Protein AF-0000000084406873 (afdb_homodimer)

Nearest PDB structures (foldseek):
  1ni5-assembly1_A-2  TM=7.087E-01  e=1.964E-28  Escherichia coli
  5ztb-assembly1_B  TM=8.398E-01  e=3.850E-09  Thermus thermophilus HB27
  5b4f-assembly1_A-2  TM=7.889E-01  e=1.793E-09  Thermus thermophilus HB27
  5b4e-assembly1_A-2  TM=7.799E-01  e=1.691E-09  Thermus thermophilus HB27
  5gha-assem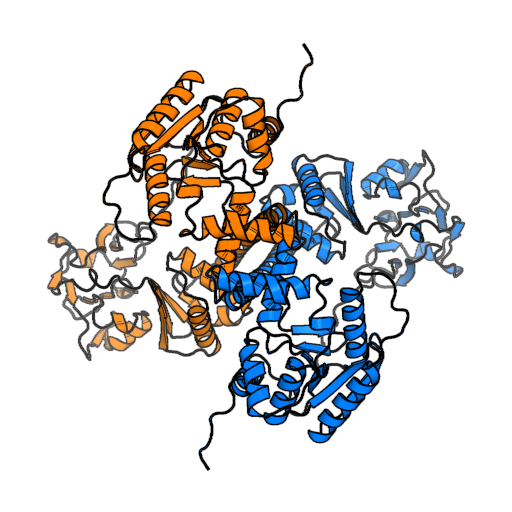bly1_B  TM=7.649E-01  e=1.504E-09  Thermus thermophilus HB27

Radius of gyration: 34.65 Å; Cα contacts (8 Å, |Δi|>4): 1531; chains: 2; bounding box: 72×100×84 Å

Solvent-accessible surface area (backbone atoms only — not comparable to full-atom values): 50519 Å² total; per-residue (Å²): 128,82,82,69,77,75,55,68,57,48,50,54,48,48,51,40,41,72,56,87,34,71,74,63,88,88,50,62,38,32,32,52,36,81,34,28,59,52,27,44,39,49,52,52,41,43,47,72,75,68,50,51,51,33,38,38,27,75,41,70,67,84,48,91,58,37,64,59,52,51,51,51,42,46,51,54,31,51,75,72,70,30,54,71,45,84,42,74,54,72,87,76,70,76,80,54,66,72,64,64,44,50,47,52,52,51,50,52,59,53,23,72,73,36,46,79,80,30,40,36,36,42,49,51,23,15,54,52,33,22,47,44,24,52,54,26,35,52,67,30,32,43,50,72,43,33,19,34,74,65,56,58,46,80,32,76,56,17,34,36,34,29,85,31,43,83,38,55,60,64,47,45,51,51,50,30,60,76,66,66,56,85,56,50,81,64,72,74,69,71,41,67,87,38,71,66,34,39,40,61,71,45,50,53,56,46,40,32,73,75,71,33,74,56,29,44,67,17,34,30,47,23,15,54,44,28,38,32,47,41,53,48,51,52,54,40,38,52,54,52,47,53,50,47,46,68,74,38,69,87,53,54,95,57,49,42,55,36,67,60,50,63,71,42,54,73,47,53,38,52,54,44,51,46,47,51,28,52,74,67,70,21,53,68,61,53,72,70,53,45,49,53,47,50,52,38,53,72,66,61,41,72,68,41,72,47,77,48,84,50,19,34,36,40,28,47,92,62,29,36,37,58,48,55,49,73,66,79,65,59,75,68,63,50,67,68,42,81,43,28,51,71,78,66,51,74,68,57,42,76,59,44,48,73,47,79,33,60,61,81,59,90,81,57,67,38,49,29,27,49,69,56,37,76,33,67,28,32,41,37,59,62,55,90,86,37,64,25,34,44,86,85,68,45,80,40,56,42,69,59,49,39,55,73,43,62,52,50,76,87,41,49,62,62,41,50,27,35,28,43,85,87,44,31,57,42,32,35,72,86,56,40,60,34,72,80,44,37,32,88,86,36,53,12,36,31,34,34,54,61,82,61,63,73,84,70,79,80,70,82,71,81,126,128,82,83,68,75,74,55,66,56,48,51,55,48,47,52,40,42,71,57,88,35,72,74,62,86,90,50,63,38,32,30,53,35,79,33,28,58,51,26,44,39,49,54,52,40,45,47,72,72,66,50,51,51,33,37,38,28,72,42,68,66,83,47,91,57,36,66,58,52,52,51,51,40,46,52,52,32,52,75,71,70,30,55,71,46,83,41,73,53,74,86,74,73,79,82,56,65,73,64,63,45,50,49,53,51,51,51,51,58,52,24,73,74,36,47,79,81,30,40,36,36,42,49,51,22,15,54,53,32,20,47,44,22,51,56,27,35,51,66,31,33,43,49,73,43,33,18,34,74,68,56,59,46,81,33,76,54,16,33,37,34,30,85,31,44,84,38,55,61,63,49,46,52,51,51,30,60,74,66,67,56,87,57,50,82,63,71,74,70,69,40,68,88,37,70,66,34,39,40,60,70,44,51,53,56,45,40,34,74,74,72,35,77,55,29,44,65,18,32,29,46,24,15,54,44,28,39,33,47,40,53,48,52,52,52,42,37,53,53,52,49,54,50,48,47,67,76,38,68,87,53,54,95,58,47,42,54,36,68,59,50,63,71,41,54,72,47,52,37,54,53,43,52,46,47,51,28,53,76,67,70,22,53,68,63,53,73,69,54,47,49,51,46,49,51,37,53,72,64,59,41,71,68,41,72,48,74,47,84,50,18,34,36,38,29,49,91,63,28,37,35,59,48,56,50,73,66,79,67,59,73,69,63,49,66,69,43,80,42,28,53,70,78,65,51,72,70,58,41,75,60,45,47,72,47,81,34,60,61,82,58,91,82,56,65,37,50,29,26,50,70,57,36,75,33,68,29,32,39,36,60,61,56,90,87,40,65,26,34,44,88,84,68,45,78,39,55,41,68,58,49,39,55,73,41,64,54,50,77,88,42,49,63,63,42,52,29,35,27,41,84,88,45,30,56,42,31,35,71,86,56,40,60,33,71,81,46,39,31,88,89,36,53,14,36,31,33,34,56,61,84,64,63,75,85,72,77,82,70,82,74,83,125

pLDDT: mean 86.23, std 15.03, range [18.78, 98.31]

Sequence (926 aa):
MESSAPPELERRLQTRLEGSLHPSEGRILYVAYSGGGDSTALLVALVSLGYTVHALHVDHGWHPDSAQWAQSCQRQAAALGVPFTLLHLPPDAPGEGPEDQARRARYALMAAQLGQGDWLFTAQHLEDQAETLLLQLLRGAGVAGLAGMPWQRPLGTGLLIRPLLDVPQQVLRDYLEQWHLPFLNDPANADMRYDRVRVRNILLPQLGDLGWPHAAPNIARAADNLADMREIAADWFGSRWQQYRADYPELSVERLSLEYLQSLSAAAQRVFLRGWFQQRQIPVPSRERLEALRDAVMQRRGGARIQWEGGQAWLQGGLLRAWPQPRTMAEKEWEEGPWCVAQGDPLPISGWQCALRDTAPDGFHHALAERFAETSLYWRRRRQGELTLTGQGQHRPLKKLLLEAGVPPDRRADVPLLWDEAGHLLLILGYYTAPWASAPGGTALCLWNTGAQSTAGRGVGSTMESSAPPELERRLQTRLEGSLHPSEGRILYVAYSGGGDSTALLVALVSLGYTVHALHVDHGWHPDSAQWAQSCQRQAAALGVPFTLLHLPPDAPGEGPEDQARRARYALMAAQLGQGDWLFTAQHLEDQAETLLLQLLRGAGVAGLAGMPWQRPLGTGLLIRPLLDVPQQVLRDYLEQWHLPFLNDPANADMRYDRVRVRNILLPQLGDLGWPHAAPNIARAADNLADMREIAADWFGSRWQQYRADYPELSVERLSLEYLQSLSAAAQRVFLRGWFQQRQIPVPSRERLEALRDAVMQRRGGARIQWEGGQAWLQGGLLRAWPQPRTMAEKEWEEGPWCVAQGDPLPISGWQCALRDTAPDGFHHALAERFAETSLYWRRRRQGELTLTGQGQHRPLKKLLLEAGVPPDRRADVPLLWDEAGHLLLILGYYTAPWASAPGGTALCLWNTGAQSTAGRGVGST

Structure (mmCIF, N/CA/C/O backbone):
data_AF-0000000084406873-model_v1
#
loop_
_entity.id
_entity.type
_entity.pdbx_description
1 polymer 'tRNA(Ile)-lysidine synthase'
#
loop_
_atom_site.group_PDB
_atom_site.id
_atom_site.type_symbol
_atom_site.label_atom_id
_atom_site.label_alt_id
_atom_site.label_comp_id
_atom_site.label_asym_id
_atom_site.label_entity_id
_atom_site.label_seq_id
_atom_site.pdbx_PDB_ins_code
_atom_site.Cartn_x
_atom_site.Cartn_y
_atom_site.Cartn_z
_atom_site.occupancy
_atom_site.B_iso_or_equiv
_atom_site.auth_seq_id
_atom_site.auth_comp_id
_atom_site.auth_asym_id
_atom_site.auth_atom_id
_atom_site.pdbx_PDB_model_num
ATOM 1 N N . MET A 1 1 ? -25.5 -26 36.938 1 33.81 1 MET A N 1
ATOM 2 C CA . MET A 1 1 ? -25.109 -24.641 36.625 1 33.81 1 MET A CA 1
ATOM 3 C C . MET A 1 1 ? -24.344 -24.578 35.312 1 33.81 1 MET A C 1
ATOM 5 O O . MET A 1 1 ? -23.203 -25.031 35.25 1 33.81 1 MET A O 1
ATOM 9 N N . GLU A 1 2 ? -24.922 -24.938 34.188 1 39.91 2 GLU A N 1
ATOM 10 C CA . GLU A 1 2 ? -24.359 -25.234 32.875 1 39.91 2 GLU A CA 1
ATOM 11 C C . GLU A 1 2 ? -23.312 -24.188 32.469 1 39.91 2 GLU A C 1
ATOM 13 O O . GLU A 1 2 ? -23.594 -22.984 32.5 1 39.91 2 GLU A O 1
ATOM 18 N N . SER A 1 3 ? -22.094 -24.219 32.781 1 47.44 3 SER A N 1
ATOM 19 C CA . SER A 1 3 ? -20.891 -23.438 32.594 1 47.44 3 SER A CA 1
ATOM 20 C C . SER A 1 3 ? -20.859 -22.766 31.234 1 47.44 3 SER A C 1
ATOM 22 O O . SER A 1 3 ? -20.672 -23.422 30.203 1 47.44 3 SER A O 1
ATOM 24 N N . SER A 1 4 ? -21.812 -21.891 30.75 1 59.47 4 SER A N 1
ATOM 25 C CA . SER A 1 4 ? -22.094 -21.297 29.453 1 59.47 4 SER A CA 1
ATOM 26 C C . SER A 1 4 ? -20.859 -20.594 28.891 1 59.47 4 SER A C 1
ATOM 28 O O . SER A 1 4 ? -20.109 -19.953 29.625 1 59.47 4 SER A O 1
ATOM 30 N N . ALA A 1 5 ? -20.344 -21.062 27.859 1 76.5 5 ALA A N 1
ATOM 31 C CA . ALA A 1 5 ? -19.203 -20.5 27.141 1 76.5 5 ALA A CA 1
ATOM 32 C C . ALA A 1 5 ? -19.266 -18.984 27.109 1 76.5 5 ALA A C 1
ATOM 34 O O . ALA A 1 5 ? -20.344 -18.406 26.969 1 76.5 5 ALA A O 1
ATOM 35 N N . PRO A 1 6 ? -18.203 -18.297 27.672 1 87.19 6 PRO A N 1
ATOM 36 C CA . PRO A 1 6 ? -18.172 -16.828 27.641 1 87.19 6 PRO A CA 1
ATOM 37 C C . PRO A 1 6 ? -18.594 -16.25 26.297 1 87.19 6 PRO A C 1
ATOM 39 O O . PRO A 1 6 ? -18.359 -16.891 25.25 1 87.19 6 PRO A O 1
ATOM 42 N N . PRO A 1 7 ? -19.391 -15.203 26.359 1 93.25 7 PRO A N 1
ATOM 43 C CA . PRO A 1 7 ? -19.812 -14.547 25.109 1 93.25 7 PRO A CA 1
ATOM 44 C C . PRO A 1 7 ? -18.641 -14.281 24.172 1 93.25 7 PRO A C 1
ATOM 46 O O . PRO A 1 7 ? -17.516 -14.062 24.625 1 93.25 7 PRO A O 1
ATOM 49 N N . GLU A 1 8 ? -18.906 -14.352 22.906 1 95.31 8 GLU A N 1
ATOM 50 C CA . GLU A 1 8 ? -17.891 -14.203 21.875 1 95.31 8 GLU A CA 1
ATOM 51 C C . GLU A 1 8 ? -17.109 -12.898 22.047 1 95.31 8 GLU A C 1
ATOM 53 O O . GLU A 1 8 ? -15.891 -12.867 21.906 1 95.31 8 GLU A O 1
ATOM 58 N N . LEU A 1 9 ? -17.828 -11.797 22.328 1 97.25 9 LEU A N 1
ATOM 59 C CA . LEU A 1 9 ? -17.172 -10.5 22.484 1 97.25 9 LEU A CA 1
ATOM 60 C C . LEU A 1 9 ? -16.125 -10.555 23.578 1 97.25 9 LEU A C 1
ATOM 62 O O . LEU A 1 9 ? -15.008 -10.07 23.406 1 97.25 9 LEU A O 1
ATOM 66 N N . GLU A 1 10 ? -16.453 -11.164 24.719 1 96.94 10 GLU A N 1
ATOM 67 C CA . GLU A 1 10 ? -15.531 -11.258 25.859 1 96.94 10 GLU A CA 1
ATOM 68 C C . GLU A 1 10 ? -14.32 -12.133 25.516 1 96.94 10 GLU A C 1
ATOM 70 O O . GLU A 1 10 ? -13.195 -11.82 25.891 1 96.94 10 GLU A O 1
ATOM 75 N N . ARG A 1 11 ? -14.602 -13.188 24.75 1 95.75 11 ARG A N 1
ATOM 76 C CA . ARG A 1 11 ? -13.508 -14.07 24.344 1 95.75 11 ARG A CA 1
ATOM 77 C C . ARG A 1 11 ? -12.516 -13.344 23.453 1 95.75 11 ARG A C 1
ATOM 79 O O . ARG A 1 11 ? -11.305 -13.445 23.641 1 95.75 11 ARG A O 1
ATOM 86 N N . ARG A 1 12 ? -13.023 -12.633 22.5 1 94.5 12 ARG A N 1
ATOM 87 C CA . ARG A 1 12 ? -12.172 -11.898 21.562 1 94.5 12 ARG A CA 1
ATOM 88 C C . ARG A 1 12 ? -11.391 -10.805 22.281 1 94.5 12 ARG A C 1
ATOM 90 O O . ARG A 1 12 ? -10.195 -10.625 22.031 1 94.5 12 ARG A O 1
ATOM 97 N N . LEU A 1 13 ? -12.07 -10.078 23.109 1 95.5 13 LEU A N 1
ATOM 98 C CA . LEU A 1 13 ? -11.43 -9 23.844 1 95.5 13 LEU A CA 1
ATOM 99 C C . LEU A 1 13 ? -10.359 -9.539 24.797 1 95.5 13 LEU A C 1
ATOM 101 O O . LEU A 1 13 ? -9.281 -8.953 24.906 1 95.5 13 LEU A O 1
ATOM 105 N N . GLN A 1 14 ? -10.656 -10.664 25.422 1 94.06 14 GLN A N 1
ATOM 106 C CA . GLN A 1 14 ? -9.703 -11.289 26.328 1 94.06 14 GLN A CA 1
ATOM 107 C C . GLN A 1 14 ? -8.438 -11.719 25.594 1 94.06 14 GLN A C 1
ATOM 109 O O . GLN A 1 14 ? -7.324 -11.484 26.078 1 94.06 14 GLN A O 1
ATOM 114 N N . THR A 1 15 ? -8.656 -12.344 24.484 1 89.19 15 THR A N 1
ATOM 115 C CA . THR A 1 15 ? -7.531 -12.797 23.672 1 89.19 15 THR A CA 1
ATOM 116 C C . THR A 1 15 ? -6.648 -11.617 23.281 1 89.19 15 THR A C 1
ATOM 118 O O . THR A 1 15 ? -5.418 -11.703 23.344 1 89.19 15 THR A O 1
ATOM 121 N N . ARG A 1 16 ? -7.266 -10.555 22.938 1 90.88 16 ARG A N 1
ATOM 122 C CA . ARG A 1 16 ? -6.531 -9.359 22.516 1 90.88 16 ARG A CA 1
ATOM 123 C C . ARG A 1 16 ? -5.805 -8.727 23.688 1 90.88 16 ARG A C 1
ATOM 125 O O . ARG A 1 16 ? -4.637 -8.344 23.578 1 90.88 16 ARG A O 1
ATOM 132 N N . LEU A 1 17 ? -6.426 -8.586 24.797 1 91.25 17 LEU A N 1
ATOM 133 C CA . LEU A 1 17 ? -5.883 -7.926 25.984 1 91.25 17 LEU A CA 1
ATOM 134 C C . LEU A 1 17 ? -4.754 -8.75 26.594 1 91.25 17 LEU A C 1
ATOM 136 O O . LEU A 1 17 ? -3.791 -8.195 27.125 1 91.25 17 LEU A O 1
ATOM 140 N N . GLU A 1 18 ? -4.848 -10.023 26.453 1 86.75 18 GLU A N 1
ATOM 141 C CA . GLU A 1 18 ? -3.838 -10.906 27.031 1 86.75 18 GLU A CA 1
ATOM 142 C C . GLU A 1 18 ? -2.709 -11.172 26.031 1 86.75 18 GLU A C 1
ATOM 144 O O . GLU A 1 18 ? -1.628 -11.625 26.422 1 86.75 18 GLU A O 1
ATOM 149 N N . GLY A 1 19 ? -3.043 -10.938 24.766 1 80.81 19 GLY A N 1
ATOM 150 C CA . GLY A 1 19 ? -2.066 -11.203 23.719 1 80.81 19 GLY A CA 1
ATOM 151 C C . GLY A 1 19 ? -1.287 -9.977 23.312 1 80.81 19 GLY A C 1
ATOM 152 O O . GLY A 1 19 ? -0.284 -9.625 23.938 1 80.81 19 GLY A O 1
ATOM 153 N N . SER A 1 20 ? -1.862 -9.258 22.391 1 77.19 20 SER A N 1
ATOM 154 C CA . SER A 1 20 ? -1.154 -8.141 21.781 1 77.19 20 SER A CA 1
ATOM 155 C C . SER A 1 20 ? -1.163 -6.914 22.672 1 77.19 20 SER A C 1
ATOM 157 O O . SER A 1 20 ? -0.231 -6.105 22.641 1 77.19 20 SER A O 1
ATOM 159 N N . LEU A 1 21 ? -2.359 -6.988 23.438 1 81.38 21 LEU A N 1
ATOM 160 C CA . LEU A 1 21 ? -2.486 -5.875 24.375 1 81.38 21 LEU A CA 1
ATOM 161 C C . LEU A 1 21 ? -2.207 -6.332 25.797 1 81.38 21 LEU A C 1
ATOM 163 O O . LEU A 1 21 ? -2.572 -7.445 26.172 1 81.38 21 LEU A O 1
ATOM 167 N N . HIS A 1 22 ? -1.267 -5.773 26.547 1 82.12 22 HIS A N 1
ATOM 168 C CA . HIS A 1 22 ? -0.929 -6.141 27.922 1 82.12 22 HIS A CA 1
ATOM 169 C C . HIS A 1 22 ? -0.941 -4.922 28.828 1 82.12 22 HIS A C 1
ATOM 171 O O . HIS A 1 22 ? 0.115 -4.461 29.266 1 82.12 22 HIS A O 1
ATOM 177 N N . PRO A 1 23 ? -2.277 -4.691 29.062 1 85.94 23 PRO A N 1
ATOM 178 C CA . PRO A 1 23 ? -2.293 -3.58 30.016 1 85.94 23 PRO A CA 1
ATOM 179 C C . PRO A 1 23 ? -1.717 -3.957 31.375 1 85.94 23 PRO A C 1
ATOM 181 O O . PRO A 1 23 ? -1.84 -5.109 31.797 1 85.94 23 PRO A O 1
ATOM 184 N N . SER A 1 24 ? -1.027 -3.006 31.969 1 80.88 24 SER A N 1
ATOM 185 C CA . SER A 1 24 ? -0.433 -3.254 33.281 1 80.88 24 SER A CA 1
ATOM 186 C C . SER A 1 24 ? -1.5 -3.576 34.312 1 80.88 24 SER A C 1
ATOM 188 O O . SER A 1 24 ? -2.588 -2.994 34.312 1 80.88 24 SER A O 1
ATOM 190 N N . GLU A 1 25 ? -1.165 -4.52 35.156 1 79.81 25 GLU A N 1
ATOM 191 C CA . GLU A 1 25 ? -2.086 -4.922 36.219 1 79.81 25 GLU A CA 1
ATOM 192 C C . GLU A 1 25 ? -2.453 -3.738 37.125 1 79.81 25 GLU A C 1
ATOM 194 O O . GLU A 1 25 ? -1.587 -2.947 37.5 1 79.81 25 GLU A O 1
ATOM 199 N N . GLY A 1 26 ? -3.68 -3.566 37.344 1 79.12 26 GLY A N 1
ATOM 200 C CA . GLY A 1 26 ? -4.137 -2.551 38.281 1 79.12 26 GLY A CA 1
ATOM 201 C C . GLY A 1 26 ? -4.34 -1.194 37.656 1 79.12 26 GLY A C 1
ATOM 202 O O . GLY A 1 26 ? -4.812 -0.256 38.281 1 79.12 26 GLY A O 1
ATOM 203 N N . ARG A 1 27 ? -4.031 -1.129 36.438 1 87.81 27 ARG A N 1
ATOM 204 C CA . ARG A 1 27 ? -4.184 0.161 35.781 1 87.81 27 ARG A CA 1
ATOM 205 C C . ARG A 1 27 ? -5.633 0.392 35.344 1 87.81 27 ARG A C 1
ATOM 207 O O . ARG A 1 27 ? -6.328 -0.548 34.969 1 87.81 27 ARG A O 1
ATOM 214 N N . ILE A 1 28 ? -6.035 1.615 35.469 1 93.81 28 ILE A N 1
ATOM 215 C CA . ILE A 1 28 ? -7.383 2.012 35.062 1 93.81 28 ILE A CA 1
ATOM 216 C C . ILE A 1 28 ? -7.453 2.121 33.531 1 93.81 28 ILE A C 1
ATOM 218 O O . ILE A 1 28 ? -6.586 2.734 32.906 1 93.81 28 ILE A O 1
ATOM 222 N N . LEU A 1 29 ? -8.398 1.454 33 1 96.75 29 LEU A N 1
ATOM 223 C CA . LEU A 1 29 ? -8.672 1.593 31.562 1 96.75 29 LEU A CA 1
ATOM 224 C C . LEU A 1 29 ? -9.766 2.619 31.312 1 96.75 29 LEU A C 1
ATOM 226 O O . LEU A 1 29 ? -10.898 2.453 31.781 1 96.75 29 LEU A O 1
ATOM 230 N N . TYR A 1 30 ? -9.414 3.645 30.594 1 97.94 30 TYR A N 1
ATOM 231 C CA . TYR A 1 30 ? -10.422 4.637 30.234 1 97.94 30 TYR A CA 1
ATOM 232 C C . TYR A 1 30 ? -11.219 4.191 29 1 97.94 30 TYR A C 1
ATOM 234 O O . TYR A 1 30 ? -10.656 3.615 28.078 1 97.94 30 TYR A O 1
ATOM 242 N N . VAL A 1 31 ? -12.531 4.398 29.062 1 98.31 31 VAL A N 1
ATOM 243 C CA . VAL A 1 31 ? -13.391 4.035 27.953 1 98.31 31 VAL A CA 1
ATOM 244 C C . VAL A 1 31 ? -14.18 5.258 27.484 1 98.31 31 VAL A C 1
ATOM 246 O O . VAL A 1 31 ? -14.828 5.934 28.281 1 98.31 31 VAL A O 1
ATOM 249 N N . ALA A 1 32 ? -14.031 5.586 26.188 1 98 32 ALA A N 1
ATOM 250 C CA . ALA A 1 32 ? -14.93 6.582 25.609 1 98 32 ALA A CA 1
ATOM 251 C C . ALA A 1 32 ? -16.359 6.055 25.531 1 98 32 ALA A C 1
ATOM 253 O O . ALA A 1 32 ? -16.672 5.23 24.672 1 98 32 ALA A O 1
ATOM 254 N N . TYR A 1 33 ? -17.219 6.594 26.359 1 97.25 33 TYR A N 1
ATOM 255 C CA . TYR A 1 33 ? -18.562 6.055 26.531 1 97.25 33 TYR A CA 1
ATOM 256 C C . TYR A 1 33 ? -19.609 7.031 26.016 1 97.25 33 TYR A C 1
ATOM 258 O O . TYR A 1 33 ? -20 7.965 26.719 1 97.25 33 TYR A O 1
ATOM 266 N N . SER A 1 34 ? -20.125 6.773 24.844 1 93.06 34 SER A N 1
ATOM 267 C CA . SER A 1 34 ? -21.109 7.656 24.234 1 93.06 34 SER A CA 1
ATOM 268 C C . SER A 1 34 ? -22.531 7.309 24.688 1 93.06 34 SER A C 1
ATOM 270 O O . SER A 1 34 ? -23.453 8.109 24.516 1 93.06 34 SER A O 1
ATOM 272 N N . GLY A 1 35 ? -22.656 6.102 25.203 1 93.5 35 GLY A N 1
ATOM 273 C CA . GLY A 1 35 ? -23.984 5.625 25.562 1 93.5 35 GLY A CA 1
ATOM 274 C C . GLY A 1 35 ? -24.625 4.809 24.453 1 93.5 35 GLY A C 1
ATOM 275 O O . GLY A 1 35 ? -25.656 4.16 24.688 1 93.5 35 GLY A O 1
ATOM 276 N N . GLY A 1 36 ? -24 4.84 23.328 1 94.31 36 GLY A N 1
ATOM 277 C CA . GLY A 1 36 ? -24.5 4.012 22.234 1 94.31 36 GLY A CA 1
ATOM 278 C C . GLY A 1 36 ? -24.25 2.531 22.453 1 94.31 36 GLY A C 1
ATOM 279 O O . GLY A 1 36 ? -23.609 2.139 23.422 1 94.31 36 GLY A O 1
ATOM 280 N N . GLY A 1 37 ? -24.797 1.719 21.547 1 95.38 37 GLY A N 1
ATOM 281 C CA . GLY A 1 37 ? -24.703 0.273 21.688 1 95.38 37 GLY A CA 1
ATOM 282 C C . GLY A 1 37 ? -23.266 -0.232 21.703 1 95.38 37 GLY A C 1
ATOM 283 O O . GLY A 1 37 ? -22.906 -1.049 22.547 1 95.38 37 GLY A O 1
ATOM 284 N N . ASP A 1 38 ? -22.422 0.27 20.859 1 96.88 38 ASP A N 1
ATOM 285 C CA . ASP A 1 38 ? -21.062 -0.221 20.734 1 96.88 38 ASP A CA 1
ATOM 286 C C . ASP A 1 38 ? -20.234 0.126 21.969 1 96.88 38 ASP A C 1
ATOM 288 O O . ASP A 1 38 ? -19.531 -0.731 22.516 1 96.88 38 ASP A O 1
ATOM 292 N N . SER A 1 39 ? -20.344 1.37 22.422 1 97.38 39 SER A N 1
ATOM 293 C CA . SER A 1 39 ? -19.578 1.788 23.578 1 97.38 39 SER A CA 1
ATOM 294 C C . SER A 1 39 ? -20.062 1.094 24.844 1 97.38 39 SER A C 1
ATOM 296 O O . SER A 1 39 ? -19.281 0.78 25.734 1 97.38 39 SER A O 1
ATOM 298 N N . THR A 1 40 ? -21.359 0.842 24.906 1 97.31 40 THR A N 1
ATOM 299 C CA . THR A 1 40 ? -21.922 0.126 26.047 1 97.31 40 THR A CA 1
ATOM 300 C C . THR A 1 40 ? -21.422 -1.311 26.094 1 97.31 40 THR A C 1
ATOM 302 O O . THR A 1 40 ? -21.031 -1.802 27.156 1 97.31 40 THR A O 1
ATOM 305 N N . ALA A 1 41 ? -21.406 -1.966 24.938 1 97.81 41 ALA A N 1
ATOM 306 C CA . ALA A 1 41 ? -20.922 -3.34 24.875 1 97.81 41 ALA A CA 1
ATOM 307 C C . ALA A 1 41 ? -19.469 -3.426 25.328 1 97.81 41 ALA A C 1
ATOM 309 O O . ALA A 1 41 ? -19.094 -4.316 26.094 1 97.81 41 ALA A O 1
ATOM 310 N N . LEU A 1 42 ? -18.641 -2.514 24.828 1 98.12 42 LEU A N 1
ATOM 311 C CA . LEU A 1 42 ? -17.219 -2.496 25.188 1 98.12 42 LEU A CA 1
ATOM 312 C C . LEU A 1 42 ? -17.047 -2.279 26.688 1 98.12 42 LEU A C 1
ATOM 314 O O . LEU A 1 42 ? -16.281 -2.992 27.344 1 98.12 42 LEU A O 1
ATOM 318 N N . LEU A 1 43 ? -17.766 -1.308 27.25 1 97.81 43 LEU A N 1
ATOM 319 C CA . LEU A 1 43 ? -17.688 -0.969 28.672 1 97.81 43 LEU A CA 1
ATOM 320 C C . LEU A 1 43 ? -18.031 -2.172 29.547 1 97.81 43 LEU A C 1
ATOM 322 O O . LEU A 1 43 ? -17.266 -2.545 30.438 1 97.81 43 LEU A O 1
ATOM 326 N N . VAL A 1 44 ? -19.141 -2.816 29.25 1 97.38 44 VAL A N 1
ATOM 327 C CA . VAL A 1 44 ? -19.641 -3.93 30.047 1 97.38 44 VAL A CA 1
ATOM 328 C C . VAL A 1 44 ? -18.688 -5.125 29.922 1 97.38 44 VAL A C 1
ATOM 330 O O . VAL A 1 44 ? -18.406 -5.809 30.906 1 97.38 44 VAL A O 1
ATOM 333 N N . ALA A 1 45 ? -18.219 -5.379 28.719 1 97.56 45 ALA A N 1
ATOM 334 C CA . ALA A 1 45 ? -17.328 -6.508 28.484 1 97.56 45 ALA A CA 1
ATOM 335 C C . ALA A 1 45 ? -16.031 -6.363 29.281 1 97.56 45 ALA A C 1
ATOM 337 O O . ALA A 1 45 ? -15.531 -7.332 29.859 1 97.56 45 ALA A O 1
ATOM 338 N N . LEU A 1 46 ? -15.5 -5.145 29.312 1 96.75 46 LEU A N 1
ATOM 339 C CA . LEU A 1 46 ? -14.258 -4.906 30.047 1 96.75 46 LEU A CA 1
ATOM 340 C C . LEU A 1 46 ? -14.469 -5.117 31.547 1 96.75 46 LEU A C 1
ATOM 342 O O . LEU A 1 46 ? -13.641 -5.73 32.219 1 96.75 46 LEU A O 1
ATOM 346 N N . VAL A 1 47 ? -15.562 -4.641 32.062 1 96.12 47 VAL A N 1
ATOM 347 C CA . VAL A 1 47 ? -15.898 -4.805 33.469 1 96.12 47 VAL A CA 1
ATOM 348 C C . VAL A 1 47 ? -16.078 -6.289 33.781 1 96.12 47 VAL A C 1
ATOM 350 O O . VAL A 1 47 ? -15.586 -6.777 34.781 1 96.12 47 VAL A O 1
ATOM 353 N N . SER A 1 48 ? -16.797 -6.977 32.906 1 95.5 48 SER A N 1
ATOM 354 C CA . SER A 1 48 ? -17.062 -8.398 33.094 1 95.5 48 SER A CA 1
ATOM 355 C C . SER A 1 48 ? -15.758 -9.203 33.156 1 95.5 48 SER A C 1
ATOM 357 O O . SER A 1 48 ? -15.672 -10.211 33.844 1 95.5 48 SER A O 1
ATOM 359 N N . LEU A 1 49 ? -14.773 -8.797 32.406 1 94.44 49 LEU A N 1
ATOM 360 C CA . LEU A 1 49 ? -13.492 -9.492 32.312 1 94.44 49 LEU A CA 1
ATOM 361 C C . LEU A 1 49 ? -12.625 -9.164 33.531 1 94.44 49 LEU A C 1
ATOM 363 O O . LEU A 1 49 ? -11.531 -9.711 33.688 1 94.44 49 LEU A O 1
ATOM 367 N N . GLY A 1 50 ? -13.07 -8.211 34.344 1 93.31 50 GLY A N 1
ATOM 368 C CA . GLY A 1 50 ? -12.414 -7.965 35.625 1 93.31 50 GLY A CA 1
ATOM 369 C C . GLY A 1 50 ? -11.484 -6.762 35.594 1 93.31 50 GLY A C 1
ATOM 370 O O . GLY A 1 50 ? -10.711 -6.543 36.531 1 93.31 50 GLY A O 1
ATOM 371 N N . TYR A 1 51 ? -11.586 -5.934 34.594 1 95.06 51 TYR A N 1
ATOM 372 C CA . TYR A 1 51 ? -10.711 -4.77 34.531 1 95.06 51 TYR A CA 1
ATOM 373 C C . TYR A 1 51 ? -11.32 -3.572 35.25 1 95.06 51 TYR A C 1
ATOM 375 O O . TYR A 1 51 ? -12.539 -3.449 35.312 1 95.06 51 TYR A O 1
ATOM 383 N N . THR A 1 52 ? -10.445 -2.742 35.812 1 95.44 52 THR A N 1
ATOM 384 C CA . THR A 1 52 ? -10.891 -1.471 36.375 1 95.44 52 THR A CA 1
ATOM 385 C C . THR A 1 52 ? -11.055 -0.424 35.281 1 95.44 52 THR A C 1
ATOM 387 O O . THR A 1 52 ? -10.094 -0.076 34.594 1 95.44 52 THR A O 1
ATOM 390 N N . VAL A 1 53 ? -12.281 0.078 35.188 1 97 53 VAL A N 1
ATOM 391 C CA . VAL A 1 53 ? -12.609 0.927 34.062 1 97 53 VAL A CA 1
ATOM 392 C C . VAL A 1 53 ? -13.086 2.291 34.562 1 97 53 VAL A C 1
ATOM 394 O O . VAL A 1 53 ? -13.641 2.402 35.656 1 97 53 VAL A O 1
ATOM 397 N N . HIS A 1 54 ? -12.734 3.311 33.812 1 98.12 54 HIS A N 1
ATOM 398 C CA . HIS A 1 54 ? -13.258 4.664 33.969 1 98.12 54 HIS A CA 1
ATOM 399 C C . HIS A 1 54 ? -13.914 5.168 32.688 1 98.12 54 HIS A C 1
ATOM 401 O O . HIS A 1 54 ? -13.289 5.195 31.641 1 98.12 54 HIS A O 1
ATOM 407 N N . ALA A 1 55 ? -15.195 5.539 32.812 1 98.25 55 ALA A N 1
ATOM 408 C CA . ALA A 1 55 ? -15.945 5.973 31.625 1 98.25 55 ALA A CA 1
ATOM 409 C C . ALA A 1 55 ? -15.812 7.477 31.406 1 98.25 55 ALA A C 1
ATOM 411 O O . ALA A 1 55 ? -16.016 8.258 32.344 1 98.25 55 ALA A O 1
ATOM 412 N N . LEU A 1 56 ? -15.438 7.852 30.219 1 97.94 56 LEU A N 1
ATOM 413 C CA . LEU A 1 56 ? -15.43 9.25 29.797 1 97.94 56 LEU A CA 1
ATOM 414 C C . LEU A 1 56 ? -16.547 9.523 28.812 1 97.94 56 LEU A C 1
ATOM 416 O O . LEU A 1 56 ? -16.672 8.844 27.781 1 97.94 56 LEU A O 1
ATOM 420 N N . HIS A 1 57 ? -17.406 10.484 29.141 1 96.75 57 HIS A N 1
ATOM 421 C CA . HIS A 1 57 ? -18.516 10.867 28.266 1 96.75 57 HIS A CA 1
ATOM 422 C C . HIS A 1 57 ? -18.406 12.336 27.859 1 96.75 57 HIS A C 1
ATOM 424 O O . HIS A 1 57 ? -18.266 13.211 28.719 1 96.75 57 HIS A O 1
ATOM 430 N N . VAL A 1 58 ? -18.438 12.57 26.531 1 93.19 58 VAL A N 1
ATOM 431 C CA . VAL A 1 58 ? -18.391 13.938 26.016 1 93.19 58 VAL A CA 1
ATOM 432 C C . VAL A 1 58 ? -19.781 14.367 25.562 1 93.19 58 VAL A C 1
ATOM 434 O O . VAL A 1 58 ? -20.359 13.766 24.641 1 93.19 58 VAL A O 1
ATOM 437 N N . ASP A 1 59 ? -20.312 15.312 26.141 1 90.19 59 ASP A N 1
ATOM 438 C CA . ASP A 1 59 ? -21.594 15.891 25.75 1 90.19 59 ASP A CA 1
ATOM 439 C C . ASP A 1 59 ? -21.391 17.016 24.75 1 90.19 59 ASP A C 1
ATOM 441 O O . ASP A 1 59 ? -20.875 18.078 25.094 1 90.19 59 ASP A O 1
ATOM 445 N N . HIS A 1 60 ? -21.844 16.781 23.594 1 82.38 60 HIS A N 1
ATOM 446 C CA . HIS A 1 60 ? -21.656 17.75 22.516 1 82.38 60 HIS A CA 1
ATOM 447 C C . HIS A 1 60 ? -22.641 18.906 22.641 1 82.38 60 HIS A C 1
ATOM 449 O O . HIS A 1 60 ? -22.406 19.984 22.094 1 82.38 60 HIS A O 1
ATOM 455 N N . GLY A 1 61 ? -23.75 18.656 23.266 1 78.5 61 GLY A N 1
ATOM 456 C CA . GLY A 1 61 ? -24.766 19.672 23.453 1 78.5 61 GLY A CA 1
ATOM 457 C C . GLY A 1 61 ? -25.531 19.984 22.188 1 78.5 61 GLY A C 1
ATOM 458 O O . GLY A 1 61 ? -26.266 20.969 22.125 1 78.5 61 GLY A O 1
ATOM 459 N N . TRP A 1 62 ? -25.344 19.234 21.109 1 74.69 62 TRP A N 1
ATOM 460 C CA . TRP A 1 62 ? -25.938 19.516 19.812 1 74.69 62 TRP A CA 1
ATOM 461 C C . TRP A 1 62 ? -27.438 19.188 19.812 1 74.69 62 TRP A C 1
ATOM 463 O O . TRP A 1 62 ? -28.219 19.828 19.109 1 74.69 62 TRP A O 1
ATOM 473 N N . HIS A 1 63 ? -27.844 18.172 20.609 1 77.44 63 HIS A N 1
ATOM 474 C CA . HIS A 1 63 ? -29.234 17.75 20.688 1 77.44 63 HIS A CA 1
ATOM 475 C C . HIS A 1 63 ? -29.875 18.203 22 1 77.44 63 HIS A C 1
ATOM 477 O O . HIS A 1 63 ? -29.219 18.219 23.047 1 77.44 63 HIS A O 1
ATOM 483 N N . PRO A 1 64 ? -31.094 18.5 21.891 1 81.25 64 PRO A N 1
ATOM 484 C CA . PRO A 1 64 ? -31.781 18.953 23.109 1 81.25 64 PRO A CA 1
ATOM 485 C C . PRO A 1 64 ? -31.797 17.891 24.203 1 81.25 64 PRO A C 1
ATOM 487 O O . PRO A 1 64 ? -31.828 18.234 25.391 1 81.25 64 PRO A O 1
ATOM 490 N N . ASP A 1 65 ? -31.734 16.703 23.844 1 84.44 65 ASP A N 1
ATOM 491 C CA . ASP A 1 65 ? -31.812 15.617 24.797 1 84.44 65 ASP A CA 1
ATOM 492 C C . ASP A 1 65 ? -30.422 15.211 25.281 1 84.44 65 ASP A C 1
ATOM 494 O O . ASP A 1 65 ? -30.281 14.219 26.016 1 84.44 65 ASP A O 1
ATOM 498 N N . SER A 1 66 ? -29.453 15.938 24.906 1 86.94 66 SER A N 1
ATOM 499 C CA . SER A 1 66 ? -28.078 15.539 25.203 1 86.94 66 SER A CA 1
ATOM 500 C C . SER A 1 66 ? -27.844 15.453 26.719 1 86.94 66 SER A C 1
ATOM 502 O O . SER A 1 66 ? -27.125 14.57 27.188 1 86.94 66 SER A O 1
ATOM 504 N N . ALA A 1 67 ? -28.422 16.297 27.453 1 88.38 67 ALA A N 1
ATOM 505 C CA . ALA A 1 67 ? -28.266 16.266 28.906 1 88.38 67 ALA A CA 1
ATOM 506 C C . ALA A 1 67 ? -28.891 15.008 29.5 1 88.38 67 ALA A C 1
ATOM 508 O O . ALA A 1 67 ? -28.328 14.414 30.422 1 88.38 67 ALA A O 1
ATOM 509 N N . GLN A 1 68 ? -30.016 14.688 29 1 90.44 68 GLN A N 1
ATOM 510 C CA . GLN A 1 68 ? -30.688 13.477 29.453 1 90.44 68 GLN A CA 1
ATOM 511 C C . GLN A 1 68 ? -29.875 12.234 29.109 1 90.44 68 GLN A C 1
ATOM 513 O O . GLN A 1 68 ? -29.828 11.281 29.875 1 90.44 68 GLN A O 1
ATOM 518 N N . TRP A 1 69 ? -29.344 12.266 27.969 1 90.62 69 TRP A N 1
ATOM 519 C CA . TRP A 1 69 ? -28.484 11.156 27.547 1 90.62 69 TRP A CA 1
ATOM 520 C C . TRP A 1 69 ? -27.297 11 28.469 1 90.62 69 TRP A C 1
ATOM 522 O O . TRP A 1 69 ? -26.953 9.883 28.875 1 90.62 69 TRP A O 1
ATOM 532 N N . ALA A 1 70 ? -26.672 12.094 28.844 1 93.38 70 ALA A N 1
ATOM 533 C CA . ALA A 1 70 ? -25.531 12.078 29.75 1 93.38 70 ALA A CA 1
ATOM 534 C C . ALA A 1 70 ? -25.922 11.484 31.109 1 93.38 70 ALA A C 1
ATOM 536 O O . ALA A 1 70 ? -25.156 10.703 31.688 1 93.38 70 ALA A O 1
ATOM 537 N N . GLN A 1 71 ? -27.062 11.867 31.531 1 94.12 71 GLN A N 1
ATOM 538 C CA . GLN A 1 71 ? -27.547 11.359 32.812 1 94.12 71 GLN A CA 1
ATOM 539 C C . GLN A 1 71 ? -27.781 9.852 32.75 1 94.12 71 GLN A C 1
ATOM 541 O O . GLN A 1 71 ? -27.484 9.125 33.688 1 94.12 71 GLN A O 1
ATOM 546 N N . SER A 1 72 ? -28.375 9.492 31.672 1 93.25 72 SER A N 1
ATOM 547 C CA . SER A 1 72 ? -28.609 8.062 31.484 1 93.25 72 SER A CA 1
ATOM 548 C C . SER A 1 72 ? -27.297 7.285 31.469 1 93.25 72 SER A C 1
ATOM 550 O O . SER A 1 72 ? -27.203 6.191 32.031 1 93.25 72 SER A O 1
ATOM 552 N N . CYS A 1 73 ? -26.312 7.805 30.812 1 95.56 73 CYS A N 1
ATOM 553 C CA . CYS A 1 73 ? -25 7.176 30.766 1 95.56 73 CYS A CA 1
ATOM 554 C C . CYS A 1 73 ? -24.375 7.098 32.156 1 95.56 73 CYS A C 1
ATOM 556 O O . CYS A 1 73 ? -23.797 6.074 32.5 1 95.56 73 CYS A O 1
ATOM 558 N N . GLN A 1 74 ? -24.484 8.117 32.906 1 96.25 74 GLN A N 1
ATOM 559 C CA . GLN A 1 74 ? -23.953 8.156 34.25 1 96.25 74 GLN A CA 1
ATOM 560 C C . GLN A 1 74 ? -24.609 7.098 35.125 1 96.25 74 GLN A C 1
ATOM 562 O O . GLN A 1 74 ? -23.922 6.414 35.906 1 96.25 74 GLN A O 1
ATOM 567 N N . ARG A 1 75 ? -25.906 7.008 35.031 1 95.88 75 ARG A N 1
ATOM 568 C CA . ARG A 1 75 ? -26.641 6.023 35.812 1 95.88 75 ARG A CA 1
ATOM 569 C C . ARG A 1 75 ? -26.203 4.602 35.438 1 95.88 75 ARG A C 1
ATOM 571 O O . ARG A 1 75 ? -26.047 3.758 36.312 1 95.88 75 ARG A O 1
ATOM 578 N N . GLN A 1 76 ? -26.062 4.383 34.219 1 94.69 76 GLN A N 1
ATOM 579 C CA . GLN A 1 76 ? -25.656 3.059 33.781 1 94.69 76 GLN A CA 1
ATOM 580 C C . GLN A 1 76 ? -24.25 2.727 34.281 1 94.69 76 GLN A C 1
ATOM 582 O O . GLN A 1 76 ? -23.984 1.602 34.688 1 94.69 76 GLN A O 1
ATOM 587 N N . ALA A 1 77 ? -23.359 3.66 34.156 1 96.44 77 ALA A N 1
ATOM 588 C CA . ALA A 1 77 ? -22 3.461 34.656 1 96.44 77 ALA A CA 1
ATOM 589 C C . ALA A 1 77 ? -22.016 3.178 36.156 1 96.44 77 ALA A C 1
ATOM 591 O O . ALA A 1 77 ? -21.312 2.283 36.625 1 96.44 77 ALA A O 1
ATOM 592 N N . ALA A 1 78 ? -22.812 3.934 36.875 1 96.12 78 ALA A N 1
ATOM 593 C CA . ALA A 1 78 ? -22.922 3.76 38.312 1 96.12 78 ALA A CA 1
ATOM 594 C C . ALA A 1 78 ? -23.438 2.365 38.656 1 96.12 78 ALA A C 1
ATOM 596 O O . ALA A 1 78 ? -22.984 1.744 39.625 1 96.12 78 ALA A O 1
ATOM 597 N N . ALA A 1 79 ? -24.344 1.936 37.938 1 94.44 79 ALA A N 1
ATOM 598 C CA . ALA A 1 79 ? -24.922 0.61 38.156 1 94.44 79 ALA A CA 1
ATOM 599 C C . ALA A 1 79 ? -23.875 -0.48 37.969 1 94.44 79 ALA A C 1
ATOM 601 O O . ALA A 1 79 ? -23.969 -1.545 38.562 1 94.44 79 ALA A O 1
ATOM 602 N N . LEU A 1 80 ? -22.875 -0.231 37.156 1 94.38 80 LEU A N 1
ATOM 603 C CA . LEU A 1 80 ? -21.812 -1.183 36.875 1 94.38 80 LEU A CA 1
ATOM 604 C C . LEU A 1 80 ? -20.641 -0.979 37.844 1 94.38 80 LEU A C 1
ATOM 606 O O . LEU A 1 80 ? -19.656 -1.731 37.812 1 94.38 80 LEU A O 1
ATOM 610 N N . GLY A 1 81 ? -20.75 0.064 38.625 1 95.12 81 GLY A N 1
ATOM 611 C CA . GLY A 1 81 ? -19.656 0.39 39.531 1 95.12 81 GLY A CA 1
ATOM 612 C C . GLY A 1 81 ? -18.484 1.067 38.844 1 95.12 81 GLY A C 1
ATOM 613 O O . GLY A 1 81 ? -17.344 0.972 39.312 1 95.12 81 GLY A O 1
ATOM 614 N N . VAL A 1 82 ? -18.719 1.72 37.781 1 97.44 82 VAL A N 1
ATOM 615 C CA . VAL A 1 82 ? -17.672 2.34 36.969 1 97.44 82 VAL A CA 1
ATOM 616 C C . VAL A 1 82 ? -17.656 3.848 37.219 1 97.44 82 VAL A C 1
ATOM 618 O O . VAL A 1 82 ? -18.688 4.516 37.031 1 97.44 82 VAL A O 1
ATOM 621 N N . PRO A 1 83 ? -16.516 4.406 37.719 1 97.75 83 PRO A N 1
ATOM 622 C CA . PRO A 1 83 ? -16.422 5.867 37.781 1 97.75 83 PRO A CA 1
ATOM 623 C C . PRO A 1 83 ? -16.703 6.535 36.438 1 97.75 83 PRO A C 1
ATOM 625 O O . PRO A 1 83 ? -16.359 5.984 35.406 1 97.75 83 PRO A O 1
ATOM 628 N N . PHE A 1 84 ? -17.328 7.727 36.531 1 97.56 84 PHE A N 1
ATOM 629 C CA . PHE A 1 84 ? -17.859 8.406 35.344 1 97.56 84 PHE A CA 1
ATOM 630 C C . PHE A 1 84 ? -17.438 9.867 35.344 1 97.56 84 PHE A C 1
ATOM 632 O O . PHE A 1 84 ? -17.625 10.578 36.344 1 97.56 84 PHE A O 1
ATOM 639 N N . THR A 1 85 ? -16.812 10.336 34.219 1 97.56 85 THR A N 1
ATOM 640 C CA . THR A 1 85 ? -16.484 11.75 34.062 1 97.56 85 THR A CA 1
ATOM 641 C C . THR A 1 85 ? -17.234 12.328 32.875 1 97.56 85 THR A C 1
ATOM 643 O O . THR A 1 85 ? -17.156 11.812 31.75 1 97.56 85 THR A O 1
ATOM 646 N N . LEU A 1 86 ? -18 13.328 33.125 1 96.81 86 LEU A N 1
ATOM 647 C CA . LEU A 1 86 ? -18.734 14.039 32.094 1 96.81 86 LEU A CA 1
ATOM 648 C C . LEU A 1 86 ? -17.938 15.242 31.578 1 96.81 86 LEU A C 1
ATOM 650 O O . LEU A 1 86 ? -17.531 16.094 32.375 1 96.81 86 LEU A O 1
ATOM 654 N N . LEU A 1 87 ? -17.672 15.258 30.281 1 94.81 87 LEU A N 1
ATOM 655 C CA . LEU A 1 87 ? -16.953 16.359 29.625 1 94.81 87 LEU A CA 1
ATOM 656 C C . LEU A 1 87 ? -17.891 17.125 28.688 1 94.81 87 LEU A C 1
ATOM 658 O O . LEU A 1 87 ? -18.797 16.547 28.094 1 94.81 87 LEU A O 1
ATOM 662 N N . HIS A 1 88 ? -17.734 18.438 28.578 1 91.19 88 HIS A N 1
ATOM 663 C CA . HIS A 1 88 ? -18.594 19.266 27.734 1 91.19 88 HIS A CA 1
ATOM 664 C C . HIS A 1 88 ? -17.797 19.922 26.609 1 91.19 88 HIS A C 1
ATOM 666 O O . HIS A 1 88 ? -16.703 20.438 26.844 1 91.19 88 HIS A O 1
ATOM 672 N N . LEU A 1 89 ? -18.328 19.781 25.375 1 84.12 89 LEU A N 1
ATOM 673 C CA . LEU A 1 89 ? -17.719 20.484 24.25 1 84.12 89 LEU A CA 1
ATOM 674 C C . LEU A 1 89 ? -18.047 21.969 24.328 1 84.12 89 LEU A C 1
ATOM 676 O O . LEU A 1 89 ? -19.172 22.359 24.625 1 84.12 89 LEU A O 1
ATOM 680 N N . PRO A 1 90 ? -17.031 22.906 24.156 1 71.44 90 PRO A N 1
ATOM 681 C CA . PRO A 1 90 ? -17.359 24.344 24.141 1 71.44 90 PRO A CA 1
ATOM 682 C C . PRO A 1 90 ? -18.25 24.719 22.953 1 71.44 90 PRO A C 1
ATOM 684 O O . PRO A 1 90 ? -18.203 24.078 21.906 1 71.44 90 PRO A O 1
ATOM 687 N N . PRO A 1 91 ? -19.297 25.562 23.109 1 62.03 91 PRO A N 1
ATOM 688 C CA . PRO A 1 91 ? -20.234 25.938 22.062 1 62.03 91 PRO A CA 1
ATOM 689 C C . PRO A 1 91 ? -19.547 26.359 20.766 1 62.03 91 PRO A C 1
ATOM 691 O O . PRO A 1 91 ? -20.094 26.156 19.688 1 62.03 91 PRO A O 1
ATOM 694 N N . ASP A 1 92 ? -18.547 27.234 20.703 1 56.62 92 ASP A N 1
ATOM 695 C CA . ASP A 1 92 ? -18.047 27.922 19.516 1 56.62 92 ASP A CA 1
ATOM 696 C C . ASP A 1 92 ? -17.109 27.016 18.719 1 56.62 92 ASP A C 1
ATOM 698 O O . ASP A 1 92 ? -16.266 27.5 17.969 1 56.62 92 ASP A O 1
ATOM 702 N N . ALA A 1 93 ? -17.266 25.844 18.844 1 52.94 93 ALA A N 1
ATOM 703 C CA . ALA A 1 93 ? -16.203 25.266 18.016 1 52.94 93 ALA A CA 1
ATOM 704 C C . ALA A 1 93 ? -16.484 25.484 16.531 1 52.94 93 ALA A C 1
ATOM 706 O O . ALA A 1 93 ? -17.484 24.984 16 1 52.94 93 ALA A O 1
ATOM 707 N N . PRO A 1 94 ? -16 26.578 15.82 1 44.25 94 PRO A N 1
ATOM 708 C CA . PRO A 1 94 ? -16.297 27.062 14.469 1 44.25 94 PRO A CA 1
ATOM 709 C C . PRO A 1 94 ? -16.406 25.922 13.445 1 44.25 94 PRO A C 1
ATOM 711 O O . PRO A 1 94 ? -16.203 24.766 13.797 1 44.25 94 PRO A O 1
ATOM 714 N N . GLY A 1 95 ? -15.547 26.016 12.18 1 38.34 95 GLY A N 1
ATOM 715 C CA . GLY A 1 95 ? -15.453 26 10.727 1 38.34 95 GLY A CA 1
ATOM 716 C C . GLY A 1 95 ? -15.414 24.594 10.148 1 38.34 95 GLY A C 1
ATOM 717 O O . GLY A 1 95 ? -15.445 24.422 8.93 1 38.34 95 GLY A O 1
ATOM 718 N N . GLU A 1 96 ? -14.523 23.766 10.461 1 46.72 96 GLU A N 1
ATOM 719 C CA . GLU A 1 96 ? -14.344 22.656 9.516 1 46.72 96 GLU A CA 1
ATOM 720 C C . GLU A 1 96 ? -15.586 21.766 9.477 1 46.72 96 GLU A C 1
ATOM 722 O O . GLU A 1 96 ? -16.469 21.891 10.32 1 46.72 96 GLU A O 1
ATOM 727 N N . GLY A 1 97 ? -15.781 21.094 8.398 1 54.31 97 GLY A N 1
ATOM 728 C CA . GLY A 1 97 ? -16.969 20.266 8.328 1 54.31 97 GLY A CA 1
ATOM 729 C C . GLY A 1 97 ? -17.375 19.672 9.672 1 54.31 97 GLY A C 1
ATOM 730 O O . GLY A 1 97 ? -16.5 19.312 10.477 1 54.31 97 GLY A O 1
ATOM 731 N N . PRO A 1 98 ? -18.641 19.969 10.164 1 60.72 98 PRO A N 1
ATOM 732 C CA . PRO A 1 98 ? -19.188 19.766 11.508 1 60.72 98 PRO A CA 1
ATOM 733 C C . PRO A 1 98 ? -18.75 18.438 12.125 1 60.72 98 PRO A C 1
ATOM 735 O O . PRO A 1 98 ? -18.406 18.391 13.312 1 60.72 98 PRO A O 1
ATOM 738 N N . GLU A 1 99 ? -18.469 17.469 11.281 1 68.69 99 GLU A N 1
ATOM 739 C CA . GLU A 1 99 ? -18.219 16.141 11.867 1 68.69 99 GLU A CA 1
ATOM 740 C C . GLU A 1 99 ? -16.766 15.992 12.281 1 68.69 99 GLU A C 1
ATOM 742 O O . GLU A 1 99 ? -16.469 15.531 13.383 1 68.69 99 GLU A O 1
ATOM 747 N N . ASP A 1 100 ? -15.828 16.453 11.469 1 74.44 100 ASP A N 1
ATOM 748 C CA . ASP A 1 100 ? -14.406 16.312 11.75 1 74.44 100 ASP A CA 1
ATOM 749 C C . ASP A 1 100 ? -13.984 17.219 12.906 1 74.44 100 ASP A C 1
ATOM 751 O O . ASP A 1 100 ? -13.164 16.844 13.734 1 74.44 100 ASP A O 1
ATOM 755 N N . GLN A 1 101 ? -14.539 18.312 12.969 1 73.81 101 GLN A N 1
ATOM 756 C CA . GLN A 1 101 ? -14.234 19.25 14.055 1 73.81 101 GLN A CA 1
ATOM 757 C C . GLN A 1 101 ? -14.719 18.703 15.398 1 73.81 101 GLN A C 1
ATOM 759 O O . GLN A 1 101 ? -14 18.781 16.391 1 73.81 101 GLN A O 1
ATOM 764 N N . ALA A 1 102 ? -15.938 18.141 15.312 1 77.25 102 ALA A N 1
ATOM 765 C CA . ALA A 1 102 ? -16.5 17.547 16.531 1 77.25 102 ALA A CA 1
ATOM 766 C C . ALA A 1 102 ? -15.641 16.375 17.016 1 77.25 102 ALA A C 1
ATOM 768 O O . ALA A 1 102 ? -15.414 16.234 18.219 1 77.25 102 ALA A O 1
ATOM 769 N N . ARG A 1 103 ? -15.148 15.703 16.109 1 84.12 103 ARG A N 1
ATOM 770 C CA . ARG A 1 103 ? -14.305 14.562 16.438 1 84.12 103 ARG A CA 1
ATOM 771 C C . ARG A 1 103 ? -13 15.008 17.094 1 84.12 103 ARG A C 1
ATOM 773 O O . ARG A 1 103 ? -12.602 14.484 18.125 1 84.12 103 ARG A O 1
ATOM 780 N N . ARG A 1 104 ? -12.414 15.961 16.484 1 86 104 ARG A N 1
ATOM 781 C CA . ARG A 1 104 ? -11.141 16.453 17 1 86 104 ARG A CA 1
ATOM 782 C C . ARG A 1 104 ? -11.312 17.031 18.406 1 86 104 ARG A C 1
ATOM 784 O O . ARG A 1 104 ? -10.477 16.797 19.281 1 86 104 ARG A O 1
ATOM 791 N N . ALA A 1 105 ? -12.375 17.75 18.531 1 85.94 105 ALA A N 1
ATOM 792 C CA . ALA A 1 105 ? -12.648 18.359 19.828 1 85.94 105 ALA A CA 1
ATOM 793 C C . ALA A 1 105 ? -12.898 17.312 20.891 1 85.94 105 ALA A C 1
ATOM 795 O O . ALA A 1 105 ? -12.422 17.438 22.031 1 85.94 105 ALA A O 1
ATOM 796 N N . ARG A 1 106 ? -13.625 16.281 20.578 1 90.69 106 ARG A N 1
ATOM 797 C CA . ARG A 1 106 ? -13.898 15.188 21.5 1 90.69 106 ARG A CA 1
ATOM 798 C C . ARG A 1 106 ? -12.609 14.523 21.953 1 90.69 106 ARG A C 1
ATOM 800 O O . ARG A 1 106 ? -12.406 14.289 23.156 1 90.69 106 ARG A O 1
ATOM 807 N N . TYR A 1 107 ? -11.75 14.281 21.031 1 93.12 107 TYR A N 1
ATOM 808 C CA . TYR A 1 107 ? -10.5 13.594 21.359 1 93.12 107 TYR A CA 1
ATOM 809 C C . TYR A 1 107 ? -9.586 14.492 22.188 1 93.12 107 TYR A C 1
ATOM 811 O O . TYR A 1 107 ? -8.852 14.016 23.062 1 93.12 107 TYR A O 1
ATOM 819 N N . ALA A 1 108 ? -9.664 15.766 21.875 1 91 108 ALA A N 1
ATOM 820 C CA . ALA A 1 108 ? -8.859 16.703 22.656 1 91 108 ALA A CA 1
ATOM 821 C C . ALA A 1 108 ? -9.297 16.719 24.109 1 91 108 ALA A C 1
ATOM 823 O O . ALA A 1 108 ? -8.461 16.719 25.016 1 91 108 ALA A O 1
ATOM 824 N N . LEU A 1 109 ? -10.586 16.703 24.344 1 92.94 109 LEU A N 1
ATOM 825 C CA . LEU A 1 109 ? -11.133 16.688 25.688 1 92.94 109 LEU A CA 1
ATOM 826 C C . LEU A 1 109 ? -10.742 15.406 26.422 1 92.94 109 LEU A C 1
ATOM 828 O O . LEU A 1 109 ? -10.367 15.445 27.594 1 92.94 109 LEU A O 1
ATOM 832 N N . MET A 1 110 ? -10.789 14.344 25.734 1 95.88 110 MET A N 1
ATOM 833 C CA . MET A 1 110 ? -10.461 13.062 26.359 1 95.88 110 MET A CA 1
ATOM 834 C C . MET A 1 110 ? -8.961 12.945 26.609 1 95.88 110 MET A C 1
ATOM 836 O O . MET A 1 110 ? -8.539 12.383 27.625 1 95.88 110 MET A O 1
ATOM 840 N N . ALA A 1 111 ? -8.211 13.469 25.672 1 95.81 111 ALA A N 1
ATOM 841 C CA . ALA A 1 111 ? -6.754 13.461 25.812 1 95.81 111 ALA A CA 1
ATOM 842 C C . ALA A 1 111 ? -6.328 14.18 27.094 1 95.81 111 ALA A C 1
ATOM 844 O O . ALA A 1 111 ? -5.387 13.758 27.766 1 95.81 111 ALA A O 1
ATOM 845 N N . ALA A 1 112 ? -7.02 15.227 27.406 1 95 112 ALA A N 1
ATOM 846 C CA . ALA A 1 112 ? -6.699 16.047 28.562 1 95 112 ALA A CA 1
ATOM 847 C C . ALA A 1 112 ? -6.914 15.266 29.859 1 95 112 ALA A C 1
ATOM 849 O O . ALA A 1 112 ? -6.371 15.625 30.906 1 95 112 ALA A O 1
ATOM 850 N N . GLN A 1 113 ? -7.727 14.156 29.828 1 95.56 113 GLN A N 1
ATOM 851 C CA . GLN A 1 113 ? -8.023 13.344 31.016 1 95.56 113 GLN A CA 1
ATOM 852 C C . GLN A 1 113 ? -6.969 12.258 31.219 1 95.56 113 GLN A C 1
ATOM 854 O O . GLN A 1 113 ? -6.918 11.625 32.281 1 95.56 113 GLN A O 1
ATOM 859 N N . LEU A 1 114 ? -6.09 12.094 30.234 1 96.06 114 LEU A N 1
ATOM 860 C CA . LEU A 1 114 ? -5.172 10.961 30.25 1 96.06 114 LEU A CA 1
ATOM 861 C C . LEU A 1 114 ? -3.801 11.375 30.766 1 96.06 114 LEU A C 1
ATOM 863 O O . LEU A 1 114 ? -3.279 12.422 30.375 1 96.06 114 LEU A O 1
ATOM 867 N N . GLY A 1 115 ? -3.246 10.594 31.656 1 93.06 115 GLY A N 1
ATOM 868 C CA . GLY A 1 115 ? -1.858 10.734 32.062 1 93.06 115 GLY A CA 1
ATOM 869 C C . GLY A 1 115 ? -0.917 9.812 31.328 1 93.06 115 GLY A C 1
ATOM 870 O O . GLY A 1 115 ? -1.343 9.078 30.422 1 93.06 115 GLY A O 1
ATOM 871 N N . GLN A 1 116 ? 0.337 9.898 31.734 1 91.31 116 GLN A N 1
ATOM 872 C CA . GLN A 1 116 ? 1.347 9.047 31.109 1 91.31 116 GLN A CA 1
ATOM 873 C C . GLN A 1 116 ? 1.045 7.57 31.359 1 91.31 116 GLN A C 1
ATOM 875 O O . GLN A 1 116 ? 0.817 7.156 32.5 1 91.31 116 GLN A O 1
ATOM 880 N N . GLY A 1 117 ? 0.965 6.875 30.281 1 89.44 117 GLY A N 1
ATOM 881 C CA . GLY A 1 117 ? 0.753 5.441 30.391 1 89.44 117 GLY A CA 1
ATOM 882 C C . GLY A 1 117 ? -0.712 5.051 30.375 1 89.44 117 GLY A C 1
ATOM 883 O O . GLY A 1 117 ? -1.044 3.863 30.312 1 89.44 117 GLY A O 1
ATOM 884 N N . ASP A 1 118 ? -1.604 6.004 30.375 1 95.06 118 ASP A N 1
ATOM 885 C CA . ASP A 1 118 ? -3.033 5.711 30.375 1 95.06 118 ASP A CA 1
ATOM 886 C C . ASP A 1 118 ? -3.496 5.289 28.969 1 95.06 118 ASP A C 1
ATOM 888 O O . ASP A 1 118 ? -2.932 5.723 27.969 1 95.06 118 ASP A O 1
ATOM 892 N N . TRP A 1 119 ? -4.508 4.41 29 1 96.94 119 TRP A N 1
ATOM 893 C CA . TRP A 1 119 ? -5.098 3.943 27.734 1 96.94 119 TRP A CA 1
ATOM 894 C C . TRP A 1 119 ? -6.559 4.359 27.641 1 96.94 119 TRP A C 1
ATOM 896 O O . TRP A 1 119 ? -7.32 4.223 28.609 1 96.94 119 TRP A O 1
ATOM 906 N N . LEU A 1 120 ? -6.898 4.91 26.547 1 98 120 LEU A N 1
ATOM 907 C CA . LEU A 1 120 ? -8.297 5.172 26.219 1 98 120 LEU A CA 1
ATOM 908 C C . LEU A 1 120 ? -8.812 4.168 25.188 1 98 120 LEU A C 1
ATOM 910 O O . LEU A 1 120 ? -8.25 4.047 24.094 1 98 120 LEU A O 1
ATOM 914 N N . PHE A 1 121 ? -9.867 3.467 25.516 1 98.12 121 PHE A N 1
ATOM 915 C CA . PHE A 1 121 ? -10.469 2.48 24.641 1 98.12 121 PHE A CA 1
ATOM 916 C C . PHE A 1 121 ? -11.672 3.068 23.906 1 98.12 121 PHE A C 1
ATOM 918 O O . PHE A 1 121 ? -1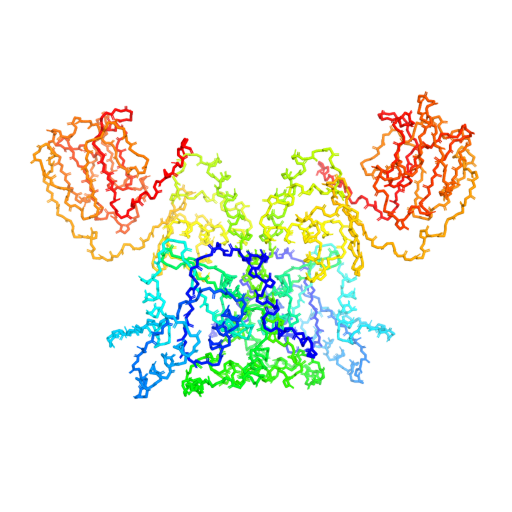2.484 3.773 24.516 1 98.12 121 PHE A O 1
ATOM 925 N N . THR A 1 122 ? -11.703 2.854 22.609 1 98.06 122 THR A N 1
ATOM 926 C CA . THR A 1 122 ? -12.891 3.191 21.828 1 98.06 122 THR A CA 1
ATOM 927 C C . THR A 1 122 ? -13.492 1.941 21.203 1 98.06 122 THR A C 1
ATOM 929 O O . THR A 1 122 ? -12.828 0.909 21.094 1 98.06 122 THR A O 1
ATOM 932 N N . ALA A 1 123 ? -14.766 2.033 20.812 1 98.06 123 ALA A N 1
ATOM 933 C CA . ALA A 1 123 ? -15.508 0.833 20.453 1 98.06 123 ALA A CA 1
ATOM 934 C C . ALA A 1 123 ? -15.633 0.704 18.938 1 98.06 123 ALA A C 1
ATOM 936 O O . ALA A 1 123 ? -16.531 0.027 18.438 1 98.06 123 ALA A O 1
ATOM 937 N N . GLN A 1 124 ? -14.758 1.431 18.25 1 97.56 124 GLN A N 1
ATOM 938 C CA . GLN A 1 124 ? -14.789 1.263 16.797 1 97.56 124 GLN A CA 1
ATOM 939 C C . GLN A 1 124 ? -14.555 -0.194 16.406 1 97.56 124 GLN A C 1
ATOM 941 O O . GLN A 1 124 ? -13.695 -0.865 16.984 1 97.56 124 GLN A O 1
ATOM 946 N N . HIS A 1 125 ? -15.352 -0.66 15.477 1 98 125 HIS A N 1
ATOM 947 C CA . HIS A 1 125 ? -15.367 -2.078 15.141 1 98 125 HIS A CA 1
ATOM 948 C C . HIS A 1 125 ? -15.078 -2.289 13.656 1 98 125 HIS A C 1
ATOM 950 O O . HIS A 1 125 ? -14.641 -1.367 12.969 1 98 125 HIS A O 1
ATOM 956 N N . LEU A 1 126 ? -15.273 -3.467 13.172 1 97.62 126 LEU A N 1
ATOM 957 C CA . LEU A 1 126 ? -14.891 -3.91 11.836 1 97.62 126 LEU A CA 1
ATOM 958 C C . LEU A 1 126 ? -15.578 -3.076 10.758 1 97.62 126 LEU A C 1
ATOM 960 O O . LEU A 1 126 ? -14.945 -2.631 9.805 1 97.62 126 LEU A O 1
ATOM 964 N N . GLU A 1 127 ? -16.875 -2.832 10.938 1 97.31 127 GLU A N 1
ATOM 965 C CA . GLU A 1 127 ? -17.625 -2.08 9.93 1 97.31 127 GLU A CA 1
ATOM 966 C C . GLU A 1 127 ? -17.188 -0.622 9.891 1 97.31 127 GLU A C 1
ATOM 968 O O . GLU A 1 127 ? -17.172 0.001 8.82 1 97.31 127 GLU A O 1
ATOM 973 N N . ASP A 1 128 ? -16.75 -0.106 11.078 1 96.88 128 ASP A N 1
ATOM 974 C CA . ASP A 1 128 ? -16.203 1.245 11.086 1 96.88 128 ASP A CA 1
ATOM 975 C C . ASP A 1 128 ? -14.93 1.323 10.242 1 96.88 128 ASP A C 1
ATOM 977 O O . ASP A 1 128 ? -14.688 2.324 9.562 1 96.88 128 ASP A O 1
ATOM 981 N N . GLN A 1 129 ? -14.172 0.301 10.344 1 97.56 129 GLN A N 1
ATOM 982 C CA . GLN A 1 129 ? -12.945 0.23 9.562 1 97.56 129 GLN A CA 1
ATOM 983 C C . GLN A 1 129 ? -13.25 0.213 8.062 1 97.56 129 GLN A C 1
ATOM 985 O O . GLN A 1 129 ? -12.602 0.922 7.285 1 97.56 129 GLN A O 1
ATOM 990 N N . ALA A 1 130 ? -14.195 -0.585 7.688 1 97.69 130 ALA A N 1
ATOM 991 C CA . ALA A 1 130 ? -14.609 -0.677 6.289 1 97.69 130 ALA A CA 1
ATOM 992 C C . ALA A 1 130 ? -15.133 0.663 5.781 1 97.69 130 ALA A C 1
ATOM 994 O O . ALA A 1 130 ? -14.805 1.087 4.672 1 97.69 130 ALA A O 1
ATOM 995 N N . GLU A 1 131 ? -15.938 1.32 6.648 1 97.31 131 GLU A N 1
ATOM 996 C CA . GLU A 1 131 ? -16.469 2.639 6.305 1 97.31 131 GLU A CA 1
ATOM 997 C C . GLU A 1 131 ? -15.336 3.633 6.051 1 97.31 131 GLU A C 1
ATOM 999 O O . GLU A 1 131 ? -15.359 4.367 5.062 1 97.31 131 GLU A O 1
ATOM 1004 N N . THR A 1 132 ? -14.391 3.576 6.973 1 96.88 132 THR A N 1
ATOM 1005 C CA . THR A 1 132 ? -13.273 4.516 6.895 1 96.88 132 THR A CA 1
ATOM 1006 C C . THR A 1 132 ? -12.477 4.301 5.609 1 96.88 132 THR A C 1
ATOM 1008 O O . THR A 1 132 ? -12.164 5.262 4.902 1 96.88 132 THR A O 1
ATOM 1011 N N . LEU A 1 133 ? -12.156 3.074 5.262 1 97.5 133 LEU A N 1
ATOM 1012 C CA . LEU A 1 133 ? -11.398 2.797 4.047 1 97.5 133 LEU A CA 1
ATOM 1013 C C . LEU A 1 133 ? -12.172 3.236 2.811 1 97.5 133 LEU A C 1
ATOM 1015 O O . LEU A 1 133 ? -11.602 3.85 1.903 1 97.5 133 LEU A O 1
ATOM 1019 N N . LEU A 1 134 ? -13.492 2.934 2.758 1 97.38 134 LEU A N 1
ATOM 1020 C CA . LEU A 1 134 ? -14.297 3.297 1.601 1 97.38 134 LEU A CA 1
ATOM 1021 C C . LEU A 1 134 ? -14.328 4.809 1.407 1 97.38 134 LEU A C 1
ATOM 1023 O O . LEU A 1 134 ? -14.188 5.297 0.284 1 97.38 134 LEU A O 1
ATOM 1027 N N . LEU A 1 135 ? -14.492 5.512 2.49 1 96.19 135 LEU A N 1
ATOM 1028 C CA . LEU A 1 135 ? -14.523 6.969 2.408 1 96.19 135 LEU A CA 1
ATOM 1029 C C . LEU A 1 135 ? -13.195 7.508 1.887 1 96.19 135 LEU A C 1
ATOM 1031 O O . LEU A 1 135 ? -13.18 8.398 1.031 1 96.19 135 LEU A O 1
ATOM 1035 N N . GLN A 1 136 ? -12.109 6.941 2.402 1 96 136 GLN A N 1
ATOM 1036 C CA . GLN A 1 136 ? -10.789 7.367 1.969 1 96 136 GLN A CA 1
ATOM 1037 C C . GLN A 1 136 ? -10.547 7.004 0.506 1 96 136 GLN A C 1
ATOM 1039 O O . GLN A 1 136 ? -9.93 7.773 -0.235 1 96 136 GLN A O 1
ATOM 1044 N N . LEU A 1 137 ? -11.008 5.875 0.097 1 96.88 137 LEU A N 1
ATOM 1045 C CA . LEU A 1 137 ? -10.875 5.422 -1.284 1 96.88 137 LEU A CA 1
ATOM 1046 C C . LEU A 1 137 ? -11.609 6.367 -2.234 1 96.88 137 LEU A C 1
ATOM 1048 O O . LEU A 1 137 ? -11.062 6.75 -3.273 1 96.88 137 LEU A O 1
ATOM 1052 N N . LEU A 1 138 ? -12.805 6.773 -1.852 1 95.56 138 LEU A N 1
ATOM 1053 C CA . LEU A 1 138 ? -13.641 7.629 -2.686 1 95.56 138 LEU A CA 1
ATOM 1054 C C . LEU A 1 138 ? -13.07 9.039 -2.762 1 95.56 138 LEU A C 1
ATOM 1056 O O . LEU A 1 138 ? -13.438 9.812 -3.652 1 95.56 138 LEU A O 1
ATOM 1060 N N . ARG A 1 139 ? -12.109 9.281 -1.837 1 90.12 139 ARG A N 1
ATOM 1061 C CA . ARG A 1 139 ? -11.414 10.562 -1.858 1 90.12 139 ARG A CA 1
ATOM 1062 C C . ARG A 1 139 ? -10.094 10.453 -2.609 1 90.12 139 ARG A C 1
ATOM 1064 O O . ARG A 1 139 ? -9.398 11.453 -2.809 1 90.12 139 ARG A O 1
ATOM 1071 N N . GLY A 1 140 ? -9.773 9.242 -2.992 1 89.44 140 GLY A N 1
ATOM 1072 C CA . GLY A 1 140 ? -8.531 9.016 -3.715 1 89.44 140 GLY A CA 1
ATOM 1073 C C . GLY A 1 140 ? -7.305 9.078 -2.824 1 89.44 140 GLY A C 1
ATOM 1074 O O . GLY A 1 140 ? -6.254 9.578 -3.24 1 89.44 140 GLY A O 1
ATOM 1075 N N . ALA A 1 141 ? -7.41 8.602 -1.625 1 89.25 141 ALA A N 1
ATOM 1076 C CA . ALA A 1 141 ? -6.336 8.68 -0.641 1 89.25 141 ALA A CA 1
ATOM 1077 C C . ALA A 1 141 ? -5.219 7.695 -0.97 1 89.25 141 ALA A C 1
ATOM 1079 O O . ALA A 1 141 ? -5.426 6.746 -1.726 1 89.25 141 ALA A O 1
ATOM 1080 N N . GLY A 1 142 ? -4.02 8 -0.453 1 91.62 142 GLY A N 1
ATOM 1081 C CA . GLY A 1 142 ? -2.902 7.074 -0.523 1 91.62 142 GLY A CA 1
ATOM 1082 C C . GLY A 1 142 ? -2.924 6.031 0.578 1 91.62 142 GLY A C 1
ATOM 1083 O O . GLY A 1 142 ? -3.945 5.84 1.239 1 91.62 142 GLY A O 1
ATOM 1084 N N . VAL A 1 143 ? -1.818 5.359 0.696 1 94.5 143 VAL A N 1
ATOM 1085 C CA . VAL A 1 143 ? -1.718 4.219 1.6 1 94.5 143 VAL A CA 1
ATOM 1086 C C . VAL A 1 143 ? -2.002 4.664 3.031 1 94.5 143 VAL A C 1
ATOM 1088 O O . VAL A 1 143 ? -2.59 3.918 3.818 1 94.5 143 VAL A O 1
ATOM 1091 N N . ALA A 1 144 ? -1.6 5.891 3.395 1 91.5 144 ALA A N 1
ATOM 1092 C CA . ALA A 1 144 ? -1.832 6.395 4.746 1 91.5 144 ALA A CA 1
ATOM 1093 C C . ALA A 1 144 ? -3.324 6.469 5.055 1 91.5 144 ALA A C 1
ATOM 1095 O O . ALA A 1 144 ? -3.758 6.105 6.148 1 91.5 144 ALA A O 1
ATOM 1096 N N . GLY A 1 145 ? -4.047 6.953 4.125 1 94 145 GLY A N 1
ATOM 1097 C CA . GLY A 1 145 ? -5.488 7.02 4.301 1 94 145 GLY A CA 1
ATOM 1098 C C . GLY A 1 145 ? -6.168 5.668 4.199 1 94 145 GLY A C 1
ATOM 1099 O O . GLY A 1 145 ? -7.043 5.344 5.004 1 94 145 GLY A O 1
ATOM 1100 N N . LEU A 1 146 ? -5.742 4.848 3.283 1 96.75 146 LEU A N 1
ATOM 1101 C CA . LEU A 1 146 ? -6.406 3.586 2.979 1 96.75 146 LEU A CA 1
ATOM 1102 C C . LEU A 1 146 ? -6.098 2.537 4.043 1 96.75 146 LEU A C 1
ATOM 1104 O O . LEU A 1 146 ? -6.777 1.512 4.125 1 96.75 146 LEU A O 1
ATOM 1108 N N . ALA A 1 147 ? -5.082 2.799 4.84 1 96.19 147 ALA A N 1
ATOM 1109 C CA . ALA A 1 147 ? -4.766 1.919 5.961 1 96.19 147 ALA A CA 1
ATOM 1110 C C . ALA A 1 147 ? -5.844 1.991 7.039 1 96.19 147 ALA A C 1
ATOM 1112 O O . ALA A 1 147 ? -5.887 1.151 7.941 1 96.19 147 ALA A O 1
ATOM 1113 N N . GLY A 1 148 ? -6.738 2.939 6.926 1 95.69 148 GLY A N 1
ATOM 1114 C CA . GLY A 1 148 ? -7.82 3.082 7.887 1 95.69 148 GLY A CA 1
ATOM 1115 C C . GLY A 1 148 ? -7.344 3.486 9.266 1 95.69 148 GLY A C 1
ATOM 1116 O O . GLY A 1 148 ? -6.359 4.219 9.398 1 95.69 148 GLY A O 1
ATOM 1117 N N . MET A 1 149 ? -8.062 3.117 10.273 1 96.44 149 MET A N 1
ATOM 1118 C CA . MET A 1 149 ? -7.758 3.477 11.656 1 96.44 149 MET A CA 1
ATOM 1119 C C . MET A 1 149 ? -6.723 2.527 12.242 1 96.44 149 MET A C 1
ATOM 1121 O O . MET A 1 149 ? -6.832 1.309 12.094 1 96.44 149 MET A O 1
ATOM 1125 N N . PRO A 1 150 ? -5.746 3.088 12.867 1 95.38 150 PRO A N 1
ATOM 1126 C CA . PRO A 1 150 ? -4.781 2.211 13.531 1 95.38 150 PRO A CA 1
ATOM 1127 C C . PRO A 1 150 ? -5.344 1.567 14.797 1 95.38 150 PRO A C 1
ATOM 1129 O O . PRO A 1 150 ? -6.234 2.133 15.438 1 95.38 150 PRO A O 1
ATOM 1132 N N . TRP A 1 151 ? -4.793 0.428 15.133 1 94.38 151 TRP A N 1
ATOM 1133 C CA . TRP A 1 151 ? -5.199 -0.28 16.344 1 94.38 151 TRP A CA 1
ATOM 1134 C C . TRP A 1 151 ? -4.852 0.53 17.594 1 94.38 151 TRP A C 1
ATOM 1136 O O . TRP A 1 151 ? -5.543 0.442 18.609 1 94.38 151 TRP A O 1
ATOM 1146 N N . GLN A 1 152 ? -3.752 1.201 17.5 1 94.31 152 GLN A N 1
ATOM 1147 C CA . GLN A 1 152 ? -3.277 2.059 18.594 1 94.31 152 GLN A CA 1
ATOM 1148 C C . GLN A 1 152 ? -2.605 3.312 18.047 1 94.31 152 GLN A C 1
ATOM 1150 O O . GLN A 1 152 ? -2.02 3.289 16.953 1 94.31 152 GLN A O 1
ATOM 1155 N N . ARG A 1 153 ? -2.777 4.406 18.734 1 94.06 153 ARG A N 1
ATOM 1156 C CA . ARG A 1 153 ? -2.062 5.629 18.391 1 94.06 153 ARG A CA 1
ATOM 1157 C C . ARG A 1 153 ? -1.906 6.535 19.594 1 94.06 153 ARG A C 1
ATOM 1159 O O . ARG A 1 153 ? -2.701 6.469 20.547 1 94.06 153 ARG A O 1
ATOM 1166 N N . PRO A 1 154 ? -0.9 7.383 19.609 1 93.88 154 PRO A N 1
ATOM 1167 C CA . PRO A 1 154 ? -0.757 8.344 20.703 1 93.88 154 PRO A CA 1
ATOM 1168 C C . PRO A 1 154 ? -1.938 9.312 20.797 1 93.88 154 PRO A C 1
ATOM 1170 O O . PRO A 1 154 ? -2.498 9.711 19.781 1 93.88 154 PRO A O 1
ATOM 1173 N N . LEU A 1 155 ? -2.307 9.633 21.953 1 95.88 155 LEU A N 1
ATOM 1174 C CA . LEU A 1 155 ? -3.33 10.617 22.281 1 95.88 155 LEU A CA 1
ATOM 1175 C C . LEU A 1 155 ? -2.938 11.414 23.516 1 95.88 155 LEU A C 1
ATOM 1177 O O . LEU A 1 155 ? -3.09 10.938 24.656 1 95.88 155 LEU A O 1
ATOM 1181 N N . GLY A 1 156 ? -2.469 12.586 23.281 1 93.5 156 GLY A N 1
ATOM 1182 C CA . GLY A 1 156 ? -1.868 13.297 24.391 1 93.5 156 GLY A CA 1
ATOM 1183 C C . GLY A 1 156 ? -0.702 12.555 25.016 1 93.5 156 GLY A C 1
ATOM 1184 O O . GLY A 1 156 ? 0.229 12.156 24.312 1 93.5 156 GLY A O 1
ATOM 1185 N N . THR A 1 157 ? -0.765 12.398 26.281 1 93.56 157 THR A N 1
ATOM 1186 C CA . THR A 1 157 ? 0.308 11.695 26.984 1 93.56 157 THR A CA 1
ATOM 1187 C C . THR A 1 157 ? -0.006 10.203 27.094 1 93.56 157 THR A C 1
ATOM 1189 O O . THR A 1 157 ? 0.822 9.422 27.562 1 93.56 157 THR A O 1
ATOM 1192 N N . GLY A 1 158 ? -1.211 9.883 26.625 1 95.19 158 GLY A N 1
ATOM 1193 C CA . GLY A 1 158 ? -1.616 8.484 26.703 1 95.19 158 GLY A CA 1
ATOM 1194 C C . GLY A 1 158 ? -1.699 7.812 25.344 1 95.19 158 GLY A C 1
ATOM 1195 O O . GLY A 1 158 ? -1.002 8.203 24.406 1 95.19 158 GLY A O 1
ATOM 1196 N N . LEU A 1 159 ? -2.492 6.664 25.344 1 95.75 159 LEU A N 1
ATOM 1197 C CA . LEU A 1 159 ? -2.646 5.883 24.109 1 95.75 159 LEU A CA 1
ATOM 1198 C C . LEU A 1 159 ? -4.117 5.613 23.828 1 95.75 159 LEU A C 1
ATOM 1200 O O . LEU A 1 159 ? -4.891 5.312 24.734 1 95.75 159 LEU A O 1
ATOM 1204 N N . LEU A 1 160 ? -4.461 5.812 22.594 1 97.56 160 LEU A N 1
ATOM 1205 C CA . LEU A 1 160 ? -5.781 5.414 22.109 1 97.56 160 LEU A CA 1
ATOM 1206 C C . LEU A 1 160 ? -5.762 3.982 21.594 1 97.56 160 LEU A C 1
ATOM 1208 O O . LEU A 1 160 ? -4.91 3.631 20.766 1 97.56 160 LEU A O 1
ATOM 1212 N N . ILE A 1 161 ? -6.68 3.15 22.078 1 97.25 161 ILE A N 1
ATOM 1213 C CA . ILE A 1 161 ? -6.719 1.74 21.703 1 97.25 161 ILE A CA 1
ATOM 1214 C C . ILE A 1 161 ? -8.07 1.412 21.062 1 97.25 161 ILE A C 1
ATOM 1216 O O . ILE A 1 161 ? -9.117 1.771 21.609 1 97.25 161 ILE A O 1
ATOM 1220 N N . ARG A 1 162 ? -8.016 0.731 19.938 1 97.44 162 ARG A N 1
ATOM 1221 C CA . ARG A 1 162 ? -9.219 0.247 19.266 1 97.44 162 ARG A CA 1
ATOM 1222 C C . ARG A 1 162 ? -9.227 -1.275 19.188 1 97.44 162 ARG A C 1
ATOM 1224 O O . ARG A 1 162 ? -8.969 -1.851 18.125 1 97.44 162 ARG A O 1
ATOM 1231 N N . PRO A 1 163 ? -9.672 -1.895 20.234 1 96.56 163 PRO A N 1
ATOM 1232 C CA . PRO A 1 163 ? -9.484 -3.344 20.344 1 96.56 163 PRO A CA 1
ATOM 1233 C C . PRO A 1 163 ? -10.477 -4.133 19.484 1 96.56 163 PRO A C 1
ATOM 1235 O O . PRO A 1 163 ? -10.32 -5.348 19.328 1 96.56 163 PRO A O 1
ATOM 1238 N N . LEU A 1 164 ? -11.492 -3.449 18.891 1 97 164 LEU A N 1
ATOM 1239 C CA . LEU A 1 164 ? -12.586 -4.176 18.25 1 97 164 LEU A CA 1
ATOM 1240 C C . LEU A 1 164 ? -12.555 -3.984 16.734 1 97 164 LEU A C 1
ATOM 1242 O O . LEU A 1 164 ? -13.523 -4.305 16.047 1 97 164 LEU A O 1
ATOM 1246 N N . LEU A 1 165 ? -11.461 -3.535 16.172 1 95.81 165 LEU A N 1
ATOM 1247 C CA . LEU A 1 165 ? -11.414 -3.137 14.766 1 95.81 165 LEU A CA 1
ATOM 1248 C C . LEU A 1 165 ? -11.617 -4.34 13.852 1 95.81 165 LEU A C 1
ATOM 1250 O O . LEU A 1 165 ? -11.883 -4.184 12.664 1 95.81 165 LEU A O 1
ATOM 1254 N N . ASP A 1 166 ? -11.469 -5.57 14.336 1 93.12 166 ASP A N 1
ATOM 1255 C CA . ASP A 1 166 ? -11.68 -6.762 13.516 1 93.12 166 ASP A CA 1
ATOM 1256 C C . ASP A 1 166 ? -12.914 -7.531 13.977 1 93.12 166 ASP A C 1
ATOM 1258 O O . ASP A 1 166 ? -13.133 -8.672 13.57 1 93.12 166 ASP A O 1
ATOM 1262 N N . VAL A 1 167 ? -13.711 -6.961 14.852 1 96.94 167 VAL A N 1
ATOM 1263 C CA . VAL A 1 167 ? -14.891 -7.617 15.406 1 96.94 167 VAL A CA 1
ATOM 1264 C C . VAL A 1 167 ? -16.141 -7.133 14.68 1 96.94 167 VAL A C 1
ATOM 1266 O O . VAL A 1 167 ? -16.438 -5.934 14.656 1 96.94 167 VAL A O 1
ATOM 1269 N N . PRO A 1 168 ? -16.906 -8.031 14.094 1 97.12 168 PRO A N 1
ATOM 1270 C CA . PRO A 1 168 ? -18.156 -7.621 13.43 1 97.12 168 PRO A CA 1
ATOM 1271 C C . PRO A 1 168 ? -19.141 -6.965 14.391 1 97.12 168 PRO A C 1
ATOM 1273 O O . PRO A 1 168 ? -19.266 -7.383 15.539 1 97.12 168 PRO A O 1
ATOM 1276 N N . GLN A 1 169 ? -19.859 -6.02 13.914 1 96.31 169 GLN A N 1
ATOM 1277 C CA . GLN A 1 169 ? -20.844 -5.312 14.703 1 96.31 169 GLN A CA 1
ATOM 1278 C C . GLN A 1 169 ? -21.875 -6.277 15.289 1 96.31 169 GLN A C 1
ATOM 1280 O O . GLN A 1 169 ? -22.359 -6.074 16.406 1 96.31 169 GLN A O 1
ATOM 1285 N N . GLN A 1 170 ? -22.172 -7.309 14.57 1 96.19 170 GLN A N 1
ATOM 1286 C CA . GLN A 1 170 ? -23.156 -8.289 15.008 1 96.19 170 GLN A CA 1
ATOM 1287 C C . GLN A 1 170 ? -22.75 -8.93 16.328 1 96.19 170 GLN A C 1
ATOM 1289 O O . GLN A 1 170 ? -23.594 -9.266 17.156 1 96.19 170 GLN A O 1
ATOM 1294 N N . VAL A 1 171 ? -21.469 -9.117 16.5 1 97.44 171 VAL A N 1
ATOM 1295 C CA . VAL A 1 171 ? -20.953 -9.688 17.734 1 97.44 171 VAL A CA 1
ATOM 1296 C C . VAL A 1 171 ? -21.297 -8.766 18.906 1 97.44 171 VAL A C 1
ATOM 1298 O O . VAL A 1 171 ? -21.641 -9.234 20 1 97.44 171 VAL A O 1
ATOM 1301 N N . LEU A 1 172 ? -21.188 -7.469 18.672 1 97.56 172 LEU A N 1
ATOM 1302 C CA . LEU A 1 172 ? -21.531 -6.488 19.703 1 97.56 172 LEU A CA 1
ATOM 1303 C C . LEU A 1 172 ? -23.031 -6.477 19.953 1 97.56 172 LEU A C 1
ATOM 1305 O O . LEU A 1 172 ? -23.469 -6.414 21.109 1 97.56 172 LEU A O 1
ATOM 1309 N N . ARG A 1 173 ? -23.844 -6.59 18.938 1 96.12 173 ARG A N 1
ATOM 1310 C CA . ARG A 1 173 ? -25.297 -6.605 19.078 1 96.12 173 ARG A CA 1
ATOM 1311 C C . ARG A 1 173 ? -25.766 -7.84 19.844 1 96.12 173 ARG A C 1
ATOM 1313 O O . ARG A 1 173 ? -26.641 -7.746 20.703 1 96.12 173 ARG A O 1
ATOM 1320 N N . ASP A 1 174 ? -25.203 -8.938 19.484 1 96.94 174 ASP A N 1
ATOM 1321 C CA . ASP A 1 174 ? -25.531 -10.172 20.188 1 96.94 174 ASP A CA 1
ATOM 1322 C C . ASP A 1 174 ? -25.219 -10.062 21.672 1 96.94 174 ASP A C 1
ATOM 1324 O O . ASP A 1 174 ? -25.984 -10.555 22.516 1 96.94 174 ASP A O 1
ATOM 1328 N N . TYR A 1 175 ? -24.156 -9.469 21.953 1 96.62 175 TYR A N 1
ATOM 1329 C CA . TYR A 1 175 ? -23.75 -9.281 23.344 1 96.62 175 TYR A CA 1
ATOM 1330 C C . TYR A 1 175 ? -24.75 -8.422 24.094 1 96.62 175 TYR A C 1
ATOM 1332 O O . TYR A 1 175 ? -25.141 -8.742 25.219 1 96.62 175 TYR A O 1
ATOM 1340 N N . LEU A 1 176 ? -25.172 -7.332 23.469 1 95.56 176 LEU A N 1
ATOM 1341 C CA . LEU A 1 176 ? -26.156 -6.434 24.062 1 95.56 176 LEU A CA 1
ATOM 1342 C C . LEU A 1 176 ? -27.484 -7.16 24.312 1 95.56 176 LEU A C 1
ATOM 1344 O O . LEU A 1 176 ? -28.109 -6.977 25.359 1 95.56 176 LEU A O 1
ATOM 1348 N N . GLU A 1 177 ? -27.891 -7.934 23.406 1 95 177 GLU A N 1
ATOM 1349 C CA . GLU A 1 177 ? -29.141 -8.68 23.516 1 95 177 GLU A CA 1
ATOM 1350 C C . GLU A 1 177 ? -29.047 -9.742 24.609 1 95 177 GLU A C 1
ATOM 1352 O O . GLU A 1 177 ? -29.984 -9.914 25.391 1 95 177 GLU A O 1
ATOM 1357 N N . GLN A 1 178 ? -27.969 -10.414 24.625 1 93.12 178 GLN A N 1
ATOM 1358 C CA . GLN A 1 178 ? -27.75 -11.469 25.594 1 93.12 178 GLN A CA 1
ATOM 1359 C C . GLN A 1 178 ? -27.844 -10.93 27.031 1 93.12 178 GLN A C 1
ATOM 1361 O O . GLN A 1 178 ? -28.391 -11.586 27.906 1 93.12 178 GLN A O 1
ATOM 1366 N N . TRP A 1 179 ? -27.359 -9.758 27.25 1 91.25 179 TRP A N 1
ATOM 1367 C CA . TRP A 1 179 ? -27.312 -9.18 28.578 1 91.25 179 TRP A CA 1
ATOM 1368 C C . TRP A 1 179 ? -28.438 -8.164 28.781 1 91.25 179 TRP A C 1
ATOM 1370 O O . TRP A 1 179 ? -28.531 -7.527 29.828 1 91.25 179 TRP A O 1
ATOM 1380 N N . HIS A 1 180 ? -29.266 -7.977 27.797 1 91 180 HIS A N 1
ATOM 1381 C CA . HIS A 1 180 ? -30.391 -7.047 27.828 1 91 180 HIS A CA 1
ATOM 1382 C C . HIS A 1 180 ? -29.953 -5.66 28.281 1 91 180 HIS A C 1
ATOM 1384 O O . HIS A 1 180 ? -30.547 -5.074 29.188 1 91 180 HIS A O 1
ATOM 1390 N N . LEU A 1 181 ? -28.922 -5.211 27.672 1 88.25 181 LEU A N 1
ATOM 1391 C CA . LEU A 1 181 ? -28.344 -3.924 28.047 1 88.25 181 LEU A CA 1
ATOM 1392 C C . LEU A 1 181 ? -29.016 -2.787 27.281 1 88.25 181 LEU A C 1
ATOM 1394 O O . LEU A 1 181 ? -29.078 -2.807 26.047 1 88.25 181 LEU A O 1
ATOM 1398 N N . PRO A 1 182 ? -29.531 -1.795 27.953 1 89.06 182 PRO A N 1
ATOM 1399 C CA . PRO A 1 182 ? -30.078 -0.63 27.25 1 89.06 182 PRO A CA 1
ATOM 1400 C C . PRO A 1 182 ? -29 0.284 26.688 1 89.06 182 PRO A C 1
ATOM 1402 O O . PRO A 1 182 ? -27.906 0.357 27.234 1 89.06 182 PRO A O 1
ATOM 1405 N N . PHE A 1 183 ? -29.281 0.868 25.547 1 89.94 183 PHE A N 1
ATOM 1406 C CA . PHE A 1 183 ? -28.359 1.837 24.969 1 89.94 183 PHE A CA 1
ATOM 1407 C C . PHE A 1 183 ? -29.109 2.939 24.25 1 89.94 183 PHE A C 1
ATOM 1409 O O . PHE A 1 183 ? -30.312 2.818 24 1 89.94 183 PHE A O 1
ATOM 1416 N N . LEU A 1 184 ? -28.422 3.994 24.031 1 87.69 184 LEU A N 1
ATOM 1417 C CA . LEU A 1 184 ? -29.016 5.184 23.422 1 87.69 184 LEU A CA 1
ATOM 1418 C C . LEU A 1 184 ? -28.969 5.094 21.906 1 87.69 184 LEU A C 1
ATOM 1420 O O . LEU A 1 184 ? -28 4.559 21.328 1 87.69 184 LEU A O 1
ATOM 1424 N N . ASN A 1 185 ? -30.016 5.52 21.297 1 82.94 185 ASN A N 1
ATOM 1425 C CA . ASN A 1 185 ? -30.031 5.676 19.844 1 82.94 185 ASN A CA 1
ATOM 1426 C C . ASN A 1 185 ? -29.953 7.145 19.453 1 82.94 185 ASN A C 1
ATOM 1428 O O . ASN A 1 185 ? -30.906 7.898 19.625 1 82.94 185 ASN A O 1
ATOM 1432 N N . ASP A 1 186 ? -28.828 7.496 19.031 1 78.38 186 ASP A N 1
ATOM 1433 C CA . ASP A 1 186 ? -28.609 8.859 18.562 1 78.38 186 ASP A CA 1
ATOM 1434 C C . ASP A 1 186 ? -29.188 9.062 17.156 1 78.38 186 ASP A C 1
ATOM 1436 O O . ASP A 1 186 ? -28.766 8.398 16.219 1 78.38 186 ASP A O 1
ATOM 1440 N N . PRO A 1 187 ? -30.109 9.992 16.984 1 78.75 187 PRO A N 1
ATOM 1441 C CA . PRO A 1 187 ? -30.719 10.234 15.672 1 78.75 187 PRO A CA 1
ATOM 1442 C C . PRO A 1 187 ? -29.688 10.617 14.609 1 78.75 187 PRO A C 1
ATOM 1444 O O . PRO A 1 187 ? -29.922 10.43 13.414 1 78.75 187 PRO A O 1
ATOM 1447 N N . ALA A 1 188 ? -28.531 11.188 15.008 1 77 188 ALA A N 1
ATOM 1448 C CA . ALA A 1 188 ? -27.484 11.586 14.07 1 77 188 ALA A CA 1
ATOM 1449 C C . ALA A 1 188 ? -26.953 10.383 13.297 1 77 188 ALA A C 1
ATOM 1451 O O . ALA A 1 188 ? -26.406 10.539 12.211 1 77 188 ALA A O 1
ATOM 1452 N N . ASN A 1 189 ? -27.25 9.242 13.758 1 79.25 189 ASN A N 1
ATOM 1453 C CA . ASN A 1 189 ? -26.781 8.008 13.133 1 79.25 189 ASN A CA 1
ATOM 1454 C C . ASN A 1 189 ? -27.578 7.695 11.859 1 79.25 189 ASN A C 1
ATOM 1456 O O . ASN A 1 189 ? -27.156 6.859 11.055 1 79.25 189 ASN A O 1
ATOM 1460 N N . ALA A 1 190 ? -28.656 8.492 11.672 1 84 190 ALA A N 1
ATOM 1461 C CA . ALA A 1 190 ? -29.5 8.242 10.508 1 84 190 ALA A CA 1
ATOM 1462 C C . ALA A 1 190 ? -29.516 9.453 9.57 1 84 190 ALA A C 1
ATOM 1464 O O . ALA A 1 190 ? -30.25 9.461 8.578 1 84 190 ALA A O 1
ATOM 1465 N N . ASP A 1 191 ? -28.703 10.43 9.891 1 84.69 191 ASP A N 1
ATOM 1466 C CA . ASP A 1 191 ? -28.672 11.656 9.094 1 84.69 191 ASP A CA 1
ATOM 1467 C C . ASP A 1 191 ? -27.859 11.453 7.816 1 84.69 191 ASP A C 1
ATOM 1469 O O . ASP A 1 191 ? -26.641 11.477 7.84 1 84.69 191 ASP A O 1
ATOM 1473 N N . MET A 1 192 ? -28.484 11.461 6.727 1 87.44 192 MET A N 1
ATOM 1474 C CA . MET A 1 192 ? -27.906 11.086 5.441 1 87.44 192 MET A CA 1
ATOM 1475 C C . MET A 1 192 ? -27.047 12.211 4.887 1 87.44 192 MET A C 1
ATOM 1477 O O . MET A 1 192 ? -26.375 12.047 3.865 1 87.44 192 MET A O 1
ATOM 1481 N N . ARG A 1 193 ? -27.016 13.32 5.578 1 85.88 193 ARG A N 1
ATOM 1482 C CA . ARG A 1 193 ? -26.172 14.422 5.145 1 85.88 193 ARG A CA 1
ATOM 1483 C C . ARG A 1 193 ? -24.703 14.094 5.348 1 85.88 193 ARG A C 1
ATOM 1485 O O . ARG A 1 193 ? -23.828 14.711 4.73 1 85.88 193 ARG A O 1
ATOM 1492 N N . TYR A 1 194 ? -24.484 13.18 6.184 1 86.75 194 TYR A N 1
ATOM 1493 C CA . TYR A 1 194 ? -23.109 12.797 6.477 1 86.75 194 TYR A CA 1
ATOM 1494 C C . TYR A 1 194 ? -22.656 11.648 5.582 1 86.75 194 TYR A C 1
ATOM 1496 O O . TYR A 1 194 ? -23.391 10.664 5.426 1 86.75 194 TYR A O 1
ATOM 1504 N N . ASP A 1 195 ? -21.438 11.742 4.965 1 91 195 ASP A N 1
ATOM 1505 C CA . ASP A 1 195 ? -20.875 10.742 4.066 1 91 195 ASP A CA 1
ATOM 1506 C C . ASP A 1 195 ? -20.844 9.367 4.73 1 91 195 ASP A C 1
ATOM 1508 O O . ASP A 1 195 ? -21.203 8.359 4.109 1 91 195 ASP A O 1
ATOM 1512 N N . ARG A 1 196 ? -20.5 9.367 5.965 1 91.06 196 ARG A N 1
ATOM 1513 C CA . ARG A 1 196 ? -20.328 8.109 6.676 1 91.06 196 ARG A CA 1
ATOM 1514 C C . ARG A 1 196 ? -21.672 7.383 6.824 1 91.06 196 ARG A C 1
ATOM 1516 O O . ARG A 1 196 ? -21.719 6.152 6.777 1 91.06 196 ARG A O 1
ATOM 1523 N N . VAL A 1 197 ? -22.688 8.102 7.051 1 92.12 197 VAL A N 1
ATOM 1524 C CA . VAL A 1 197 ? -24.031 7.52 7.219 1 92.12 197 VAL A CA 1
ATOM 1525 C C . VAL A 1 197 ? -24.484 6.898 5.902 1 92.12 197 VAL A C 1
ATOM 1527 O O . VAL A 1 197 ? -25.062 5.809 5.895 1 92.12 197 VAL A O 1
ATOM 1530 N N . ARG A 1 198 ? -24.156 7.551 4.816 1 94.81 198 ARG A N 1
ATOM 1531 C CA . ARG A 1 198 ? -24.516 7.016 3.508 1 94.81 198 ARG A CA 1
ATOM 1532 C C . ARG A 1 198 ? -23.766 5.73 3.207 1 94.81 198 ARG A C 1
ATOM 1534 O O . ARG A 1 198 ? -24.328 4.777 2.67 1 94.81 198 ARG A O 1
ATOM 1541 N N . VAL A 1 199 ? -22.5 5.719 3.566 1 95.81 199 VAL A N 1
ATOM 1542 C CA . VAL A 1 199 ? -21.719 4.512 3.371 1 95.81 199 VAL A CA 1
ATOM 1543 C C . VAL A 1 199 ? -22.25 3.387 4.246 1 95.81 199 VAL A C 1
ATOM 1545 O O . VAL A 1 199 ? -22.469 2.268 3.77 1 95.81 199 VAL A O 1
ATOM 1548 N N . ARG A 1 200 ? -22.609 3.734 5.414 1 94.31 200 ARG A N 1
ATOM 1549 C CA . ARG A 1 200 ? -23.047 2.752 6.406 1 94.31 200 ARG A CA 1
ATOM 1550 C C . ARG A 1 200 ? -24.422 2.201 6.066 1 94.31 200 ARG A C 1
ATOM 1552 O O . ARG A 1 200 ? -24.641 0.987 6.086 1 94.31 200 ARG A O 1
ATOM 1559 N N . ASN A 1 201 ? -25.312 3.033 5.703 1 94.62 201 ASN A N 1
ATOM 1560 C CA . ASN A 1 201 ? -26.719 2.648 5.637 1 94.62 201 ASN A CA 1
ATOM 1561 C C . ASN A 1 201 ? -27.125 2.271 4.215 1 94.62 201 ASN A C 1
ATOM 1563 O O . ASN A 1 201 ? -28.141 1.599 4.016 1 94.62 201 ASN A O 1
ATOM 1567 N N . ILE A 1 202 ? -26.359 2.709 3.252 1 95.44 202 ILE A N 1
ATOM 1568 C CA . ILE A 1 202 ? -26.797 2.467 1.877 1 95.44 202 ILE A CA 1
ATOM 1569 C C . ILE A 1 202 ? -25.734 1.648 1.146 1 95.44 202 ILE A C 1
ATOM 1571 O O . ILE A 1 202 ? -25.984 0.523 0.716 1 95.44 202 ILE A O 1
ATOM 1575 N N . LEU A 1 203 ? -24.516 2.111 1.062 1 95.88 203 LEU A N 1
ATOM 1576 C CA . LEU A 1 203 ? -23.484 1.52 0.21 1 95.88 203 LEU A CA 1
ATOM 1577 C C . LEU A 1 203 ? -23.125 0.119 0.693 1 95.88 203 LEU A C 1
ATOM 1579 O O . LEU A 1 203 ? -23.156 -0.837 -0.084 1 95.88 203 LEU A O 1
ATOM 1583 N N . LEU A 1 204 ? -22.812 -0.044 1.957 1 95.69 204 LEU A N 1
ATOM 1584 C CA . LEU A 1 204 ? -22.344 -1.321 2.479 1 95.69 204 LEU A CA 1
ATOM 1585 C C . LEU A 1 204 ? -23.406 -2.396 2.336 1 95.69 204 LEU A C 1
ATOM 1587 O O . LEU A 1 204 ? -23.141 -3.477 1.802 1 95.69 204 LEU A O 1
ATOM 1591 N N . PRO A 1 205 ? -24.672 -2.07 2.77 1 94.94 205 PRO A N 1
ATOM 1592 C CA . PRO A 1 205 ? -25.719 -3.076 2.566 1 94.94 205 PRO A CA 1
ATOM 1593 C C . PRO A 1 205 ? -25.938 -3.412 1.093 1 94.94 205 PRO A C 1
ATOM 1595 O O . PRO A 1 205 ? -26.188 -4.57 0.751 1 94.94 205 PRO A O 1
ATOM 1598 N N . GLN A 1 206 ? -25.812 -2.461 0.274 1 94.44 206 GLN A N 1
ATOM 1599 C CA . GLN A 1 206 ? -26 -2.67 -1.156 1 94.44 206 GLN A CA 1
ATOM 1600 C C . GLN A 1 206 ? -24.953 -3.623 -1.724 1 94.44 206 GLN A C 1
ATOM 1602 O O . GLN A 1 206 ? -25.234 -4.391 -2.646 1 94.44 206 GLN A O 1
ATOM 1607 N N . LEU A 1 207 ? -23.734 -3.584 -1.243 1 96 207 LEU A N 1
ATOM 1608 C CA . LEU A 1 207 ? -22.703 -4.504 -1.687 1 96 207 LEU A CA 1
ATOM 1609 C C . LEU A 1 207 ? -23.094 -5.949 -1.406 1 96 207 LEU A C 1
ATOM 1611 O O . LEU A 1 207 ? -22.844 -6.836 -2.227 1 96 207 LEU A O 1
ATOM 1615 N N . GLY A 1 208 ? -23.672 -6.133 -0.237 1 94.44 208 GLY A N 1
ATOM 1616 C CA . GLY A 1 208 ? -24.203 -7.457 0.062 1 94.44 208 GLY A CA 1
ATOM 1617 C C . GLY A 1 208 ? -25.25 -7.918 -0.932 1 94.44 208 GLY A C 1
ATOM 1618 O O . GLY A 1 208 ? -25.203 -9.055 -1.403 1 94.44 208 GLY A O 1
ATOM 1619 N N . ASP A 1 209 ? -26.094 -6.992 -1.325 1 93.5 209 ASP A N 1
ATOM 1620 C CA . ASP A 1 209 ? -27.188 -7.289 -2.254 1 93.5 209 ASP A CA 1
ATOM 1621 C C . ASP A 1 209 ? -26.656 -7.574 -3.654 1 93.5 209 ASP A C 1
ATOM 1623 O O . ASP A 1 209 ? -27.25 -8.344 -4.41 1 93.5 209 ASP A O 1
ATOM 1627 N N . LEU A 1 210 ? -25.562 -6.957 -3.959 1 94.19 210 LEU A N 1
ATOM 1628 C CA . LEU A 1 210 ? -25 -7.078 -5.297 1 94.19 210 LEU A CA 1
ATOM 1629 C C . LEU A 1 210 ? -24.156 -8.344 -5.414 1 94.19 210 LEU A C 1
ATOM 1631 O O . LEU A 1 210 ? -23.656 -8.664 -6.496 1 94.19 210 LEU A O 1
ATOM 1635 N N . GLY A 1 211 ? -23.906 -9.055 -4.273 1 93.19 211 GLY A N 1
ATOM 1636 C CA . GLY A 1 211 ? -23.234 -10.344 -4.363 1 93.19 211 GLY A CA 1
ATOM 1637 C C . GLY A 1 211 ? -21.969 -10.414 -3.539 1 93.19 211 GLY A C 1
ATOM 1638 O O . GLY A 1 211 ? -21.172 -11.344 -3.695 1 93.19 211 GLY A O 1
ATOM 1639 N N . TRP A 1 212 ? -21.75 -9.461 -2.684 1 95.06 212 TRP A N 1
ATOM 1640 C CA . TRP A 1 212 ? -20.562 -9.477 -1.827 1 95.06 212 TRP A CA 1
ATOM 1641 C C . TRP A 1 212 ? -20.953 -9.367 -0.357 1 95.06 212 TRP A C 1
ATOM 1643 O O . TRP A 1 212 ? -20.641 -8.375 0.305 1 95.06 212 TRP A O 1
ATOM 1653 N N . PRO A 1 213 ? -21.5 -10.438 0.174 1 94 213 PRO A N 1
ATOM 1654 C CA . PRO A 1 213 ? -21.984 -10.414 1.557 1 94 213 PRO A CA 1
ATOM 1655 C C . PRO A 1 213 ? -20.859 -10.211 2.572 1 94 213 PRO A C 1
ATOM 1657 O O . PRO A 1 213 ? -21.109 -9.766 3.693 1 94 213 PRO A O 1
ATOM 1660 N N . HIS A 1 214 ? -19.625 -10.516 2.225 1 94.88 214 HIS A N 1
ATOM 1661 C CA . HIS A 1 214 ? -18.5 -10.367 3.123 1 94.88 214 HIS A CA 1
ATOM 1662 C C . HIS A 1 214 ? -17.656 -9.148 2.752 1 94.88 214 HIS A C 1
ATOM 1664 O O . HIS A 1 214 ? -16.438 -9.141 2.965 1 94.88 214 HIS A O 1
ATOM 1670 N N . ALA A 1 215 ? -18.344 -8.133 2.178 1 96.19 215 ALA A N 1
ATOM 1671 C CA . ALA A 1 215 ? -17.625 -6.934 1.74 1 96.19 215 ALA A CA 1
ATOM 1672 C C . ALA A 1 215 ? -16.922 -6.254 2.914 1 96.19 215 ALA A C 1
ATOM 1674 O O . ALA A 1 215 ? -15.742 -5.93 2.834 1 96.19 215 ALA A O 1
ATOM 1675 N N . ALA A 1 216 ? -17.625 -6.113 4.016 1 96.62 216 ALA A N 1
ATOM 1676 C CA . ALA A 1 216 ? -17.078 -5.359 5.137 1 96.62 216 ALA A CA 1
ATOM 1677 C C . ALA A 1 216 ? -15.844 -6.055 5.715 1 96.62 216 ALA A C 1
ATOM 1679 O O . ALA A 1 216 ? -14.781 -5.441 5.84 1 96.62 216 ALA A O 1
ATOM 1680 N N . PRO A 1 217 ? -15.922 -7.383 6.031 1 95.75 217 PRO A N 1
ATOM 1681 C CA . PRO A 1 217 ? -14.719 -8.062 6.52 1 95.75 217 PRO A CA 1
ATOM 1682 C C . PRO A 1 217 ? -13.57 -8.031 5.516 1 95.75 217 PRO A C 1
ATOM 1684 O O . PRO A 1 217 ? -12.406 -7.898 5.906 1 95.75 217 PRO A O 1
ATOM 1687 N N . ASN A 1 218 ? -13.852 -8.117 4.23 1 95.69 218 ASN A N 1
ATOM 1688 C CA . ASN A 1 218 ? -12.82 -8.078 3.203 1 95.69 218 ASN A CA 1
ATOM 1689 C C . ASN A 1 218 ? -12.156 -6.707 3.121 1 95.69 218 ASN A C 1
ATOM 1691 O O . ASN A 1 218 ? -10.93 -6.609 3.014 1 95.69 218 ASN A O 1
ATOM 1695 N N . ILE A 1 219 ? -12.961 -5.695 3.205 1 97.12 219 ILE A N 1
ATOM 1696 C CA . ILE A 1 219 ? -12.453 -4.328 3.139 1 97.12 219 ILE A CA 1
ATOM 1697 C C . ILE A 1 219 ? -11.609 -4.027 4.371 1 97.12 219 ILE A C 1
ATOM 1699 O O . ILE A 1 219 ? -10.547 -3.408 4.27 1 97.12 219 ILE A O 1
ATOM 1703 N N . ALA A 1 220 ? -12.07 -4.52 5.512 1 96.06 220 ALA A N 1
ATOM 1704 C CA . ALA A 1 220 ? -11.305 -4.328 6.742 1 96.06 220 ALA A CA 1
ATOM 1705 C C . ALA A 1 220 ? -9.953 -5.047 6.668 1 96.06 220 ALA A C 1
ATOM 1707 O O . ALA A 1 220 ? -8.938 -4.523 7.129 1 96.06 220 ALA A O 1
ATOM 1708 N N . ARG A 1 221 ? -9.953 -6.184 6.094 1 93.5 221 ARG A N 1
ATOM 1709 C CA . ARG A 1 221 ? -8.703 -6.926 5.902 1 93.5 221 ARG A CA 1
ATOM 1710 C C . ARG A 1 221 ? -7.758 -6.176 4.973 1 93.5 221 ARG A C 1
ATOM 1712 O O . ARG A 1 221 ? -6.547 -6.156 5.195 1 93.5 221 ARG A O 1
ATOM 1719 N N . ALA A 1 222 ? -8.312 -5.617 3.92 1 95.38 222 ALA A N 1
ATOM 1720 C CA . ALA A 1 222 ? -7.508 -4.801 3.016 1 95.38 222 ALA A CA 1
ATOM 1721 C C . ALA A 1 222 ? -6.852 -3.639 3.76 1 95.38 222 ALA A C 1
ATOM 1723 O O . ALA A 1 222 ? -5.684 -3.324 3.527 1 95.38 222 ALA A O 1
ATOM 1724 N N . ALA A 1 223 ? -7.625 -3.029 4.641 1 96 223 ALA A N 1
ATOM 1725 C CA . ALA A 1 223 ? -7.086 -1.934 5.441 1 96 223 ALA A CA 1
ATOM 1726 C C . ALA A 1 223 ? -5.887 -2.396 6.27 1 96 223 ALA A C 1
ATOM 1728 O O . ALA A 1 223 ? -4.875 -1.697 6.352 1 96 223 ALA A O 1
ATOM 1729 N N . ASP A 1 224 ? -5.996 -3.566 6.832 1 93.75 224 ASP A N 1
ATOM 1730 C CA . ASP A 1 224 ? -4.914 -4.133 7.633 1 93.75 224 ASP A CA 1
ATOM 1731 C C . ASP A 1 224 ? -3.678 -4.398 6.777 1 93.75 224 ASP A C 1
ATOM 1733 O O . ASP A 1 224 ? -2.553 -4.125 7.203 1 93.75 224 ASP A O 1
ATOM 1737 N N . ASN A 1 225 ? -3.924 -4.902 5.637 1 94.19 225 ASN A N 1
ATOM 1738 C CA . ASN A 1 225 ? -2.828 -5.152 4.703 1 94.19 225 ASN A CA 1
ATOM 1739 C C . ASN A 1 225 ? -2.137 -3.854 4.293 1 94.19 225 ASN A C 1
ATOM 1741 O O . ASN A 1 225 ? -0.91 -3.805 4.184 1 94.19 225 ASN A O 1
ATOM 1745 N N . LEU A 1 226 ? -2.896 -2.867 4.051 1 96.56 226 LEU A N 1
ATOM 1746 C CA . LEU A 1 226 ? -2.35 -1.584 3.623 1 96.56 226 LEU A CA 1
ATOM 1747 C C . LEU A 1 226 ? -1.635 -0.888 4.773 1 96.56 226 LEU A C 1
ATOM 1749 O O . LEU A 1 226 ? -0.697 -0.118 4.555 1 96.56 226 LEU A O 1
ATOM 1753 N N . ALA A 1 227 ? -2.098 -1.176 6.039 1 95.94 227 ALA A N 1
ATOM 1754 C CA . ALA A 1 227 ? -1.374 -0.673 7.203 1 95.94 227 ALA A CA 1
ATOM 1755 C C . ALA A 1 227 ? 0.047 -1.228 7.246 1 95.94 227 ALA A C 1
ATOM 1757 O O . ALA A 1 227 ? 0.984 -0.522 7.625 1 95.94 227 ALA A O 1
ATOM 1758 N N . ASP A 1 228 ? 0.18 -2.473 6.844 1 96 228 ASP A N 1
ATOM 1759 C CA . ASP A 1 228 ? 1.515 -3.049 6.715 1 96 228 ASP A CA 1
ATOM 1760 C C . ASP A 1 228 ? 2.369 -2.238 5.742 1 96 228 ASP A C 1
ATOM 1762 O O . ASP A 1 228 ? 3.535 -1.948 6.027 1 96 228 ASP A O 1
ATOM 1766 N N . MET A 1 229 ? 1.765 -1.864 4.617 1 97.19 229 MET A N 1
ATOM 1767 C CA . MET A 1 229 ? 2.492 -1.142 3.578 1 97.19 229 MET A CA 1
ATOM 1768 C C . MET A 1 229 ? 2.91 0.241 4.066 1 97.19 229 MET A C 1
ATOM 1770 O O . MET A 1 229 ? 3.99 0.726 3.723 1 97.19 229 MET A O 1
ATOM 1774 N N . ARG A 1 230 ? 2.043 0.843 4.809 1 96.12 230 ARG A N 1
ATOM 1775 C CA . ARG A 1 230 ? 2.383 2.139 5.387 1 96.12 230 ARG A CA 1
ATOM 1776 C C . ARG A 1 230 ? 3.643 2.041 6.242 1 96.12 230 ARG A C 1
ATOM 1778 O O . ARG A 1 230 ? 4.543 2.877 6.129 1 96.12 230 ARG A O 1
ATOM 1785 N N . GLU A 1 231 ? 3.705 1.059 7.102 1 96.25 231 GLU A N 1
ATOM 1786 C CA . GLU A 1 231 ? 4.867 0.85 7.961 1 96.25 231 GLU A CA 1
ATOM 1787 C C . GLU A 1 231 ? 6.109 0.527 7.137 1 96.25 231 GLU A C 1
ATOM 1789 O O . GLU A 1 231 ? 7.195 1.04 7.414 1 96.25 231 GLU A O 1
ATOM 1794 N N . ILE A 1 232 ? 5.902 -0.288 6.117 1 97.5 232 ILE A N 1
ATOM 1795 C CA . ILE A 1 232 ? 7.012 -0.7 5.27 1 97.5 232 ILE A CA 1
ATOM 1796 C C . ILE A 1 232 ? 7.566 0.509 4.52 1 97.5 232 ILE A C 1
ATOM 1798 O O . ILE A 1 232 ? 8.781 0.667 4.391 1 97.5 232 ILE A O 1
ATOM 1802 N N . ALA A 1 233 ? 6.691 1.347 3.996 1 97.5 233 ALA A N 1
ATOM 1803 C CA . ALA A 1 233 ? 7.125 2.555 3.297 1 97.5 233 ALA A CA 1
ATOM 1804 C C . ALA A 1 233 ? 7.93 3.465 4.219 1 97.5 233 ALA A C 1
ATOM 1806 O O . ALA A 1 233 ? 8.938 4.043 3.807 1 97.5 233 ALA A O 1
ATOM 1807 N N . ALA A 1 234 ? 7.48 3.574 5.465 1 96.31 234 ALA A N 1
ATOM 1808 C CA . ALA A 1 234 ? 8.195 4.395 6.441 1 96.31 234 ALA A CA 1
ATOM 1809 C C . ALA A 1 234 ? 9.578 3.822 6.73 1 96.31 234 ALA A C 1
ATOM 1811 O O . ALA A 1 234 ? 10.562 4.562 6.781 1 96.31 234 ALA A O 1
ATOM 1812 N N . ASP A 1 235 ? 9.625 2.521 6.957 1 97.19 235 ASP A N 1
ATOM 1813 C CA . ASP A 1 235 ? 10.891 1.849 7.207 1 97.19 235 ASP A CA 1
ATOM 1814 C C . ASP A 1 235 ? 11.82 1.951 5.996 1 97.19 235 ASP A C 1
ATOM 1816 O O . ASP A 1 235 ? 13.023 2.145 6.148 1 97.19 235 ASP A O 1
ATOM 1820 N N . TRP A 1 236 ? 11.234 1.786 4.801 1 97.69 236 TRP A N 1
ATOM 1821 C CA . TRP A 1 236 ? 11.977 1.935 3.553 1 97.69 236 TRP A CA 1
ATOM 1822 C C . TRP A 1 236 ? 12.602 3.322 3.451 1 97.69 236 TRP A C 1
ATOM 1824 O O . TRP A 1 236 ? 13.789 3.455 3.168 1 97.69 236 TRP A O 1
ATOM 1834 N N . PHE A 1 237 ? 11.844 4.359 3.682 1 97.62 237 PHE A N 1
ATOM 1835 C CA . PHE A 1 237 ? 12.352 5.727 3.635 1 97.62 237 PHE A CA 1
ATOM 1836 C C . PHE A 1 237 ? 13.484 5.918 4.633 1 97.62 237 PHE A C 1
ATOM 1838 O O . PHE A 1 237 ? 14.516 6.512 4.305 1 97.62 237 PHE A O 1
ATOM 1845 N N . GLY A 1 238 ? 13.211 5.43 5.875 1 97 238 GLY A N 1
ATOM 1846 C CA . GLY A 1 238 ? 14.234 5.562 6.895 1 97 238 GLY A CA 1
ATOM 1847 C C . GLY A 1 238 ? 15.578 4.988 6.473 1 97 238 GLY A C 1
ATOM 1848 O O . GLY A 1 238 ? 16.609 5.637 6.629 1 97 238 GLY A O 1
ATOM 1849 N N . SER A 1 239 ? 15.539 3.848 5.922 1 95.31 239 SER A N 1
ATOM 1850 C CA . SER A 1 239 ? 16.766 3.178 5.473 1 95.31 239 SER A CA 1
ATOM 1851 C C . SER A 1 239 ? 17.406 3.928 4.316 1 95.31 239 SER A C 1
ATOM 1853 O O . SER A 1 239 ? 18.625 4.113 4.293 1 95.31 239 SER A O 1
ATOM 1855 N N . ARG A 1 240 ? 16.625 4.348 3.32 1 96.69 240 ARG A N 1
ATOM 1856 C CA . ARG A 1 240 ? 17.141 5.07 2.164 1 96.69 240 ARG A CA 1
ATOM 1857 C C . ARG A 1 240 ? 17.688 6.434 2.574 1 96.69 240 ARG A C 1
ATOM 1859 O O . ARG A 1 240 ? 18.688 6.898 2.014 1 96.69 240 ARG A O 1
ATOM 1866 N N . TRP A 1 241 ? 17 7.039 3.537 1 96.81 241 TRP A N 1
ATOM 1867 C CA . TRP A 1 241 ? 17.453 8.336 4.031 1 96.81 241 TRP A CA 1
ATOM 1868 C C . TRP A 1 241 ? 18.812 8.219 4.707 1 96.81 241 TRP A C 1
ATOM 1870 O O . TRP A 1 241 ? 19.703 9.055 4.484 1 96.81 241 TRP A O 1
ATOM 1880 N N . GLN A 1 242 ? 18.953 7.195 5.52 1 95.5 242 GLN A N 1
ATOM 1881 C CA . GLN A 1 242 ? 20.234 6.969 6.18 1 95.5 242 GLN A CA 1
ATOM 1882 C C . GLN A 1 242 ? 21.359 6.754 5.16 1 95.5 242 GLN A C 1
ATOM 1884 O O . GLN A 1 242 ? 22.453 7.273 5.32 1 95.5 242 GLN A O 1
ATOM 1889 N N . GLN A 1 243 ? 21.062 6.047 4.172 1 95 243 GLN A N 1
ATOM 1890 C CA . GLN A 1 243 ? 22.031 5.824 3.105 1 95 243 GLN A CA 1
ATOM 1891 C C . GLN A 1 243 ? 22.344 7.121 2.369 1 95 243 GLN A C 1
ATOM 1893 O O . GLN A 1 243 ? 23.5 7.391 2.047 1 95 243 GLN A O 1
ATOM 1898 N N . TYR A 1 244 ? 21.312 7.887 2.078 1 96.94 244 TYR A N 1
ATOM 1899 C CA . TYR A 1 244 ? 21.484 9.172 1.415 1 96.94 244 TYR A CA 1
ATOM 1900 C C . TYR A 1 244 ? 22.406 10.086 2.225 1 96.94 244 TYR A C 1
ATOM 1902 O O . TYR A 1 244 ? 23.312 10.719 1.671 1 96.94 244 TYR A O 1
ATOM 1910 N N . ARG A 1 245 ? 22.172 10.117 3.541 1 94.75 245 ARG A N 1
ATOM 1911 C CA . ARG A 1 245 ? 22.984 10.953 4.422 1 94.75 245 ARG A CA 1
ATOM 1912 C C . ARG A 1 245 ? 24.438 10.484 4.434 1 94.75 245 ARG A C 1
ATOM 1914 O O . ARG A 1 245 ? 25.344 11.305 4.535 1 94.75 245 ARG A O 1
ATOM 1921 N N . ALA A 1 246 ? 24.578 9.195 4.301 1 95.19 246 ALA A N 1
ATOM 1922 C CA . ALA A 1 246 ? 25.938 8.641 4.262 1 95.19 246 ALA A CA 1
ATOM 1923 C C . ALA A 1 246 ? 26.625 8.961 2.939 1 95.19 246 ALA A C 1
ATOM 1925 O O . ALA A 1 246 ? 27.828 9.234 2.91 1 95.19 246 ALA A O 1
ATOM 1926 N N . ASP A 1 247 ? 25.906 8.969 1.903 1 95.44 247 ASP A N 1
ATOM 1927 C CA . ASP A 1 247 ? 26.453 9.195 0.567 1 95.44 247 ASP A CA 1
ATOM 1928 C C . ASP A 1 247 ? 26.719 10.68 0.325 1 95.44 247 ASP A C 1
ATOM 1930 O O . ASP A 1 247 ? 27.578 11.031 -0.482 1 95.44 247 ASP A O 1
ATOM 1934 N N . TYR A 1 248 ? 25.922 11.477 0.986 1 94.12 248 TYR A N 1
ATOM 1935 C CA . TYR A 1 248 ? 26.047 12.922 0.825 1 94.12 248 TYR A CA 1
ATOM 1936 C C . TYR A 1 248 ? 26.234 13.609 2.174 1 94.12 248 TYR A C 1
ATOM 1938 O O . TYR A 1 248 ? 25.422 14.469 2.557 1 94.12 248 TYR A O 1
ATOM 1946 N N . PRO A 1 249 ? 27.312 13.414 2.793 1 91.56 249 PRO A N 1
ATOM 1947 C CA . PRO A 1 249 ? 27.531 13.93 4.148 1 91.56 249 PRO A CA 1
ATOM 1948 C C . PRO A 1 249 ? 27.641 15.453 4.188 1 91.56 249 PRO A C 1
ATOM 1950 O O . PRO A 1 249 ? 27.391 16.062 5.223 1 91.56 249 PRO A O 1
ATOM 1953 N N . GLU A 1 250 ? 27.953 16.047 3.105 1 84.69 250 GLU A N 1
ATOM 1954 C CA . GLU A 1 250 ? 28.172 17.484 3.059 1 84.69 250 GLU A CA 1
ATOM 1955 C C . GLU A 1 250 ? 26.844 18.234 2.936 1 84.69 250 GLU A C 1
ATOM 1957 O O . GLU A 1 250 ? 26.797 19.438 3.195 1 84.69 250 GLU A O 1
ATOM 1962 N N . LEU A 1 251 ? 25.828 17.484 2.57 1 85.81 251 LEU A N 1
ATOM 1963 C CA . LEU A 1 251 ? 24.547 18.156 2.348 1 85.81 251 LEU A CA 1
ATOM 1964 C C . LEU A 1 251 ? 23.719 18.172 3.623 1 85.81 251 LEU A C 1
ATOM 1966 O O . LEU A 1 251 ? 23.688 17.172 4.363 1 85.81 251 LEU A O 1
ATOM 1970 N N . SER A 1 252 ? 23.125 19.359 3.822 1 80.62 252 SER A N 1
ATOM 1971 C CA . SER A 1 252 ? 22.219 19.453 4.961 1 80.62 252 SER A CA 1
ATOM 1972 C C . SER A 1 252 ? 20.922 18.672 4.703 1 80.62 252 SER A C 1
ATOM 1974 O O . SER A 1 252 ? 20.656 18.25 3.574 1 80.62 252 SER A O 1
ATOM 1976 N N . VAL A 1 253 ? 20.078 18.5 5.766 1 85.19 253 VAL A N 1
ATOM 1977 C CA . VAL A 1 253 ? 18.859 17.703 5.707 1 85.19 253 VAL A CA 1
ATOM 1978 C C . VAL A 1 253 ? 17.828 18.406 4.832 1 85.19 253 VAL A C 1
ATOM 1980 O O . VAL A 1 253 ? 16.859 17.781 4.383 1 85.19 253 VAL A O 1
ATOM 1983 N N . GLU A 1 254 ? 18.078 19.688 4.52 1 83.88 254 GLU A N 1
ATOM 1984 C CA . GLU A 1 254 ? 17.109 20.469 3.752 1 83.88 254 GLU A CA 1
ATOM 1985 C C . GLU A 1 254 ? 17.375 20.344 2.254 1 83.88 254 GLU A C 1
ATOM 1987 O O . GLU A 1 254 ? 16.625 20.891 1.44 1 83.88 254 GLU A O 1
ATOM 1992 N N . ARG A 1 255 ? 18.438 19.656 1.947 1 88.06 255 ARG A N 1
ATOM 1993 C CA . ARG A 1 255 ? 18.875 19.609 0.555 1 88.06 255 ARG A CA 1
ATOM 1994 C C . ARG A 1 255 ? 18.922 18.188 0.039 1 88.06 255 ARG A C 1
ATOM 1996 O O . ARG A 1 255 ? 19.359 17.281 0.746 1 88.06 255 ARG A O 1
ATOM 2003 N N . LEU A 1 256 ? 18.406 17.984 -1.152 1 95.75 256 LEU A N 1
ATOM 2004 C CA . LEU A 1 256 ? 18.484 16.703 -1.837 1 95.75 256 LEU A CA 1
ATOM 2005 C C . LEU A 1 256 ? 19.266 16.828 -3.145 1 95.75 256 LEU A C 1
ATOM 2007 O O . LEU A 1 256 ? 19.109 17.812 -3.869 1 95.75 256 LEU A O 1
ATOM 2011 N N . SER A 1 257 ? 20.109 15.898 -3.406 1 96.44 257 SER A N 1
ATOM 2012 C CA . SER A 1 257 ? 20.828 15.82 -4.676 1 96.44 257 SER A CA 1
ATOM 2013 C C . SER A 1 257 ? 19.891 15.414 -5.812 1 96.44 257 SER A C 1
ATOM 2015 O O . SER A 1 257 ? 19.219 14.391 -5.73 1 96.44 257 SER A O 1
ATOM 2017 N N . LEU A 1 258 ? 19.906 16.172 -6.879 1 96.06 258 LEU A N 1
ATOM 2018 C CA . LEU A 1 258 ? 19.094 15.828 -8.039 1 96.06 258 LEU A CA 1
ATOM 2019 C C . LEU A 1 258 ? 19.578 14.516 -8.656 1 96.06 258 LEU A C 1
ATOM 2021 O O . LEU A 1 258 ? 18.766 13.727 -9.148 1 96.06 258 LEU A O 1
ATOM 2025 N N . GLU A 1 259 ? 20.812 14.375 -8.641 1 95.56 259 GLU A N 1
ATOM 2026 C CA . GLU A 1 259 ? 21.391 13.148 -9.188 1 95.56 259 GLU A CA 1
ATOM 2027 C C . GLU A 1 259 ? 20.859 11.914 -8.461 1 95.56 259 GLU A C 1
ATOM 2029 O O . GLU A 1 259 ? 20.547 10.906 -9.086 1 95.56 259 GLU A O 1
ATOM 2034 N N . TYR A 1 260 ? 20.828 12.078 -7.191 1 96.94 260 TYR A N 1
ATOM 2035 C CA . TYR A 1 260 ? 20.297 10.969 -6.402 1 96.94 260 TYR A CA 1
ATOM 2036 C C . TYR A 1 260 ? 18.844 10.688 -6.77 1 96.94 260 TYR A C 1
ATOM 2038 O O . TYR A 1 260 ? 18.469 9.539 -7.008 1 96.94 260 TYR A O 1
ATOM 2046 N N . LEU A 1 261 ? 18.016 11.688 -6.809 1 97.44 261 LEU A N 1
ATOM 2047 C CA . LEU A 1 261 ? 16.609 11.523 -7.125 1 97.44 261 LEU A CA 1
ATOM 2048 C C . LEU A 1 261 ? 16.422 10.922 -8.516 1 97.44 261 LEU A C 1
ATOM 2050 O O . LEU A 1 261 ? 15.539 10.086 -8.719 1 97.44 261 LEU A O 1
ATOM 2054 N N . GLN A 1 262 ? 17.281 11.32 -9.398 1 95.62 262 GLN A N 1
ATOM 2055 C CA . GLN A 1 262 ? 17.203 10.836 -10.773 1 95.62 262 GLN A CA 1
ATOM 2056 C C . GLN A 1 262 ? 17.562 9.359 -10.867 1 95.62 262 GLN A C 1
ATOM 2058 O O . GLN A 1 262 ? 17.188 8.68 -11.828 1 95.62 262 GLN A O 1
ATOM 2063 N N . SER A 1 263 ? 18.312 8.883 -9.898 1 95.69 263 SER A N 1
ATOM 2064 C CA . SER A 1 263 ? 18.734 7.488 -9.898 1 95.69 263 SER A CA 1
ATOM 2065 C C . SER A 1 263 ? 17.609 6.578 -9.414 1 95.69 263 SER A C 1
ATOM 2067 O O . SER A 1 263 ? 17.656 5.359 -9.594 1 95.69 263 SER A O 1
ATOM 2069 N N . LEU A 1 264 ? 16.625 7.137 -8.812 1 96.12 264 LEU A N 1
ATOM 2070 C CA . LEU A 1 264 ? 15.508 6.371 -8.273 1 96.12 264 LEU A CA 1
ATOM 2071 C C . LEU A 1 264 ? 14.438 6.137 -9.336 1 96.12 264 LEU A C 1
ATOM 2073 O O . LEU A 1 264 ? 14.328 6.91 -10.289 1 96.12 264 LEU A O 1
ATOM 2077 N N . SER A 1 265 ? 13.688 5.008 -9.195 1 94.44 265 SER A N 1
ATOM 2078 C CA . SER A 1 265 ? 12.5 4.824 -10.016 1 94.44 265 SER A CA 1
ATOM 2079 C C . SER A 1 265 ? 11.445 5.891 -9.719 1 94.44 265 SER A C 1
ATOM 2081 O O . SER A 1 265 ? 11.523 6.574 -8.695 1 94.44 265 SER A O 1
ATOM 2083 N N . ALA A 1 266 ? 10.438 6.066 -10.57 1 93.81 266 ALA A N 1
ATOM 2084 C CA . ALA A 1 266 ? 9.375 7.051 -10.375 1 93.81 266 ALA A CA 1
ATOM 2085 C C . ALA A 1 266 ? 8.656 6.824 -9.047 1 93.81 266 ALA A C 1
ATOM 2087 O O . ALA A 1 266 ? 8.391 7.777 -8.312 1 93.81 266 ALA A O 1
ATOM 2088 N N . ALA A 1 267 ? 8.367 5.598 -8.75 1 95.38 267 ALA A N 1
ATOM 2089 C CA . ALA A 1 267 ? 7.695 5.254 -7.5 1 95.38 267 ALA A CA 1
ATOM 2090 C C . ALA A 1 267 ? 8.562 5.625 -6.297 1 95.38 267 ALA A C 1
ATOM 2092 O O . ALA A 1 267 ? 8.07 6.223 -5.336 1 95.38 267 ALA A O 1
ATOM 2093 N N . ALA A 1 268 ? 9.828 5.266 -6.395 1 97.38 268 ALA A N 1
ATOM 2094 C CA . ALA A 1 268 ? 10.758 5.566 -5.309 1 97.38 268 ALA A CA 1
ATOM 2095 C C . ALA A 1 268 ? 10.922 7.074 -5.125 1 97.38 268 ALA A C 1
ATOM 2097 O O . ALA A 1 268 ? 11.062 7.555 -4 1 97.38 268 ALA A O 1
ATOM 2098 N N . GLN A 1 269 ? 10.945 7.832 -6.266 1 97.31 269 GLN A N 1
ATOM 2099 C CA . GLN A 1 269 ? 11 9.289 -6.18 1 97.31 269 GLN A CA 1
ATOM 2100 C C . GLN A 1 269 ? 9.82 9.836 -5.379 1 97.31 269 GLN A C 1
ATOM 2102 O O . GLN A 1 269 ? 10.008 10.633 -4.457 1 97.31 269 GLN A O 1
ATOM 2107 N N . ARG A 1 270 ? 8.672 9.367 -5.695 1 96.69 270 ARG A N 1
ATOM 2108 C CA . ARG A 1 270 ? 7.457 9.867 -5.059 1 96.69 270 ARG A CA 1
ATOM 2109 C C . ARG A 1 270 ? 7.465 9.57 -3.561 1 96.69 270 ARG A C 1
ATOM 2111 O O . ARG A 1 270 ? 7.191 10.453 -2.744 1 96.69 270 ARG A O 1
ATOM 2118 N N . VAL A 1 271 ? 7.766 8.32 -3.207 1 97 271 VAL A N 1
ATOM 2119 C CA . VAL A 1 271 ? 7.715 7.891 -1.812 1 97 271 VAL A CA 1
ATOM 2120 C C . VAL A 1 271 ? 8.836 8.562 -1.025 1 97 271 VAL A C 1
ATOM 2122 O O . VAL A 1 271 ? 8.641 8.977 0.119 1 97 271 VAL A O 1
ATOM 2125 N N . PHE A 1 272 ? 10.031 8.719 -1.656 1 98 272 PHE A N 1
ATOM 2126 C CA . PHE A 1 272 ? 11.156 9.359 -0.994 1 98 272 PHE A CA 1
ATOM 2127 C C . PHE A 1 272 ? 10.859 10.828 -0.717 1 98 272 PHE A C 1
ATOM 2129 O O . PHE A 1 272 ? 11.109 11.32 0.386 1 98 272 PHE A O 1
ATOM 2136 N N . LEU A 1 273 ? 10.32 11.523 -1.731 1 97.44 273 LEU A N 1
ATOM 2137 C CA . LEU A 1 273 ? 10 12.938 -1.578 1 97.44 273 LEU A CA 1
ATOM 2138 C C . LEU A 1 273 ? 8.938 13.133 -0.5 1 97.44 273 LEU A C 1
ATOM 2140 O O . LEU A 1 273 ? 9.047 14.047 0.326 1 97.44 273 LEU A O 1
ATOM 2144 N N . ARG A 1 274 ? 7.945 12.312 -0.471 1 95.94 274 ARG A N 1
ATOM 2145 C CA . ARG A 1 274 ? 6.91 12.414 0.554 1 95.94 274 ARG A CA 1
ATOM 2146 C C . ARG A 1 274 ? 7.5 12.211 1.946 1 95.94 274 ARG A C 1
ATOM 2148 O O . ARG A 1 274 ? 7.176 12.945 2.877 1 95.94 274 ARG A O 1
ATOM 2155 N N . GLY A 1 275 ? 8.32 11.148 2.064 1 96.31 275 GLY A N 1
ATOM 2156 C CA . GLY A 1 275 ? 8.992 10.922 3.334 1 96.31 275 GLY A CA 1
ATOM 2157 C C . GLY A 1 275 ? 9.844 12.094 3.781 1 96.31 275 GLY A C 1
ATOM 2158 O O . GLY A 1 275 ? 9.852 12.438 4.965 1 96.31 275 GLY A O 1
ATOM 2159 N N . TRP A 1 276 ? 10.523 12.695 2.795 1 96.94 276 TRP A N 1
ATOM 2160 C CA . TRP A 1 276 ? 11.383 13.844 3.066 1 96.94 276 TRP A CA 1
ATOM 2161 C C . TRP A 1 276 ? 10.57 15.031 3.553 1 96.94 276 TRP A C 1
ATOM 2163 O O . TRP A 1 276 ? 10.938 15.688 4.531 1 96.94 276 TRP A O 1
ATOM 2173 N N . PHE A 1 277 ? 9.461 15.258 2.947 1 95.5 277 PHE A N 1
ATOM 2174 C CA . PHE A 1 277 ? 8.586 16.359 3.363 1 95.5 277 PHE A CA 1
ATOM 2175 C C . PHE A 1 277 ? 8.047 16.109 4.766 1 95.5 277 PHE A C 1
ATOM 2177 O O . PHE A 1 277 ? 8.008 17.031 5.59 1 95.5 277 PHE A O 1
ATOM 2184 N N . GLN A 1 278 ? 7.672 14.914 5.031 1 92.81 278 GLN A N 1
ATOM 2185 C CA . GLN A 1 278 ? 7.113 14.57 6.336 1 92.81 278 GLN A CA 1
ATOM 2186 C C . GLN A 1 278 ? 8.156 14.734 7.438 1 92.81 278 GLN A C 1
ATOM 2188 O O . GLN A 1 278 ? 7.863 15.289 8.5 1 92.81 278 GLN A O 1
ATOM 2193 N N . GLN A 1 279 ? 9.305 14.227 7.094 1 91.31 279 GLN A N 1
ATOM 2194 C CA . GLN A 1 279 ? 10.391 14.336 8.062 1 91.31 279 GLN A CA 1
ATOM 2195 C C . GLN A 1 279 ? 10.688 15.797 8.383 1 91.31 279 GLN A C 1
ATOM 2197 O O . GLN A 1 279 ? 11.008 16.125 9.531 1 91.31 279 GLN A O 1
ATOM 2202 N N . ARG A 1 280 ? 10.539 16.625 7.391 1 88.69 280 ARG A N 1
ATOM 2203 C CA . ARG A 1 280 ? 10.82 18.062 7.539 1 88.69 280 ARG A CA 1
ATOM 2204 C C . ARG A 1 280 ? 9.586 18.812 8.008 1 88.69 280 ARG A C 1
ATOM 2206 O O . ARG A 1 280 ? 9.602 20.047 8.086 1 88.69 280 ARG A O 1
ATOM 2213 N N . GLN A 1 281 ? 8.523 18.109 8.219 1 87.56 281 GLN A N 1
ATOM 2214 C CA . GLN A 1 281 ? 7.258 18.672 8.664 1 87.56 281 GLN A CA 1
ATOM 2215 C C . GLN A 1 281 ? 6.738 19.703 7.668 1 87.56 281 GLN A C 1
ATOM 2217 O O . GLN A 1 281 ? 6.277 20.781 8.055 1 87.56 281 GLN A O 1
ATOM 2222 N N . ILE A 1 282 ? 7.016 19.516 6.461 1 89.25 282 ILE A N 1
ATOM 2223 C CA . ILE A 1 282 ? 6.43 20.266 5.355 1 89.25 282 ILE A CA 1
ATOM 2224 C C . ILE A 1 282 ? 5.199 19.531 4.828 1 89.25 282 ILE A C 1
ATOM 2226 O O . ILE A 1 282 ? 5.246 18.328 4.582 1 89.25 282 ILE A O 1
ATOM 2230 N N . PRO A 1 283 ? 4.078 20.234 4.73 1 90.19 283 PRO A N 1
ATOM 2231 C CA . PRO A 1 283 ? 2.906 19.562 4.16 1 90.19 283 PRO A CA 1
ATOM 2232 C C . PRO A 1 283 ? 3.189 18.938 2.799 1 90.19 283 PRO A C 1
ATOM 2234 O O . PRO A 1 283 ? 3.863 19.547 1.964 1 90.19 283 PRO A O 1
ATOM 2237 N N . VAL A 1 284 ? 2.701 17.797 2.615 1 91.31 284 VAL A N 1
ATOM 2238 C CA . VAL A 1 284 ? 2.963 17.047 1.39 1 91.31 284 VAL A CA 1
ATOM 2239 C C . VAL A 1 284 ? 2.109 17.609 0.252 1 91.31 284 VAL A C 1
ATOM 2241 O O . VAL A 1 284 ? 0.918 17.859 0.431 1 91.31 284 VAL A O 1
ATOM 2244 N N . PRO A 1 285 ? 2.701 17.828 -0.873 1 91.81 285 PRO A N 1
ATOM 2245 C CA . PRO A 1 285 ? 1.932 18.344 -2.01 1 91.81 285 PRO A CA 1
ATOM 2246 C C . PRO A 1 285 ? 0.946 17.312 -2.564 1 91.81 285 PRO A C 1
ATOM 2248 O O . PRO A 1 285 ? 1.071 16.125 -2.287 1 91.81 285 PRO A O 1
ATOM 2251 N N . SER A 1 286 ? -0.019 17.812 -3.336 1 88.12 286 SER A N 1
ATOM 2252 C CA . SER A 1 286 ? -0.929 16.938 -4.074 1 88.12 286 SER A CA 1
ATOM 2253 C C . SER A 1 286 ? -0.181 16.125 -5.117 1 88.12 286 SER A C 1
ATOM 2255 O O . SER A 1 286 ? 0.991 16.375 -5.398 1 88.12 286 SER A O 1
ATOM 2257 N N . ARG A 1 287 ? -0.878 15.148 -5.641 1 85.5 287 ARG A N 1
ATOM 2258 C CA . ARG A 1 287 ? -0.274 14.305 -6.672 1 85.5 287 ARG A CA 1
ATOM 2259 C C . ARG A 1 287 ? 0.18 15.141 -7.863 1 85.5 287 ARG A C 1
ATOM 2261 O O . ARG A 1 287 ? 1.271 14.93 -8.398 1 85.5 287 ARG A O 1
ATOM 2268 N N . GLU A 1 288 ? -0.662 16.016 -8.281 1 86.44 288 GLU A N 1
ATOM 2269 C CA . GLU A 1 288 ? -0.353 16.875 -9.43 1 86.44 288 GLU A CA 1
ATOM 2270 C C . GLU A 1 288 ? 0.904 17.703 -9.172 1 86.44 288 GLU A C 1
ATOM 2272 O O . GLU A 1 288 ? 1.779 17.797 -10.039 1 86.44 288 GLU A O 1
ATOM 2277 N N . ARG A 1 289 ? 1.016 18.266 -7.984 1 92.38 289 ARG A N 1
ATOM 2278 C CA . ARG A 1 289 ? 2.16 19.094 -7.641 1 92.38 289 ARG A CA 1
ATOM 2279 C C . ARG A 1 289 ? 3.42 18.25 -7.465 1 92.38 289 ARG A C 1
ATOM 2281 O O . ARG A 1 289 ? 4.523 18.703 -7.793 1 92.38 289 ARG A O 1
ATOM 2288 N N . LEU A 1 290 ? 3.227 17.125 -6.945 1 93.94 290 LEU A N 1
ATOM 2289 C CA . LEU A 1 290 ? 4.359 16.219 -6.801 1 93.94 290 LEU A CA 1
ATOM 2290 C C . LEU A 1 290 ? 4.914 15.82 -8.164 1 93.94 290 LEU A C 1
ATOM 2292 O O . LEU A 1 290 ? 6.129 15.719 -8.336 1 93.94 290 LEU A O 1
ATOM 2296 N N . GLU A 1 291 ? 4.012 15.602 -9.125 1 91.5 291 GLU A N 1
ATOM 2297 C CA . GLU A 1 291 ? 4.453 15.242 -10.469 1 91.5 291 GLU A CA 1
ATOM 2298 C C . GLU A 1 291 ? 5.168 16.406 -11.141 1 91.5 291 GLU A C 1
ATOM 2300 O O . GLU A 1 291 ? 6.145 16.219 -11.867 1 91.5 291 GLU A O 1
ATOM 2305 N N . ALA A 1 292 ? 4.672 17.578 -10.906 1 92.69 292 ALA A N 1
ATOM 2306 C CA . ALA A 1 292 ? 5.355 18.766 -11.43 1 92.69 292 ALA A CA 1
ATOM 2307 C C . ALA A 1 292 ? 6.773 18.859 -10.875 1 92.69 292 ALA A C 1
ATOM 2309 O O . ALA A 1 292 ? 7.707 19.203 -11.602 1 92.69 292 ALA A O 1
ATOM 2310 N N . LEU A 1 293 ? 6.852 18.609 -9.633 1 94.94 293 LEU A N 1
ATOM 2311 C CA . LEU A 1 293 ? 8.164 18.625 -8.984 1 94.94 293 LEU A CA 1
ATOM 2312 C C . LEU A 1 293 ? 9.07 17.547 -9.578 1 94.94 293 LEU A C 1
ATOM 2314 O O . LEU A 1 293 ? 10.234 17.812 -9.883 1 94.94 293 LEU A O 1
ATOM 2318 N N . ARG A 1 294 ? 8.578 16.375 -9.734 1 94.44 294 ARG A N 1
ATOM 2319 C CA . ARG A 1 294 ? 9.352 15.281 -10.297 1 94.44 294 ARG A CA 1
ATOM 2320 C C . ARG A 1 294 ? 9.805 15.602 -11.719 1 94.44 294 ARG A C 1
ATOM 2322 O O . ARG A 1 294 ? 10.945 15.312 -12.086 1 94.44 294 ARG A O 1
ATOM 2329 N N . ASP A 1 295 ? 8.883 16.141 -12.469 1 91.31 295 ASP A N 1
ATOM 2330 C CA . ASP A 1 295 ? 9.219 16.531 -13.836 1 91.31 295 ASP A CA 1
ATOM 2331 C C . ASP A 1 295 ? 10.359 17.547 -13.844 1 91.31 295 ASP A C 1
ATOM 2333 O O . ASP A 1 295 ? 11.273 17.453 -14.672 1 91.31 295 ASP A O 1
ATOM 2337 N N . ALA A 1 296 ? 10.289 18.469 -12.992 1 93.38 296 ALA A N 1
ATOM 2338 C CA . ALA A 1 296 ? 11.336 19.484 -12.883 1 93.38 296 ALA A CA 1
ATOM 2339 C C . ALA A 1 296 ? 12.68 18.859 -12.516 1 93.38 296 ALA A C 1
ATOM 2341 O O . ALA A 1 296 ? 13.719 19.25 -13.039 1 93.38 296 ALA A O 1
ATOM 2342 N N . VAL A 1 297 ? 12.656 17.906 -11.633 1 94 297 VAL A N 1
ATOM 2343 C CA . VAL A 1 297 ? 13.852 17.203 -11.203 1 94 297 VAL A CA 1
ATOM 2344 C C . VAL A 1 297 ? 14.453 16.422 -12.383 1 94 297 VAL A C 1
ATOM 2346 O O . VAL A 1 297 ? 15.656 16.5 -12.625 1 94 297 VAL A O 1
ATOM 2349 N N . MET A 1 298 ? 13.602 15.719 -13.109 1 91.06 298 MET A N 1
ATOM 2350 C CA . MET A 1 298 ? 14.062 14.859 -14.195 1 91.06 298 MET A CA 1
ATOM 2351 C C . MET A 1 298 ? 14.617 15.688 -15.352 1 91.06 298 MET A C 1
ATOM 2353 O O . MET A 1 298 ? 15.547 15.258 -16.031 1 91.06 298 MET A O 1
ATOM 2357 N N . GLN A 1 299 ? 14.078 16.844 -15.5 1 89.56 299 GLN A N 1
ATOM 2358 C CA . GLN A 1 299 ? 14.531 17.719 -16.578 1 89.56 299 GLN A CA 1
ATOM 2359 C C . GLN A 1 299 ? 15.656 18.641 -16.094 1 89.56 299 GLN A C 1
ATOM 2361 O O . GLN A 1 299 ? 16.203 19.422 -16.875 1 89.56 299 GLN A O 1
ATOM 2366 N N . ARG A 1 300 ? 16 18.547 -14.852 1 87.31 300 ARG A N 1
ATOM 2367 C CA . ARG A 1 300 ? 17.016 19.391 -14.242 1 87.31 300 ARG A CA 1
ATOM 2368 C C . ARG A 1 300 ? 16.766 20.859 -14.547 1 87.31 300 ARG A C 1
ATOM 2370 O O . ARG A 1 300 ? 17.656 21.578 -15.008 1 87.31 300 ARG A O 1
ATOM 2377 N N . ARG A 1 301 ? 15.531 21.219 -14.375 1 84.38 301 ARG A N 1
ATOM 2378 C CA . ARG A 1 301 ? 15.148 22.609 -14.664 1 84.38 301 ARG A CA 1
ATOM 2379 C C . ARG A 1 301 ? 15.672 23.562 -13.602 1 84.38 301 ARG A C 1
ATOM 2381 O O . ARG A 1 301 ? 14.953 23.891 -12.656 1 84.38 301 ARG A O 1
ATOM 2388 N N . GLY A 1 302 ? 16.875 24.047 -13.859 1 81.31 302 GLY A N 1
ATOM 2389 C CA . GLY A 1 302 ? 17.469 24.984 -12.914 1 81.31 302 GLY A CA 1
ATOM 2390 C C . GLY A 1 302 ? 16.641 26.234 -12.719 1 81.31 302 GLY A C 1
ATOM 2391 O O . GLY A 1 302 ? 16.156 26.828 -13.688 1 81.31 302 GLY A O 1
ATOM 2392 N N . GLY A 1 303 ? 16.359 26.516 -11.359 1 81 303 GLY A N 1
ATOM 2393 C CA . GLY A 1 303 ? 15.617 27.719 -11.047 1 81 303 GLY A CA 1
ATOM 2394 C C . GLY A 1 303 ? 14.125 27.484 -10.906 1 81 303 GLY A C 1
ATOM 2395 O O . GLY A 1 303 ? 13.391 28.391 -10.5 1 81 303 GLY A O 1
ATOM 2396 N N . ALA A 1 304 ? 13.75 26.281 -11.188 1 88 304 ALA A N 1
ATOM 2397 C CA . ALA A 1 304 ? 12.328 25.953 -11.102 1 88 304 ALA A CA 1
ATOM 2398 C C . ALA A 1 304 ? 11.844 26.016 -9.656 1 88 304 ALA A C 1
ATOM 2400 O O . ALA A 1 304 ? 12.547 25.578 -8.742 1 88 304 ALA A O 1
ATOM 2401 N N . ARG A 1 305 ? 10.656 26.656 -9.547 1 86.06 305 ARG A N 1
ATOM 2402 C CA . ARG A 1 305 ? 10.008 26.75 -8.242 1 86.06 305 ARG A CA 1
ATOM 2403 C C . ARG A 1 305 ? 8.617 26.109 -8.281 1 86.06 305 ARG A C 1
ATOM 2405 O O . ARG A 1 305 ? 7.82 26.406 -9.172 1 86.06 305 ARG A O 1
ATOM 2412 N N . ILE A 1 306 ? 8.43 25.188 -7.352 1 91 306 ILE A N 1
ATOM 2413 C CA . ILE A 1 306 ? 7.125 24.531 -7.234 1 91 306 ILE A CA 1
ATOM 2414 C C . ILE A 1 306 ? 6.504 24.875 -5.879 1 91 306 ILE A C 1
ATOM 2416 O O . ILE A 1 306 ? 7.109 24.625 -4.832 1 91 306 ILE A O 1
ATOM 2420 N N . GLN A 1 307 ? 5.273 25.453 -5.887 1 87.69 307 GLN A N 1
ATOM 2421 C CA . GLN A 1 307 ? 4.598 25.859 -4.66 1 87.69 307 GLN A CA 1
ATOM 2422 C C . GLN A 1 307 ? 3.295 25.094 -4.469 1 87.69 307 GLN A C 1
ATOM 2424 O O . GLN A 1 307 ? 2.625 24.734 -5.445 1 87.69 307 GLN A O 1
ATOM 2429 N N . TRP A 1 308 ? 3.018 24.703 -3.309 1 90.5 308 TRP A N 1
ATOM 2430 C CA . TRP A 1 308 ? 1.746 24.109 -2.91 1 90.5 308 TRP A CA 1
ATOM 2431 C C . TRP A 1 308 ? 1.315 24.625 -1.538 1 90.5 308 TRP A C 1
ATOM 2433 O O . TRP A 1 308 ? 2.027 25.406 -0.907 1 90.5 308 TRP A O 1
ATOM 2443 N N . GLU A 1 309 ? 0.159 24.297 -1.152 1 85.5 309 GLU A N 1
ATOM 2444 C CA . GLU A 1 309 ? -0.353 24.781 0.128 1 85.5 309 GLU A CA 1
ATOM 2445 C C . GLU A 1 309 ? 0.521 24.297 1.284 1 85.5 309 GLU A C 1
ATOM 2447 O O . GLU A 1 309 ? 0.612 23.094 1.547 1 85.5 309 GLU A O 1
ATOM 2452 N N . GLY A 1 310 ? 1.265 25.156 1.864 1 82.75 310 GLY A N 1
ATOM 2453 C CA . GLY A 1 310 ? 2.029 24.859 3.062 1 82.75 310 GLY A CA 1
ATOM 2454 C C . GLY A 1 310 ? 3.5 24.609 2.787 1 82.75 310 GLY A C 1
ATOM 2455 O O . GLY A 1 310 ? 4.289 24.406 3.715 1 82.75 310 GLY A O 1
ATOM 2456 N N . GLY A 1 311 ? 3.828 24.609 1.47 1 86.5 311 GLY A N 1
ATOM 2457 C CA . GLY A 1 311 ? 5.227 24.312 1.198 1 86.5 311 GLY A CA 1
ATOM 2458 C C . GLY A 1 311 ? 5.684 24.797 -0.165 1 86.5 311 GLY A C 1
ATOM 2459 O O . GLY A 1 311 ? 4.863 25.188 -1.001 1 86.5 311 GLY A O 1
ATOM 2460 N N . GLN A 1 312 ? 6.984 24.875 -0.356 1 86.38 312 GLN A N 1
ATOM 2461 C CA . GLN A 1 312 ? 7.605 25.219 -1.632 1 86.38 312 GLN A CA 1
ATOM 2462 C C . GLN A 1 312 ? 8.93 24.5 -1.812 1 86.38 312 GLN A C 1
ATOM 2464 O O . GLN A 1 312 ? 9.57 24.109 -0.833 1 86.38 312 GLN A O 1
ATOM 2469 N N . ALA A 1 313 ? 9.242 24.266 -3.049 1 90.69 313 ALA A N 1
ATOM 2470 C CA . ALA A 1 313 ? 10.508 23.625 -3.414 1 90.69 313 ALA A CA 1
ATOM 2471 C C . ALA A 1 313 ? 11.203 24.375 -4.539 1 90.69 313 ALA A C 1
ATOM 2473 O O . ALA A 1 313 ? 10.547 24.969 -5.402 1 90.69 313 ALA A O 1
ATOM 2474 N N . TRP A 1 314 ? 12.477 24.422 -4.426 1 86.31 314 TRP A N 1
ATOM 2475 C CA . TRP A 1 314 ? 13.305 25.172 -5.363 1 86.31 314 TRP A CA 1
ATOM 2476 C C . TRP A 1 314 ? 14.477 24.328 -5.859 1 86.31 314 TRP A C 1
ATOM 2478 O O . TRP A 1 314 ? 15.172 23.703 -5.066 1 86.31 314 TRP A O 1
ATOM 2488 N N . LEU A 1 315 ? 14.547 24.25 -7.176 1 90.56 315 LEU A N 1
ATOM 2489 C CA . LEU A 1 315 ? 15.664 23.547 -7.805 1 90.56 315 LEU A CA 1
ATOM 2490 C C . LEU A 1 315 ? 16.75 24.531 -8.227 1 90.56 315 LEU A C 1
ATOM 2492 O O . LEU A 1 315 ? 16.5 25.453 -9.008 1 90.56 315 LEU A O 1
ATOM 2496 N N . GLN A 1 316 ? 17.969 24.25 -7.672 1 82.44 316 GLN A N 1
ATOM 2497 C CA . GLN A 1 316 ? 19.109 25.109 -8.031 1 82.44 316 GLN A CA 1
ATOM 2498 C C . GLN A 1 316 ? 20.422 24.359 -7.871 1 82.44 316 GLN A C 1
ATOM 2500 O O . GLN A 1 316 ? 20.672 23.719 -6.844 1 82.44 316 GLN A O 1
ATOM 2505 N N . GLY A 1 317 ? 21.312 24.516 -8.828 1 82.75 317 GLY A N 1
ATOM 2506 C CA . GLY A 1 317 ? 22.656 23.984 -8.734 1 82.75 317 GLY A CA 1
ATOM 2507 C C . GLY A 1 317 ? 22.703 22.484 -8.531 1 82.75 317 GLY A C 1
ATOM 2508 O O . GLY A 1 317 ? 23.484 21.984 -7.73 1 82.75 317 GLY A O 1
ATOM 2509 N N . GLY A 1 318 ? 21.781 21.797 -9.023 1 90.31 318 GLY A N 1
ATOM 2510 C CA . GLY A 1 318 ? 21.766 20.344 -8.922 1 90.31 318 GLY A CA 1
ATOM 2511 C C . GLY A 1 318 ? 21.188 19.859 -7.617 1 90.31 318 GLY A C 1
ATOM 2512 O O . GLY A 1 318 ? 21.281 18.656 -7.301 1 90.31 318 GLY A O 1
ATOM 2513 N N . LEU A 1 319 ? 20.625 20.875 -6.934 1 91.62 319 LEU A N 1
ATOM 2514 C CA . LEU A 1 319 ? 20.047 20.531 -5.637 1 91.62 319 LEU A CA 1
ATOM 2515 C C . LEU A 1 319 ? 18.578 20.922 -5.57 1 91.62 319 LEU A C 1
ATOM 2517 O O . LEU A 1 319 ? 18.141 21.828 -6.266 1 91.62 319 LEU A O 1
ATOM 2521 N N . LEU A 1 320 ? 17.891 20.125 -4.789 1 94.75 320 LEU A N 1
ATOM 2522 C CA . LEU A 1 320 ? 16.5 20.438 -4.441 1 94.75 320 LEU A CA 1
ATOM 2523 C C . LEU A 1 320 ? 16.391 20.906 -2.994 1 94.75 320 LEU A C 1
ATOM 2525 O O . LEU A 1 320 ? 16.875 20.234 -2.082 1 94.75 320 LEU A O 1
ATOM 2529 N N . ARG A 1 321 ? 15.828 22.078 -2.846 1 88.25 321 ARG A N 1
ATOM 2530 C CA . ARG A 1 321 ? 15.578 22.609 -1.513 1 88.25 321 ARG A CA 1
ATOM 2531 C C . ARG A 1 321 ? 14.078 22.812 -1.275 1 88.25 321 ARG A C 1
ATOM 2533 O O . ARG A 1 321 ? 13.336 23.109 -2.207 1 88.25 321 ARG A O 1
ATOM 2540 N N . ALA A 1 322 ? 13.664 22.531 -0.04 1 88.5 322 ALA A N 1
ATOM 2541 C CA . ALA A 1 322 ? 12.25 22.719 0.281 1 88.5 322 ALA A CA 1
ATOM 2542 C C . ALA A 1 322 ? 12.086 23.391 1.643 1 88.5 322 ALA A C 1
ATOM 2544 O O . ALA A 1 322 ? 12.906 23.203 2.541 1 88.5 322 ALA A O 1
ATOM 2545 N N . TRP A 1 323 ? 11.109 24.266 1.811 1 77.56 323 TRP A N 1
ATOM 2546 C CA . TRP A 1 323 ? 10.82 24.938 3.07 1 77.56 323 TRP A CA 1
ATOM 2547 C C . TRP A 1 323 ? 9.328 25.203 3.221 1 77.56 323 TRP A C 1
ATOM 2549 O O . TRP A 1 323 ? 8.594 25.25 2.229 1 77.56 323 TRP A O 1
ATOM 2559 N N . PRO A 1 324 ? 8.867 25.141 4.484 1 78.75 324 PRO A N 1
ATOM 2560 C CA . PRO A 1 324 ? 7.465 25.5 4.703 1 78.75 324 PRO A CA 1
ATOM 2561 C C . PRO A 1 324 ? 7.133 26.922 4.262 1 78.75 324 PRO A C 1
ATOM 2563 O O . PRO A 1 324 ? 8.008 27.797 4.285 1 78.75 324 PRO A O 1
ATOM 2566 N N . GLN A 1 325 ? 6.066 27.078 3.455 1 65.12 325 GLN A N 1
ATOM 2567 C CA . GLN A 1 325 ? 5.645 28.438 3.092 1 65.12 325 GLN A CA 1
ATOM 2568 C C . GLN A 1 325 ? 5.539 29.328 4.324 1 65.12 325 GLN A C 1
ATOM 2570 O O . GLN A 1 325 ? 4.961 28.922 5.34 1 65.12 325 GLN A O 1
ATOM 2575 N N . PRO A 1 326 ? 6.539 30.406 4.234 1 51.88 326 PRO A N 1
ATOM 2576 C CA . PRO A 1 326 ? 6.418 31.344 5.363 1 51.88 326 PRO A CA 1
ATOM 2577 C C . PRO A 1 326 ? 4.98 31.797 5.594 1 51.88 326 PRO A C 1
ATOM 2579 O O . PRO A 1 326 ? 4.215 31.938 4.641 1 51.88 326 PRO A O 1
ATOM 2582 N N . ARG A 1 327 ? 4.434 31.484 6.746 1 44.78 327 ARG A N 1
ATOM 2583 C CA . ARG A 1 327 ? 3.229 32.25 7.031 1 44.78 327 ARG A CA 1
ATOM 2584 C C . ARG A 1 327 ? 3.428 33.719 6.699 1 44.78 327 ARG A C 1
ATOM 2586 O O . ARG A 1 327 ? 4.516 34.281 6.898 1 44.78 327 ARG A O 1
ATOM 2593 N N . THR A 1 328 ? 2.744 34.281 5.707 1 42.75 328 THR A N 1
ATOM 2594 C CA . THR A 1 328 ? 2.75 35.656 5.254 1 42.75 328 THR A CA 1
ATOM 2595 C C . THR A 1 328 ? 3.365 36.562 6.312 1 42.75 328 THR A C 1
ATOM 2597 O O . THR A 1 328 ? 4.07 37.531 5.984 1 42.75 328 THR A O 1
ATOM 2600 N N . MET A 1 329 ? 2.848 36.562 7.555 1 40.84 329 MET A N 1
ATOM 2601 C CA . MET A 1 329 ? 2.816 37.75 8.383 1 40.84 329 MET A CA 1
ATOM 2602 C C . MET A 1 329 ? 4.168 38 9.047 1 40.84 329 MET A C 1
ATOM 2604 O O . MET A 1 329 ? 4.617 39.156 9.156 1 40.84 329 MET A O 1
ATOM 2608 N N . ALA A 1 330 ? 4.723 36.969 9.789 1 44.25 330 ALA A N 1
ATOM 2609 C CA . ALA A 1 330 ? 5.621 37.344 10.875 1 44.25 330 ALA A CA 1
ATOM 2610 C C . ALA A 1 330 ? 7.023 37.656 10.344 1 44.25 330 ALA A C 1
ATOM 2612 O O . ALA A 1 330 ? 7.742 38.5 10.883 1 44.25 330 ALA A O 1
ATOM 2613 N N . GLU A 1 331 ? 7.512 36.906 9.312 1 50.88 331 GLU A N 1
ATOM 2614 C CA . GLU A 1 331 ? 8.906 37.094 8.914 1 50.88 331 GLU A CA 1
ATOM 2615 C C . GLU A 1 331 ? 9.094 38.438 8.203 1 50.88 331 GLU A C 1
ATOM 2617 O O . GLU A 1 331 ? 10.219 38.938 8.125 1 50.88 331 GLU A O 1
ATOM 2622 N N . LYS A 1 332 ? 8.023 38.875 7.727 1 55.53 332 LYS A N 1
ATOM 2623 C CA . LYS A 1 332 ? 8.156 40.125 7.004 1 55.53 332 LYS A CA 1
ATOM 2624 C C . LYS A 1 332 ? 8.281 41.312 7.969 1 55.53 332 LYS A C 1
ATOM 2626 O O . LYS A 1 332 ? 8.836 42.344 7.613 1 55.53 332 LYS A O 1
ATOM 2631 N N . GLU A 1 333 ? 7.863 41 9.242 1 64.38 333 GLU A N 1
ATOM 2632 C CA . GLU A 1 333 ? 7.797 42.219 10.062 1 64.38 333 GLU A CA 1
ATOM 2633 C C . GLU A 1 333 ? 9.016 42.344 10.969 1 64.38 333 GLU A C 1
ATOM 2635 O O . GLU A 1 333 ? 8.977 41.906 12.133 1 64.38 333 GLU A O 1
ATOM 2640 N N . TRP A 1 334 ? 10.297 42.5 10.422 1 77.81 334 TRP A N 1
ATOM 2641 C CA . TRP A 1 334 ? 11.453 42.844 11.25 1 77.81 334 TRP A CA 1
ATOM 2642 C C . TRP A 1 334 ? 12.023 44.188 10.844 1 77.81 334 TRP A C 1
ATOM 2644 O O . TRP A 1 334 ? 11.719 44.719 9.766 1 77.81 334 TRP A O 1
ATOM 2654 N N . GLU A 1 335 ? 12.633 44.875 11.797 1 82.62 335 GLU A N 1
ATOM 2655 C CA . GLU A 1 335 ? 13.141 46.25 11.57 1 82.62 335 GLU A CA 1
ATOM 2656 C C . GLU A 1 335 ? 14.656 46.219 11.375 1 82.62 335 GLU A C 1
ATOM 2658 O O . GLU A 1 335 ? 15.367 45.531 12.086 1 82.62 335 GLU A O 1
ATOM 2663 N N . GLU A 1 336 ? 14.992 46.969 10.352 1 89.5 336 GLU A N 1
ATOM 2664 C CA . GLU A 1 336 ? 16.422 47.188 10.141 1 89.5 336 GLU A CA 1
ATOM 2665 C C . GLU A 1 336 ? 17.016 48.094 11.227 1 89.5 336 GLU A C 1
ATOM 2667 O O . GLU A 1 336 ? 16.312 48.906 11.828 1 89.5 336 GLU A O 1
ATOM 2672 N N . GLY A 1 337 ? 18.359 47.875 11.578 1 89.5 337 GLY A N 1
ATOM 2673 C CA . GLY A 1 337 ? 19.016 48.781 12.531 1 89.5 337 GLY A CA 1
ATOM 2674 C C . GLY A 1 337 ? 20.234 48.156 13.188 1 89.5 337 GLY A C 1
ATOM 2675 O O . GLY A 1 337 ? 20.609 47.031 12.867 1 89.5 337 GLY A O 1
ATOM 2676 N N . PRO A 1 338 ? 20.891 49.031 13.977 1 91.38 338 PRO A N 1
ATOM 2677 C CA . PRO A 1 338 ? 22.062 48.531 14.703 1 91.38 338 PRO A CA 1
ATOM 2678 C C . PRO A 1 338 ? 21.703 47.469 15.75 1 91.38 338 PRO A C 1
ATOM 2680 O O . PRO A 1 338 ? 20.578 47.5 16.281 1 91.38 338 PRO A O 1
ATOM 2683 N N . TRP A 1 339 ? 22.594 46.562 15.891 1 93.44 339 TRP A N 1
ATOM 2684 C CA . TRP A 1 339 ? 22.406 45.469 16.828 1 93.44 339 TRP A CA 1
ATOM 2685 C C . TRP A 1 339 ? 23.719 45.125 17.531 1 93.44 339 TRP A C 1
ATOM 2687 O O . TRP A 1 339 ? 24.766 44.969 16.891 1 93.44 339 TRP A O 1
ATOM 2697 N N . CYS A 1 340 ? 23.672 45.125 18.828 1 92.12 340 CYS A N 1
ATOM 2698 C CA . CYS A 1 340 ? 24.828 44.812 19.641 1 92.12 340 CYS A CA 1
ATOM 2699 C C . CYS A 1 340 ? 24.438 43.906 20.797 1 92.12 340 CYS A C 1
ATOM 2701 O O . CYS A 1 340 ? 23.719 44.312 21.703 1 92.12 340 CYS A O 1
ATOM 2703 N N . VAL A 1 341 ? 25.016 42.781 20.797 1 90.5 341 VAL A N 1
ATOM 2704 C CA . VAL A 1 341 ? 24.672 41.781 21.797 1 90.5 341 VAL A CA 1
ATOM 2705 C C . VAL A 1 341 ? 25.125 42.25 23.172 1 90.5 341 VAL A C 1
ATOM 2707 O O . VAL A 1 341 ? 24.406 42.094 24.172 1 90.5 341 VAL A O 1
ATOM 2710 N N . ALA A 1 342 ? 26.297 42.781 23.266 1 87.44 342 ALA A N 1
ATOM 2711 C CA . ALA A 1 342 ? 26.875 43.219 24.531 1 87.44 342 ALA A CA 1
ATOM 2712 C C . ALA A 1 342 ? 26 44.281 25.172 1 87.44 342 ALA A C 1
ATOM 2714 O O . ALA A 1 342 ? 26 44.438 26.406 1 87.44 342 ALA A O 1
ATOM 2715 N N . GLN A 1 343 ? 25.297 45.031 24.344 1 87 343 GLN A N 1
ATOM 2716 C CA . GLN A 1 343 ? 24.422 46.062 24.859 1 87 343 GLN A CA 1
ATOM 2717 C C . GLN A 1 343 ? 23.062 45.5 25.25 1 87 343 GLN A C 1
ATOM 2719 O O . GLN A 1 343 ? 22.203 46.25 25.719 1 87 343 GLN A O 1
ATOM 2724 N N . GLY A 1 344 ? 22.859 44.219 25.094 1 85.19 344 GLY A N 1
ATOM 2725 C CA . GLY A 1 344 ? 21.625 43.594 25.5 1 85.19 344 GLY A CA 1
ATOM 2726 C C . GLY A 1 344 ? 20.531 43.688 24.453 1 85.19 344 GLY A C 1
ATOM 2727 O O . GLY A 1 344 ? 19.344 43.5 24.766 1 85.19 344 GLY A O 1
ATOM 2728 N N . ASP A 1 345 ? 20.875 44.125 23.266 1 86.25 345 ASP A N 1
ATOM 2729 C CA . ASP A 1 345 ? 19.875 44.25 22.219 1 86.25 345 ASP A CA 1
ATOM 2730 C C . ASP A 1 345 ? 19.25 42.906 21.859 1 86.25 345 ASP A C 1
ATOM 2732 O O . ASP A 1 345 ? 19.969 41.906 21.656 1 86.25 345 ASP A O 1
ATOM 2736 N N . PRO A 1 346 ? 17.891 42.844 21.828 1 85.88 346 PRO A N 1
ATOM 2737 C CA . PRO A 1 346 ? 17.281 41.594 21.328 1 85.88 346 PRO A CA 1
ATOM 2738 C C . PRO A 1 346 ? 17.375 41.469 19.812 1 85.88 346 PRO A C 1
ATOM 2740 O O . PRO A 1 346 ? 17.562 42.438 19.109 1 85.88 346 PRO A O 1
ATOM 2743 N N . LEU A 1 347 ? 17.312 40.281 19.359 1 87.75 347 LEU A N 1
ATOM 2744 C CA . LEU A 1 347 ? 17.25 40.062 17.922 1 87.75 347 LEU A CA 1
ATOM 2745 C C . LEU A 1 347 ? 15.969 40.656 17.344 1 87.75 347 LEU A C 1
ATOM 2747 O O . LEU A 1 347 ? 14.875 40.406 17.859 1 87.75 347 LEU A O 1
ATOM 2751 N N . PRO A 1 348 ? 16.125 41.469 16.328 1 85.62 348 PRO A N 1
ATOM 2752 C CA . PRO A 1 348 ? 14.922 42.094 15.773 1 85.62 348 PRO A CA 1
ATOM 2753 C C . PRO A 1 348 ? 14.086 41.156 14.914 1 85.62 348 PRO A C 1
ATOM 2755 O O . PRO A 1 348 ? 13.164 41.594 14.219 1 85.62 348 PRO A O 1
ATOM 2758 N N . ILE A 1 349 ? 14.32 40.031 14.828 1 82.88 349 ILE A N 1
ATOM 2759 C CA . ILE A 1 349 ? 13.617 39.062 13.992 1 82.88 349 ILE A CA 1
ATOM 2760 C C . ILE A 1 349 ? 12.852 38.062 14.867 1 82.88 349 ILE A C 1
ATOM 2762 O O . ILE A 1 349 ? 13.453 37.344 15.656 1 82.88 349 ILE A O 1
ATOM 2766 N N . SER A 1 350 ? 11.562 38.156 14.625 1 76.31 350 SER A N 1
ATOM 2767 C CA . SER A 1 350 ? 10.703 37.312 15.43 1 76.31 350 SER A CA 1
ATOM 2768 C C . SER A 1 350 ? 11.039 35.844 15.211 1 76.31 350 SER A C 1
ATOM 2770 O O . SER A 1 350 ? 11.336 35.406 14.094 1 76.31 350 SER A O 1
ATOM 2772 N N . GLY A 1 351 ? 11.039 35.031 16.312 1 73.12 351 GLY A N 1
ATOM 2773 C CA . GLY A 1 351 ? 11.25 33.594 16.25 1 73.12 351 GLY A CA 1
ATOM 2774 C C . GLY A 1 351 ? 12.711 33.188 16.359 1 73.12 351 GLY A C 1
ATOM 2775 O O . GLY A 1 351 ? 13.031 32 16.422 1 73.12 351 GLY A O 1
ATOM 2776 N N . TRP A 1 352 ? 13.617 34.156 16.312 1 80.56 352 TRP A N 1
ATOM 2777 C CA . TRP A 1 352 ? 15.039 33.875 16.422 1 80.56 352 TRP A CA 1
ATOM 2778 C C . TRP A 1 352 ? 15.594 34.312 17.766 1 80.56 352 TRP A C 1
ATOM 2780 O O . TRP A 1 352 ? 15.102 35.281 18.359 1 80.56 352 TRP A O 1
ATOM 2790 N N . GLN A 1 353 ? 16.531 33.531 18.266 1 82.38 353 GLN A N 1
ATOM 2791 C CA . GLN A 1 353 ? 17.234 33.875 19.516 1 82.38 353 GLN A CA 1
ATOM 2792 C C . GLN A 1 353 ? 18.75 33.844 19.312 1 82.38 353 GLN A C 1
ATOM 2794 O O . GLN A 1 353 ? 19.234 33.281 18.328 1 82.38 353 GLN A O 1
ATOM 2799 N N . CYS A 1 354 ? 19.406 34.594 20.109 1 87.44 354 CYS A N 1
ATOM 2800 C CA . CYS A 1 354 ? 20.859 34.625 20.062 1 87.44 354 CYS A CA 1
ATOM 2801 C C . CYS A 1 354 ? 21.453 34.531 21.453 1 87.44 354 CYS A C 1
ATOM 2803 O O . CYS A 1 354 ? 20.875 35.031 22.422 1 87.44 354 CYS A O 1
ATOM 2805 N N . ALA A 1 355 ? 22.516 33.719 21.625 1 86.12 355 ALA A N 1
ATOM 2806 C CA . ALA A 1 355 ? 23.234 33.625 22.891 1 86.12 355 ALA A CA 1
ATOM 2807 C C . ALA A 1 355 ? 24.703 33.25 22.656 1 86.12 355 ALA A C 1
ATOM 2809 O O . ALA A 1 355 ? 25.047 32.656 21.641 1 86.12 355 ALA A O 1
ATOM 2810 N N . LEU A 1 356 ? 25.5 33.75 23.594 1 86.38 356 LEU A N 1
ATOM 2811 C CA . LEU A 1 356 ? 26.891 33.281 23.609 1 86.38 356 LEU A CA 1
ATOM 2812 C C . LEU A 1 356 ? 26.984 31.875 24.234 1 86.38 356 LEU A C 1
ATOM 2814 O O . LEU A 1 356 ? 26.453 31.641 25.312 1 86.38 356 LEU A O 1
ATOM 2818 N N . ARG A 1 357 ? 27.469 30.969 23.453 1 83.06 357 ARG A N 1
ATOM 2819 C CA . ARG A 1 357 ? 27.594 29.609 23.953 1 83.06 357 ARG A CA 1
ATOM 2820 C C . ARG A 1 357 ? 29 29.062 23.734 1 83.06 357 ARG A C 1
ATOM 2822 O O . ARG A 1 357 ? 29.656 29.406 22.75 1 83.06 357 ARG A O 1
ATOM 2829 N N . ASP A 1 358 ? 29.453 28.203 24.672 1 77.44 358 ASP A N 1
ATOM 2830 C CA . ASP A 1 358 ? 30.781 27.609 24.594 1 77.44 358 ASP A CA 1
ATOM 2831 C C . ASP A 1 358 ? 30.828 26.531 23.5 1 77.44 358 ASP A C 1
ATOM 2833 O O . ASP A 1 358 ? 31.844 26.359 22.828 1 77.44 358 ASP A O 1
ATOM 2837 N N . THR A 1 359 ? 29.781 25.719 23.375 1 66.44 359 THR A N 1
ATOM 2838 C CA . THR A 1 359 ? 29.734 24.719 22.328 1 66.44 359 THR A CA 1
ATOM 2839 C C . THR A 1 359 ? 28.469 24.859 21.484 1 66.44 359 THR A C 1
ATOM 2841 O O . THR A 1 359 ? 27.391 25.094 22.016 1 66.44 359 THR A O 1
ATOM 2844 N N . ALA A 1 360 ? 28.703 25.078 20.234 1 57.72 360 ALA A N 1
ATOM 2845 C CA . ALA A 1 360 ? 27.562 25.234 19.344 1 57.72 360 ALA A CA 1
ATOM 2846 C C . ALA A 1 360 ? 26.641 24.031 19.406 1 57.72 360 ALA A C 1
ATOM 2848 O O . ALA A 1 360 ? 27.094 22.891 19.219 1 57.72 360 ALA A O 1
ATOM 2849 N N . PRO A 1 361 ? 25.516 24.141 20.078 1 53.03 361 PRO A N 1
ATOM 2850 C CA . PRO A 1 361 ? 24.625 22.969 20.141 1 53.03 361 PRO A CA 1
ATOM 2851 C C . PRO A 1 361 ? 24.266 22.438 18.75 1 53.03 361 PRO A C 1
ATOM 2853 O O . PRO A 1 361 ? 24.406 23.141 17.75 1 53.03 361 PRO A O 1
ATOM 2856 N N . ASP A 1 362 ? 23.922 21.203 18.75 1 53.03 362 ASP A N 1
ATOM 2857 C CA . ASP A 1 362 ? 23.344 20.547 17.578 1 53.03 362 ASP A CA 1
ATOM 2858 C C . ASP A 1 362 ? 22.078 21.266 17.109 1 53.03 362 ASP A C 1
ATOM 2860 O O . ASP A 1 362 ? 21.297 21.734 17.938 1 53.03 362 ASP A O 1
ATOM 2864 N N . GLY A 1 363 ? 22.156 21.797 15.945 1 54.03 363 GLY A N 1
ATOM 2865 C CA . GLY A 1 363 ? 20.938 22.359 15.391 1 54.03 363 GLY A CA 1
ATOM 2866 C C . GLY A 1 363 ? 21.031 23.859 15.164 1 54.03 363 GLY A C 1
ATOM 2867 O O . GLY A 1 363 ? 20.047 24.5 14.773 1 54.03 363 GLY A O 1
ATOM 2868 N N . PHE A 1 364 ? 22.156 24.422 15.602 1 57.53 364 PHE A N 1
ATOM 2869 C CA . PHE A 1 364 ? 22.266 25.859 15.438 1 57.53 364 PHE A CA 1
ATOM 2870 C C . PHE A 1 364 ? 22.453 26.234 13.969 1 57.53 364 PHE A C 1
ATOM 2872 O O . PHE A 1 364 ? 23.172 25.547 13.242 1 57.53 364 PHE A O 1
ATOM 2879 N N . HIS A 1 365 ? 21.625 27.328 13.656 1 67 365 HIS A N 1
ATOM 2880 C CA . HIS A 1 365 ? 21.672 27.766 12.266 1 67 365 HIS A CA 1
ATOM 2881 C C . HIS A 1 365 ? 22.953 28.562 11.977 1 67 365 HIS A C 1
ATOM 2883 O O . HIS A 1 365 ? 23.562 28.391 10.922 1 67 365 HIS A O 1
ATOM 2889 N N . HIS A 1 366 ? 23.438 29.453 13.047 1 82.62 366 HIS A N 1
ATOM 2890 C CA . HIS A 1 366 ? 24.594 30.312 12.828 1 82.62 366 HIS A CA 1
ATOM 2891 C C . HIS A 1 366 ? 25.484 30.375 14.062 1 82.62 366 HIS A C 1
ATOM 2893 O O . HIS A 1 366 ? 24.984 30.375 15.188 1 82.62 366 HIS A O 1
ATOM 2899 N N . ALA A 1 367 ? 26.781 30.359 13.93 1 87 367 ALA A N 1
ATOM 2900 C CA . ALA A 1 367 ? 27.781 30.531 14.984 1 87 367 ALA A CA 1
ATOM 2901 C C . ALA A 1 367 ? 28.844 31.531 14.562 1 87 367 ALA A C 1
ATOM 2903 O O . ALA A 1 367 ? 29.703 31.234 13.727 1 87 367 ALA A O 1
ATOM 2904 N N . LEU A 1 368 ? 28.812 32.656 15.188 1 90 368 LEU A N 1
ATOM 2905 C CA . LEU A 1 368 ? 29.797 33.719 14.914 1 90 368 LEU A CA 1
ATOM 2906 C C . LEU A 1 368 ? 30.859 33.75 15.992 1 90 368 LEU A C 1
ATOM 2908 O O . LEU A 1 368 ? 30.609 33.375 17.141 1 90 368 LEU A O 1
ATOM 2912 N N . ALA A 1 369 ? 32.031 34.156 15.594 1 89.25 369 ALA A N 1
ATOM 2913 C CA . ALA A 1 369 ? 33.094 34.312 16.562 1 89.25 369 ALA A CA 1
ATOM 2914 C C . ALA A 1 369 ? 32.688 35.219 17.703 1 89.25 369 ALA A C 1
ATOM 2916 O O . ALA A 1 369 ? 31.922 36.156 17.516 1 89.25 369 ALA A O 1
ATOM 2917 N N . GLU A 1 370 ? 33.25 34.969 18.844 1 89.31 370 GLU A N 1
ATOM 2918 C CA . GLU A 1 370 ? 32.906 35.656 20.078 1 89.31 370 GLU A CA 1
ATOM 2919 C C . GLU A 1 370 ? 33.125 37.156 19.938 1 89.31 370 GLU A C 1
ATOM 2921 O O . GLU A 1 370 ? 32.406 37.969 20.531 1 89.31 370 GLU A O 1
ATOM 2926 N N . ARG A 1 371 ? 34.031 37.562 19.172 1 89.31 371 ARG A N 1
ATOM 2927 C CA . ARG A 1 371 ? 34.375 38.969 19.031 1 89.31 371 ARG A CA 1
ATOM 2928 C C . ARG A 1 371 ? 33.219 39.781 18.5 1 89.31 371 ARG A C 1
ATOM 2930 O O . ARG A 1 371 ? 33.094 41 18.75 1 89.31 371 ARG A O 1
ATOM 2937 N N . PHE A 1 372 ? 32.344 39.125 17.859 1 92.06 372 PHE A N 1
ATOM 2938 C CA . PHE A 1 372 ? 31.219 39.844 17.234 1 92.06 372 PHE A CA 1
ATOM 2939 C C . PHE A 1 372 ? 30.125 40.125 18.25 1 92.06 372 PHE A C 1
ATOM 2941 O O . PHE A 1 372 ? 29.219 40.938 17.984 1 92.06 372 PHE A O 1
ATOM 2948 N N . ALA A 1 373 ? 30.203 39.562 19.359 1 90.56 373 ALA A N 1
ATOM 2949 C CA . ALA A 1 373 ? 29.266 39.875 20.438 1 90.56 373 ALA A CA 1
ATOM 2950 C C . ALA A 1 373 ? 29.484 41.281 21 1 90.56 373 ALA A C 1
ATOM 2952 O O . ALA A 1 373 ? 28.547 41.906 21.5 1 90.56 373 ALA A O 1
ATOM 2953 N N . GLU A 1 374 ? 30.688 41.719 20.922 1 89.31 374 GLU A N 1
ATOM 2954 C CA . GLU A 1 374 ? 31.031 43.031 21.5 1 89.31 374 GLU A CA 1
ATOM 2955 C C . GLU A 1 374 ? 31.078 44.094 20.422 1 89.31 374 GLU A C 1
ATOM 2957 O O . GLU A 1 374 ? 31.344 45.281 20.719 1 89.31 374 GLU A O 1
ATOM 2962 N N . THR A 1 375 ? 30.859 43.719 19.25 1 91.06 375 THR A N 1
ATOM 2963 C CA . THR A 1 375 ? 30.922 44.656 18.141 1 91.06 375 THR A CA 1
ATOM 2964 C C . THR A 1 375 ? 29.516 45.094 17.719 1 91.06 375 THR A C 1
ATOM 2966 O O . THR A 1 375 ? 28.547 44.344 17.875 1 91.06 375 THR A O 1
ATOM 2969 N N . SER A 1 376 ? 29.469 46.344 17.328 1 92.5 376 SER A N 1
ATOM 2970 C CA . SER A 1 376 ? 28.203 46.812 16.766 1 92.5 376 SER A CA 1
ATOM 2971 C C . SER A 1 376 ? 27.984 46.281 15.359 1 92.5 376 SER A C 1
ATOM 2973 O O . SER A 1 376 ? 28.828 46.469 14.477 1 92.5 376 SER A O 1
ATOM 2975 N N . LEU A 1 377 ? 26.922 45.562 15.242 1 94.81 377 LEU A N 1
ATOM 2976 C CA . LEU A 1 377 ? 26.547 44.969 13.961 1 94.81 377 LEU A CA 1
ATOM 2977 C C . LEU A 1 377 ? 25.281 45.625 13.414 1 94.81 377 LEU A C 1
ATOM 2979 O O . LEU A 1 377 ? 24.672 46.438 14.086 1 94.81 377 LEU A O 1
ATOM 2983 N N . TYR A 1 378 ? 24.969 45.281 12.141 1 94.62 378 TYR A N 1
ATOM 2984 C CA . TYR A 1 378 ? 23.812 45.906 11.508 1 94.62 378 TYR A CA 1
ATOM 2985 C C . TYR A 1 378 ? 22.969 44.875 10.766 1 94.62 378 TYR A C 1
ATOM 2987 O O . TYR A 1 378 ? 23.484 44.125 9.914 1 94.62 378 TYR A O 1
ATOM 2995 N N . TRP A 1 379 ? 21.672 44.812 11.18 1 93.5 379 TRP A N 1
ATOM 2996 C CA . TRP A 1 379 ? 20.719 44.062 10.391 1 93.5 379 TRP A CA 1
ATOM 2997 C C . TRP A 1 379 ? 20.141 44.906 9.258 1 93.5 379 TRP A C 1
ATOM 2999 O O . TRP A 1 379 ? 19.641 46 9.484 1 93.5 379 TRP A O 1
ATOM 3009 N N . ARG A 1 380 ? 20.281 44.438 7.996 1 91.12 380 ARG A N 1
ATOM 3010 C CA . ARG A 1 380 ? 19.797 45.188 6.844 1 91.12 380 ARG A CA 1
ATOM 3011 C C . ARG A 1 380 ? 19.172 44.25 5.812 1 91.12 380 ARG A C 1
ATOM 3013 O O . ARG A 1 380 ? 19.531 43.062 5.738 1 91.12 380 ARG A O 1
ATOM 3020 N N . ARG A 1 381 ? 18.219 44.844 5.102 1 90.12 381 ARG A N 1
ATOM 3021 C CA . ARG A 1 381 ? 17.656 44.156 3.943 1 90.12 381 ARG A CA 1
ATOM 3022 C C . ARG A 1 381 ? 18.562 44.312 2.727 1 90.12 381 ARG A C 1
ATOM 3024 O O . ARG A 1 381 ? 19.453 45.156 2.717 1 90.12 381 ARG A O 1
ATOM 3031 N N . ARG A 1 382 ? 18.25 43.438 1.837 1 88 382 ARG A N 1
ATOM 3032 C CA . ARG A 1 382 ? 19.031 43.469 0.608 1 88 382 ARG A CA 1
ATOM 3033 C C . ARG A 1 382 ? 18.781 44.75 -0.177 1 88 382 ARG A C 1
ATOM 3035 O O . ARG A 1 382 ? 17.641 45.188 -0.286 1 88 382 ARG A O 1
ATOM 3042 N N . ARG A 1 383 ? 19.891 45.406 -0.568 1 85.5 383 ARG A N 1
ATOM 3043 C CA . ARG A 1 383 ? 19.828 46.531 -1.489 1 85.5 383 ARG A CA 1
ATOM 3044 C C . ARG A 1 383 ? 20.391 46.156 -2.855 1 85.5 383 ARG A C 1
ATOM 3046 O O . ARG A 1 383 ? 21.312 45.344 -2.953 1 85.5 383 ARG A O 1
ATOM 3053 N N . GLN A 1 384 ? 19.734 46.594 -3.904 1 80.88 384 GLN A N 1
ATOM 3054 C CA . GLN A 1 384 ? 20.156 46.25 -5.266 1 80.88 384 GLN A CA 1
ATOM 3055 C C . GLN A 1 384 ? 21.625 46.594 -5.488 1 80.88 384 GLN A C 1
ATOM 3057 O O . GLN A 1 384 ? 22.062 47.688 -5.133 1 80.88 384 GLN A O 1
ATOM 3062 N N . GLY A 1 385 ? 22.312 45.75 -6.027 1 79.56 385 GLY A N 1
ATOM 3063 C CA . GLY A 1 385 ? 23.688 45.969 -6.438 1 79.56 385 GLY A CA 1
ATOM 3064 C C . GLY A 1 385 ? 24.656 45.969 -5.281 1 79.56 385 GLY A C 1
ATOM 3065 O O . GLY A 1 385 ? 25.812 46.406 -5.434 1 79.56 385 GLY A O 1
ATOM 3066 N N . GLU A 1 386 ? 24.234 45.469 -4.215 1 84.75 386 GLU A N 1
ATOM 3067 C CA . GLU A 1 386 ? 25.078 45.531 -3.021 1 84.75 386 GLU A CA 1
ATOM 3068 C C . GLU A 1 386 ? 26.234 44.531 -3.117 1 84.75 386 GLU A C 1
ATOM 3070 O O . GLU A 1 386 ? 26.094 43.438 -3.67 1 84.75 386 GLU A O 1
ATOM 3075 N N . LEU A 1 387 ? 27.422 45.031 -2.727 1 86.69 387 LEU A N 1
ATOM 3076 C CA . LEU A 1 387 ? 28.641 44.219 -2.672 1 86.69 387 LEU A CA 1
ATOM 3077 C C . LEU A 1 387 ? 29.016 43.906 -1.229 1 86.69 387 LEU A C 1
ATOM 3079 O O . LEU A 1 387 ? 28.719 44.688 -0.322 1 86.69 387 LEU A O 1
ATOM 3083 N N . THR A 1 388 ? 29.516 42.75 -1.006 1 84.56 388 THR A N 1
ATOM 3084 C CA . THR A 1 388 ? 30.047 42.375 0.308 1 84.56 388 THR A CA 1
ATOM 3085 C C . THR A 1 388 ? 31.562 42.188 0.248 1 84.56 388 THR A C 1
ATOM 3087 O O . THR A 1 388 ? 32.125 41.938 -0.822 1 84.56 388 THR A O 1
ATOM 3090 N N . LEU A 1 389 ? 32.125 42.469 1.391 1 84.25 389 LEU A N 1
ATOM 3091 C CA . LEU A 1 389 ? 33.562 42.25 1.519 1 84.25 389 LEU A CA 1
ATOM 3092 C C . LEU A 1 389 ? 33.875 40.875 2.105 1 84.25 389 LEU A C 1
ATOM 3094 O O . LEU A 1 389 ? 33.281 40.5 3.113 1 84.25 389 LEU A O 1
ATOM 3098 N N . THR A 1 390 ? 34.688 40.094 1.396 1 78.06 390 THR A N 1
ATOM 3099 C CA . THR A 1 390 ? 35.125 38.812 1.924 1 78.06 390 THR A CA 1
ATOM 3100 C C . THR A 1 390 ? 36.125 39 3.055 1 78.06 390 THR A C 1
ATOM 3102 O O . THR A 1 390 ? 36.562 40.125 3.33 1 78.06 390 THR A O 1
ATOM 3105 N N . GLY A 1 391 ? 36.344 37.844 3.783 1 74.25 391 GLY A N 1
ATOM 3106 C CA . GLY A 1 391 ? 37.344 37.875 4.816 1 74.25 391 GLY A CA 1
ATOM 3107 C C . GLY A 1 391 ? 38.719 38.344 4.301 1 74.25 391 GLY A C 1
ATOM 3108 O O . GLY A 1 391 ? 39.5 38.875 5.051 1 74.25 391 GLY A O 1
ATOM 3109 N N . GLN A 1 392 ? 38.875 38.094 3.012 1 75.5 392 GLN A N 1
ATOM 3110 C CA . GLN A 1 392 ? 40.156 38.469 2.393 1 75.5 392 GLN A CA 1
ATOM 3111 C C . GLN A 1 392 ? 40.094 39.875 1.816 1 75.5 392 GLN A C 1
ATOM 3113 O O . GLN A 1 392 ? 41.031 40.344 1.168 1 75.5 392 GLN A O 1
ATOM 3118 N N . GLY A 1 393 ? 39.094 40.562 1.975 1 77.75 393 GLY A N 1
ATOM 3119 C CA . GLY A 1 393 ? 38.969 41.938 1.54 1 77.75 393 GLY A CA 1
ATOM 3120 C C . GLY A 1 393 ? 38.531 42.062 0.098 1 77.75 393 GLY A C 1
ATOM 3121 O O . GLY A 1 393 ? 38.656 43.125 -0.499 1 77.75 393 GLY A O 1
ATOM 3122 N N . GLN A 1 394 ? 38.062 41 -0.505 1 82.56 394 GLN A N 1
ATOM 3123 C CA . GLN A 1 394 ? 37.594 41.062 -1.883 1 82.56 394 GLN A CA 1
ATOM 3124 C C . GLN A 1 394 ? 36.094 41.344 -1.935 1 82.56 394 GLN A C 1
ATOM 3126 O O . GLN A 1 394 ? 35.344 40.875 -1.062 1 82.56 394 GLN A O 1
ATOM 3131 N N . HIS A 1 395 ? 35.781 42.188 -2.971 1 87.44 395 HIS A N 1
ATOM 3132 C CA . HIS A 1 395 ? 34.344 42.5 -3.154 1 87.44 395 HIS A CA 1
ATOM 3133 C C . HIS A 1 395 ? 33.656 41.375 -3.92 1 87.44 395 HIS A C 1
ATOM 3135 O O . HIS A 1 395 ? 34.188 40.844 -4.871 1 87.44 395 HIS A O 1
ATOM 3141 N N . ARG A 1 396 ? 32.5 40.969 -3.402 1 88 396 ARG A N 1
ATOM 3142 C CA . ARG A 1 396 ? 31.656 39.969 -4.051 1 88 396 ARG A CA 1
ATOM 3143 C C . ARG A 1 396 ? 30.203 40.438 -4.098 1 88 396 ARG A C 1
ATOM 3145 O O . ARG A 1 396 ? 29.688 41 -3.127 1 88 396 ARG A O 1
ATOM 3152 N N . PRO A 1 397 ? 29.578 40.25 -5.285 1 89.69 397 PRO A N 1
ATOM 3153 C CA . PRO A 1 397 ? 28.172 40.656 -5.363 1 89.69 397 PRO A CA 1
ATOM 3154 C C . PRO A 1 397 ? 27.281 39.844 -4.398 1 89.69 397 PRO A C 1
ATOM 3156 O O . PRO A 1 397 ? 27.391 38.625 -4.324 1 89.69 397 PRO A O 1
ATOM 3159 N N . LEU A 1 398 ? 26.438 40.625 -3.664 1 89.31 398 LEU A N 1
ATOM 3160 C CA . LEU A 1 398 ? 25.531 40 -2.721 1 89.31 398 LEU A CA 1
ATOM 3161 C C . LEU A 1 398 ? 24.594 39.031 -3.438 1 89.31 398 LEU A C 1
ATOM 3163 O O . LEU A 1 398 ? 24.266 37.969 -2.906 1 89.31 398 LEU A O 1
ATOM 3167 N N . LYS A 1 399 ? 24.188 39.406 -4.633 1 86.88 399 LYS A N 1
ATOM 3168 C CA . LYS A 1 399 ? 23.297 38.594 -5.426 1 86.88 399 LYS A CA 1
ATOM 3169 C C . LYS A 1 399 ? 23.859 37.188 -5.605 1 86.88 399 LYS A C 1
ATOM 3171 O O . LYS A 1 399 ? 23.141 36.188 -5.477 1 86.88 399 LYS A O 1
ATOM 3176 N N . LYS A 1 400 ? 25.094 37.062 -5.859 1 85.56 400 LYS A N 1
ATOM 3177 C CA . LYS A 1 400 ? 25.766 35.781 -6.055 1 85.56 400 LYS A CA 1
ATOM 3178 C C . LYS A 1 400 ? 25.812 35 -4.758 1 85.56 400 LYS A C 1
ATOM 3180 O O . LYS A 1 400 ? 25.625 33.781 -4.766 1 85.56 400 LYS A O 1
ATOM 3185 N N . LEU A 1 401 ? 26.047 35.719 -3.691 1 86.06 401 LEU A N 1
ATOM 3186 C CA . LEU A 1 401 ? 26.109 35.062 -2.393 1 86.06 401 LEU A CA 1
ATOM 3187 C C . LEU A 1 401 ? 24.734 34.5 -2.006 1 86.06 401 LEU A C 1
ATOM 3189 O O . LEU A 1 401 ? 24.656 33.406 -1.446 1 86.06 401 LEU A O 1
ATOM 3193 N N . LEU A 1 402 ? 23.734 35.25 -2.277 1 86.69 402 LEU A N 1
ATOM 3194 C CA . LEU A 1 402 ? 22.375 34.781 -1.978 1 86.69 402 LEU A CA 1
ATOM 3195 C C . LEU A 1 402 ? 22.047 33.531 -2.766 1 86.69 402 LEU A C 1
ATOM 3197 O O . LEU A 1 402 ? 21.438 32.594 -2.227 1 86.69 402 LEU A O 1
ATOM 3201 N N . LEU A 1 403 ? 22.438 33.531 -3.994 1 77.38 403 LEU A N 1
ATOM 3202 C CA . LEU A 1 403 ? 22.219 32.375 -4.855 1 77.38 403 LEU A CA 1
ATOM 3203 C C . LEU A 1 403 ? 22.969 31.156 -4.344 1 77.38 403 LEU A C 1
ATOM 3205 O O . LEU A 1 403 ? 22.406 30.062 -4.238 1 77.38 403 LEU A O 1
ATOM 3209 N N . GLU A 1 404 ? 24.203 31.438 -3.984 1 77.38 404 GLU A N 1
ATOM 3210 C CA . GLU A 1 404 ? 25.062 30.344 -3.514 1 77.38 404 GLU A CA 1
ATOM 3211 C C . GLU A 1 404 ? 24.578 29.812 -2.172 1 77.38 404 GLU A C 1
ATOM 3213 O O . GLU A 1 404 ? 24.734 28.625 -1.881 1 77.38 404 GLU A O 1
ATOM 3218 N N . ALA A 1 405 ? 24.016 30.703 -1.372 1 77.06 405 ALA A N 1
ATOM 3219 C CA . ALA A 1 405 ? 23.531 30.328 -0.049 1 77.06 405 ALA A CA 1
ATOM 3220 C C . ALA A 1 405 ? 22.188 29.609 -0.149 1 77.06 405 ALA A C 1
ATOM 3222 O O . ALA A 1 405 ? 21.703 29.062 0.841 1 77.06 405 ALA A O 1
ATOM 3223 N N . GLY A 1 406 ? 21.578 29.641 -1.325 1 71.56 406 GLY A N 1
ATOM 3224 C CA . GLY A 1 406 ? 20.328 28.922 -1.547 1 71.56 406 GLY A CA 1
ATOM 3225 C C . GLY A 1 406 ? 19.109 29.688 -1.059 1 71.56 406 GLY A C 1
ATOM 3226 O O . GLY A 1 406 ? 18.094 29.078 -0.707 1 71.56 406 GLY A O 1
ATOM 3227 N N . VAL A 1 407 ? 19.297 31.031 -0.949 1 77.56 407 VAL A N 1
ATOM 3228 C CA . VAL A 1 407 ? 18.141 31.828 -0.537 1 77.56 407 VAL A CA 1
ATOM 3229 C C . VAL A 1 407 ? 17.094 31.859 -1.657 1 77.56 407 VAL A C 1
ATOM 3231 O O . VAL A 1 407 ? 17.406 32.219 -2.791 1 77.56 407 VAL A O 1
ATOM 3234 N N . PRO A 1 408 ? 15.938 31.422 -1.333 1 72.25 408 PRO A N 1
ATOM 3235 C CA . PRO A 1 408 ? 14.898 31.469 -2.361 1 72.25 408 PRO A CA 1
ATOM 3236 C C . PRO A 1 408 ? 14.641 32.875 -2.879 1 72.25 408 PRO A C 1
ATOM 3238 O O . PRO A 1 408 ? 14.742 33.844 -2.119 1 72.25 408 PRO A O 1
ATOM 3241 N N . PRO A 1 409 ? 14.352 32.969 -4.176 1 72.06 409 PRO A N 1
ATOM 3242 C CA . PRO A 1 409 ? 14.172 34.281 -4.785 1 72.06 409 PRO A CA 1
ATOM 3243 C C . PRO A 1 409 ? 13.141 35.125 -4.051 1 72.06 409 PRO A C 1
ATOM 3245 O O . PRO A 1 409 ? 13.328 36.344 -3.895 1 72.06 409 PRO A O 1
ATOM 3248 N N . ASP A 1 410 ? 12.156 34.469 -3.572 1 71.75 410 ASP A N 1
ATOM 3249 C CA . ASP A 1 410 ? 11.062 35.219 -2.955 1 71.75 410 ASP A CA 1
ATOM 3250 C C . ASP A 1 410 ? 11.453 35.75 -1.571 1 71.75 410 ASP A C 1
ATOM 3252 O O . ASP A 1 410 ? 10.812 36.625 -1.029 1 71.75 410 ASP A O 1
ATOM 3256 N N . ARG A 1 411 ? 12.555 35.219 -1.094 1 76.19 411 ARG A N 1
ATOM 3257 C CA . ARG A 1 411 ? 12.984 35.625 0.237 1 76.19 411 ARG A CA 1
ATOM 3258 C C . ARG A 1 411 ? 14.164 36.594 0.153 1 76.19 411 ARG A C 1
ATOM 3260 O O . ARG A 1 411 ? 14.531 37.219 1.149 1 76.19 411 ARG A O 1
ATOM 3267 N N . ARG A 1 412 ? 14.641 36.75 -1.014 1 80.62 412 ARG A N 1
ATOM 3268 C CA . ARG A 1 412 ? 15.906 37.469 -1.159 1 80.62 412 ARG A CA 1
ATOM 3269 C C . ARG A 1 412 ? 15.742 38.938 -0.822 1 80.62 412 ARG A C 1
ATOM 3271 O O . ARG A 1 412 ? 16.672 39.594 -0.318 1 80.62 412 ARG A O 1
ATOM 3278 N N . ALA A 1 413 ? 14.555 39.406 -1.082 1 79.12 413 ALA A N 1
ATOM 3279 C CA . ALA A 1 413 ? 14.352 40.844 -0.849 1 79.12 413 ALA A CA 1
ATOM 3280 C C . ALA A 1 413 ? 14.266 41.125 0.645 1 79.12 413 ALA A C 1
ATOM 3282 O O . ALA A 1 413 ? 14.633 42.219 1.084 1 79.12 413 ALA A O 1
ATOM 3283 N N . ASP A 1 414 ? 13.852 40.156 1.43 1 81.19 414 ASP A N 1
ATOM 3284 C CA . ASP A 1 414 ? 13.523 40.469 2.818 1 81.19 414 ASP A CA 1
ATOM 3285 C C . ASP A 1 414 ? 14.367 39.625 3.781 1 81.19 414 ASP A C 1
ATOM 3287 O O . ASP A 1 414 ? 14.242 39.781 5 1 81.19 414 ASP A O 1
ATOM 3291 N N . VAL A 1 415 ? 15.195 38.875 3.248 1 85.19 415 VAL A N 1
ATOM 3292 C CA . VAL A 1 415 ? 15.992 38.031 4.129 1 85.19 415 VAL A CA 1
ATOM 3293 C C . VAL A 1 415 ? 16.906 38.906 4.988 1 85.19 415 VAL A C 1
ATOM 3295 O O . VAL A 1 415 ? 17.578 39.812 4.484 1 85.19 415 VAL A O 1
ATOM 3298 N N . PRO A 1 416 ? 16.875 38.719 6.316 1 89.06 416 PRO A N 1
ATOM 3299 C CA . PRO A 1 416 ? 17.734 39.531 7.164 1 89.06 416 PRO A CA 1
ATOM 3300 C C . PRO A 1 416 ? 19.219 39.25 6.914 1 89.06 416 PRO A C 1
ATOM 3302 O O . PRO A 1 416 ? 19.656 38.094 6.895 1 89.06 416 PRO A O 1
ATOM 3305 N N . LEU A 1 417 ? 19.906 40.281 6.68 1 91.81 417 LEU A N 1
ATOM 3306 C CA . LEU A 1 417 ? 21.359 40.25 6.469 1 91.81 417 LEU A CA 1
ATOM 3307 C C . LEU A 1 417 ? 22.094 40.938 7.609 1 91.81 417 LEU A C 1
ATOM 3309 O O . LEU A 1 417 ? 21.734 42.031 8.008 1 91.81 417 LEU A O 1
ATOM 3313 N N . LEU A 1 418 ? 23.047 40.281 8.172 1 93.62 418 LEU A N 1
ATOM 3314 C CA . LEU A 1 418 ? 23.828 40.844 9.25 1 93.62 418 LEU A CA 1
ATOM 3315 C C . LEU A 1 418 ? 25.188 41.344 8.734 1 93.62 418 LEU A C 1
ATOM 3317 O O . LEU A 1 418 ? 25.953 40.562 8.156 1 93.62 418 LEU A O 1
ATOM 3321 N N . TRP A 1 419 ? 25.422 42.594 8.984 1 93.81 419 TRP A N 1
ATOM 3322 C CA . TRP A 1 419 ? 26.641 43.219 8.492 1 93.81 419 TRP A CA 1
ATOM 3323 C C . TRP A 1 419 ? 27.484 43.75 9.648 1 93.81 419 TRP A C 1
ATOM 3325 O O . TRP A 1 419 ? 26.953 44.094 10.711 1 93.81 419 TRP A O 1
ATOM 3335 N N . ASP A 1 420 ? 28.797 43.812 9.43 1 91.69 420 ASP A N 1
ATOM 3336 C CA . ASP A 1 420 ? 29.625 44.594 10.352 1 91.69 420 ASP A CA 1
ATOM 3337 C C . ASP A 1 420 ? 29.812 46.031 9.836 1 91.69 420 ASP A C 1
ATOM 3339 O O . ASP A 1 420 ? 29.328 46.375 8.758 1 91.69 420 ASP A O 1
ATOM 3343 N N . GLU A 1 421 ? 30.5 46.844 10.594 1 87.44 421 GLU A N 1
ATOM 3344 C CA . GLU A 1 421 ? 30.672 48.25 10.258 1 87.44 421 GLU A CA 1
ATOM 3345 C C . GLU A 1 421 ? 31.562 48.438 9.031 1 87.44 421 GLU A C 1
ATOM 3347 O O . GLU A 1 421 ? 31.453 49.438 8.312 1 87.44 421 GLU A O 1
ATOM 3352 N N . ALA A 1 422 ? 32.406 47.406 8.82 1 86 422 ALA A N 1
ATOM 3353 C CA . ALA A 1 422 ? 33.375 47.5 7.734 1 86 422 ALA A CA 1
ATOM 3354 C C . ALA A 1 422 ? 32.75 47.125 6.398 1 86 422 ALA A C 1
ATOM 3356 O O . ALA A 1 422 ? 33.344 47.281 5.344 1 86 422 ALA A O 1
ATOM 3357 N N . GLY A 1 423 ? 31.516 46.656 6.449 1 86.69 423 GLY A N 1
ATOM 3358 C CA . GLY A 1 423 ? 30.844 46.25 5.215 1 86.69 423 GLY A CA 1
ATOM 3359 C C . GLY A 1 423 ? 30.969 44.781 4.906 1 86.69 423 GLY A C 1
ATOM 3360 O O . GLY A 1 423 ? 30.734 44.344 3.77 1 86.69 423 GLY A O 1
ATOM 3361 N N . HIS A 1 424 ? 31.422 44 5.891 1 90.88 424 HIS A N 1
ATOM 3362 C CA . HIS A 1 424 ? 31.453 42.531 5.746 1 90.88 424 HIS A CA 1
ATOM 3363 C C . HIS A 1 424 ? 30.094 41.938 6.043 1 90.88 424 HIS A C 1
ATOM 3365 O O . HIS A 1 424 ? 29.5 42.188 7.094 1 90.88 424 HIS A O 1
ATOM 3371 N N . LEU A 1 425 ? 29.609 41.156 5.062 1 92.56 425 LEU A N 1
ATOM 3372 C CA . LEU A 1 425 ? 28.438 40.344 5.371 1 92.56 425 LEU A CA 1
ATOM 3373 C C . LEU A 1 425 ? 28.828 39.156 6.262 1 92.56 425 LEU A C 1
ATOM 3375 O O . LEU A 1 425 ? 29.656 38.344 5.887 1 92.56 425 LEU A O 1
ATOM 3379 N N . LEU A 1 426 ? 28.172 39.125 7.406 1 91.88 426 LEU A N 1
ATOM 3380 C CA . LEU A 1 426 ? 28.531 38.062 8.359 1 91.88 426 LEU A CA 1
ATOM 3381 C C . LEU A 1 426 ? 27.641 36.844 8.188 1 91.88 426 LEU A C 1
ATOM 3383 O O . LEU A 1 426 ? 28.125 35.719 8.227 1 91.88 426 LEU A O 1
ATOM 3387 N N . LEU A 1 427 ? 26.391 37.094 8.062 1 90.38 427 LEU A N 1
ATOM 3388 C CA . LEU A 1 427 ? 25.516 35.938 7.875 1 90.38 427 LEU A CA 1
ATOM 3389 C C . LEU A 1 427 ? 24.234 36.344 7.152 1 90.38 427 LEU A C 1
ATOM 3391 O O . LEU A 1 427 ? 23.891 37.5 7.102 1 90.38 427 LEU A O 1
ATOM 3395 N N . ILE A 1 428 ? 23.719 35.5 6.414 1 88.31 428 ILE A N 1
ATOM 3396 C CA . ILE A 1 428 ? 22.344 35.5 5.922 1 88.31 428 ILE A CA 1
ATOM 3397 C C . ILE A 1 428 ? 21.5 34.594 6.816 1 88.31 428 ILE A C 1
ATOM 3399 O O . ILE A 1 428 ? 21.672 33.375 6.832 1 88.31 428 ILE A O 1
ATOM 3403 N N . LEU A 1 429 ? 20.594 35.25 7.48 1 86.25 429 LEU A N 1
ATOM 3404 C CA . LEU A 1 429 ? 19.906 34.562 8.555 1 86.25 429 LEU A CA 1
ATOM 3405 C C . LEU A 1 429 ? 19.219 33.281 8.031 1 86.25 429 LEU A C 1
ATOM 3407 O O . LEU A 1 429 ? 18.375 33.375 7.145 1 86.25 429 LEU A O 1
ATOM 3411 N N . GLY A 1 430 ? 19.656 32.188 8.602 1 77.25 430 GLY A N 1
ATOM 3412 C CA . GLY A 1 430 ? 19.047 30.922 8.289 1 77.25 430 GLY A CA 1
ATOM 3413 C C . GLY A 1 430 ? 19.688 30.219 7.105 1 77.25 430 GLY A C 1
ATOM 3414 O O . GLY A 1 430 ? 19.359 29.078 6.801 1 77.25 430 GLY A O 1
ATOM 3415 N N . TYR A 1 431 ? 20.672 30.891 6.41 1 79 431 TYR A N 1
ATOM 3416 C CA . TYR A 1 431 ? 21.125 30.328 5.148 1 79 431 TYR A CA 1
ATOM 3417 C C . TYR A 1 431 ? 22.656 30.266 5.094 1 79 431 TYR A C 1
ATOM 3419 O O . TYR A 1 431 ? 23.219 29.344 4.523 1 79 431 TYR A O 1
ATOM 3427 N N . TYR A 1 432 ? 23.328 31.328 5.641 1 83.44 432 TYR A N 1
ATOM 3428 C CA . TYR A 1 432 ? 24.75 31.453 5.371 1 83.44 432 TYR A CA 1
ATOM 3429 C C . TYR A 1 432 ? 25.469 32.156 6.516 1 83.44 432 TYR A C 1
ATOM 3431 O O . TYR A 1 432 ? 24.922 33.125 7.082 1 83.44 432 TYR A O 1
ATOM 3439 N N . THR A 1 433 ? 26.547 31.594 6.887 1 87.94 433 THR A N 1
ATOM 3440 C CA . THR A 1 433 ? 27.5 32.281 7.766 1 87.94 433 THR A CA 1
ATOM 3441 C C . THR A 1 433 ? 28.859 32.375 7.102 1 87.94 433 THR A C 1
ATOM 3443 O O . THR A 1 433 ? 29.391 31.391 6.582 1 87.94 433 THR A O 1
ATOM 3446 N N . ALA A 1 434 ? 29.375 33.594 7.074 1 87.69 434 ALA A N 1
ATOM 3447 C CA . ALA A 1 434 ? 30.703 33.781 6.484 1 87.69 434 ALA A CA 1
ATOM 3448 C C . ALA A 1 434 ? 31.75 32.906 7.207 1 87.69 434 ALA A C 1
ATOM 3450 O O . ALA A 1 434 ? 31.875 33 8.43 1 87.69 434 ALA A O 1
ATOM 3451 N N . PRO A 1 435 ? 32.438 32.125 6.41 1 85.62 435 PRO A N 1
ATOM 3452 C CA . PRO A 1 435 ? 33.375 31.203 7.031 1 85.62 435 PRO A CA 1
ATOM 3453 C C . PRO A 1 435 ? 34.406 31.922 7.898 1 85.62 435 PRO A C 1
ATOM 3455 O O . PRO A 1 435 ? 34.781 31.422 8.969 1 85.62 435 PRO A O 1
ATOM 3458 N N . TRP A 1 436 ? 34.938 33 7.457 1 85.06 436 TRP A N 1
ATOM 3459 C CA . TRP A 1 436 ? 35.969 33.719 8.195 1 85.06 436 TRP A CA 1
ATOM 3460 C C . TRP A 1 436 ? 35.406 34.281 9.492 1 85.06 436 TRP A C 1
ATOM 3462 O O . TRP A 1 436 ? 36.188 34.594 10.414 1 85.06 436 TRP A O 1
ATOM 3472 N N . ALA A 1 437 ? 34.094 34.438 9.586 1 88.06 437 ALA A N 1
ATOM 3473 C CA . ALA A 1 437 ? 33.438 35 10.766 1 88.06 437 ALA A CA 1
ATOM 3474 C C . ALA A 1 437 ? 33 33.906 11.734 1 88.06 437 ALA A C 1
ATOM 3476 O O . ALA A 1 437 ? 32.531 34.219 12.828 1 88.06 437 ALA A O 1
ATOM 3477 N N . SER A 1 438 ? 33.094 32.75 11.281 1 83.31 438 SER A N 1
ATOM 3478 C CA . SER A 1 438 ? 32.594 31.625 12.086 1 83.31 438 SER A CA 1
ATOM 3479 C C . SER A 1 438 ? 33.656 31.156 13.086 1 83.31 438 SER A C 1
ATOM 3481 O O . SER A 1 438 ? 34.844 31.422 12.914 1 83.31 438 SER A O 1
ATOM 3483 N N . ALA A 1 439 ? 33.344 30.719 14.32 1 74.5 439 ALA A N 1
ATOM 3484 C CA . ALA A 1 439 ? 34.219 30.125 15.312 1 74.5 439 ALA A CA 1
ATOM 3485 C C . ALA A 1 439 ? 33.781 28.688 15.641 1 74.5 439 ALA A C 1
ATOM 3487 O O . ALA A 1 439 ? 33.125 28.453 16.656 1 74.5 439 ALA A O 1
ATOM 3488 N N . PRO A 1 440 ? 34.281 27.75 14.688 1 65.88 440 PRO A N 1
ATOM 3489 C CA . PRO A 1 440 ? 33.906 26.375 15.062 1 65.88 440 PRO A CA 1
ATOM 3490 C C . PRO A 1 440 ? 34.719 25.875 16.266 1 65.88 440 PRO A C 1
ATOM 3492 O O . PRO A 1 440 ? 35.938 26.109 16.344 1 65.88 440 PRO A O 1
ATOM 3495 N N . GLY A 1 441 ? 34.156 25.391 17.312 1 67.5 441 GLY A N 1
ATOM 3496 C CA . GLY A 1 441 ? 34.812 24.719 18.422 1 67.5 441 GLY A CA 1
ATOM 3497 C C . GLY A 1 441 ? 35.031 25.641 19.625 1 67.5 441 GLY A C 1
ATOM 3498 O O . GLY A 1 441 ? 35.562 25.203 20.641 1 67.5 441 GLY A O 1
ATOM 3499 N N . GLY A 1 442 ? 34.844 26.922 19.562 1 73.75 442 GLY A N 1
ATOM 3500 C CA . GLY A 1 442 ? 35.031 27.828 20.688 1 73.75 442 GLY A CA 1
ATOM 3501 C C . GLY A 1 442 ? 33.75 28.547 21.062 1 73.75 442 GLY A C 1
ATOM 3502 O O . GLY A 1 442 ? 32.656 28.156 20.641 1 73.75 442 GLY A O 1
ATOM 3503 N N . THR A 1 443 ? 33.969 29.469 22.078 1 83.5 443 THR A N 1
ATOM 3504 C CA . THR A 1 443 ? 32.844 30.312 22.438 1 83.5 443 THR A CA 1
ATOM 3505 C C . THR A 1 443 ? 32.312 31.062 21.203 1 83.5 443 THR A C 1
ATOM 3507 O O . THR A 1 443 ? 33.094 31.656 20.469 1 83.5 443 THR A O 1
ATOM 3510 N N . ALA A 1 444 ? 31.109 30.859 20.953 1 88.88 444 ALA A N 1
ATOM 3511 C CA . ALA A 1 444 ? 30.547 31.469 19.734 1 88.88 444 ALA A CA 1
ATOM 3512 C C . ALA A 1 444 ? 29.203 32.125 20.031 1 88.88 444 ALA A C 1
ATOM 3514 O O . ALA A 1 444 ? 28.516 31.766 20.984 1 88.88 444 ALA A O 1
ATOM 3515 N N . LEU A 1 445 ? 28.938 33.25 19.328 1 90.31 445 LEU A N 1
ATOM 3516 C CA . LEU A 1 445 ? 27.609 33.844 19.297 1 90.31 445 LEU A CA 1
ATOM 3517 C C . LEU A 1 445 ? 26.672 33.031 18.406 1 90.31 445 LEU A C 1
ATOM 3519 O O . LEU A 1 445 ? 26.781 33.094 17.172 1 90.31 445 LEU A O 1
ATOM 3523 N N . CYS A 1 446 ? 25.797 32.312 19.062 1 88 446 CYS A N 1
ATOM 3524 C CA . CYS A 1 446 ? 24.938 31.375 18.344 1 88 446 CYS A CA 1
ATOM 3525 C C . CYS A 1 446 ? 23.547 31.984 18.094 1 88 446 CYS A C 1
ATOM 3527 O O . CYS A 1 446 ? 22.984 32.625 18.984 1 88 446 CYS A O 1
ATOM 3529 N N . LEU A 1 447 ? 23.078 31.922 16.875 1 85.38 447 LEU A N 1
ATOM 3530 C CA . LEU A 1 447 ? 21.703 32.312 16.516 1 85.38 447 LEU A CA 1
ATOM 3531 C C . LEU A 1 447 ? 20.906 31.078 16.062 1 85.38 447 LEU A C 1
ATOM 3533 O O . LEU A 1 447 ? 21.422 30.219 15.344 1 85.38 447 LEU A O 1
ATOM 3537 N N . TRP A 1 448 ? 19.672 30.953 16.609 1 79.38 448 TRP A N 1
ATOM 3538 C CA . TRP A 1 448 ? 18.844 29.812 16.219 1 79.38 448 TRP A CA 1
ATOM 3539 C C . TRP A 1 448 ? 17.375 30.188 16.188 1 79.38 448 TRP A C 1
ATOM 3541 O O . TRP A 1 448 ? 16.969 31.203 16.781 1 79.38 448 TRP A O 1
ATOM 3551 N N . ASN A 1 449 ? 16.609 29.531 15.312 1 73.25 449 ASN A N 1
ATOM 3552 C CA . ASN A 1 449 ? 15.164 29.719 15.242 1 73.25 449 ASN A CA 1
ATOM 3553 C C . ASN A 1 449 ? 14.453 28.938 16.344 1 73.25 449 ASN A C 1
ATOM 3555 O O . ASN A 1 449 ? 14.734 27.75 16.547 1 73.25 449 ASN A O 1
ATOM 3559 N N . THR A 1 450 ? 13.727 29.609 17.281 1 60.53 450 THR A N 1
ATOM 3560 C CA . THR A 1 450 ? 13.039 28.969 18.391 1 60.53 450 THR A CA 1
ATOM 3561 C C . THR A 1 450 ? 11.938 28.047 17.891 1 60.53 450 THR A C 1
ATOM 3563 O O . THR A 1 450 ? 11.484 27.156 18.625 1 60.53 450 THR A O 1
ATOM 3566 N N . GLY A 1 451 ? 11.297 28.234 16.828 1 54.22 451 GLY A N 1
ATOM 3567 C CA . GLY A 1 451 ? 10.305 27.281 16.344 1 54.22 451 GLY A CA 1
ATOM 3568 C C . GLY A 1 451 ? 10.898 25.953 15.93 1 54.22 451 GLY A C 1
ATOM 3569 O O . GLY A 1 451 ? 10.172 24.984 15.703 1 54.22 451 GLY A O 1
ATOM 3570 N N . ALA A 1 452 ? 12.078 25.969 15.555 1 43.25 452 ALA A N 1
ATOM 3571 C CA . ALA A 1 452 ? 12.812 24.75 15.242 1 43.25 452 ALA A CA 1
ATOM 3572 C C . ALA A 1 452 ? 13.227 24.016 16.516 1 43.25 452 ALA A C 1
ATOM 3574 O O . ALA A 1 452 ? 14.328 24.219 17.031 1 43.25 452 ALA A O 1
ATOM 3575 N N . GLN A 1 453 ? 12.672 24.172 17.578 1 35 453 GLN A N 1
ATOM 3576 C CA . GLN A 1 453 ? 13.117 23.453 18.766 1 35 453 GLN A CA 1
ATOM 3577 C C . GLN A 1 453 ? 13.43 22 18.453 1 35 453 GLN A C 1
ATOM 3579 O O . GLN A 1 453 ? 12.633 21.297 17.812 1 35 453 GLN A O 1
ATOM 3584 N N . SER A 1 454 ? 14.742 21.672 18.516 1 33.34 454 SER A N 1
ATOM 3585 C CA . SER A 1 454 ? 15.469 20.406 18.547 1 33.34 454 SER A CA 1
ATOM 3586 C C . SER A 1 454 ? 14.789 19.406 19.484 1 33.34 454 SER A C 1
ATOM 3588 O O . SER A 1 454 ? 14.625 19.672 20.672 1 33.34 454 SER A O 1
ATOM 3590 N N . THR A 1 455 ? 13.758 18.766 19.234 1 30.36 455 THR A N 1
ATOM 3591 C CA . THR A 1 455 ? 13.562 17.578 20.062 1 30.36 455 THR A CA 1
ATOM 3592 C C . THR A 1 455 ? 14.867 16.797 20.234 1 30.36 455 THR A C 1
ATOM 3594 O O . THR A 1 455 ? 15.289 16.094 19.312 1 30.36 455 THR A O 1
ATOM 3597 N N . ALA A 1 456 ? 15.969 17.312 20.797 1 29.31 456 ALA A N 1
ATOM 3598 C CA . ALA A 1 456 ? 17.125 16.562 21.266 1 29.31 456 ALA A CA 1
ATOM 3599 C C . ALA A 1 456 ? 16.703 15.289 21.984 1 29.31 456 ALA A C 1
ATOM 3601 O O . ALA A 1 456 ? 15.617 15.234 22.562 1 29.31 456 ALA A O 1
ATOM 3602 N N . GLY A 1 457 ? 17.594 14.188 21.891 1 26.84 457 GLY A N 1
ATOM 3603 C CA . GLY A 1 457 ? 17.828 12.836 22.375 1 26.84 457 GLY A CA 1
ATOM 3604 C C . GLY A 1 457 ? 17.812 12.742 23.891 1 26.84 457 GLY A C 1
ATOM 3605 O O . GLY A 1 457 ? 18.688 13.297 24.562 1 26.84 457 GLY A O 1
ATOM 3606 N N . ARG A 1 458 ? 16.875 12.82 24.719 1 28.5 458 ARG A N 1
ATOM 3607 C CA . ARG A 1 458 ? 16.938 12.125 26 1 28.5 458 ARG A CA 1
ATOM 3608 C C . ARG A 1 458 ? 17.562 10.742 25.828 1 28.5 458 ARG A C 1
ATOM 3610 O O . ARG A 1 458 ? 16.938 9.836 25.281 1 28.5 458 ARG A O 1
ATOM 3617 N N . GLY A 1 459 ? 18.875 10.609 25.531 1 22.64 459 GLY A N 1
ATOM 3618 C CA . GLY A 1 459 ? 19.609 9.445 26 1 22.64 459 GLY A CA 1
ATOM 3619 C C . GLY A 1 459 ? 19.281 9.078 27.438 1 22.64 459 GLY A C 1
ATOM 3620 O O . GLY A 1 459 ? 19.266 9.938 28.312 1 22.64 459 GLY A O 1
ATOM 3621 N N . VAL A 1 460 ? 18.375 8.148 27.641 1 25.52 460 VAL A N 1
ATOM 3622 C CA . VAL A 1 460 ? 18.25 7.352 28.859 1 25.52 460 VAL A CA 1
ATOM 3623 C C . VAL A 1 460 ? 19.641 6.945 29.344 1 25.52 460 VAL A C 1
ATOM 3625 O O . VAL A 1 460 ? 20.375 6.234 28.641 1 25.52 460 VAL A O 1
ATOM 3628 N N . GLY A 1 461 ? 20.406 7.77 29.969 1 18.88 461 GLY A N 1
ATOM 3629 C CA . GLY A 1 461 ? 21.484 7.434 30.891 1 18.88 461 GLY A CA 1
ATOM 3630 C C . GLY A 1 461 ? 21.203 6.18 31.703 1 18.88 461 GLY A C 1
ATOM 3631 O O . GLY A 1 461 ? 20.078 5.691 31.734 1 18.88 461 GLY A O 1
ATOM 3632 N N . SER A 1 462 ? 22.219 5.824 32.688 1 19.95 462 SER A N 1
ATOM 3633 C CA . SER A 1 462 ? 22.812 4.836 33.594 1 19.95 462 SER A CA 1
ATOM 3634 C C . SER A 1 462 ? 21.859 4.484 34.719 1 19.95 462 SER A C 1
ATOM 3636 O O . SER A 1 462 ? 22.094 3.533 35.469 1 19.95 462 SER A O 1
ATOM 3638 N N . THR A 1 463 ? 20.656 4.945 35.094 1 19.95 463 THR A N 1
ATOM 3639 C CA . THR A 1 463 ? 20.438 4.039 36.219 1 19.95 463 THR A CA 1
ATOM 3640 C C . THR A 1 463 ? 20 2.662 35.719 1 19.95 463 THR A C 1
ATOM 3642 O O . THR A 1 463 ? 19.266 2.551 34.75 1 19.95 463 THR A O 1
ATOM 3645 N N . MET B 1 1 ? -9.219 27.172 -43.031 1 34.28 1 MET B N 1
ATOM 3646 C CA . MET B 1 1 ? -9.07 25.781 -42.625 1 34.28 1 MET B CA 1
ATOM 3647 C C . MET B 1 1 ? -8.812 25.688 -41.125 1 34.28 1 MET B C 1
ATOM 3649 O O . MET B 1 1 ? -7.746 26.062 -40.656 1 34.28 1 MET B O 1
ATOM 3653 N N . GLU B 1 2 ? -9.734 26.094 -40.281 1 40.16 2 GLU B N 1
ATOM 3654 C CA . GLU B 1 2 ? -9.641 26.359 -38.875 1 40.16 2 GLU B CA 1
ATOM 3655 C C . GLU B 1 2 ? -8.859 25.266 -38.156 1 40.16 2 GLU B C 1
ATOM 3657 O O . GLU B 1 2 ? -9.188 24.078 -38.281 1 40.16 2 GLU B O 1
ATOM 3662 N N . SER B 1 3 ? -7.613 25.219 -38 1 47.53 3 SER B N 1
ATOM 3663 C CA . SER B 1 3 ? -6.586 24.359 -37.406 1 47.53 3 SER B CA 1
ATOM 3664 C C . SER B 1 3 ? -7.074 23.703 -36.125 1 47.53 3 SER B C 1
ATOM 3666 O O . SER B 1 3 ? -7.211 24.359 -35.094 1 47.53 3 SER B O 1
ATOM 3668 N N . SER B 1 4 ? -8.211 22.922 -36.031 1 59.44 4 SER B N 1
ATOM 3669 C CA . SER B 1 4 ? -8.961 22.359 -34.906 1 59.44 4 SER B CA 1
ATOM 3670 C C . SER B 1 4 ? -8.062 21.562 -33.969 1 59.44 4 SER B C 1
ATOM 3672 O O . SER B 1 4 ? -7.16 20.859 -34.438 1 59.44 4 SER B O 1
ATOM 3674 N N . ALA B 1 5 ? -7.883 21.984 -32.812 1 76.56 5 ALA B N 1
ATOM 3675 C CA . ALA B 1 5 ? -7.098 21.344 -31.766 1 76.56 5 ALA B CA 1
ATOM 3676 C C . ALA B 1 5 ? -7.293 19.828 -31.797 1 76.56 5 ALA B C 1
ATOM 3678 O O . ALA B 1 5 ? -8.398 19.344 -32.031 1 76.56 5 ALA B O 1
ATOM 3679 N N . PRO B 1 6 ? -6.172 19.047 -31.984 1 86.94 6 PRO B N 1
ATOM 3680 C CA . PRO B 1 6 ? -6.277 17.594 -31.984 1 86.94 6 PRO B CA 1
ATOM 3681 C C . PRO B 1 6 ? -7.172 17.062 -30.859 1 86.94 6 PRO B C 1
ATOM 3683 O O . PRO B 1 6 ? -7.27 17.688 -29.797 1 86.94 6 PRO B O 1
ATOM 3686 N N . PRO B 1 7 ? -7.988 16.078 -31.219 1 93.12 7 PRO B N 1
ATOM 3687 C CA . PRO B 1 7 ? -8.852 15.477 -30.203 1 93.12 7 PRO B CA 1
ATOM 3688 C C . PRO B 1 7 ? -8.102 15.141 -28.922 1 93.12 7 PRO B C 1
ATOM 3690 O O . PRO B 1 7 ? -6.906 14.82 -28.953 1 93.12 7 PRO B O 1
ATOM 3693 N N . GLU B 1 8 ? -8.773 15.242 -27.828 1 95.19 8 GLU B N 1
ATOM 3694 C CA . GLU B 1 8 ? -8.188 15.031 -26.516 1 95.19 8 GLU B CA 1
ATOM 3695 C C . GLU B 1 8 ? -7.504 13.672 -26.422 1 95.19 8 GLU B C 1
ATOM 3697 O O . GLU B 1 8 ? -6.41 13.547 -25.875 1 95.19 8 GLU B O 1
ATOM 3702 N N . LEU B 1 9 ? -8.156 12.625 -26.953 1 97.19 9 LEU B N 1
ATOM 3703 C CA . LEU B 1 9 ? -7.59 11.289 -26.891 1 97.19 9 LEU B CA 1
ATOM 3704 C C . LEU B 1 9 ? -6.227 11.242 -27.562 1 97.19 9 LEU B C 1
ATOM 3706 O O . LEU B 1 9 ? -5.273 10.68 -27.016 1 97.19 9 LEU B O 1
ATOM 3710 N N . GLU B 1 10 ? -6.09 11.867 -28.734 1 96.94 10 GLU B N 1
ATOM 3711 C CA . GLU B 1 10 ? -4.832 11.875 -29.484 1 96.94 10 GLU B CA 1
ATOM 3712 C C . GLU B 1 10 ? -3.756 12.656 -28.734 1 96.94 10 GLU B C 1
ATOM 3714 O O . GLU B 1 10 ? -2.592 12.258 -28.703 1 96.94 10 GLU B O 1
ATOM 3719 N N . ARG B 1 11 ? -4.191 13.734 -28.094 1 95.75 11 ARG B N 1
ATOM 3720 C CA . ARG B 1 11 ? -3.236 14.539 -27.328 1 95.75 11 ARG B CA 1
ATOM 3721 C C . ARG B 1 11 ? -2.678 13.758 -26.156 1 95.75 11 ARG B C 1
ATOM 3723 O O . ARG B 1 11 ? -1.469 13.758 -25.906 1 95.75 11 ARG B O 1
ATOM 3730 N N . ARG B 1 12 ? -3.539 13.094 -25.453 1 94.44 12 ARG B N 1
ATOM 3731 C CA . ARG B 1 12 ? -3.123 12.312 -24.281 1 94.44 12 ARG B CA 1
ATOM 3732 C C . ARG B 1 12 ? -2.227 11.148 -24.703 1 94.44 12 ARG B C 1
ATOM 3734 O O . ARG B 1 12 ? -1.207 10.883 -24.062 1 94.44 12 ARG B O 1
ATOM 3741 N N . LEU B 1 13 ? -2.633 10.469 -25.719 1 95.5 13 LEU B N 1
ATOM 3742 C CA . LEU B 1 13 ? -1.859 9.336 -26.219 1 95.5 13 LEU B CA 1
ATOM 3743 C C . LEU B 1 13 ? -0.492 9.781 -26.719 1 95.5 13 LEU B C 1
ATOM 3745 O O . LEU B 1 13 ? 0.515 9.117 -26.469 1 95.5 13 LEU B O 1
ATOM 3749 N N . GLN B 1 14 ? -0.459 10.922 -27.391 1 94.06 14 GLN B N 1
ATOM 3750 C CA . GLN B 1 14 ? 0.792 11.461 -27.906 1 94.06 14 GLN B CA 1
ATOM 3751 C C . GLN B 1 14 ? 1.756 11.805 -26.781 1 94.06 14 GLN B C 1
ATOM 3753 O O . GLN B 1 14 ? 2.945 11.484 -26.859 1 94.06 14 GLN B O 1
ATOM 3758 N N . THR B 1 15 ? 1.21 12.461 -25.797 1 89.12 15 THR B N 1
ATOM 3759 C CA . THR B 1 15 ? 2.02 12.836 -24.656 1 89.12 15 THR B CA 1
ATOM 3760 C C . THR B 1 15 ? 2.621 11.594 -23.984 1 89.12 15 THR B C 1
ATOM 3762 O O . THR B 1 15 ? 3.799 11.594 -23.625 1 89.12 15 THR B O 1
ATOM 3765 N N . ARG B 1 16 ? 1.847 10.586 -23.891 1 90.75 16 ARG B N 1
ATOM 3766 C CA . ARG B 1 16 ? 2.299 9.352 -23.266 1 90.75 16 ARG B CA 1
ATOM 3767 C C . ARG B 1 16 ? 3.34 8.648 -24.125 1 90.75 16 ARG B C 1
ATOM 3769 O O . ARG B 1 16 ? 4.359 8.18 -23.609 1 90.75 16 ARG B O 1
ATOM 3776 N N . LEU B 1 17 ? 3.121 8.531 -25.391 1 91.12 17 LEU B N 1
ATOM 3777 C CA . LEU B 1 17 ? 3.988 7.812 -26.312 1 91.12 17 LEU B CA 1
ATOM 3778 C C . LEU B 1 17 ? 5.316 8.539 -26.5 1 91.12 17 LEU B C 1
ATOM 3780 O O . LEU B 1 17 ? 6.359 7.906 -26.672 1 91.12 17 LEU B O 1
ATOM 3784 N N . GLU B 1 18 ? 5.277 9.82 -26.375 1 86.5 18 GLU B N 1
ATOM 3785 C CA . GLU B 1 18 ? 6.484 10.617 -26.562 1 86.5 18 GLU B CA 1
ATOM 3786 C C . GLU B 1 18 ? 7.219 10.812 -25.234 1 86.5 18 GLU B C 1
ATOM 3788 O O . GLU B 1 18 ? 8.398 11.172 -25.219 1 86.5 18 GLU B O 1
ATOM 3793 N N . GLY B 1 19 ? 6.453 10.633 -24.172 1 80.62 19 GLY B N 1
ATOM 3794 C CA . GLY B 1 19 ? 7.027 10.844 -22.844 1 80.62 19 GLY B CA 1
ATOM 3795 C C . GLY B 1 19 ? 7.523 9.57 -22.203 1 80.62 19 GLY B C 1
ATOM 3796 O O . GLY B 1 19 ? 8.656 9.141 -22.438 1 80.62 19 GLY B O 1
ATOM 3797 N N . SER B 1 20 ? 6.613 8.914 -21.562 1 77 20 SER B N 1
ATOM 3798 C CA . SER B 1 20 ? 6.98 7.758 -20.75 1 77 20 SER B CA 1
ATOM 3799 C C . SER B 1 20 ? 7.191 6.52 -21.609 1 77 20 SER B C 1
ATOM 3801 O O . SER B 1 20 ? 7.996 5.652 -21.266 1 77 20 SER B O 1
ATOM 3803 N N . LEU B 1 21 ? 6.324 6.664 -22.734 1 81.12 21 LEU B N 1
ATOM 3804 C CA . LEU B 1 21 ? 6.441 5.547 -23.656 1 81.12 21 LEU B CA 1
ATOM 3805 C C . LEU B 1 21 ? 7.23 5.961 -24.906 1 81.12 21 LEU B C 1
ATOM 3807 O O . LEU B 1 21 ? 7.113 7.094 -25.375 1 81.12 21 LEU B O 1
ATOM 3811 N N . HIS B 1 22 ? 8.344 5.324 -25.281 1 82.19 22 HIS B N 1
ATOM 3812 C CA . HIS B 1 22 ? 9.164 5.645 -26.453 1 82.19 22 HIS B CA 1
ATOM 3813 C C . HIS B 1 22 ? 9.367 4.418 -27.328 1 82.19 22 HIS B C 1
ATOM 3815 O O . HIS B 1 22 ? 10.469 3.861 -27.375 1 82.19 22 HIS B O 1
ATOM 3821 N N . PRO B 1 23 ? 8.18 4.285 -28.016 1 85.94 23 PRO B N 1
ATOM 3822 C CA . PRO B 1 23 ? 8.406 3.162 -28.922 1 85.94 23 PRO B CA 1
ATOM 3823 C C . PRO B 1 23 ? 9.445 3.479 -30 1 85.94 23 PRO B C 1
ATOM 3825 O O . PRO B 1 23 ? 9.57 4.629 -30.422 1 85.94 23 PRO B O 1
ATOM 3828 N N . SER B 1 24 ? 10.227 2.477 -30.328 1 81 24 SER B N 1
ATOM 3829 C CA . SER B 1 24 ? 11.25 2.662 -31.359 1 81 24 SER B CA 1
ATOM 3830 C C . SER B 1 24 ? 10.641 3.051 -32.688 1 81 24 SER B C 1
ATOM 3832 O O . SER B 1 24 ? 9.57 2.559 -33.062 1 81 24 SER B O 1
ATOM 3834 N N . GLU B 1 25 ? 11.312 3.959 -33.344 1 80.06 25 GLU B N 1
ATOM 3835 C CA . GLU B 1 25 ? 10.852 4.414 -34.656 1 80.06 25 GLU B CA 1
ATOM 3836 C C . GLU B 1 25 ? 10.727 3.252 -35.656 1 80.06 25 GLU B C 1
ATOM 3838 O O . GLU B 1 25 ? 11.602 2.393 -35.719 1 80.06 25 GLU B O 1
ATOM 3843 N N . GLY B 1 26 ? 9.648 3.172 -36.312 1 79.31 26 GLY B N 1
ATOM 3844 C CA . GLY B 1 26 ? 9.469 2.182 -37.344 1 79.31 26 GLY B CA 1
ATOM 3845 C C . GLY B 1 26 ? 8.945 0.852 -36.844 1 79.31 26 GLY B C 1
ATOM 3846 O O . GLY B 1 26 ? 8.656 -0.054 -37.625 1 79.31 26 GLY B O 1
ATOM 3847 N N . ARG B 1 27 ? 8.82 0.771 -35.594 1 87.81 27 ARG B N 1
ATOM 3848 C CA . ARG B 1 27 ? 8.352 -0.496 -35.031 1 87.81 27 ARG B CA 1
ATOM 3849 C C . ARG B 1 27 ? 6.836 -0.614 -35.156 1 87.81 27 ARG B C 1
ATOM 3851 O O . ARG B 1 27 ? 6.121 0.38 -35 1 87.81 27 ARG B O 1
ATOM 3858 N N . ILE B 1 28 ? 6.41 -1.804 -35.406 1 93.88 28 ILE B N 1
ATOM 3859 C CA . ILE B 1 28 ? 4.984 -2.096 -35.5 1 93.88 28 ILE B CA 1
ATOM 3860 C C . ILE B 1 28 ? 4.383 -2.18 -34.094 1 93.88 28 ILE B C 1
ATOM 3862 O O . ILE B 1 28 ? 4.93 -2.854 -33.219 1 93.88 28 ILE B O 1
ATOM 3866 N N . LEU B 1 29 ? 3.354 -1.438 -33.906 1 96.75 29 LEU B N 1
ATOM 3867 C CA . LEU B 1 29 ? 2.604 -1.535 -32.656 1 96.75 29 LEU B CA 1
ATOM 3868 C C . LEU B 1 29 ? 1.41 -2.473 -32.812 1 96.75 29 LEU B C 1
ATOM 3870 O O . LEU B 1 29 ? 0.529 -2.23 -33.656 1 96.75 29 LEU B O 1
ATOM 3874 N N . TYR B 1 30 ? 1.414 -3.508 -32 1 97.94 30 TYR B N 1
ATOM 3875 C CA . TYR B 1 30 ? 0.275 -4.418 -32.031 1 97.94 30 TYR B CA 1
ATOM 3876 C C . TYR B 1 30 ? -0.856 -3.898 -31.156 1 97.94 30 TYR B C 1
ATOM 3878 O O . TYR B 1 30 ? -0.61 -3.348 -30.078 1 97.94 30 TYR B O 1
ATOM 3886 N N . VAL B 1 31 ? -2.08 -4.012 -31.672 1 98.31 31 VAL B N 1
ATOM 3887 C CA . VAL B 1 31 ? -3.246 -3.57 -30.906 1 98.31 31 VAL B CA 1
ATOM 3888 C C . VAL B 1 31 ? -4.23 -4.727 -30.75 1 98.31 31 VAL B C 1
ATOM 3890 O O . VAL B 1 31 ? -4.613 -5.359 -31.734 1 98.31 31 VAL B O 1
ATOM 3893 N N . ALA B 1 32 ? -4.566 -5.039 -29.5 1 98 32 ALA B N 1
ATOM 3894 C CA . ALA B 1 32 ? -5.676 -5.961 -29.281 1 98 32 ALA B CA 1
ATOM 3895 C C . ALA B 1 32 ? -7.004 -5.328 -29.688 1 98 32 ALA B C 1
ATOM 3897 O O . ALA B 1 32 ? -7.539 -4.48 -28.969 1 98 32 ALA B O 1
ATOM 3898 N N . TYR B 1 33 ? -7.555 -5.812 -30.766 1 97.19 33 TYR B N 1
ATOM 3899 C CA . TYR B 1 33 ? -8.711 -5.176 -31.391 1 97.19 33 TYR B CA 1
ATOM 3900 C C . TYR B 1 33 ? -9.945 -6.066 -31.281 1 97.19 33 TYR B C 1
ATOM 3902 O O . TYR B 1 33 ? -10.141 -6.973 -32.094 1 97.19 33 TYR B O 1
ATOM 3910 N N . SER B 1 34 ? -10.812 -5.762 -30.344 1 93 34 SER B N 1
ATOM 3911 C CA . SER B 1 34 ? -12.008 -6.562 -30.125 1 93 34 SER B CA 1
ATOM 3912 C C . SER B 1 34 ? -13.148 -6.113 -31.031 1 93 34 SER B C 1
ATOM 3914 O O . SER B 1 34 ? -14.133 -6.84 -31.203 1 93 34 SER B O 1
ATOM 3916 N N . GLY B 1 35 ? -13 -4.902 -31.547 1 93.44 35 GLY B N 1
ATOM 3917 C CA . GLY B 1 35 ? -14.086 -4.328 -32.344 1 93.44 35 GLY B CA 1
ATOM 3918 C C . GLY B 1 35 ? -15.016 -3.455 -31.516 1 93.44 35 GLY B C 1
ATOM 3919 O O . GLY B 1 35 ? -15.844 -2.729 -32.062 1 93.44 35 GLY B O 1
ATOM 3920 N N . GLY B 1 36 ? -14.82 -3.521 -30.234 1 94.25 36 GLY B N 1
ATOM 3921 C CA . GLY B 1 36 ? -15.602 -2.646 -29.375 1 94.25 36 GLY B CA 1
ATOM 3922 C C . GLY B 1 36 ? -15.18 -1.192 -29.453 1 94.25 36 GLY B C 1
ATOM 3923 O O . GLY B 1 36 ? -14.219 -0.86 -30.156 1 94.25 36 GLY B O 1
ATOM 3924 N N . GLY B 1 37 ? -15.938 -0.326 -28.797 1 95.31 37 GLY B N 1
ATOM 3925 C CA . GLY B 1 37 ? -15.703 1.106 -28.875 1 95.31 37 GLY B CA 1
ATOM 3926 C C . GLY B 1 37 ? -14.32 1.504 -28.391 1 95.31 37 GLY B C 1
ATOM 3927 O O . GLY B 1 37 ? -13.625 2.283 -29.047 1 95.31 37 GLY B O 1
ATOM 3928 N N . ASP B 1 38 ? -13.859 0.954 -27.312 1 96.81 38 ASP B N 1
ATOM 3929 C CA . ASP B 1 38 ? -12.586 1.344 -26.703 1 96.81 38 ASP B CA 1
ATOM 3930 C C . ASP B 1 38 ? -11.406 0.917 -27.594 1 96.81 38 ASP B C 1
ATOM 3932 O O . ASP B 1 38 ? -10.508 1.713 -27.859 1 96.81 38 ASP B O 1
ATOM 3936 N N . SER B 1 39 ? -11.453 -0.324 -28.062 1 97.31 39 SER B N 1
ATOM 3937 C CA . SER B 1 39 ? -10.359 -0.817 -28.906 1 97.31 39 SER B CA 1
ATOM 3938 C C . SER B 1 39 ? -10.328 -0.105 -30.25 1 97.31 39 SER B C 1
ATOM 3940 O O . SER B 1 39 ? -9.258 0.137 -30.812 1 97.31 39 SER B O 1
ATOM 3942 N N . THR B 1 40 ? -11.508 0.245 -30.75 1 97.25 40 THR B N 1
ATOM 3943 C CA . THR B 1 40 ? -11.594 0.985 -32 1 97.25 40 THR B CA 1
ATOM 3944 C C . THR B 1 40 ? -10.992 2.379 -31.859 1 97.25 40 THR B C 1
ATOM 3946 O O . THR B 1 40 ? -10.227 2.826 -32.719 1 97.25 40 THR B O 1
ATOM 3949 N N . ALA B 1 41 ? -11.336 3.049 -30.766 1 97.81 41 ALA B N 1
ATOM 3950 C CA . ALA B 1 41 ? -10.797 4.383 -30.516 1 97.81 41 ALA B CA 1
ATOM 3951 C C . ALA B 1 41 ? -9.273 4.355 -30.422 1 97.81 41 ALA B C 1
ATOM 3953 O O . ALA B 1 41 ? -8.594 5.211 -31 1 97.81 41 ALA B O 1
ATOM 3954 N N . LEU B 1 42 ? -8.734 3.387 -29.703 1 98.12 42 LEU B N 1
ATOM 3955 C CA . LEU B 1 42 ? -7.293 3.26 -29.547 1 98.12 42 LEU B CA 1
ATOM 3956 C C . LEU B 1 42 ? -6.629 3.012 -30.906 1 98.12 42 LEU B C 1
ATOM 3958 O O . LEU B 1 42 ? -5.629 3.652 -31.234 1 98.12 42 LEU B O 1
ATOM 3962 N N . LEU B 1 43 ? -7.18 2.096 -31.703 1 97.75 43 LEU B N 1
ATOM 3963 C CA . LEU B 1 43 ? -6.637 1.732 -33 1 97.75 43 LEU B CA 1
ATOM 3964 C C . LEU B 1 43 ? -6.578 2.945 -33.906 1 97.75 43 LEU B C 1
ATOM 3966 O O . LEU B 1 43 ? -5.527 3.248 -34.5 1 97.75 43 LEU B O 1
ATOM 3970 N N . VAL B 1 44 ? -7.66 3.674 -34.031 1 97.38 44 VAL B N 1
ATOM 3971 C CA . VAL B 1 44 ? -7.77 4.809 -34.938 1 97.38 44 VAL B CA 1
ATOM 3972 C C . VAL B 1 44 ? -6.84 5.93 -34.469 1 97.38 44 VAL B C 1
ATOM 3974 O O . VAL B 1 44 ? -6.184 6.582 -35.281 1 97.38 44 VAL B O 1
ATOM 3977 N N . ALA B 1 45 ? -6.789 6.164 -33.156 1 97.56 45 ALA B N 1
ATOM 3978 C CA . ALA B 1 45 ? -5.949 7.23 -32.625 1 97.56 45 ALA B CA 1
ATOM 3979 C C . ALA B 1 45 ? -4.477 6.977 -32.938 1 97.56 45 ALA B C 1
ATOM 3981 O O . ALA B 1 45 ? -3.742 7.898 -33.281 1 97.56 45 ALA B O 1
ATOM 3982 N N . LEU B 1 46 ? -4.059 5.723 -32.781 1 96.75 46 LEU B N 1
ATOM 3983 C CA . LEU B 1 46 ? -2.666 5.383 -33.062 1 96.75 46 LEU B CA 1
ATOM 3984 C C . LEU B 1 46 ? -2.334 5.586 -34.531 1 96.75 46 LEU B C 1
ATOM 3986 O O . LEU B 1 46 ? -1.274 6.125 -34.875 1 96.75 46 LEU B O 1
ATOM 3990 N N . VAL B 1 47 ? -3.219 5.195 -35.406 1 96.06 47 VAL B N 1
ATOM 3991 C CA . VAL B 1 47 ? -3.033 5.367 -36.844 1 96.06 47 VAL B CA 1
ATOM 3992 C C . VAL B 1 47 ? -2.984 6.855 -37.188 1 96.06 47 VAL B C 1
ATOM 3994 O O . VAL B 1 47 ? -2.133 7.293 -37.938 1 96.06 47 VAL B O 1
ATOM 3997 N N . SER B 1 48 ? -3.904 7.602 -36.594 1 95.5 48 SER B N 1
ATOM 3998 C CA . SER B 1 48 ? -3.977 9.039 -36.844 1 95.5 48 SER B CA 1
ATOM 3999 C C . SER B 1 48 ? -2.689 9.734 -36.438 1 95.5 48 SER B C 1
ATOM 4001 O O . SER B 1 48 ? -2.285 10.727 -37.031 1 95.5 48 SER B O 1
ATOM 4003 N N . LEU B 1 49 ? -2.061 9.266 -35.406 1 94.38 49 LEU B N 1
ATOM 4004 C CA . LEU B 1 49 ? -0.833 9.859 -34.875 1 94.38 49 LEU B CA 1
ATOM 4005 C C . LEU B 1 49 ? 0.37 9.445 -35.719 1 94.38 49 LEU B C 1
ATOM 4007 O O . LEU B 1 49 ? 1.489 9.906 -35.469 1 94.38 49 LEU B O 1
ATOM 4011 N N . GLY B 1 50 ? 0.178 8.539 -36.656 1 93.44 50 GLY B N 1
ATOM 4012 C CA . GLY B 1 50 ? 1.212 8.219 -37.625 1 93.44 50 GLY B CA 1
ATOM 4013 C C . GLY B 1 50 ? 1.976 6.953 -37.281 1 93.44 50 GLY B C 1
ATOM 4014 O O . GLY B 1 50 ? 3 6.66 -37.906 1 93.44 50 GLY B O 1
ATOM 4015 N N . TYR B 1 51 ? 1.486 6.137 -36.406 1 95 51 TYR B N 1
ATOM 4016 C CA . TYR B 1 51 ? 2.188 4.914 -36.031 1 95 51 TYR B CA 1
ATOM 4017 C C . TYR B 1 51 ? 1.777 3.756 -36.938 1 95 51 TYR B C 1
ATOM 4019 O O . TYR B 1 51 ? 0.653 3.723 -37.438 1 95 51 TYR B O 1
ATOM 4027 N N . THR B 1 52 ? 2.719 2.867 -37.188 1 95.44 52 THR B N 1
ATOM 4028 C CA . THR B 1 52 ? 2.406 1.624 -37.875 1 95.44 52 THR B CA 1
ATOM 4029 C C . THR B 1 52 ? 1.787 0.609 -36.938 1 95.44 52 THR B C 1
ATOM 4031 O O . THR B 1 52 ? 2.424 0.199 -35.969 1 95.44 52 THR B O 1
ATOM 4034 N N . VAL B 1 53 ? 0.581 0.199 -37.281 1 97.06 53 VAL B N 1
ATOM 4035 C CA . VAL B 1 53 ? -0.184 -0.608 -36.344 1 97.06 53 VAL B CA 1
ATOM 4036 C C . VAL B 1 53 ? -0.563 -1.938 -37 1 97.06 53 VAL B C 1
ATOM 4038 O O . VAL B 1 53 ? -0.709 -2.025 -38.219 1 97.06 53 VAL B O 1
ATOM 4041 N N . HIS B 1 54 ? -0.563 -2.973 -36.188 1 98.12 54 HIS B N 1
ATOM 4042 C CA . HIS B 1 54 ? -1.092 -4.285 -36.531 1 98.12 54 HIS B CA 1
ATOM 4043 C C . HIS B 1 54 ? -2.188 -4.719 -35.562 1 98.12 54 HIS B C 1
ATOM 4045 O O . HIS B 1 54 ? -1.967 -4.777 -34.344 1 98.12 54 HIS B O 1
ATOM 4051 N N . ALA B 1 55 ? -3.385 -5 -36.094 1 98.25 55 ALA B N 1
ATOM 4052 C CA . ALA B 1 55 ? -4.52 -5.363 -35.25 1 98.25 55 ALA B CA 1
ATOM 4053 C C . ALA B 1 55 ? -4.582 -6.871 -35.031 1 98.25 55 ALA B C 1
ATOM 4055 O O . ALA B 1 55 ? -4.512 -7.648 -36 1 98.25 55 ALA B O 1
ATOM 4056 N N . LEU B 1 56 ? -4.66 -7.254 -33.781 1 97.94 56 LEU B N 1
ATOM 4057 C CA . LEU B 1 56 ? -4.902 -8.641 -33.406 1 97.94 56 LEU B CA 1
ATOM 4058 C C . LEU B 1 56 ? -6.316 -8.82 -32.875 1 97.94 56 LEU B C 1
ATOM 4060 O O . LEU B 1 56 ? -6.723 -8.117 -31.953 1 97.94 56 LEU B O 1
ATOM 4064 N N . HIS B 1 57 ? -7.074 -9.711 -33.5 1 96.69 57 HIS B N 1
ATOM 4065 C CA . HIS B 1 57 ? -8.438 -10 -33.062 1 96.69 57 HIS B CA 1
ATOM 4066 C C . HIS B 1 57 ? -8.586 -11.469 -32.656 1 96.69 57 HIS B C 1
ATOM 4068 O O . HIS B 1 57 ? -8.227 -12.367 -33.406 1 96.69 57 HIS B O 1
ATOM 4074 N N . VAL B 1 58 ? -9.086 -11.68 -31.422 1 93.19 58 VAL B N 1
ATOM 4075 C CA . VAL B 1 58 ? -9.328 -13.039 -30.953 1 93.19 58 VAL B CA 1
ATOM 4076 C C . VAL B 1 58 ? -10.82 -13.352 -31 1 93.19 58 VAL B C 1
ATOM 4078 O O . VAL B 1 58 ? -11.617 -12.703 -30.328 1 93.19 58 VAL B O 1
ATOM 4081 N N . ASP B 1 59 ? -11.18 -14.266 -31.734 1 90.12 59 ASP B N 1
ATOM 4082 C CA . ASP B 1 59 ? -12.555 -14.75 -31.812 1 90.12 59 ASP B CA 1
ATOM 4083 C C . ASP B 1 59 ? -12.805 -15.875 -30.812 1 90.12 59 ASP B C 1
ATOM 4085 O O . ASP B 1 59 ? -12.273 -16.984 -30.969 1 90.12 59 ASP B O 1
ATOM 4089 N N . HIS B 1 60 ? -13.594 -15.594 -29.875 1 82.31 60 HIS B N 1
ATOM 4090 C CA . HIS B 1 60 ? -13.859 -16.562 -28.828 1 82.31 60 HIS B CA 1
ATOM 4091 C C . HIS B 1 60 ? -14.82 -17.641 -29.297 1 82.31 60 HIS B C 1
ATOM 4093 O O . HIS B 1 60 ? -14.867 -18.734 -28.719 1 82.31 60 HIS B O 1
ATOM 4099 N N . GLY B 1 61 ? -15.625 -17.312 -30.25 1 78.56 61 GLY B N 1
ATOM 4100 C CA . GLY B 1 61 ? -16.578 -18.266 -30.781 1 78.56 61 GLY B CA 1
ATOM 4101 C C . GLY B 1 61 ? -17.766 -18.5 -29.875 1 78.56 61 GLY B C 1
ATOM 4102 O O . GLY B 1 61 ? -18.547 -19.438 -30.094 1 78.56 61 GLY B O 1
ATOM 4103 N N . TRP B 1 62 ? -17.906 -17.75 -28.797 1 74.75 62 TRP B N 1
ATOM 4104 C CA . TRP B 1 62 ? -18.938 -17.984 -27.781 1 74.75 62 TRP B CA 1
ATOM 4105 C C . TRP B 1 62 ? -20.312 -17.547 -28.297 1 74.75 62 TRP B C 1
ATOM 4107 O O . TRP B 1 62 ? -21.328 -18.109 -27.906 1 74.75 62 TRP B O 1
ATOM 4117 N N . HIS B 1 63 ? -20.344 -16.516 -29.172 1 77.5 63 HIS B N 1
ATOM 4118 C CA . HIS B 1 63 ? -21.578 -15.984 -29.719 1 77.5 63 HIS B CA 1
ATOM 4119 C C . HIS B 1 63 ? -21.766 -16.406 -31.172 1 77.5 63 HIS B C 1
ATOM 4121 O O . HIS B 1 63 ? -20.781 -16.484 -31.922 1 77.5 63 HIS B O 1
ATOM 4127 N N . PRO B 1 64 ? -22.969 -16.609 -31.5 1 81.38 64 PRO B N 1
ATOM 4128 C CA . PRO B 1 64 ? -23.219 -17.016 -32.875 1 81.38 64 PRO B CA 1
ATOM 4129 C C . PRO B 1 64 ? -22.766 -15.977 -33.906 1 81.38 64 PRO B C 1
ATOM 4131 O O . PRO B 1 64 ? -22.406 -16.312 -35.031 1 81.38 64 PRO B O 1
ATOM 4134 N N . ASP B 1 65 ? -22.766 -14.789 -33.531 1 84.44 65 ASP B N 1
ATOM 4135 C CA . ASP B 1 65 ? -22.422 -13.703 -34.438 1 84.44 65 ASP B CA 1
ATOM 4136 C C . ASP B 1 65 ? -20.922 -13.406 -34.406 1 84.44 65 ASP B C 1
ATOM 4138 O O . ASP B 1 65 ? -20.469 -12.445 -35 1 84.44 65 ASP B O 1
ATOM 4142 N N . SER B 1 66 ? -20.188 -14.211 -33.719 1 86.94 66 SER B N 1
ATOM 4143 C CA . SER B 1 66 ? -18.781 -13.922 -33.531 1 86.94 66 SER B CA 1
ATOM 4144 C C . SER B 1 66 ? -18.031 -13.867 -34.875 1 86.94 66 SER B C 1
ATOM 4146 O O . SER B 1 66 ? -17.141 -13.047 -35.031 1 86.94 66 SER B O 1
ATOM 4148 N N . ALA B 1 67 ? -18.375 -14.672 -35.75 1 88.38 67 ALA B N 1
ATOM 4149 C CA . ALA B 1 67 ? -17.734 -14.672 -37.062 1 88.38 67 ALA B CA 1
ATOM 4150 C C . ALA B 1 67 ? -18.016 -13.383 -37.844 1 88.38 67 ALA B C 1
ATOM 4152 O O . ALA B 1 67 ? -17.141 -12.836 -38.5 1 88.38 67 ALA B O 1
ATOM 4153 N N . GLN B 1 68 ? -19.219 -12.969 -37.719 1 90.31 68 GLN B N 1
ATOM 4154 C CA . GLN B 1 68 ? -19.594 -11.719 -38.375 1 90.31 68 GLN B CA 1
ATOM 4155 C C . GLN B 1 68 ? -18.875 -10.531 -37.75 1 90.31 68 GLN B C 1
ATOM 4157 O O . GLN B 1 68 ? -18.484 -9.594 -38.438 1 90.31 68 GLN B O 1
ATOM 4162 N N . TRP B 1 69 ? -18.766 -10.594 -36.5 1 90.44 69 TRP B N 1
ATOM 4163 C CA . TRP B 1 69 ? -18.031 -9.547 -35.781 1 90.44 69 TRP B CA 1
ATOM 4164 C C . TRP B 1 69 ? -16.578 -9.492 -36.25 1 90.44 69 TRP B C 1
ATOM 4166 O O . TRP B 1 69 ? -16.047 -8.406 -36.5 1 90.44 69 TRP B O 1
ATOM 4176 N N . ALA B 1 70 ? -15.953 -10.625 -36.406 1 93.38 70 ALA B N 1
ATOM 4177 C CA . ALA B 1 70 ? -14.57 -10.711 -36.875 1 93.38 70 ALA B CA 1
ATOM 4178 C C . ALA B 1 70 ? -14.422 -10.109 -38.281 1 93.38 70 ALA B C 1
ATOM 4180 O O . ALA B 1 70 ? -13.453 -9.398 -38.562 1 93.38 70 ALA B O 1
ATOM 4181 N N . GLN B 1 71 ? -15.383 -10.414 -39.062 1 94.12 71 GLN B N 1
ATOM 4182 C CA . GLN B 1 71 ? -15.359 -9.883 -40.438 1 94.12 71 GLN B CA 1
ATOM 4183 C C . GLN B 1 71 ? -15.492 -8.359 -40.438 1 94.12 71 GLN B C 1
ATOM 4185 O O . GLN B 1 71 ? -14.828 -7.676 -41.219 1 94.12 71 GLN B O 1
ATOM 4190 N N . SER B 1 72 ? -16.375 -7.945 -39.625 1 93.19 72 SER B N 1
ATOM 4191 C CA . SER B 1 72 ? -16.562 -6.5 -39.5 1 93.19 72 SER B CA 1
ATOM 4192 C C . SER B 1 72 ? -15.273 -5.824 -39.031 1 93.19 72 SER B C 1
ATOM 4194 O O . SER B 1 72 ? -14.914 -4.75 -39.531 1 93.19 72 SER B O 1
ATOM 4196 N N . CYS B 1 73 ? -14.625 -6.41 -38.094 1 95.5 73 CYS B N 1
ATOM 4197 C CA . CYS B 1 73 ? -13.359 -5.879 -37.594 1 95.5 73 CYS B CA 1
ATOM 4198 C C . CYS B 1 73 ? -12.297 -5.867 -38.688 1 95.5 73 CYS B C 1
ATOM 4200 O O . CYS B 1 73 ? -11.547 -4.898 -38.812 1 95.5 73 CYS B O 1
ATOM 4202 N N . GLN B 1 74 ? -12.211 -6.887 -39.438 1 96.25 74 GLN B N 1
ATOM 4203 C CA . GLN B 1 74 ? -11.25 -6.984 -40.531 1 96.25 74 GLN B CA 1
ATOM 4204 C C . GLN B 1 74 ? -11.484 -5.895 -41.562 1 96.25 74 GLN B C 1
ATOM 4206 O O . GLN B 1 74 ? -10.531 -5.273 -42.062 1 96.25 74 GLN B O 1
ATOM 4211 N N . ARG B 1 75 ? -12.734 -5.699 -41.906 1 95.75 75 ARG B N 1
ATOM 4212 C CA . ARG B 1 75 ? -13.094 -4.672 -42.875 1 95.75 75 ARG B CA 1
ATOM 4213 C C . ARG B 1 75 ? -12.703 -3.285 -42.375 1 95.75 75 ARG B C 1
ATOM 4215 O O . ARG B 1 75 ? -12.195 -2.465 -43.156 1 95.75 75 ARG B O 1
ATOM 4222 N N . GLN B 1 76 ? -12.969 -3.074 -41.188 1 94.56 76 GLN B N 1
ATOM 4223 C CA . GLN B 1 76 ? -12.633 -1.777 -40.594 1 94.56 76 GLN B CA 1
ATOM 4224 C C . GLN B 1 76 ? -11.125 -1.555 -40.562 1 94.56 76 GLN B C 1
ATOM 4226 O O . GLN B 1 76 ? -10.648 -0.459 -40.875 1 94.56 76 GLN B O 1
ATOM 4231 N N . ALA B 1 77 ? -10.414 -2.551 -40.156 1 96.38 77 ALA B N 1
ATOM 4232 C CA . ALA B 1 77 ? -8.953 -2.457 -40.156 1 96.38 77 ALA B CA 1
ATOM 4233 C C . ALA B 1 77 ? -8.422 -2.195 -41.562 1 96.38 77 ALA B C 1
ATOM 4235 O O . ALA B 1 77 ? -7.531 -1.364 -41.75 1 96.38 77 ALA B O 1
ATOM 4236 N N . ALA B 1 78 ? -8.969 -2.893 -42.531 1 96.12 78 ALA B N 1
ATOM 4237 C CA . ALA B 1 78 ? -8.562 -2.729 -43.938 1 96.12 78 ALA B CA 1
ATOM 4238 C C . ALA B 1 78 ? -8.828 -1.306 -44.406 1 96.12 78 ALA B C 1
ATOM 4240 O O . ALA B 1 78 ? -8.016 -0.735 -45.156 1 96.12 78 ALA B O 1
ATOM 4241 N N . ALA B 1 79 ? -9.906 -0.797 -44.031 1 94.38 79 ALA B N 1
ATOM 4242 C CA . ALA B 1 79 ? -10.273 0.563 -44.406 1 94.38 79 ALA B CA 1
ATOM 4243 C C . ALA B 1 79 ? -9.273 1.576 -43.875 1 94.38 79 ALA B C 1
ATOM 4245 O O . ALA B 1 79 ? -9.062 2.635 -44.469 1 94.38 79 ALA B O 1
ATOM 4246 N N . LEU B 1 80 ? -8.633 1.261 -42.781 1 94.31 80 LEU B N 1
ATOM 4247 C CA . LEU B 1 80 ? -7.656 2.137 -42.125 1 94.31 80 LEU B CA 1
ATOM 4248 C C . LEU B 1 80 ? -6.246 1.836 -42.625 1 94.31 80 LEU B C 1
ATOM 4250 O O . LEU B 1 80 ? -5.289 2.518 -42.25 1 94.31 80 LEU B O 1
ATOM 4254 N N . GLY B 1 81 ? -6.148 0.803 -43.438 1 95.12 81 GLY B N 1
ATOM 4255 C CA . GLY B 1 81 ? -4.84 0.387 -43.906 1 95.12 81 GLY B CA 1
ATOM 4256 C C . GLY B 1 81 ? -4.035 -0.363 -42.844 1 95.12 81 GLY B C 1
ATOM 4257 O O . GLY B 1 81 ? -2.803 -0.359 -42.875 1 95.12 81 GLY B O 1
ATOM 4258 N N . VAL B 1 82 ? -4.684 -0.99 -41.938 1 97.38 82 VAL B N 1
ATOM 4259 C CA . VAL B 1 82 ? -4.016 -1.676 -40.812 1 97.38 82 VAL B CA 1
ATOM 4260 C C . VAL B 1 82 ? -4.035 -3.184 -41.062 1 97.38 82 VAL B C 1
ATOM 4262 O O . VAL B 1 82 ? -5.102 -3.775 -41.25 1 97.38 82 VAL B O 1
ATOM 4265 N N . PRO B 1 83 ? -2.82 -3.83 -41.156 1 97.69 83 PRO B N 1
ATOM 4266 C CA . PRO B 1 83 ? -2.826 -5.293 -41.188 1 97.69 83 PRO B CA 1
ATOM 4267 C C . PRO B 1 83 ? -3.602 -5.922 -40.062 1 97.69 83 PRO B C 1
ATOM 4269 O O . PRO B 1 83 ? -3.596 -5.391 -38.938 1 97.69 83 PRO B O 1
ATOM 4272 N N . PHE B 1 84 ? -4.25 -7.062 -40.375 1 97.56 84 PHE B N 1
ATOM 4273 C CA . PHE B 1 84 ? -5.195 -7.684 -39.438 1 97.56 84 PHE B CA 1
ATOM 4274 C C . PHE B 1 84 ? -4.922 -9.18 -39.312 1 97.56 84 PHE B C 1
ATOM 4276 O O . PHE B 1 84 ? -4.805 -9.883 -40.312 1 97.56 84 PHE B O 1
ATOM 4283 N N . THR B 1 85 ? -4.754 -9.672 -38.062 1 97.56 85 THR B N 1
ATOM 4284 C CA . THR B 1 85 ? -4.609 -11.094 -37.781 1 97.56 85 THR B CA 1
ATOM 4285 C C . THR B 1 85 ? -5.773 -11.609 -36.938 1 97.56 85 THR B C 1
ATOM 4287 O O . THR B 1 85 ? -6.039 -11.078 -35.875 1 97.56 85 THR B O 1
ATOM 4290 N N . LEU B 1 86 ? -6.469 -12.562 -37.469 1 96.75 86 LEU B N 1
ATOM 4291 C CA . LEU B 1 86 ? -7.566 -13.203 -36.75 1 96.75 86 LEU B CA 1
ATOM 4292 C C . LEU B 1 86 ? -7.082 -14.453 -36.031 1 96.75 86 LEU B C 1
ATOM 4294 O O . LEU B 1 86 ? -6.492 -15.344 -36.625 1 96.75 86 LEU B O 1
ATOM 4298 N N . LEU B 1 87 ? -7.289 -14.477 -34.688 1 94.81 87 LEU B N 1
ATOM 4299 C CA . LEU B 1 87 ? -6.93 -15.617 -33.844 1 94.81 87 LEU B CA 1
ATOM 4300 C C . LEU B 1 87 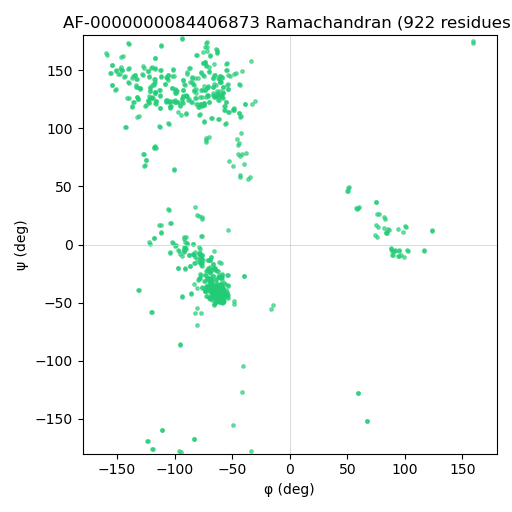? -8.172 -16.297 -33.312 1 94.81 87 LEU B C 1
ATOM 4302 O O . LEU B 1 87 ? -9.188 -15.648 -33.062 1 94.81 87 LEU B O 1
ATOM 4306 N N . HIS B 1 88 ? -8.188 -17.609 -33.156 1 91.12 88 HIS B N 1
ATOM 4307 C CA . HIS B 1 88 ? -9.336 -18.359 -32.688 1 91.12 88 HIS B CA 1
ATOM 4308 C C . HIS B 1 88 ? -9.023 -19.062 -31.359 1 91.12 88 HIS B C 1
ATOM 4310 O O . HIS B 1 88 ? -7.961 -19.656 -31.203 1 91.12 88 HIS B O 1
ATOM 4316 N N . LEU B 1 89 ? -9.93 -18.875 -30.391 1 84.06 89 LEU B N 1
ATOM 4317 C CA . LEU B 1 89 ? -9.805 -19.609 -29.141 1 84.06 89 LEU B CA 1
ATOM 4318 C C . LEU B 1 89 ? -10.188 -21.078 -29.328 1 84.06 89 LEU B C 1
ATOM 4320 O O . LEU B 1 89 ? -11.172 -21.375 -30.016 1 84.06 89 LEU B O 1
ATOM 4324 N N . PRO B 1 90 ? -9.383 -22.062 -28.828 1 71.31 90 PRO B N 1
ATOM 4325 C CA . PRO B 1 90 ? -9.797 -23.469 -28.953 1 71.31 90 PRO B CA 1
ATOM 4326 C C . PRO B 1 90 ? -11.062 -23.766 -28.141 1 71.31 90 PRO B C 1
ATOM 4328 O O . PRO B 1 90 ? -11.328 -23.125 -27.141 1 71.31 90 PRO B O 1
ATOM 4331 N N . PRO B 1 91 ? -12.047 -24.531 -28.641 1 61.91 91 PRO B N 1
ATOM 4332 C CA . PRO B 1 91 ? -13.32 -24.828 -27.984 1 61.91 91 PRO B CA 1
ATOM 4333 C C . PRO B 1 91 ? -13.148 -25.281 -26.547 1 61.91 91 PRO B C 1
ATOM 4335 O O . PRO B 1 91 ? -14.016 -25.016 -25.703 1 61.91 91 PRO B O 1
ATOM 4338 N N . ASP B 1 92 ? -12.352 -26.234 -26.141 1 56.19 92 ASP B N 1
ATOM 4339 C CA . ASP B 1 92 ? -12.352 -26.953 -24.875 1 56.19 92 ASP B CA 1
ATOM 4340 C C . ASP B 1 92 ? -11.703 -26.109 -23.781 1 56.19 92 ASP B C 1
ATOM 4342 O O . ASP B 1 92 ? -11.234 -26.656 -22.781 1 56.19 92 ASP B O 1
ATOM 4346 N N . ALA B 1 93 ? -11.695 -24.953 -23.906 1 52.31 93 ALA B N 1
ATOM 4347 C CA . ALA B 1 93 ? -10.922 -24.516 -22.75 1 52.31 93 ALA B CA 1
ATOM 4348 C C . ALA B 1 93 ? -11.734 -24.656 -21.453 1 52.31 93 ALA B C 1
ATOM 4350 O O . ALA B 1 93 ? -12.766 -24 -21.297 1 52.31 93 ALA B O 1
ATOM 4351 N N . PRO B 1 94 ? -11.742 -25.844 -20.703 1 43.5 94 PRO B N 1
ATOM 4352 C CA . PRO B 1 94 ? -12.594 -26.25 -19.578 1 43.5 94 PRO B CA 1
ATOM 4353 C C . PRO B 1 94 ? -12.844 -25.109 -18.594 1 43.5 94 PRO B C 1
ATOM 4355 O O . PRO B 1 94 ? -13.969 -24.625 -18.484 1 43.5 94 PRO B O 1
ATOM 4358 N N . GLY B 1 95 ? -12.086 -25.141 -17.266 1 38.5 95 GLY B N 1
ATOM 4359 C CA . GLY B 1 95 ? -12.273 -25.141 -15.812 1 38.5 95 GLY B CA 1
ATOM 4360 C C . GLY B 1 95 ? -12.523 -23.766 -15.242 1 38.5 95 GLY B C 1
ATOM 4361 O O . GLY B 1 95 ? -13.102 -23.625 -14.164 1 38.5 95 GLY B O 1
ATOM 4362 N N . GLU B 1 96 ? -11.609 -22.828 -15.195 1 46.72 96 GLU B N 1
ATOM 4363 C CA . GLU B 1 96 ? -11.727 -21.719 -14.258 1 46.72 96 GLU B CA 1
ATOM 4364 C C . GLU B 1 96 ? -12.867 -20.781 -14.648 1 46.72 96 GLU B C 1
ATOM 4366 O O . GLU B 1 96 ? -13.398 -20.875 -15.758 1 46.72 96 GLU B O 1
ATOM 4371 N N . GLY B 1 97 ? -13.43 -20.109 -13.68 1 54.28 97 GLY B N 1
ATOM 4372 C CA . GLY B 1 97 ? -14.523 -19.219 -14.023 1 54.28 97 GLY B CA 1
ATOM 4373 C C . GLY B 1 97 ? -14.391 -18.641 -15.422 1 54.28 97 GLY B C 1
ATOM 4374 O O . GLY B 1 97 ? -13.289 -18.344 -15.883 1 54.28 97 GLY B O 1
ATOM 4375 N N . PRO B 1 98 ? -15.453 -18.859 -16.297 1 60.56 98 PRO B N 1
ATOM 4376 C CA . PRO B 1 98 ? -15.484 -18.625 -17.734 1 60.56 98 PRO B CA 1
ATOM 4377 C C . PRO B 1 98 ? -14.773 -17.344 -18.156 1 60.56 98 PRO B C 1
ATOM 4379 O O . PRO B 1 98 ? -14.031 -17.344 -19.141 1 60.56 98 PRO B O 1
ATOM 4382 N N . GLU B 1 99 ? -14.734 -16.375 -17.234 1 68.75 99 GLU B N 1
ATOM 4383 C CA . GLU B 1 99 ? -14.203 -15.086 -17.672 1 68.75 99 GLU B CA 1
ATOM 4384 C C . GLU B 1 99 ? -12.68 -15.055 -17.547 1 68.75 99 GLU B C 1
ATOM 4386 O O . GLU B 1 99 ? -11.984 -14.625 -18.469 1 68.75 99 GLU B O 1
ATOM 4391 N N . ASP B 1 100 ? -12.125 -15.57 -16.469 1 74.5 100 ASP B N 1
ATOM 4392 C CA . ASP B 1 100 ? -10.688 -15.547 -16.219 1 74.5 100 ASP B CA 1
ATOM 4393 C C . ASP B 1 100 ? -9.961 -16.5 -17.188 1 74.5 100 ASP B C 1
ATOM 4395 O O . ASP B 1 100 ? -8.867 -16.188 -17.656 1 74.5 100 ASP B O 1
ATOM 4399 N N . GLN B 1 101 ? -10.539 -17.531 -17.453 1 73.56 101 GLN B N 1
ATOM 4400 C CA . GLN B 1 101 ? -9.945 -18.5 -18.375 1 73.56 101 GLN B CA 1
ATOM 4401 C C . GLN B 1 101 ? -9.891 -17.938 -19.797 1 73.56 101 GLN B C 1
ATOM 4403 O O . GLN B 1 101 ? -8.883 -18.062 -20.484 1 73.56 101 GLN B O 1
ATOM 4408 N N . ALA B 1 102 ? -11.016 -17.297 -20.125 1 77.19 102 ALA B N 1
ATOM 4409 C CA . ALA B 1 102 ? -11.078 -16.672 -21.453 1 77.19 102 ALA B CA 1
ATOM 4410 C C . ALA B 1 102 ? -10.023 -15.578 -21.594 1 77.19 102 ALA B C 1
ATOM 4412 O O . ALA B 1 102 ? -9.391 -15.453 -22.641 1 77.19 102 ALA B O 1
ATOM 4413 N N . ARG B 1 103 ? -9.828 -14.922 -20.562 1 84.06 103 ARG B N 1
ATOM 4414 C CA . ARG B 1 103 ? -8.836 -13.844 -20.578 1 84.06 103 ARG B CA 1
ATOM 4415 C C . ARG B 1 103 ? -7.426 -14.398 -20.734 1 84.06 103 ARG B C 1
ATOM 4417 O O . ARG B 1 103 ? -6.656 -13.914 -21.562 1 84.06 103 ARG B O 1
ATOM 4424 N N . ARG B 1 104 ? -7.152 -15.391 -19.984 1 85.88 104 ARG B N 1
ATOM 4425 C CA . ARG B 1 104 ? -5.82 -15.992 -20.047 1 85.88 104 ARG B CA 1
ATOM 4426 C C . ARG B 1 104 ? -5.539 -16.562 -21.422 1 85.88 104 ARG B C 1
ATOM 4428 O O . ARG B 1 104 ? -4.438 -16.406 -21.953 1 85.88 104 ARG B O 1
ATOM 4435 N N . ALA B 1 105 ? -6.551 -17.188 -21.906 1 85.69 105 ALA B N 1
ATOM 4436 C CA . ALA B 1 105 ? -6.406 -17.812 -23.234 1 85.69 105 ALA B CA 1
ATOM 4437 C C . ALA B 1 105 ? -6.191 -16.75 -24.312 1 85.69 105 ALA B C 1
ATOM 4439 O O . ALA B 1 105 ? -5.363 -16.922 -25.203 1 85.69 105 ALA B O 1
ATOM 4440 N N . ARG B 1 106 ? -6.906 -15.664 -24.25 1 90.62 106 ARG B N 1
ATOM 4441 C CA . ARG B 1 106 ? -6.758 -14.57 -25.188 1 90.62 106 ARG B CA 1
ATOM 4442 C C . ARG B 1 106 ? -5.34 -14.008 -25.172 1 90.62 106 ARG B C 1
ATOM 4444 O O . ARG B 1 106 ? -4.73 -13.797 -26.219 1 90.62 106 ARG B O 1
ATOM 4451 N N . TYR B 1 107 ? -4.836 -13.82 -24 1 93 107 TYR B N 1
ATOM 4452 C CA . TYR B 1 107 ? -3.51 -13.227 -23.875 1 93 107 TYR B CA 1
ATOM 4453 C C . TYR B 1 107 ? -2.434 -14.203 -24.344 1 93 107 TYR B C 1
ATOM 4455 O O . TYR B 1 107 ? -1.411 -13.789 -24.891 1 93 107 TYR B O 1
ATOM 4463 N N . ALA B 1 108 ? -2.713 -15.461 -24.094 1 90.94 108 ALA B N 1
ATOM 4464 C CA . ALA B 1 108 ? -1.762 -16.469 -24.562 1 90.94 108 ALA B CA 1
ATOM 4465 C C . ALA B 1 108 ? -1.667 -16.469 -26.078 1 90.94 108 ALA B C 1
ATOM 4467 O O . ALA B 1 108 ? -0.572 -16.547 -26.641 1 90.94 108 ALA B O 1
ATOM 4468 N N . LEU B 1 109 ? -2.795 -16.359 -26.734 1 92.88 109 LEU B N 1
ATOM 4469 C CA . LEU B 1 109 ? -2.842 -16.312 -28.188 1 92.88 109 LEU B CA 1
ATOM 4470 C C . LEU B 1 109 ? -2.131 -15.078 -28.719 1 92.88 109 LEU B C 1
ATOM 4472 O O . LEU B 1 109 ? -1.381 -15.156 -29.703 1 92.88 109 LEU B O 1
ATOM 4476 N N . MET B 1 110 ? -2.33 -14 -28.078 1 95.88 110 MET B N 1
ATOM 4477 C CA . MET B 1 110 ? -1.717 -12.758 -28.531 1 95.88 110 MET B CA 1
ATOM 4478 C C . MET B 1 110 ? -0.218 -12.758 -28.25 1 95.88 110 MET B C 1
ATOM 4480 O O . MET B 1 110 ? 0.566 -12.234 -29.047 1 95.88 110 MET B O 1
ATOM 4484 N N . ALA B 1 111 ? 0.124 -13.328 -27.109 1 95.69 111 ALA B N 1
ATOM 4485 C CA . ALA B 1 111 ? 1.536 -13.43 -26.75 1 95.69 111 ALA B CA 1
ATOM 4486 C C . ALA B 1 111 ? 2.32 -14.195 -27.812 1 95.69 111 ALA B C 1
ATOM 4488 O O . ALA B 1 111 ? 3.467 -13.852 -28.125 1 95.69 111 ALA B O 1
ATOM 4489 N N . ALA B 1 112 ? 1.705 -15.188 -28.359 1 94.88 112 ALA B N 1
ATOM 4490 C CA . ALA B 1 112 ? 2.346 -16.047 -29.359 1 94.88 112 ALA B CA 1
ATOM 4491 C C . ALA B 1 112 ? 2.646 -15.258 -30.641 1 94.88 112 ALA B C 1
ATOM 4493 O O . ALA B 1 112 ? 3.49 -15.672 -31.438 1 94.88 112 ALA B O 1
ATOM 4494 N N . GLN B 1 113 ? 1.957 -14.086 -30.875 1 95.56 113 GLN B N 1
ATOM 4495 C CA . GLN B 1 113 ? 2.146 -13.273 -32.062 1 95.56 113 GLN B CA 1
ATOM 4496 C C . GLN B 1 113 ? 3.283 -12.273 -31.875 1 95.56 113 GLN B C 1
ATOM 4498 O O . GLN B 1 113 ? 3.744 -11.664 -32.844 1 95.56 113 GLN B O 1
ATOM 4503 N N . LEU B 1 114 ? 3.781 -12.156 -30.656 1 96.06 114 LEU B N 1
ATOM 4504 C CA . LEU B 1 114 ? 4.727 -11.094 -30.328 1 96.06 114 LEU B CA 1
ATOM 4505 C C . LEU B 1 114 ? 6.16 -11.617 -30.344 1 96.06 114 LEU B C 1
ATOM 4507 O O . LEU B 1 114 ? 6.438 -12.695 -29.812 1 96.06 114 LEU B O 1
ATOM 4511 N N . GLY B 1 115 ? 7.047 -10.914 -31 1 93.06 115 GLY B N 1
ATOM 4512 C CA . GLY B 1 115 ? 8.477 -11.156 -30.906 1 93.06 115 GLY B CA 1
ATOM 4513 C C . GLY B 1 115 ? 9.172 -10.297 -29.875 1 93.06 115 GLY B C 1
ATOM 4514 O O . GLY B 1 115 ? 8.516 -9.523 -29.156 1 93.06 115 GLY B O 1
ATOM 4515 N N . GLN B 1 116 ? 10.477 -10.484 -29.812 1 91.25 116 GLN B N 1
ATOM 4516 C CA . GLN B 1 116 ? 11.266 -9.695 -28.875 1 91.25 116 GLN B CA 1
ATOM 4517 C C . GLN B 1 116 ? 11.172 -8.203 -29.188 1 91.25 116 GLN B C 1
ATOM 4519 O O . GLN B 1 116 ? 11.391 -7.793 -30.328 1 91.25 116 GLN B O 1
ATOM 4524 N N . GLY B 1 117 ? 10.781 -7.48 -28.203 1 89.38 117 GLY B N 1
ATOM 4525 C CA . GLY B 1 117 ? 10.727 -6.035 -28.359 1 89.38 117 GLY B CA 1
ATOM 4526 C C . GLY B 1 117 ? 9.375 -5.543 -28.844 1 89.38 117 GLY B C 1
ATOM 4527 O O . GLY B 1 117 ? 9.133 -4.336 -28.891 1 89.38 117 GLY B O 1
ATOM 4528 N N . ASP B 1 118 ? 8.477 -6.43 -29.156 1 95.06 118 ASP B N 1
ATOM 4529 C CA . ASP B 1 118 ? 7.156 -6.035 -29.641 1 95.06 118 ASP B CA 1
ATOM 4530 C C . ASP B 1 118 ? 6.27 -5.562 -28.484 1 95.06 118 ASP B C 1
ATOM 4532 O O . ASP B 1 118 ? 6.422 -6.023 -27.359 1 95.06 118 ASP B O 1
ATOM 4536 N N . TRP B 1 119 ? 5.402 -4.605 -28.844 1 96.88 119 TRP B N 1
ATOM 4537 C CA . TRP B 1 119 ? 4.457 -4.082 -27.859 1 96.88 119 TRP B CA 1
ATOM 4538 C C . TRP B 1 119 ? 3.02 -4.387 -28.281 1 96.88 119 TRP B C 1
ATOM 4540 O O . TRP B 1 119 ? 2.65 -4.203 -29.438 1 96.88 119 TRP B O 1
ATOM 4550 N N . LEU B 1 120 ? 2.273 -4.898 -27.375 1 98 120 LEU B N 1
ATOM 4551 C CA . LEU B 1 120 ? 0.834 -5.051 -27.547 1 98 120 LEU B CA 1
ATOM 4552 C C . LEU B 1 120 ? 0.072 -4 -26.75 1 98 120 LEU B C 1
ATOM 4554 O O . LEU B 1 120 ? 0.235 -3.906 -25.531 1 98 120 LEU B O 1
ATOM 4558 N N . PHE B 1 121 ? -0.73 -3.23 -27.422 1 98.12 121 PHE B N 1
ATOM 4559 C CA . PHE B 1 121 ? -1.525 -2.189 -26.766 1 98.12 121 PHE B CA 1
ATOM 4560 C C . PHE B 1 121 ? -2.947 -2.678 -26.516 1 98.12 121 PHE B C 1
ATOM 4562 O O . PHE B 1 121 ? -3.553 -3.324 -27.375 1 98.12 121 PHE B O 1
ATOM 4569 N N . THR B 1 122 ? -3.41 -2.441 -25.312 1 98.06 122 THR B N 1
ATOM 4570 C CA . THR B 1 122 ? -4.812 -2.68 -24.984 1 98.06 122 THR B CA 1
ATOM 4571 C C . THR B 1 122 ? -5.504 -1.379 -24.594 1 98.06 122 THR B C 1
ATOM 4573 O O . THR B 1 122 ? -4.844 -0.395 -24.25 1 98.06 122 THR B O 1
ATOM 4576 N N . ALA B 1 123 ? -6.836 -1.378 -24.656 1 98 123 ALA B N 1
ATOM 4577 C CA . ALA B 1 123 ? -7.574 -0.119 -24.562 1 98 123 ALA B CA 1
ATOM 4578 C C . ALA B 1 123 ? -8.203 0.045 -23.188 1 98 123 ALA B C 1
ATOM 4580 O O . ALA B 1 123 ? -9.156 0.803 -23.016 1 98 123 ALA B O 1
ATOM 4581 N N . GLN B 1 124 ? -7.672 -0.741 -22.25 1 97.56 124 GLN B N 1
ATOM 4582 C CA . GLN B 1 124 ? -8.18 -0.549 -20.891 1 97.56 124 GLN B CA 1
ATOM 4583 C C . GLN B 1 124 ? -7.984 0.891 -20.422 1 97.56 124 GLN B C 1
ATOM 4585 O O . GLN B 1 124 ? -6.934 1.488 -20.672 1 97.56 124 GLN B O 1
ATOM 4590 N N . HIS B 1 125 ? -9.016 1.436 -19.812 1 98 125 HIS B N 1
ATOM 4591 C CA . HIS B 1 125 ? -9.039 2.855 -19.484 1 98 125 HIS B CA 1
ATOM 4592 C C . HIS B 1 125 ? -9.273 3.068 -17.984 1 98 125 HIS B C 1
ATOM 4594 O O . HIS B 1 125 ? -9.156 2.127 -17.203 1 98 125 HIS B O 1
ATOM 4600 N N . LEU B 1 126 ? -9.531 4.258 -17.578 1 97.62 126 LEU B N 1
ATOM 4601 C CA . LEU B 1 126 ? -9.594 4.691 -16.188 1 97.62 126 LEU B CA 1
ATOM 4602 C C . LEU B 1 126 ? -10.68 3.926 -15.438 1 97.62 126 LEU B C 1
ATOM 4604 O O . LEU B 1 126 ? -10.445 3.445 -14.328 1 97.62 126 LEU B O 1
ATOM 4608 N N . GLU B 1 127 ? -11.852 3.777 -16.062 1 97.31 127 GLU B N 1
ATOM 4609 C CA . GLU B 1 127 ? -12.953 3.096 -15.391 1 97.31 127 GLU B CA 1
ATOM 4610 C C . GLU B 1 127 ? -12.656 1.609 -15.211 1 97.31 127 GLU B C 1
ATOM 4612 O O . GLU B 1 127 ? -13.062 1.004 -14.219 1 97.31 127 GLU B O 1
ATOM 4617 N N . ASP B 1 128 ? -11.875 1.057 -16.188 1 96.88 128 ASP B N 1
ATOM 4618 C CA . ASP B 1 128 ? -11.453 -0.331 -16.016 1 96.88 128 ASP B CA 1
ATOM 4619 C C . ASP B 1 128 ? -10.562 -0.49 -14.781 1 96.88 128 ASP B C 1
ATOM 4621 O O . ASP B 1 128 ? -10.641 -1.497 -14.078 1 96.88 128 ASP B O 1
ATOM 4625 N N . GLN B 1 129 ? -9.742 0.468 -14.617 1 97.56 129 GLN B N 1
ATOM 4626 C CA . GLN B 1 129 ? -8.859 0.458 -13.461 1 97.56 129 GLN B CA 1
ATOM 4627 C C . GLN B 1 129 ? -9.656 0.518 -12.156 1 97.56 129 GLN B C 1
ATOM 4629 O O . GLN B 1 129 ? -9.367 -0.224 -11.219 1 97.56 129 GLN B O 1
ATOM 4634 N N . ALA B 1 130 ? -10.617 1.388 -12.117 1 97.69 130 ALA B N 1
ATOM 4635 C CA . ALA B 1 130 ? -11.469 1.526 -10.945 1 97.69 130 ALA B CA 1
ATOM 4636 C C . ALA B 1 130 ? -12.234 0.237 -10.664 1 97.69 130 ALA B C 1
ATOM 4638 O O . ALA B 1 130 ? -12.344 -0.198 -9.516 1 97.69 130 ALA B O 1
ATOM 4639 N N . GLU B 1 131 ? -12.742 -0.369 -11.773 1 97.25 131 GLU B N 1
ATOM 4640 C CA . GLU B 1 131 ? -13.445 -1.641 -11.648 1 97.25 131 GLU B CA 1
ATOM 4641 C C . GLU B 1 131 ? -12.547 -2.711 -11.039 1 97.25 131 GLU B C 1
ATOM 4643 O O . GLU B 1 131 ? -12.969 -3.434 -10.125 1 97.25 131 GLU B O 1
ATOM 4648 N N . THR B 1 132 ? -11.352 -2.738 -11.57 1 96.81 132 THR B N 1
ATOM 4649 C CA . THR B 1 132 ? -10.398 -3.756 -11.133 1 96.81 132 THR B CA 1
ATOM 4650 C C . THR B 1 132 ? -10.078 -3.586 -9.648 1 96.81 132 THR B C 1
ATOM 4652 O O . THR B 1 132 ? -10.102 -4.555 -8.883 1 96.81 132 THR B O 1
ATOM 4655 N N . LEU B 1 133 ? -9.805 -2.387 -9.195 1 97.5 133 LEU B N 1
ATOM 4656 C CA . LEU B 1 133 ? -9.484 -2.152 -7.793 1 97.5 133 LEU B CA 1
ATOM 4657 C C . LEU B 1 133 ? -10.672 -2.518 -6.902 1 97.5 133 LEU B C 1
ATOM 4659 O O . LEU B 1 133 ? -10.492 -3.162 -5.863 1 97.5 133 LEU B O 1
ATOM 4663 N N . LEU B 1 134 ? -11.898 -2.107 -7.293 1 97.38 134 LEU B N 1
ATOM 4664 C CA . LEU B 1 134 ? -13.078 -2.391 -6.488 1 97.38 134 LEU B CA 1
ATOM 4665 C C . LEU B 1 134 ? -13.281 -3.895 -6.332 1 97.38 134 LEU B C 1
ATOM 4667 O O . LEU B 1 134 ? -13.578 -4.375 -5.238 1 97.38 134 LEU B O 1
ATOM 4671 N N . LEU B 1 135 ? -13.125 -4.598 -7.418 1 96.19 135 LEU B N 1
ATOM 4672 C CA . LEU B 1 135 ? -13.289 -6.047 -7.367 1 96.19 135 LEU B CA 1
ATOM 4673 C C . LEU B 1 135 ? -12.266 -6.676 -6.43 1 96.19 135 LEU B C 1
ATOM 4675 O O . LEU B 1 135 ? -12.609 -7.551 -5.633 1 96.19 135 LEU B O 1
ATOM 4679 N N . GLN B 1 136 ? -11.031 -6.211 -6.535 1 95.94 136 GLN B N 1
ATOM 4680 C CA . GLN B 1 136 ? -9.969 -6.727 -5.676 1 95.94 136 GLN B CA 1
ATOM 4681 C C . GLN B 1 136 ? -10.219 -6.363 -4.215 1 95.94 136 GLN B C 1
ATOM 4683 O O . GLN B 1 136 ? -9.961 -7.168 -3.316 1 95.94 136 GLN B O 1
ATOM 4688 N N . LEU B 1 137 ? -10.703 -5.195 -3.971 1 96.88 137 LEU B N 1
ATOM 4689 C CA . LEU B 1 137 ? -11.031 -4.734 -2.625 1 96.88 137 LEU B CA 1
ATOM 4690 C C . LEU B 1 137 ? -12.109 -5.609 -1.994 1 96.88 137 LEU B C 1
ATOM 4692 O O . LEU B 1 137 ? -11.984 -6.016 -0.837 1 96.88 137 LEU B O 1
ATOM 4696 N N . LEU B 1 138 ? -13.125 -5.93 -2.775 1 95.5 138 LEU B N 1
ATOM 4697 C CA . LEU B 1 138 ? -14.266 -6.707 -2.291 1 95.5 138 LEU B CA 1
ATOM 4698 C C . LEU B 1 138 ? -13.859 -8.156 -2.037 1 95.5 138 LEU B C 1
ATOM 4700 O O . LEU B 1 138 ? -14.562 -8.883 -1.334 1 95.5 138 LEU B O 1
ATOM 4704 N N . ARG B 1 139 ? -12.656 -8.484 -2.578 1 90 139 ARG B N 1
ATOM 4705 C CA . ARG B 1 139 ? -12.109 -9.812 -2.336 1 90 139 ARG B CA 1
ATOM 4706 C C . ARG B 1 139 ? -11.117 -9.789 -1.175 1 90 139 ARG B C 1
ATOM 4708 O O . ARG B 1 139 ? -10.617 -10.836 -0.761 1 90 139 ARG B O 1
ATOM 4715 N N . GLY B 1 140 ? -10.859 -8.602 -0.685 1 89.44 140 GLY B N 1
ATOM 4716 C CA . GLY B 1 140 ? -9.922 -8.461 0.423 1 89.44 140 GLY B CA 1
ATOM 4717 C C . GLY B 1 140 ? -8.477 -8.625 0.009 1 89.44 140 GLY B C 1
ATOM 4718 O O . GLY B 1 140 ? -7.672 -9.203 0.748 1 89.44 140 GLY B O 1
ATOM 4719 N N . ALA B 1 141 ? -8.133 -8.156 -1.152 1 89.19 141 ALA B N 1
ATOM 4720 C CA . ALA B 1 141 ? -6.793 -8.328 -1.708 1 89.19 141 ALA B CA 1
ATOM 4721 C C . ALA B 1 141 ? -5.785 -7.426 -1.001 1 89.19 141 ALA B C 1
ATOM 4723 O O . ALA B 1 141 ? -6.168 -6.449 -0.349 1 89.19 141 ALA B O 1
ATOM 4724 N N . GLY B 1 142 ? -4.512 -7.816 -1.078 1 91.62 142 GLY B N 1
ATOM 4725 C CA . GLY B 1 142 ? -3.418 -6.973 -0.619 1 91.62 142 GLY B CA 1
ATOM 4726 C C . GLY B 1 142 ? -2.984 -5.945 -1.647 1 91.62 142 GLY B C 1
ATOM 4727 O O . GLY B 1 142 ? -3.701 -5.691 -2.619 1 91.62 142 GLY B O 1
ATOM 4728 N N . VAL B 1 143 ? -1.855 -5.363 -1.378 1 94.38 143 VAL B N 1
ATOM 4729 C CA . VAL B 1 143 ? -1.37 -4.246 -2.18 1 94.38 143 VAL B CA 1
ATOM 4730 C C . VAL B 1 143 ? -1.177 -4.691 -3.627 1 94.38 143 VAL B C 1
ATOM 4732 O O . VAL B 1 143 ? -1.4 -3.916 -4.559 1 94.38 143 VAL B O 1
ATOM 4735 N N . ALA B 1 144 ? -0.771 -5.945 -3.838 1 91.31 144 ALA B N 1
ATOM 4736 C CA . ALA B 1 144 ? -0.561 -6.453 -5.191 1 91.31 144 ALA B CA 1
ATOM 4737 C C . ALA B 1 144 ? -1.858 -6.422 -5.996 1 91.31 144 ALA B C 1
ATOM 4739 O O . ALA B 1 144 ? -1.859 -6.047 -7.172 1 91.31 144 ALA B O 1
ATOM 4740 N N . GLY B 1 145 ? -2.887 -6.828 -5.375 1 93.94 145 GLY B N 1
ATOM 4741 C CA . GLY B 1 145 ? -4.184 -6.789 -6.035 1 93.94 145 GLY B CA 1
ATOM 4742 C C . GLY B 1 145 ? -4.754 -5.387 -6.152 1 93.94 145 GLY B C 1
ATOM 4743 O O . GLY B 1 145 ? -5.27 -5.008 -7.207 1 93.94 145 GLY B O 1
ATOM 4744 N N . LEU B 1 146 ? -4.605 -4.586 -5.148 1 96.81 146 LEU B N 1
ATOM 4745 C CA . LEU B 1 146 ? -5.238 -3.273 -5.07 1 96.81 146 LEU B CA 1
ATOM 4746 C C . LEU B 1 146 ? -4.508 -2.264 -5.949 1 96.81 146 LEU B C 1
ATOM 4748 O O . LEU B 1 146 ? -5.039 -1.189 -6.242 1 96.81 146 LEU B O 1
ATOM 4752 N N . ALA B 1 147 ? -3.303 -2.613 -6.352 1 96.25 147 ALA B N 1
ATOM 4753 C CA . ALA B 1 147 ? -2.559 -1.772 -7.285 1 96.25 147 ALA B CA 1
ATOM 4754 C C . ALA B 1 147 ? -3.207 -1.778 -8.664 1 96.25 147 ALA B C 1
ATOM 4756 O O . ALA B 1 147 ? -2.879 -0.948 -9.516 1 96.25 147 ALA B O 1
ATOM 4757 N N . GLY B 1 148 ? -4.156 -2.656 -8.875 1 95.69 148 GLY B N 1
ATOM 4758 C CA . GLY B 1 148 ? -4.852 -2.734 -10.148 1 95.69 148 GLY B CA 1
ATOM 4759 C C . GLY B 1 148 ? -3.963 -3.193 -11.289 1 95.69 148 GLY B C 1
ATOM 4760 O O . GLY B 1 148 ? -3.057 -4.004 -11.086 1 95.69 148 GLY B O 1
ATOM 4761 N N . MET B 1 149 ? -4.266 -2.781 -12.477 1 96.38 149 MET B N 1
ATOM 4762 C CA . MET B 1 149 ? -3.533 -3.184 -13.672 1 96.38 149 MET B CA 1
ATOM 4763 C C . MET B 1 149 ? -2.287 -2.324 -13.859 1 96.38 149 MET B C 1
ATOM 4765 O O . MET B 1 149 ? -2.348 -1.1 -13.742 1 96.38 149 MET B O 1
ATOM 4769 N N . PRO B 1 150 ? -1.196 -2.971 -14.109 1 95.31 150 PRO B N 1
ATOM 4770 C CA . PRO B 1 150 ? 0.004 -2.18 -14.398 1 95.31 150 PRO B CA 1
ATOM 4771 C C . PRO B 1 150 ? -0.042 -1.517 -15.773 1 95.31 150 PRO B C 1
ATOM 4773 O O . PRO B 1 150 ? -0.696 -2.025 -16.688 1 95.31 150 PRO B O 1
ATOM 4776 N N . TRP B 1 151 ? 0.667 -0.421 -15.891 1 94.31 151 TRP B N 1
ATOM 4777 C CA . TRP B 1 151 ? 0.754 0.294 -17.156 1 94.31 151 TRP B CA 1
ATOM 4778 C C . TRP B 1 151 ? 1.444 -0.559 -18.219 1 94.31 151 TRP B C 1
ATOM 4780 O O . TRP B 1 151 ? 1.15 -0.437 -19.406 1 94.31 151 TRP B O 1
ATOM 4790 N N . GLN B 1 152 ? 2.4 -1.301 -17.766 1 94.31 152 GLN B N 1
ATOM 4791 C CA . GLN B 1 152 ? 3.146 -2.209 -18.641 1 94.31 152 GLN B CA 1
ATOM 4792 C C . GLN B 1 152 ? 3.488 -3.506 -17.906 1 94.31 152 GLN B C 1
ATOM 4794 O O . GLN B 1 152 ? 3.664 -3.51 -16.688 1 94.31 152 GLN B O 1
ATOM 4799 N N . ARG B 1 153 ? 3.479 -4.598 -18.625 1 93.94 153 ARG B N 1
ATOM 4800 C CA . ARG B 1 153 ? 3.93 -5.867 -18.078 1 93.94 153 ARG B CA 1
ATOM 4801 C C . ARG B 1 153 ? 4.43 -6.801 -19.172 1 93.94 153 ARG B C 1
ATOM 4803 O O . ARG B 1 153 ? 4.02 -6.684 -20.328 1 93.94 153 ARG B O 1
ATOM 4810 N N . PRO B 1 154 ? 5.316 -7.715 -18.828 1 93.81 154 PRO B N 1
ATOM 4811 C CA . PRO B 1 154 ? 5.758 -8.703 -19.828 1 93.81 154 PRO B CA 1
ATOM 4812 C C . PRO B 1 154 ? 4.613 -9.578 -20.328 1 93.81 154 PRO B C 1
ATOM 4814 O O . PRO B 1 154 ? 3.709 -9.922 -19.562 1 93.81 154 PRO B O 1
ATOM 4817 N N . LEU B 1 155 ? 4.645 -9.891 -21.547 1 95.81 155 LEU B N 1
ATOM 4818 C CA . LEU B 1 155 ? 3.725 -10.797 -22.219 1 95.81 155 LEU B CA 1
ATOM 4819 C C . LEU B 1 155 ? 4.461 -11.641 -23.266 1 95.81 155 LEU B C 1
ATOM 4821 O O . LEU B 1 155 ? 4.734 -11.172 -24.359 1 95.81 155 LEU B O 1
ATOM 4825 N N . GLY B 1 156 ? 4.727 -12.836 -22.891 1 93.44 156 GLY B N 1
ATOM 4826 C CA . GLY B 1 156 ? 5.621 -13.609 -23.734 1 93.44 156 GLY B CA 1
ATOM 4827 C C . GLY B 1 156 ? 6.98 -12.961 -23.906 1 93.44 156 GLY B C 1
ATOM 4828 O O . GLY B 1 156 ? 7.641 -12.617 -22.922 1 93.44 156 GLY B O 1
ATOM 4829 N N . THR B 1 157 ? 7.375 -12.82 -25.125 1 93.56 157 THR B N 1
ATOM 4830 C CA . THR B 1 157 ? 8.672 -12.203 -25.391 1 93.56 157 THR B CA 1
ATOM 4831 C C . THR B 1 157 ? 8.523 -10.695 -25.594 1 93.56 157 THR B C 1
ATOM 4833 O O . THR B 1 157 ? 9.523 -9.984 -25.734 1 93.56 157 THR B O 1
ATOM 4836 N N . GLY B 1 158 ? 7.262 -10.281 -25.562 1 95.12 158 GLY B N 1
ATOM 4837 C CA . GLY B 1 158 ? 7.016 -8.859 -25.75 1 95.12 158 GLY B CA 1
ATOM 4838 C C . GLY B 1 158 ? 6.52 -8.164 -24.5 1 95.12 158 GLY B C 1
ATOM 4839 O O . GLY B 1 158 ? 6.82 -8.594 -23.391 1 95.12 158 GLY B O 1
ATOM 4840 N N . LEU B 1 159 ? 5.859 -6.965 -24.75 1 95.75 159 LEU B N 1
ATOM 4841 C CA . LEU B 1 159 ? 5.352 -6.156 -23.641 1 95.75 159 LEU B CA 1
ATOM 4842 C C . LEU B 1 159 ? 3.893 -5.773 -23.875 1 95.75 159 LEU B C 1
ATOM 4844 O O . LEU B 1 159 ? 3.508 -5.426 -24.984 1 95.75 159 LEU B O 1
ATOM 4848 N N . LEU B 1 160 ? 3.125 -5.934 -22.828 1 97.5 160 LEU B N 1
ATOM 4849 C CA . LEU B 1 160 ? 1.757 -5.43 -22.844 1 97.5 160 LEU B CA 1
ATOM 4850 C C . LEU B 1 160 ? 1.705 -3.996 -22.312 1 97.5 160 LEU B C 1
ATOM 4852 O O . LEU B 1 160 ? 2.248 -3.695 -21.25 1 97.5 160 LEU B O 1
ATOM 4856 N N . ILE B 1 161 ? 1.078 -3.105 -23.078 1 97.25 161 ILE B N 1
ATOM 4857 C CA . ILE B 1 161 ? 1.018 -1.69 -22.719 1 97.25 161 ILE B CA 1
ATOM 4858 C C . ILE B 1 161 ? -0.439 -1.253 -22.594 1 97.25 161 ILE B C 1
ATOM 4860 O O . ILE B 1 161 ? -1.263 -1.539 -23.453 1 97.25 161 ILE B O 1
ATOM 4864 N N . ARG B 1 162 ? -0.726 -0.571 -21.5 1 97.44 162 ARG B N 1
ATOM 4865 C CA . ARG B 1 162 ? -2.045 0.012 -21.281 1 97.44 162 ARG B CA 1
ATOM 4866 C C . ARG B 1 162 ? -1.963 1.532 -21.188 1 97.44 162 ARG B C 1
ATOM 4868 O O . ARG B 1 162 ? -2.043 2.1 -20.094 1 97.44 162 ARG B O 1
ATOM 4875 N N . PRO B 1 163 ? -1.977 2.168 -22.312 1 96.56 163 PRO B N 1
ATOM 4876 C CA . PRO B 1 163 ? -1.654 3.596 -22.344 1 96.56 163 PRO B CA 1
ATOM 4877 C C . PRO B 1 163 ? -2.812 4.473 -21.875 1 96.56 163 PRO B C 1
ATOM 4879 O O . PRO B 1 163 ? -2.633 5.672 -21.641 1 96.56 163 PRO B O 1
ATOM 4882 N N . LEU B 1 164 ? -4.023 3.875 -21.641 1 97 164 LEU B N 1
ATOM 4883 C CA . LEU B 1 164 ? -5.211 4.691 -21.422 1 97 164 LEU B CA 1
ATOM 4884 C C . LEU B 1 164 ? -5.723 4.523 -19.984 1 97 164 LEU B C 1
ATOM 4886 O O . LEU B 1 164 ? -6.844 4.926 -19.672 1 97 164 LEU B O 1
ATOM 4890 N N . LEU B 1 165 ? -4.926 4.004 -19.078 1 95.81 165 LEU B N 1
ATOM 4891 C CA . LEU B 1 165 ? -5.395 3.625 -17.75 1 95.81 165 LEU B CA 1
ATOM 4892 C C . LEU B 1 165 ? -5.809 4.855 -16.953 1 95.81 165 LEU B C 1
ATOM 4894 O O . LEU B 1 165 ? -6.488 4.738 -15.93 1 95.81 165 LEU B O 1
ATOM 4898 N N . ASP B 1 166 ? -5.41 6.07 -17.344 1 93.12 166 ASP B N 1
ATOM 4899 C CA . ASP B 1 166 ? -5.805 7.285 -16.625 1 93.12 166 ASP B CA 1
ATOM 4900 C C . ASP B 1 166 ? -6.746 8.133 -17.484 1 93.12 166 ASP B C 1
ATOM 4902 O O . ASP B 1 166 ? -6.996 9.297 -17.156 1 93.12 166 ASP B O 1
ATOM 4906 N N . VAL B 1 167 ? -7.234 7.605 -18.578 1 96.94 167 VAL B N 1
ATOM 4907 C CA . VAL B 1 167 ? -8.102 8.336 -19.5 1 96.94 167 VAL B CA 1
ATOM 4908 C C . VAL B 1 167 ? -9.555 7.957 -19.25 1 96.94 167 VAL B C 1
ATOM 4910 O O . VAL B 1 167 ? -9.922 6.781 -19.344 1 96.94 167 VAL B O 1
ATOM 4913 N N . PRO B 1 168 ? -10.406 8.922 -18.953 1 97.06 168 PRO B N 1
ATOM 4914 C CA . PRO B 1 168 ? -11.828 8.609 -18.766 1 97.06 168 PRO B CA 1
ATOM 4915 C C . PRO B 1 168 ? -12.477 8.016 -20.016 1 97.06 168 PRO B C 1
ATOM 4917 O O . PRO B 1 168 ? -12.156 8.43 -21.141 1 97.06 168 PRO B O 1
ATOM 4920 N N . GLN B 1 169 ? -13.375 7.133 -19.828 1 96.31 169 GLN B N 1
ATOM 4921 C CA . GLN B 1 169 ? -14.086 6.488 -20.922 1 96.31 169 GLN B CA 1
ATOM 4922 C C . GLN B 1 169 ? -14.773 7.52 -21.812 1 96.31 169 GLN B C 1
ATOM 4924 O O . GLN B 1 169 ? -14.859 7.336 -23.031 1 96.31 169 GLN B O 1
ATOM 4929 N N . GLN B 1 170 ? -15.227 8.578 -21.234 1 96.12 170 GLN B N 1
ATOM 4930 C CA . GLN B 1 170 ? -15.922 9.625 -21.969 1 96.12 170 GLN B CA 1
ATOM 4931 C C . GLN B 1 170 ? -15.031 10.211 -23.062 1 96.12 170 GLN B C 1
ATOM 4933 O O . GLN B 1 170 ? -15.523 10.602 -24.125 1 96.12 170 GLN B O 1
ATOM 4938 N N . VAL B 1 171 ? -13.766 10.297 -22.766 1 97.38 171 VAL B N 1
ATOM 4939 C CA . VAL B 1 171 ? -12.82 10.812 -23.75 1 97.38 171 VAL B CA 1
ATOM 4940 C C . VAL B 1 171 ? -12.805 9.906 -24.984 1 97.38 171 VAL B C 1
ATOM 4942 O O . VAL B 1 171 ? -12.711 10.383 -26.109 1 97.38 171 VAL B O 1
ATOM 4945 N N . LEU B 1 172 ? -12.875 8.602 -24.75 1 97.56 172 LEU B N 1
ATOM 4946 C CA . LEU B 1 172 ? -12.914 7.641 -25.844 1 97.56 172 LEU B CA 1
ATOM 4947 C C . LEU B 1 172 ? -14.234 7.734 -26.594 1 97.56 172 LEU B C 1
ATOM 4949 O O . LEU B 1 172 ? -14.25 7.688 -27.828 1 97.56 172 LEU B O 1
ATOM 4953 N N . ARG B 1 173 ? -15.336 7.922 -25.922 1 96.06 173 ARG B N 1
ATOM 4954 C CA . ARG B 1 173 ? -16.656 8.039 -26.547 1 96.06 173 ARG B CA 1
ATOM 4955 C C . ARG B 1 173 ? -16.734 9.297 -27.406 1 96.06 173 ARG B C 1
ATOM 4957 O O . ARG B 1 173 ? -17.266 9.258 -28.516 1 96.06 173 ARG B O 1
ATOM 4964 N N . ASP B 1 174 ? -16.25 10.352 -26.875 1 96.88 174 ASP B N 1
ATOM 4965 C CA . ASP B 1 174 ? -16.219 11.602 -27.625 1 96.88 174 ASP B CA 1
ATOM 4966 C C . ASP B 1 174 ? -15.43 11.453 -28.922 1 96.88 174 ASP B C 1
ATOM 4968 O O . ASP B 1 174 ? -15.82 11.984 -29.953 1 96.88 174 ASP B O 1
ATOM 4972 N N . TYR B 1 175 ? -14.367 10.781 -28.828 1 96.56 175 TYR B N 1
ATOM 4973 C CA . TYR B 1 175 ? -13.523 10.547 -29.984 1 96.56 175 TYR B CA 1
ATOM 4974 C C . TYR B 1 175 ? -14.273 9.75 -31.047 1 96.56 175 TYR B C 1
ATOM 4976 O O . TYR B 1 175 ? -14.219 10.086 -32.25 1 96.56 175 TYR B O 1
ATOM 4984 N N . LEU B 1 176 ? -14.969 8.703 -30.625 1 95.44 176 LEU B N 1
ATOM 4985 C CA . LEU B 1 176 ? -15.75 7.875 -31.531 1 95.44 176 LEU B CA 1
ATOM 4986 C C . LEU B 1 176 ? -16.844 8.695 -32.219 1 95.44 176 LEU B C 1
ATOM 4988 O O . LEU B 1 176 ? -17.094 8.539 -33.406 1 95.44 176 LEU B O 1
ATOM 4992 N N . GLU B 1 177 ? -17.484 9.5 -31.484 1 94.94 177 GLU B N 1
ATOM 4993 C CA . GLU B 1 177 ? -18.562 10.336 -32 1 94.94 177 GLU B CA 1
ATOM 4994 C C . GLU B 1 177 ? -18.031 11.375 -33 1 94.94 177 GLU B C 1
ATOM 4996 O O . GLU B 1 177 ? -18.625 11.602 -34.031 1 94.94 177 GLU B O 1
ATOM 5001 N N . GLN B 1 178 ? -16.953 11.969 -32.625 1 93 178 GLN B N 1
ATOM 5002 C CA . GLN B 1 178 ? -16.344 12.992 -33.438 1 93 178 GLN B CA 1
ATOM 5003 C C . GLN B 1 178 ? -15.969 12.445 -34.812 1 93 178 GLN B C 1
ATOM 5005 O O . GLN B 1 178 ? -16.125 13.133 -35.844 1 93 178 GLN B O 1
ATOM 5010 N N . TRP B 1 179 ? -15.531 11.234 -34.875 1 91.19 179 TRP B N 1
ATOM 5011 C CA . TRP B 1 179 ? -15.062 10.641 -36.125 1 91.19 179 TRP B CA 1
ATOM 5012 C C . TRP B 1 179 ? -16.109 9.703 -36.719 1 91.19 179 TRP B C 1
ATOM 5014 O O . TRP B 1 179 ? -15.875 9.062 -37.75 1 91.19 179 TRP B O 1
ATOM 5024 N N . HIS B 1 180 ? -17.25 9.586 -36.094 1 90.75 180 HIS B N 1
ATOM 5025 C CA . HIS B 1 180 ? -18.359 8.75 -36.531 1 90.75 180 HIS B CA 1
ATOM 5026 C C . HIS B 1 180 ? -17.891 7.324 -36.812 1 90.75 180 HIS B C 1
ATOM 5028 O O . HIS B 1 180 ? -18.188 6.77 -37.875 1 90.75 180 HIS B O 1
ATOM 5034 N N . LEU B 1 181 ? -17.188 6.809 -35.875 1 88 181 LEU B N 1
ATOM 5035 C CA . LEU B 1 181 ? -16.609 5.477 -36.031 1 88 181 LEU B CA 1
ATOM 5036 C C . LEU B 1 181 ? -17.578 4.406 -35.562 1 88 181 LEU B C 1
ATOM 5038 O O . LEU B 1 181 ? -18.047 4.445 -34.438 1 88 181 LEU B O 1
ATOM 5042 N N . PRO B 1 182 ? -17.906 3.447 -36.406 1 88.81 182 PRO B N 1
ATOM 5043 C CA . PRO B 1 182 ? -18.75 2.34 -35.938 1 88.81 182 PRO B CA 1
ATOM 5044 C C . PRO B 1 182 ? -18 1.352 -35.062 1 88.81 182 PRO B C 1
ATOM 5046 O O . PRO B 1 182 ? -16.781 1.187 -35.188 1 88.81 182 PRO B O 1
ATOM 5049 N N . PHE B 1 183 ? -18.703 0.801 -34.094 1 89.75 183 PHE B N 1
ATOM 5050 C CA . PHE B 1 183 ? -18.109 -0.229 -33.25 1 89.75 183 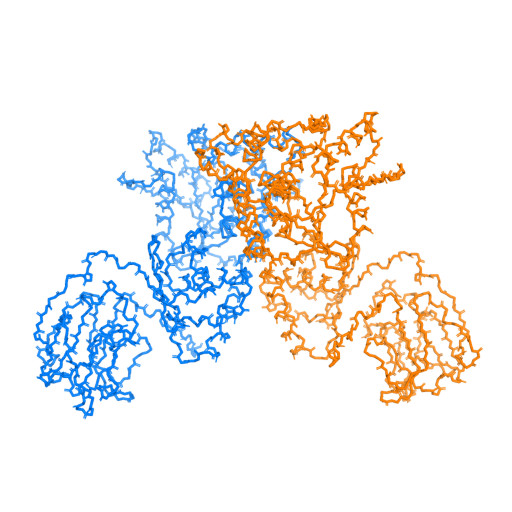PHE B CA 1
ATOM 5051 C C . PHE B 1 183 ? -19.141 -1.262 -32.812 1 89.75 183 PHE B C 1
ATOM 5053 O O . PHE B 1 183 ? -20.344 -1.047 -33 1 89.75 183 PHE B O 1
ATOM 5060 N N . LEU B 1 184 ? -18.641 -2.359 -32.406 1 87.44 184 LEU B N 1
ATOM 5061 C CA . LEU B 1 184 ? -19.5 -3.492 -32.031 1 87.44 184 LEU B CA 1
ATOM 5062 C C . LEU B 1 184 ? -19.969 -3.385 -30.594 1 87.44 184 LEU B C 1
ATOM 5064 O O . LEU B 1 184 ? -19.219 -2.918 -29.734 1 87.44 184 LEU B O 1
ATOM 5068 N N . ASN B 1 185 ? -21.188 -3.717 -30.406 1 82.88 185 ASN B N 1
ATOM 5069 C CA . ASN B 1 185 ? -21.719 -3.852 -29.047 1 82.88 185 ASN B CA 1
ATOM 5070 C C . ASN B 1 185 ? -21.891 -5.316 -28.656 1 82.88 185 ASN B C 1
ATOM 5072 O O . ASN B 1 185 ? -22.781 -5.996 -29.172 1 82.88 185 ASN B O 1
ATOM 5076 N N . ASP B 1 186 ? -21 -5.746 -27.875 1 78.38 186 ASP B N 1
ATOM 5077 C CA . ASP B 1 186 ? -21.062 -7.117 -27.375 1 78.38 186 ASP B CA 1
ATOM 5078 C C . ASP B 1 186 ? -22.109 -7.25 -26.266 1 78.38 186 ASP B C 1
ATOM 5080 O O . ASP B 1 186 ? -21.984 -6.609 -25.219 1 78.38 186 ASP B O 1
ATOM 5084 N N . PRO B 1 187 ? -23.109 -8.109 -26.438 1 78.81 187 PRO B N 1
ATOM 5085 C CA . PRO B 1 187 ? -24.141 -8.289 -25.406 1 78.81 187 PRO B CA 1
ATOM 5086 C C . PRO B 1 187 ? -23.562 -8.727 -24.062 1 78.81 187 PRO B C 1
ATOM 5088 O O . PRO B 1 187 ? -24.172 -8.5 -23.016 1 78.81 187 PRO B O 1
ATOM 5091 N N . ALA B 1 188 ? -22.391 -9.398 -24.047 1 76.69 188 ALA B N 1
ATOM 5092 C CA . ALA B 1 188 ? -21.75 -9.859 -22.812 1 76.69 188 ALA B CA 1
ATOM 5093 C C . ALA B 1 188 ? -21.438 -8.688 -21.891 1 76.69 188 ALA B C 1
ATOM 5095 O O . ALA B 1 188 ? -21.297 -8.859 -20.688 1 76.69 188 ALA B O 1
ATOM 5096 N N . ASN B 1 189 ? -21.469 -7.531 -22.406 1 79.06 189 ASN B N 1
ATOM 5097 C CA . ASN B 1 189 ? -21.156 -6.328 -21.641 1 79.06 189 ASN B CA 1
ATOM 5098 C C . ASN B 1 189 ? -22.312 -5.938 -20.719 1 79.06 189 ASN B C 1
ATOM 5100 O O . ASN B 1 189 ? -22.125 -5.125 -19.812 1 79.06 189 ASN B O 1
ATOM 5104 N N . ALA B 1 190 ? -23.438 -6.648 -20.922 1 83.75 190 ALA B N 1
ATOM 5105 C CA . ALA B 1 190 ? -24.609 -6.32 -20.109 1 83.75 190 ALA B CA 1
ATOM 5106 C C . ALA B 1 190 ? -25.031 -7.512 -19.25 1 83.75 190 ALA B C 1
ATOM 5108 O O . ALA B 1 190 ? -26.062 -7.461 -18.578 1 83.75 190 ALA B O 1
ATOM 5109 N N . ASP B 1 191 ? -24.234 -8.555 -19.297 1 84.62 191 ASP B N 1
ATOM 5110 C CA . ASP B 1 191 ? -24.578 -9.766 -18.562 1 84.62 191 ASP B CA 1
ATOM 5111 C C . ASP B 1 191 ? -24.25 -9.602 -17.078 1 84.62 191 ASP B C 1
ATOM 5113 O O . ASP B 1 191 ? -23.078 -9.734 -16.672 1 84.62 191 ASP B O 1
ATOM 5117 N N . MET B 1 192 ? -25.203 -9.555 -16.266 1 87.44 192 MET B N 1
ATOM 5118 C CA . MET B 1 192 ? -25.062 -9.211 -14.859 1 87.44 192 MET B CA 1
ATOM 5119 C C . MET B 1 192 ? -24.547 -10.398 -14.055 1 87.44 192 MET B C 1
ATOM 5121 O O . MET B 1 192 ? -24.25 -10.266 -12.867 1 87.44 192 MET B O 1
ATOM 5125 N N . ARG B 1 193 ? -24.359 -11.516 -14.711 1 85.88 193 ARG B N 1
ATOM 5126 C CA . ARG B 1 193 ? -23.797 -12.672 -14.031 1 85.88 193 ARG B CA 1
ATOM 5127 C C . ARG B 1 193 ? -22.328 -12.453 -13.711 1 85.88 193 ARG B C 1
ATOM 5129 O O . ARG B 1 193 ? -21.766 -13.125 -12.836 1 85.88 193 ARG B O 1
ATOM 5136 N N . TYR B 1 194 ? -21.766 -11.57 -14.406 1 86.69 194 TYR B N 1
ATOM 5137 C CA . TYR B 1 194 ? -20.359 -11.297 -14.203 1 86.69 194 TYR B CA 1
ATOM 5138 C C . TYR B 1 194 ? -20.156 -10.172 -13.195 1 86.69 194 TYR B C 1
ATOM 5140 O O . TYR B 1 194 ? -20.812 -9.125 -13.281 1 86.69 194 TYR B O 1
ATOM 5148 N N . ASP B 1 195 ? -19.234 -10.352 -12.195 1 91.06 195 ASP B N 1
ATOM 5149 C CA . ASP B 1 195 ? -18.953 -9.375 -11.141 1 91.06 195 ASP B CA 1
ATOM 5150 C C . ASP B 1 195 ? -18.578 -8.016 -11.734 1 91.06 195 ASP B C 1
ATOM 5152 O O . ASP B 1 195 ? -19.047 -6.98 -11.266 1 91.06 195 ASP B O 1
ATOM 5156 N N . ARG B 1 196 ? -17.828 -8.062 -12.789 1 90.94 196 ARG B N 1
ATOM 5157 C CA . ARG B 1 196 ? -17.328 -6.828 -13.383 1 90.94 196 ARG B CA 1
ATOM 5158 C C . ARG B 1 196 ? -18.469 -6.008 -13.969 1 90.94 196 ARG B C 1
ATOM 5160 O O . ARG B 1 196 ? -18.438 -4.773 -13.938 1 90.94 196 ARG B O 1
ATOM 5167 N N . VAL B 1 197 ? -19.422 -6.648 -14.539 1 91.88 197 VAL B N 1
ATOM 5168 C CA . VAL B 1 197 ? -20.562 -5.977 -15.141 1 91.88 197 VAL B CA 1
ATOM 5169 C C . VAL B 1 197 ? -21.406 -5.305 -14.062 1 91.88 197 VAL B C 1
ATOM 5171 O O . VAL B 1 197 ? -21.875 -4.176 -14.234 1 91.88 197 VAL B O 1
ATOM 5174 N N . ARG B 1 198 ? -21.516 -5.961 -12.938 1 94.75 198 ARG B N 1
ATOM 5175 C CA . ARG B 1 198 ? -22.266 -5.383 -11.828 1 94.75 198 ARG B CA 1
ATOM 5176 C C . ARG B 1 198 ? -21.562 -4.152 -11.266 1 94.75 198 ARG B C 1
ATOM 5178 O O . ARG B 1 198 ? -22.203 -3.154 -10.945 1 94.75 198 ARG B O 1
ATOM 5185 N N . VAL B 1 199 ? -20.266 -4.238 -11.172 1 95.75 199 VAL B N 1
ATOM 5186 C CA . VAL B 1 199 ? -19.5 -3.092 -10.695 1 95.75 199 VAL B CA 1
ATOM 5187 C C . VAL B 1 199 ? -19.625 -1.939 -11.688 1 95.75 199 VAL B C 1
ATOM 5189 O O . VAL B 1 199 ? -19.906 -0.802 -11.297 1 95.75 199 VAL B O 1
ATOM 5192 N N . ARG B 1 200 ? -19.578 -2.27 -12.914 1 94.31 200 ARG B N 1
ATOM 5193 C CA . ARG B 1 200 ? -19.578 -1.271 -13.977 1 94.31 200 ARG B CA 1
ATOM 5194 C C . ARG B 1 200 ? -20.938 -0.615 -14.125 1 94.31 200 ARG B C 1
ATOM 5196 O O . ARG B 1 200 ? -21.047 0.611 -14.195 1 94.31 200 ARG B O 1
ATOM 5203 N N . ASN B 1 201 ? -21.953 -1.379 -14.102 1 94.56 201 ASN B N 1
ATOM 5204 C CA . ASN B 1 201 ? -23.266 -0.891 -14.516 1 94.56 201 ASN B CA 1
ATOM 5205 C C . ASN B 1 201 ? -24.109 -0.468 -13.312 1 94.56 201 ASN B C 1
ATOM 5207 O O . ASN B 1 201 ? -25.078 0.282 -13.461 1 94.56 201 ASN B O 1
ATOM 5211 N N . ILE B 1 202 ? -23.766 -0.948 -12.156 1 95.44 202 ILE B N 1
ATOM 5212 C CA . ILE B 1 202 ? -24.609 -0.656 -11.008 1 95.44 202 ILE B CA 1
ATOM 5213 C C . ILE B 1 202 ? -23.812 0.093 -9.953 1 95.44 202 ILE B C 1
ATOM 5215 O O . ILE B 1 202 ? -24.125 1.242 -9.625 1 95.44 202 ILE B O 1
ATOM 5219 N N . LEU B 1 203 ? -22.734 -0.456 -9.461 1 95.88 203 LEU B N 1
ATOM 5220 C CA . LEU B 1 203 ? -22.031 0.071 -8.305 1 95.88 203 LEU B CA 1
ATOM 5221 C C . LEU B 1 203 ? -21.422 1.434 -8.617 1 95.88 203 LEU B C 1
ATOM 5223 O O . LEU B 1 203 ? -21.641 2.4 -7.883 1 95.88 203 LEU B O 1
ATOM 5227 N N . LEU B 1 204 ? -20.688 1.552 -9.695 1 95.69 204 LEU B N 1
ATOM 5228 C CA . LEU B 1 204 ? -19.969 2.785 -10.008 1 95.69 204 LEU B CA 1
ATOM 5229 C C . LEU B 1 204 ? -20.938 3.938 -10.227 1 95.69 204 LEU B C 1
ATOM 5231 O O . LEU B 1 204 ? -20.797 5 -9.617 1 95.69 204 LEU B O 1
ATOM 5235 N N . PRO B 1 205 ? -22 3.703 -11.062 1 95 205 PRO B N 1
ATOM 5236 C CA . PRO B 1 205 ? -22.969 4.785 -11.211 1 95 205 PRO B CA 1
ATOM 5237 C C . PRO B 1 205 ? -23.656 5.152 -9.898 1 95 205 PRO B C 1
ATOM 5239 O O . PRO B 1 205 ? -23.922 6.332 -9.648 1 95 205 PRO B O 1
ATOM 5242 N N . GLN B 1 206 ? -23.891 4.203 -9.102 1 94.44 206 GLN B N 1
ATOM 5243 C CA . GLN B 1 206 ? -24.547 4.441 -7.828 1 94.44 206 GLN B CA 1
ATOM 5244 C C . GLN B 1 206 ? -23.688 5.324 -6.922 1 94.44 206 GLN B C 1
ATOM 5246 O O . GLN B 1 206 ? -24.219 6.121 -6.141 1 94.44 206 GLN B O 1
ATOM 5251 N N . LEU B 1 207 ? -22.391 5.188 -6.953 1 96.06 207 LEU B N 1
ATOM 5252 C CA . LEU B 1 207 ? -21.5 6.035 -6.168 1 96.06 207 LEU B CA 1
ATOM 5253 C C . LEU B 1 207 ? -21.672 7.504 -6.551 1 96.06 207 LEU B C 1
ATOM 5255 O O . LEU B 1 207 ? -21.656 8.383 -5.684 1 96.06 207 LEU B O 1
ATOM 5259 N N . GLY B 1 208 ? -21.797 7.715 -7.844 1 94.44 208 GLY B N 1
ATOM 5260 C CA . GLY B 1 208 ? -22.094 9.062 -8.289 1 94.44 208 GLY B CA 1
ATOM 5261 C C . GLY B 1 208 ? -23.391 9.617 -7.711 1 94.44 208 GLY B C 1
ATOM 5262 O O . GLY B 1 208 ? -23.422 10.75 -7.234 1 94.44 208 GLY B O 1
ATOM 5263 N N . ASP B 1 209 ? -24.391 8.758 -7.648 1 93.69 209 ASP B N 1
ATOM 5264 C CA . ASP B 1 209 ? -25.703 9.148 -7.145 1 93.69 209 ASP B CA 1
ATOM 5265 C C . ASP B 1 209 ? -25.656 9.406 -5.641 1 93.69 209 ASP B C 1
ATOM 5267 O O . ASP B 1 209 ? -26.422 10.234 -5.129 1 93.69 209 ASP B O 1
ATOM 5271 N N . LEU B 1 210 ? -24.797 8.719 -4.988 1 94.25 210 LEU B N 1
ATOM 5272 C CA . LEU B 1 210 ? -24.719 8.812 -3.533 1 94.25 210 LEU B CA 1
ATOM 5273 C C . LEU B 1 210 ? -23.875 10.016 -3.117 1 94.25 210 LEU B C 1
ATOM 5275 O O . LEU B 1 210 ? -23.766 10.312 -1.927 1 94.25 210 LEU B O 1
ATOM 5279 N N . GLY B 1 211 ? -23.188 10.695 -4.098 1 93.25 211 GLY B N 1
ATOM 5280 C CA . GLY B 1 211 ? -22.5 11.93 -3.768 1 93.25 211 GLY B CA 1
ATOM 5281 C C . GLY B 1 211 ? -21.031 11.898 -4.102 1 93.25 211 GLY B C 1
ATOM 5282 O O . GLY B 1 211 ? -20.266 12.766 -3.664 1 93.25 211 GLY B O 1
ATOM 5283 N N . TRP B 1 212 ? -20.594 10.914 -4.848 1 95.12 212 TRP B N 1
ATOM 5284 C CA . TRP B 1 212 ? -19.188 10.828 -5.246 1 95.12 212 TRP B CA 1
ATOM 5285 C C . TRP B 1 212 ? -19.062 10.734 -6.766 1 95.12 212 TRP B C 1
ATOM 5287 O O . TRP B 1 212 ? -18.609 9.711 -7.289 1 95.12 212 TRP B O 1
ATOM 5297 N N . PRO B 1 213 ? -19.312 11.844 -7.438 1 94 213 PRO B N 1
ATOM 5298 C CA . PRO B 1 213 ? -19.297 11.836 -8.898 1 94 213 PRO B CA 1
ATOM 5299 C C . PRO B 1 213 ? -17.906 11.547 -9.477 1 94 213 PRO B C 1
ATOM 5301 O O . PRO B 1 213 ? -17.797 11.102 -10.617 1 94 213 PRO B O 1
ATOM 5304 N N . HIS B 1 214 ? -16.859 11.75 -8.719 1 94.88 214 HIS B N 1
ATOM 5305 C CA . HIS B 1 214 ? -15.5 11.508 -9.18 1 94.88 214 HIS B CA 1
ATOM 5306 C C . HIS B 1 214 ? -14.922 10.242 -8.555 1 94.88 214 HIS B C 1
ATOM 5308 O O . HIS B 1 214 ? -13.711 10.141 -8.344 1 94.88 214 HIS B O 1
ATOM 5314 N N . ALA B 1 215 ? -15.828 9.281 -8.266 1 96.25 215 ALA B N 1
ATOM 5315 C CA . ALA B 1 215 ? -15.398 8.047 -7.629 1 96.25 215 ALA B CA 1
ATOM 5316 C C . ALA B 1 215 ? -14.391 7.297 -8.5 1 96.25 215 ALA B C 1
ATOM 5318 O O . ALA B 1 215 ? -13.328 6.887 -8.023 1 96.25 215 ALA B O 1
ATOM 5319 N N . ALA B 1 216 ? -14.688 7.191 -9.773 1 96.62 216 ALA B N 1
ATOM 5320 C CA . ALA B 1 216 ? -13.836 6.383 -10.648 1 96.62 216 ALA B CA 1
ATOM 5321 C C . ALA B 1 216 ? -12.438 6.98 -10.758 1 96.62 216 ALA B C 1
ATOM 5323 O O . ALA B 1 216 ? -11.445 6.289 -10.516 1 96.62 216 ALA B O 1
ATOM 5324 N N . PRO B 1 217 ? -12.297 8.305 -11.062 1 95.81 217 PRO B N 1
ATOM 5325 C CA . PRO B 1 217 ? -10.961 8.898 -11.102 1 95.81 217 PRO B CA 1
ATOM 5326 C C . PRO B 1 217 ? -10.227 8.789 -9.766 1 95.81 217 PRO B C 1
ATOM 5328 O O . PRO B 1 217 ? -9.016 8.57 -9.734 1 95.81 217 PRO B O 1
ATOM 5331 N N . ASN B 1 218 ? -10.922 8.906 -8.648 1 95.81 218 ASN B N 1
ATOM 5332 C CA . ASN B 1 218 ? -10.312 8.812 -7.332 1 95.81 218 ASN B CA 1
ATOM 5333 C C . ASN B 1 218 ? -9.82 7.395 -7.043 1 95.81 218 ASN B C 1
ATOM 5335 O O . ASN B 1 218 ? -8.711 7.211 -6.527 1 95.81 218 ASN B O 1
ATOM 5339 N N . ILE B 1 219 ? -10.617 6.449 -7.41 1 97.12 219 ILE B N 1
ATOM 5340 C CA . ILE B 1 219 ? -10.266 5.047 -7.195 1 97.12 219 ILE B CA 1
ATOM 5341 C C . ILE B 1 219 ? -9.07 4.672 -8.062 1 97.12 219 ILE B C 1
ATOM 5343 O O . ILE B 1 219 ? -8.156 3.98 -7.609 1 97.12 219 ILE B O 1
ATOM 5347 N N . ALA B 1 220 ? -9.078 5.184 -9.289 1 96.06 220 ALA B N 1
ATOM 5348 C CA . ALA B 1 220 ? -7.953 4.922 -10.18 1 96.06 220 ALA B CA 1
ATOM 5349 C C . ALA B 1 220 ? -6.668 5.539 -9.641 1 96.06 220 ALA B C 1
ATOM 5351 O O . ALA B 1 220 ? -5.598 4.938 -9.734 1 96.06 220 ALA B O 1
ATOM 5352 N N . ARG B 1 221 ? -6.777 6.68 -9.086 1 93.5 221 ARG B N 1
ATOM 5353 C CA . ARG B 1 221 ? -5.625 7.328 -8.477 1 93.5 221 ARG B CA 1
ATOM 5354 C C . ARG B 1 221 ? -5.109 6.523 -7.285 1 93.5 221 ARG B C 1
ATOM 5356 O O . ARG B 1 221 ? -3.9 6.41 -7.082 1 93.5 221 ARG B O 1
ATOM 5363 N N . ALA B 1 222 ? -6.031 6.02 -6.488 1 95.38 222 ALA B N 1
ATOM 5364 C CA . ALA B 1 222 ? -5.648 5.16 -5.375 1 95.38 222 ALA B CA 1
ATOM 5365 C C . ALA B 1 222 ? -4.863 3.943 -5.863 1 95.38 222 ALA B C 1
ATOM 5367 O O . ALA B 1 222 ? -3.871 3.547 -5.25 1 95.38 222 ALA B O 1
ATOM 5368 N N . ALA B 1 223 ? -5.328 3.385 -6.965 1 96.06 223 ALA B N 1
ATOM 5369 C CA . ALA B 1 223 ? -4.629 2.242 -7.547 1 96.06 223 ALA B CA 1
ATOM 5370 C C . ALA B 1 223 ? -3.189 2.605 -7.902 1 96.06 223 ALA B C 1
ATOM 5372 O O . ALA B 1 223 ? -2.264 1.833 -7.645 1 96.06 223 ALA B O 1
ATOM 5373 N N . ASP B 1 224 ? -3.008 3.775 -8.461 1 93.75 224 ASP B N 1
ATOM 5374 C CA . ASP B 1 224 ? -1.679 4.25 -8.836 1 93.75 224 ASP B CA 1
ATOM 5375 C C . ASP B 1 224 ? -0.795 4.43 -7.602 1 93.75 224 ASP B C 1
ATOM 5377 O O . ASP B 1 224 ? 0.384 4.07 -7.617 1 93.75 224 ASP B O 1
ATOM 5381 N N . ASN B 1 225 ? -1.377 4.965 -6.602 1 94.25 225 ASN B N 1
ATOM 5382 C CA . ASN B 1 225 ? -0.653 5.141 -5.348 1 94.25 225 ASN B CA 1
ATOM 5383 C C . ASN B 1 225 ? -0.244 3.801 -4.742 1 94.25 225 ASN B C 1
ATOM 5385 O O . ASN B 1 225 ? 0.864 3.664 -4.219 1 94.25 225 ASN B O 1
ATOM 5389 N N . LEU B 1 226 ? -1.114 2.877 -4.789 1 96.56 226 LEU B N 1
ATOM 5390 C CA . LEU B 1 226 ? -0.844 1.562 -4.215 1 96.56 226 LEU B CA 1
ATOM 5391 C C . LEU B 1 226 ? 0.169 0.799 -5.062 1 96.56 226 LEU B C 1
ATOM 5393 O O . LEU B 1 226 ? 0.914 -0.036 -4.543 1 96.56 226 LEU B O 1
ATOM 5397 N N . ALA B 1 227 ? 0.191 1.108 -6.402 1 95.94 227 ALA B N 1
ATOM 5398 C CA . ALA B 1 227 ? 1.231 0.538 -7.254 1 95.94 227 ALA B CA 1
ATOM 5399 C C . ALA B 1 227 ? 2.619 0.982 -6.801 1 95.94 227 ALA B C 1
ATOM 5401 O O . ALA B 1 227 ? 3.572 0.203 -6.844 1 95.94 227 ALA B O 1
ATOM 5402 N N . ASP B 1 228 ? 2.701 2.227 -6.363 1 95.94 228 ASP B N 1
ATOM 5403 C CA . ASP B 1 228 ? 3.949 2.701 -5.773 1 95.94 228 ASP B CA 1
ATOM 5404 C C . ASP B 1 228 ? 4.355 1.842 -4.578 1 95.94 228 ASP B C 1
ATOM 5406 O O . ASP B 1 228 ? 5.52 1.464 -4.445 1 95.94 228 ASP B O 1
ATOM 5410 N N . MET B 1 229 ? 3.375 1.523 -3.729 1 97.19 229 MET B N 1
ATOM 5411 C CA . MET B 1 229 ? 3.645 0.759 -2.514 1 97.19 229 MET B CA 1
ATOM 5412 C C . MET B 1 229 ? 4.098 -0.657 -2.852 1 97.19 229 MET B C 1
ATOM 5414 O O . MET B 1 229 ? 4.953 -1.22 -2.166 1 97.19 229 MET B O 1
ATOM 5418 N N . ARG B 1 230 ? 3.492 -1.194 -3.857 1 96.12 230 ARG B N 1
ATOM 5419 C CA . ARG B 1 230 ? 3.914 -2.518 -4.305 1 96.12 230 ARG B CA 1
ATOM 5420 C C . ARG B 1 230 ? 5.395 -2.525 -4.672 1 96.12 230 ARG B C 1
ATOM 5422 O O . ARG B 1 230 ? 6.137 -3.424 -4.27 1 96.12 230 ARG B O 1
ATOM 5429 N N . GLU B 1 231 ? 5.824 -1.559 -5.457 1 96.25 231 GLU B N 1
ATOM 5430 C CA . GLU B 1 231 ? 7.223 -1.45 -5.859 1 96.25 231 GLU B CA 1
ATOM 5431 C C . GLU B 1 231 ? 8.125 -1.213 -4.656 1 96.25 231 GLU B C 1
ATOM 5433 O O . GLU B 1 231 ? 9.203 -1.81 -4.551 1 96.25 231 GLU B O 1
ATOM 5438 N N . ILE B 1 232 ? 7.648 -0.364 -3.75 1 97.5 232 ILE B N 1
ATOM 5439 C CA . ILE B 1 232 ? 8.422 -0.027 -2.564 1 97.5 232 ILE B CA 1
ATOM 5440 C C . ILE B 1 232 ? 8.594 -1.267 -1.688 1 97.5 232 ILE B C 1
ATOM 5442 O O . ILE B 1 232 ? 9.68 -1.514 -1.153 1 97.5 232 ILE B O 1
ATOM 5446 N N . ALA B 1 233 ? 7.531 -2.033 -1.507 1 97.44 233 ALA B N 1
ATOM 5447 C CA . ALA B 1 233 ? 7.605 -3.262 -0.72 1 97.44 233 ALA B CA 1
ATOM 5448 C C . ALA B 1 233 ? 8.609 -4.238 -1.325 1 97.44 233 ALA B C 1
ATOM 5450 O O . ALA B 1 233 ? 9.367 -4.887 -0.601 1 97.44 233 ALA B O 1
ATOM 5451 N N . ALA B 1 234 ? 8.609 -4.336 -2.66 1 96.38 234 ALA B N 1
ATOM 5452 C CA . ALA B 1 234 ? 9.547 -5.219 -3.344 1 96.38 234 ALA B CA 1
ATOM 5453 C C . ALA B 1 234 ? 10.984 -4.758 -3.129 1 96.38 234 ALA B C 1
ATOM 5455 O O . ALA B 1 234 ? 11.867 -5.57 -2.852 1 96.38 234 ALA B O 1
ATOM 5456 N N . ASP B 1 235 ? 11.203 -3.461 -3.303 1 97.19 235 ASP B N 1
ATOM 5457 C CA . ASP B 1 235 ? 12.531 -2.893 -3.092 1 97.19 235 ASP B CA 1
ATOM 5458 C C . ASP B 1 235 ? 12.969 -3.051 -1.64 1 97.19 235 ASP B C 1
ATOM 5460 O O . ASP B 1 235 ? 14.141 -3.342 -1.368 1 97.19 235 ASP B O 1
ATOM 5464 N N . TRP B 1 236 ? 12.039 -2.836 -0.711 1 97.69 236 TRP B N 1
ATOM 5465 C CA . TRP B 1 236 ? 12.289 -3.023 0.713 1 97.69 236 TRP B CA 1
ATOM 5466 C C . TRP B 1 236 ? 12.734 -4.453 1.004 1 97.69 236 TRP B C 1
ATOM 5468 O O . TRP B 1 236 ? 13.742 -4.672 1.68 1 97.69 236 TRP B O 1
ATOM 5478 N N . PHE B 1 237 ? 12 -5.426 0.486 1 97.62 237 PHE B N 1
ATOM 5479 C CA . PHE B 1 237 ? 12.352 -6.824 0.683 1 97.62 237 PHE B CA 1
ATOM 5480 C C . PHE B 1 237 ? 13.742 -7.113 0.132 1 97.62 237 PHE B C 1
ATOM 5482 O O . PHE B 1 237 ? 14.555 -7.777 0.786 1 97.62 237 PHE B O 1
ATOM 5489 N N . GLY B 1 238 ? 13.961 -6.613 -1.104 1 97.06 238 GLY B N 1
ATOM 5490 C CA . GLY B 1 238 ? 15.266 -6.836 -1.715 1 97.06 238 GLY B CA 1
ATOM 5491 C C . GLY B 1 238 ? 16.422 -6.359 -0.852 1 97.06 238 GLY B C 1
ATOM 5492 O O . GLY B 1 238 ? 17.391 -7.086 -0.65 1 97.06 238 GLY B O 1
ATOM 5493 N N . SER B 1 239 ? 16.281 -5.223 -0.329 1 95.25 239 SER B N 1
ATOM 5494 C CA . SER B 1 239 ? 17.328 -4.641 0.516 1 95.25 239 SER B CA 1
ATOM 5495 C C . SER B 1 239 ? 17.469 -5.422 1.817 1 95.25 239 SER B C 1
ATOM 5497 O O . SER B 1 239 ? 18.594 -5.695 2.254 1 95.25 239 SER B O 1
ATOM 5499 N N . ARG B 1 240 ? 16.375 -5.766 2.486 1 96.69 240 ARG B N 1
ATOM 5500 C CA . ARG B 1 240 ? 16.406 -6.516 3.738 1 96.69 240 ARG B CA 1
ATOM 5501 C C . ARG B 1 240 ? 16.953 -7.918 3.525 1 96.69 240 ARG B C 1
ATOM 5503 O O . ARG B 1 240 ? 17.656 -8.453 4.387 1 96.69 240 ARG B O 1
ATOM 5510 N N . TRP B 1 241 ? 16.594 -8.5 2.377 1 96.81 241 TRP B N 1
ATOM 5511 C CA . TRP B 1 241 ? 17.094 -9.828 2.053 1 96.81 241 TRP B CA 1
ATOM 5512 C C . TRP B 1 241 ? 18.609 -9.828 1.885 1 96.81 241 TRP B C 1
ATOM 5514 O O . TRP B 1 241 ? 19.297 -10.727 2.385 1 96.81 241 TRP B O 1
ATOM 5524 N N . GLN B 1 242 ? 19.094 -8.812 1.17 1 95.5 242 GLN B N 1
ATOM 5525 C CA . GLN B 1 242 ? 20.547 -8.695 0.992 1 95.5 242 GLN B CA 1
ATOM 5526 C C . GLN B 1 242 ? 21.25 -8.555 2.336 1 95.5 242 GLN B C 1
ATOM 5528 O O . GLN B 1 242 ? 22.297 -9.164 2.559 1 95.5 242 GLN B O 1
ATOM 5533 N N . GLN B 1 243 ? 20.688 -7.809 3.182 1 95.06 243 GLN B N 1
ATOM 5534 C CA . GLN B 1 243 ? 21.25 -7.648 4.52 1 95.06 243 GLN B CA 1
ATOM 5535 C C . GLN B 1 243 ? 21.188 -8.961 5.301 1 95.06 243 GLN B C 1
ATOM 5537 O O . GLN B 1 243 ? 22.141 -9.312 5.996 1 95.06 243 GLN B O 1
ATOM 5542 N N . TYR B 1 244 ? 20.062 -9.641 5.207 1 96.88 244 TYR B N 1
ATOM 5543 C CA . TYR B 1 244 ? 19.906 -10.93 5.875 1 96.88 244 TYR B CA 1
ATOM 5544 C C . TYR B 1 244 ? 20.969 -11.914 5.418 1 96.88 244 TYR B C 1
ATOM 5546 O O . TYR B 1 244 ? 21.578 -12.609 6.238 1 96.88 244 TYR B O 1
ATOM 5554 N N . ARG B 1 245 ? 21.203 -11.961 4.098 1 94.81 245 ARG B N 1
ATOM 5555 C CA . ARG B 1 245 ? 22.203 -12.867 3.539 1 94.81 245 ARG B CA 1
ATOM 5556 C C . ARG B 1 245 ? 23.594 -12.516 4.035 1 94.81 245 ARG B C 1
ATOM 5558 O O . ARG B 1 245 ? 24.422 -13.398 4.25 1 94.81 245 ARG B O 1
ATOM 5565 N N . ALA B 1 246 ? 23.781 -11.227 4.223 1 95.19 246 ALA B N 1
ATOM 5566 C CA . ALA B 1 246 ? 25.078 -10.773 4.73 1 95.19 246 ALA B CA 1
ATOM 5567 C C . ALA B 1 246 ? 25.25 -11.133 6.203 1 95.19 246 ALA B C 1
ATOM 5569 O O . ALA B 1 246 ? 26.344 -11.5 6.637 1 95.19 246 ALA B O 1
ATOM 5570 N N . ASP B 1 247 ? 24.234 -11.07 6.945 1 95.44 247 ASP B N 1
ATOM 5571 C CA . ASP B 1 247 ? 24.266 -11.32 8.383 1 95.44 247 ASP B CA 1
ATOM 5572 C C . ASP B 1 247 ? 24.328 -12.812 8.688 1 95.44 247 ASP B C 1
ATOM 5574 O O . ASP B 1 247 ? 24.828 -13.227 9.734 1 95.44 247 ASP B O 1
ATOM 5578 N N . TYR B 1 248 ? 23.75 -13.562 7.766 1 94.12 248 TYR B N 1
ATOM 5579 C CA . TYR B 1 248 ? 23.688 -15.008 7.945 1 94.12 248 TYR B CA 1
ATOM 5580 C C . TYR B 1 248 ? 24.266 -15.727 6.734 1 94.12 248 TYR B C 1
ATOM 5582 O O . TYR B 1 248 ? 23.578 -16.531 6.094 1 94.12 248 TYR B O 1
ATOM 5590 N N . PRO B 1 249 ? 25.5 -15.625 6.52 1 91.56 249 PRO B N 1
ATOM 5591 C CA . PRO B 1 249 ? 26.125 -16.172 5.312 1 91.56 249 PRO B CA 1
ATOM 5592 C C . PRO B 1 249 ? 26.141 -17.703 5.301 1 91.56 249 PRO B C 1
ATOM 5594 O O . PRO B 1 249 ? 26.188 -18.312 4.234 1 91.56 249 PRO B O 1
ATOM 5597 N N . GLU B 1 250 ? 26 -18.281 6.418 1 84.88 250 GLU B N 1
ATOM 5598 C CA . GLU B 1 250 ? 26.078 -19.734 6.523 1 84.88 250 GLU B CA 1
ATOM 5599 C C . GLU B 1 250 ? 24.734 -20.391 6.176 1 84.88 250 GLU B C 1
ATOM 5601 O O . GLU B 1 250 ? 24.688 -21.594 5.898 1 84.88 250 GLU B O 1
ATOM 5606 N N . LEU B 1 251 ? 23.734 -19.578 6.176 1 85.88 251 LEU B N 1
ATOM 5607 C CA . LEU B 1 251 ? 22.406 -20.141 5.938 1 85.88 251 LEU B CA 1
ATOM 5608 C C . LEU B 1 251 ? 22.062 -20.109 4.453 1 85.88 251 LEU B C 1
ATOM 5610 O O . LEU B 1 251 ? 22.359 -19.125 3.762 1 85.88 251 LEU B O 1
ATOM 5614 N N . SER B 1 252 ? 21.469 -21.234 4.043 1 80.5 252 SER B N 1
ATOM 5615 C CA . SER B 1 252 ? 21.016 -21.266 2.662 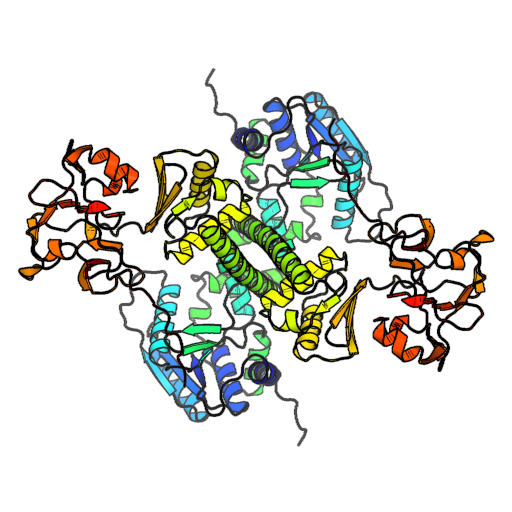1 80.5 252 SER B CA 1
ATOM 5616 C C . SER B 1 252 ? 19.766 -20.406 2.471 1 80.5 252 SER B C 1
ATOM 5618 O O . SER B 1 252 ? 19.172 -19.953 3.445 1 80.5 252 SER B O 1
ATOM 5620 N N . VAL B 1 253 ? 19.359 -20.172 1.188 1 85 253 VAL B N 1
ATOM 5621 C CA . VAL B 1 253 ? 18.266 -19.281 0.836 1 85 253 VAL B CA 1
ATOM 5622 C C . VAL B 1 253 ? 16.938 -19.891 1.29 1 85 253 VAL B C 1
ATOM 5624 O O . VAL B 1 253 ? 15.93 -19.203 1.388 1 85 253 VAL B O 1
ATOM 5627 N N . GLU B 1 254 ? 16.969 -21.188 1.656 1 83.69 254 GLU B N 1
ATOM 5628 C CA . GLU B 1 254 ? 15.742 -21.875 2.037 1 83.69 254 GLU B CA 1
ATOM 5629 C C . GLU B 1 254 ? 15.492 -21.766 3.537 1 83.69 254 GLU B C 1
ATOM 5631 O O . GLU B 1 254 ? 14.469 -22.234 4.035 1 83.69 254 GLU B O 1
ATOM 5636 N N . ARG B 1 255 ? 16.422 -21.156 4.191 1 88.12 255 ARG B N 1
ATOM 5637 C CA . ARG B 1 255 ? 16.359 -21.125 5.648 1 88.12 255 ARG B CA 1
ATOM 5638 C C . ARG B 1 255 ? 16.328 -19.703 6.168 1 88.12 255 ARG B C 1
ATOM 5640 O O . ARG B 1 255 ? 17.062 -18.844 5.672 1 88.12 255 ARG B O 1
ATOM 5647 N N . LEU B 1 256 ? 15.469 -19.453 7.113 1 95.75 256 LEU B N 1
ATOM 5648 C 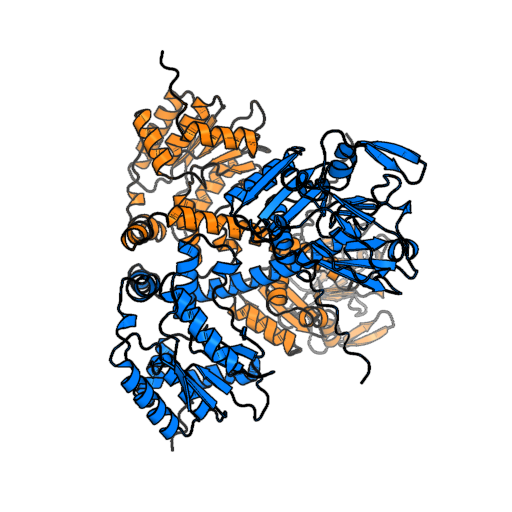CA . LEU B 1 256 ? 15.406 -18.156 7.797 1 95.75 256 LEU B CA 1
ATOM 5649 C C . LEU B 1 256 ? 15.672 -18.328 9.289 1 95.75 256 LEU B C 1
ATOM 5651 O O . LEU B 1 256 ? 15.211 -19.281 9.906 1 95.75 256 LEU B O 1
ATOM 5655 N N . SER B 1 257 ? 16.453 -17.453 9.852 1 96.44 257 SER B N 1
ATOM 5656 C CA . SER B 1 257 ? 16.688 -17.406 11.289 1 96.44 257 SER B CA 1
ATOM 5657 C C . SER B 1 257 ? 15.461 -16.922 12.047 1 96.44 257 SER B C 1
ATOM 5659 O O . SER B 1 257 ? 14.93 -15.852 11.75 1 96.44 257 SER B O 1
ATOM 5661 N N . LEU B 1 258 ? 15.055 -17.688 13.031 1 96.06 258 LEU B N 1
ATOM 5662 C CA . LEU B 1 258 ? 13.93 -17.25 13.844 1 96.06 258 LEU B CA 1
ATOM 5663 C C . LEU B 1 258 ? 14.258 -15.977 14.609 1 96.06 258 LEU B C 1
ATOM 5665 O O . LEU B 1 258 ? 13.398 -15.117 14.805 1 96.06 258 LEU B O 1
ATOM 5669 N N . GLU B 1 259 ? 15.43 -15.93 15.016 1 95.56 259 GLU B N 1
ATOM 5670 C CA . GLU B 1 259 ? 15.883 -14.75 15.742 1 95.56 259 GLU B CA 1
ATOM 5671 C C . GLU B 1 259 ? 15.734 -13.484 14.898 1 95.56 259 GLU B C 1
ATOM 5673 O O . GLU B 1 259 ? 15.289 -12.453 15.398 1 95.56 259 GLU B O 1
ATOM 5678 N N . TYR B 1 260 ? 16.125 -13.648 13.695 1 97 260 TYR B N 1
ATOM 5679 C CA . TYR B 1 260 ? 15.977 -12.516 12.781 1 97 260 TYR B CA 1
ATOM 5680 C C . TYR B 1 260 ? 14.516 -12.117 12.633 1 97 260 TYR B C 1
ATOM 5682 O O . TYR B 1 260 ? 14.172 -10.938 12.75 1 97 260 TYR B O 1
ATOM 5690 N N . LEU B 1 261 ? 13.664 -13.062 12.375 1 97.44 261 LEU B N 1
ATOM 5691 C CA . LEU B 1 261 ? 12.242 -12.789 12.195 1 97.44 261 LEU B CA 1
ATOM 5692 C C . LEU B 1 261 ? 11.641 -12.156 13.438 1 97.44 261 LEU B C 1
ATOM 5694 O O . LEU B 1 261 ? 10.805 -11.25 13.344 1 97.44 261 LEU B O 1
ATOM 5698 N N . GLN B 1 262 ? 12.102 -12.594 14.562 1 95.69 262 GLN B N 1
ATOM 5699 C CA . GLN B 1 262 ? 11.578 -12.094 15.828 1 95.69 262 GLN B CA 1
ATOM 5700 C C . GLN B 1 262 ? 12 -10.648 16.062 1 95.69 262 GLN B C 1
ATOM 5702 O O . GLN B 1 262 ? 11.375 -9.93 16.859 1 95.69 262 GLN B O 1
ATOM 5707 N N . SER B 1 263 ? 13.078 -10.25 15.422 1 95.69 263 SER B N 1
ATOM 5708 C CA . SER B 1 263 ? 13.57 -8.883 15.578 1 95.69 263 SER B CA 1
ATOM 5709 C C . SER B 1 263 ? 12.75 -7.898 14.75 1 95.69 263 SER B C 1
ATOM 5711 O O . SER B 1 263 ? 12.836 -6.688 14.961 1 95.69 263 SER B O 1
ATOM 5713 N N . LEU B 1 264 ? 11.992 -8.383 13.852 1 96.12 264 LEU B N 1
ATOM 5714 C CA . LEU B 1 264 ? 11.195 -7.539 12.969 1 96.12 264 LEU B CA 1
ATOM 5715 C C . LEU B 1 264 ? 9.852 -7.211 13.602 1 96.12 264 LEU B C 1
ATOM 5717 O O . LEU B 1 264 ? 9.359 -7.961 14.453 1 96.12 264 LEU B O 1
ATOM 5721 N N . SER B 1 265 ? 9.281 -6.027 13.227 1 94.5 265 SER B N 1
ATOM 5722 C CA . SER B 1 265 ? 7.895 -5.746 13.594 1 94.5 265 SER B CA 1
ATOM 5723 C C . SER B 1 265 ? 6.938 -6.738 12.945 1 94.5 265 SER B C 1
ATOM 5725 O O . SER B 1 265 ? 7.305 -7.438 12 1 94.5 265 SER B O 1
ATOM 5727 N N . ALA B 1 266 ? 5.691 -6.824 13.383 1 93.88 266 ALA B N 1
ATOM 5728 C CA . ALA B 1 266 ? 4.691 -7.73 12.828 1 93.88 266 ALA B CA 1
ATOM 5729 C C . ALA B 1 266 ? 4.488 -7.473 11.336 1 93.88 266 ALA B C 1
ATOM 5731 O O . ALA B 1 266 ? 4.43 -8.406 10.539 1 93.88 266 ALA B O 1
ATOM 5732 N N . ALA B 1 267 ? 4.41 -6.23 10.977 1 95.44 267 ALA B N 1
ATOM 5733 C CA . ALA B 1 267 ? 4.238 -5.855 9.578 1 95.44 267 ALA B CA 1
ATOM 5734 C C . ALA B 1 267 ? 5.434 -6.305 8.742 1 95.44 267 ALA B C 1
ATOM 5736 O O . ALA B 1 267 ? 5.262 -6.879 7.66 1 95.44 267 ALA B O 1
ATOM 5737 N N . ALA B 1 268 ? 6.617 -6.039 9.273 1 97.38 268 ALA B N 1
ATOM 5738 C CA . ALA B 1 268 ? 7.836 -6.422 8.57 1 97.38 268 ALA B CA 1
ATOM 5739 C C . ALA B 1 268 ? 7.934 -7.938 8.43 1 97.38 268 ALA B C 1
ATOM 5741 O O . ALA B 1 268 ? 8.414 -8.445 7.41 1 97.38 268 ALA B O 1
ATOM 5742 N N . GLN B 1 269 ? 7.512 -8.68 9.492 1 97.38 269 GLN B N 1
ATOM 5743 C CA . GLN B 1 269 ? 7.484 -10.141 9.414 1 97.38 269 GLN B CA 1
ATOM 5744 C C . GLN B 1 269 ? 6.613 -10.609 8.25 1 97.38 269 GLN B C 1
ATOM 5746 O O . GLN B 1 269 ? 7.043 -11.43 7.438 1 97.38 269 GLN B O 1
ATOM 5751 N N . ARG B 1 270 ? 5.457 -10.062 8.164 1 96.69 270 ARG B N 1
ATOM 5752 C CA . ARG B 1 270 ? 4.504 -10.477 7.141 1 96.69 270 ARG B CA 1
ATOM 5753 C C . ARG B 1 270 ? 5.047 -10.195 5.742 1 96.69 270 ARG B C 1
ATOM 5755 O O . ARG B 1 270 ? 5.004 -11.062 4.871 1 96.69 270 ARG B O 1
ATOM 5762 N N . VAL B 1 271 ? 5.543 -8.977 5.523 1 96.94 271 VAL B N 1
ATOM 5763 C CA . VAL B 1 271 ? 6.008 -8.562 4.203 1 96.94 271 VAL B CA 1
ATOM 5764 C C . VAL B 1 271 ? 7.277 -9.328 3.84 1 96.94 271 VAL B C 1
ATOM 5766 O O . VAL B 1 271 ? 7.453 -9.734 2.689 1 96.94 271 VAL B O 1
ATOM 5769 N N . PHE B 1 272 ? 8.172 -9.57 4.844 1 98 272 PHE B N 1
ATOM 5770 C CA . PHE B 1 272 ? 9.406 -10.305 4.598 1 98 272 PHE B CA 1
ATOM 5771 C C . PHE B 1 272 ? 9.109 -11.75 4.215 1 98 272 PHE B C 1
ATOM 5773 O O . PHE B 1 272 ? 9.688 -12.273 3.258 1 98 272 PHE B O 1
ATOM 5780 N N . LEU B 1 273 ? 8.195 -12.375 4.969 1 97.44 273 LEU B N 1
ATOM 5781 C CA . LEU B 1 273 ? 7.84 -13.766 4.695 1 97.44 273 LEU B CA 1
ATOM 5782 C C . LEU B 1 273 ? 7.199 -13.898 3.316 1 97.44 273 LEU B C 1
ATOM 5784 O O . LEU B 1 273 ? 7.52 -14.82 2.566 1 97.44 273 LEU B O 1
ATOM 5788 N N . ARG B 1 274 ? 6.348 -13.008 2.965 1 95.88 274 ARG B N 1
ATOM 5789 C CA . ARG B 1 274 ? 5.723 -13.039 1.646 1 95.88 274 ARG B CA 1
ATOM 5790 C C . ARG B 1 274 ? 6.766 -12.906 0.542 1 95.88 274 ARG B C 1
ATOM 5792 O O . ARG B 1 274 ? 6.723 -13.625 -0.455 1 95.88 274 ARG B O 1
ATOM 5799 N N . GLY B 1 275 ? 7.652 -11.906 0.723 1 96.31 275 GLY B N 1
ATOM 5800 C CA . GLY B 1 275 ? 8.734 -11.742 -0.237 1 96.31 275 GLY B CA 1
ATOM 5801 C C . GLY B 1 275 ? 9.594 -12.984 -0.38 1 96.31 275 GLY B C 1
ATOM 5802 O O . GLY B 1 275 ? 9.984 -13.352 -1.491 1 96.31 275 GLY B O 1
ATOM 5803 N N . TRP B 1 276 ? 9.844 -13.625 0.77 1 96.94 276 TRP B N 1
ATOM 5804 C CA . TRP B 1 276 ? 10.656 -14.836 0.795 1 96.94 276 TRP B CA 1
ATOM 5805 C C . TRP B 1 276 ? 9.969 -15.969 0.042 1 96.94 276 TRP B C 1
ATOM 5807 O O . TRP B 1 276 ? 10.602 -16.672 -0.76 1 96.94 276 TRP B O 1
ATOM 5817 N N . PHE B 1 277 ? 8.711 -16.109 0.232 1 95.31 277 PHE B N 1
ATOM 5818 C CA . PHE B 1 277 ? 7.953 -17.141 -0.471 1 95.31 277 PHE B CA 1
ATOM 5819 C C . PHE B 1 277 ? 7.949 -16.875 -1.973 1 95.31 277 PHE B C 1
ATOM 5821 O O . PHE B 1 277 ? 8.133 -17.797 -2.771 1 95.31 277 PHE B O 1
ATOM 5828 N N . GLN B 1 278 ? 7.781 -15.664 -2.334 1 92.75 278 GLN B N 1
ATOM 5829 C CA . GLN B 1 278 ? 7.73 -15.297 -3.746 1 92.75 278 GLN B CA 1
ATOM 5830 C C . GLN B 1 278 ? 9.07 -15.555 -4.426 1 92.75 278 GLN B C 1
ATOM 5832 O O . GLN B 1 278 ? 9.117 -16.094 -5.531 1 92.75 278 GLN B O 1
ATOM 5837 N N . GLN B 1 279 ? 10.062 -15.125 -3.705 1 91.12 279 GLN B N 1
ATOM 5838 C CA . GLN B 1 279 ? 11.406 -15.328 -4.246 1 91.12 279 GLN B CA 1
ATOM 5839 C C . GLN B 1 279 ? 11.688 -16.812 -4.465 1 91.12 279 GLN B C 1
ATOM 5841 O O . GLN B 1 279 ? 12.352 -17.188 -5.43 1 91.12 279 GLN B O 1
ATOM 5846 N N . ARG B 1 280 ? 11.133 -17.625 -3.59 1 88.38 280 ARG B N 1
ATOM 5847 C CA . ARG B 1 280 ? 11.344 -19.062 -3.65 1 88.38 280 ARG B CA 1
ATOM 5848 C C . ARG B 1 280 ? 10.297 -19.734 -4.531 1 88.38 280 ARG B C 1
ATOM 5850 O O . ARG B 1 280 ? 10.242 -20.969 -4.617 1 88.38 280 ARG B O 1
ATOM 5857 N N . GLN B 1 281 ? 9.422 -18.953 -5.074 1 87.12 281 GLN B N 1
ATOM 5858 C CA . GLN B 1 281 ? 8.352 -19.422 -5.938 1 87.12 281 GLN B CA 1
ATOM 5859 C C . GLN B 1 281 ? 7.441 -20.406 -5.195 1 87.12 281 GLN B C 1
ATOM 5861 O O . GLN B 1 281 ? 7.059 -21.438 -5.734 1 87.12 281 GLN B O 1
ATOM 5866 N N . ILE B 1 282 ? 7.301 -20.219 -3.961 1 88.94 282 ILE B N 1
ATOM 5867 C CA . ILE B 1 282 ? 6.316 -20.906 -3.135 1 88.94 282 ILE B CA 1
ATOM 5868 C C . ILE B 1 282 ? 5.039 -20.062 -3.053 1 88.94 282 ILE B C 1
ATOM 5870 O O . ILE B 1 282 ? 5.09 -18.859 -2.787 1 88.94 282 ILE B O 1
ATOM 5874 N N . PRO B 1 283 ? 3.904 -20.688 -3.355 1 89.94 283 PRO B N 1
ATOM 5875 C CA . PRO B 1 283 ? 2.664 -19.922 -3.215 1 89.94 283 PRO B CA 1
ATOM 5876 C C . PRO B 1 283 ? 2.508 -19.312 -1.828 1 89.94 283 PRO B C 1
ATOM 5878 O O . PRO B 1 283 ? 2.797 -19.953 -0.82 1 89.94 283 PRO B O 1
ATOM 5881 N N . VAL B 1 284 ? 2.086 -18.125 -1.799 1 91.25 284 VAL B N 1
ATOM 5882 C CA . VAL B 1 284 ? 1.964 -17.375 -0.546 1 91.25 284 VAL B CA 1
ATOM 5883 C C . VAL B 1 284 ? 0.733 -17.859 0.219 1 91.25 284 VAL B C 1
ATOM 5885 O O . VAL B 1 284 ? -0.34 -18.031 -0.364 1 91.25 284 VAL B O 1
ATOM 5888 N N . PRO B 1 285 ? 0.878 -18.109 1.467 1 91.75 285 PRO B N 1
ATOM 5889 C CA . PRO B 1 285 ? -0.271 -18.547 2.262 1 91.75 285 PRO B CA 1
ATOM 5890 C C . PRO B 1 285 ? -1.306 -17.438 2.463 1 91.75 285 PRO B C 1
ATOM 5892 O O . PRO B 1 285 ? -1.004 -16.266 2.26 1 91.75 285 PRO B O 1
ATOM 5895 N N . SER B 1 286 ? -2.508 -17.859 2.857 1 88.12 286 SER B N 1
ATOM 5896 C CA . SER B 1 286 ? -3.547 -16.922 3.252 1 88.12 286 SER B CA 1
ATOM 5897 C C . SER B 1 286 ? -3.141 -16.125 4.496 1 88.12 286 SER B C 1
ATOM 5899 O O . SER B 1 286 ? -2.16 -16.484 5.16 1 88.12 286 SER B O 1
ATOM 5901 N N . ARG B 1 287 ? -3.891 -15.109 4.75 1 85.5 287 ARG B N 1
ATOM 5902 C CA . ARG B 1 287 ? -3.611 -14.297 5.934 1 85.5 287 ARG B CA 1
ATOM 5903 C C . ARG B 1 287 ? -3.66 -15.148 7.199 1 85.5 287 ARG B C 1
ATOM 5905 O O . ARG B 1 287 ? -2.805 -15.008 8.078 1 85.5 287 ARG B O 1
ATOM 5912 N N . GLU B 1 288 ? -4.664 -15.953 7.305 1 86.38 288 GLU B N 1
ATOM 5913 C CA . GLU B 1 288 ? -4.832 -16.812 8.477 1 86.38 288 GLU B CA 1
ATOM 5914 C C . GLU B 1 288 ? -3.631 -17.734 8.656 1 86.38 288 GLU B C 1
ATOM 5916 O O . GLU B 1 288 ? -3.115 -17.875 9.766 1 86.38 288 GLU B O 1
ATOM 5921 N N . ARG B 1 289 ? -3.158 -18.328 7.574 1 92.25 289 ARG B N 1
ATOM 5922 C CA . ARG B 1 289 ? -2.031 -19.25 7.633 1 92.25 289 ARG B CA 1
ATOM 5923 C C . ARG B 1 289 ? -0.728 -18.5 7.914 1 92.25 289 ARG B C 1
ATOM 5925 O O . ARG B 1 289 ? 0.157 -19.031 8.594 1 92.25 289 ARG B O 1
ATOM 5932 N N . LEU B 1 290 ? -0.649 -17.375 7.359 1 93.81 290 LEU B N 1
ATOM 5933 C CA . LEU B 1 290 ? 0.531 -16.562 7.621 1 93.81 290 LEU B CA 1
ATOM 5934 C C . LEU B 1 290 ? 0.613 -16.172 9.094 1 93.81 290 LEU B C 1
ATOM 5936 O O . LEU B 1 290 ? 1.699 -16.172 9.68 1 93.81 290 LEU B O 1
ATOM 5940 N N . GLU B 1 291 ? -0.544 -15.875 9.695 1 91.56 291 GLU B N 1
ATOM 5941 C CA . GLU B 1 291 ? -0.565 -15.531 11.117 1 91.56 291 GLU B CA 1
ATOM 5942 C C . GLU B 1 291 ? -0.211 -16.734 11.977 1 91.56 291 GLU B C 1
ATOM 5944 O O . GLU B 1 291 ? 0.47 -16.609 12.992 1 91.56 291 GLU B O 1
ATOM 5949 N N . ALA B 1 292 ? -0.684 -17.875 11.57 1 92.56 292 ALA B N 1
ATOM 5950 C CA . ALA B 1 292 ? -0.312 -19.094 12.281 1 92.56 292 ALA B CA 1
ATOM 5951 C C . ALA B 1 292 ? 1.198 -19.312 12.242 1 92.56 292 ALA B C 1
ATOM 5953 O O . ALA B 1 292 ? 1.8 -19.703 13.25 1 92.56 292 ALA B O 1
ATOM 5954 N N . LEU B 1 293 ? 1.715 -19.094 11.109 1 94.88 293 LEU B N 1
ATOM 5955 C CA . LEU B 1 293 ? 3.16 -19.219 10.953 1 94.88 293 LEU B CA 1
ATOM 5956 C C . LEU B 1 293 ? 3.889 -18.203 11.828 1 94.88 293 LEU B C 1
ATOM 5958 O O . LEU B 1 293 ? 4.852 -18.547 12.516 1 94.88 293 LEU B O 1
ATOM 5962 N N . ARG B 1 294 ? 3.467 -16.984 11.828 1 94.38 294 ARG B N 1
ATOM 5963 C CA . ARG B 1 294 ? 4.078 -15.938 12.641 1 94.38 294 ARG B CA 1
ATOM 5964 C C . ARG B 1 294 ? 3.998 -16.281 14.125 1 94.38 294 ARG B C 1
ATOM 5966 O O . ARG B 1 294 ? 4.961 -16.062 14.867 1 94.38 294 ARG B O 1
ATOM 5973 N N . ASP B 1 295 ? 2.83 -16.734 14.5 1 91.31 295 ASP B N 1
ATOM 5974 C CA . ASP B 1 295 ? 2.65 -17.141 15.891 1 91.31 295 ASP B CA 1
ATOM 5975 C C . ASP B 1 295 ? 3.643 -18.234 16.281 1 91.31 295 ASP B C 1
ATOM 5977 O O . ASP B 1 295 ? 4.227 -18.188 17.359 1 91.31 295 ASP B O 1
ATOM 5981 N N . ALA B 1 296 ? 3.803 -19.156 15.445 1 93.31 296 ALA B N 1
ATOM 5982 C CA . ALA B 1 296 ? 4.746 -20.25 15.695 1 93.31 296 ALA B CA 1
ATOM 5983 C C . ALA B 1 296 ? 6.172 -19.719 15.812 1 93.31 296 ALA B C 1
ATOM 5985 O O . ALA B 1 296 ? 6.941 -20.188 16.656 1 93.31 296 ALA B O 1
ATOM 5986 N N . VAL B 1 297 ? 6.523 -18.781 14.984 1 94 297 VAL B N 1
ATOM 5987 C CA . VAL B 1 297 ? 7.848 -18.172 14.992 1 94 297 VAL B CA 1
ATOM 5988 C C . VAL B 1 297 ? 8.062 -17.438 16.312 1 94 297 VAL B C 1
ATOM 5990 O O . VAL B 1 297 ? 9.102 -17.594 16.953 1 94 297 VAL B O 1
ATOM 5993 N N . MET B 1 298 ? 7.066 -16.656 16.734 1 91.12 298 MET B N 1
ATOM 5994 C CA . MET B 1 298 ? 7.191 -15.812 17.922 1 91.12 298 MET B CA 1
ATOM 5995 C C . MET B 1 298 ? 7.262 -16.672 19.172 1 91.12 298 MET B C 1
ATOM 5997 O O . MET B 1 298 ? 7.934 -16.297 20.141 1 91.12 298 MET B O 1
ATOM 6001 N N . GLN B 1 299 ? 6.617 -17.781 19.109 1 89.75 299 GLN B N 1
ATOM 6002 C CA . GLN B 1 299 ? 6.609 -18.688 20.266 1 89.75 299 GLN B CA 1
ATOM 6003 C C . GLN B 1 299 ? 7.758 -19.688 20.188 1 89.75 299 GLN B C 1
ATOM 6005 O O . GLN B 1 299 ? 7.945 -20.5 21.094 1 89.75 299 GLN B O 1
ATOM 6010 N N . ARG B 1 300 ? 8.508 -19.641 19.141 1 87.25 300 ARG B N 1
ATOM 6011 C CA . ARG B 1 300 ? 9.602 -20.562 18.906 1 87.25 300 ARG B CA 1
ATOM 6012 C C . ARG B 1 300 ? 9.141 -22.016 19.078 1 87.25 300 ARG B C 1
ATOM 6014 O O . ARG B 1 300 ? 9.773 -22.781 19.797 1 87.25 300 ARG B O 1
ATOM 6021 N N . ARG B 1 301 ? 8.031 -22.281 18.5 1 84.44 301 ARG B N 1
ATOM 6022 C CA . ARG B 1 301 ? 7.465 -23.625 18.625 1 84.44 301 ARG B CA 1
ATOM 6023 C C . ARG B 1 301 ? 8.25 -24.625 17.797 1 84.44 301 ARG B C 1
ATOM 6025 O O . ARG B 1 301 ? 7.879 -24.922 16.656 1 84.44 301 ARG B O 1
ATOM 6032 N N . GLY B 1 302 ? 9.234 -25.219 18.453 1 81.31 302 GLY B N 1
ATOM 6033 C CA . GLY B 1 302 ? 10.039 -26.203 17.75 1 81.31 302 GLY B CA 1
ATOM 6034 C C . GLY B 1 302 ? 9.234 -27.391 17.266 1 81.31 302 GLY B C 1
ATOM 6035 O O . GLY B 1 302 ? 8.406 -27.922 18 1 81.31 302 GLY B O 1
ATOM 6036 N N . GLY B 1 303 ? 9.406 -27.672 15.891 1 80.94 303 GLY B N 1
ATOM 6037 C CA . GLY B 1 303 ? 8.727 -28.828 15.328 1 80.94 303 GLY B CA 1
ATOM 6038 C C . GLY B 1 303 ? 7.395 -28.484 14.688 1 80.94 303 GLY B C 1
ATOM 6039 O O . GLY B 1 303 ? 6.77 -29.328 14.039 1 80.94 303 GLY B O 1
ATOM 6040 N N . ALA B 1 304 ? 7.039 -27.25 14.844 1 87.88 304 ALA B N 1
ATOM 6041 C CA . ALA B 1 304 ? 5.762 -26.812 14.273 1 87.88 304 ALA B CA 1
ATOM 6042 C C . ALA B 1 304 ? 5.801 -26.859 12.75 1 87.88 304 ALA B C 1
ATOM 6044 O O . ALA B 1 304 ? 6.809 -26.5 12.141 1 87.88 304 ALA B O 1
ATOM 6045 N N . ARG B 1 305 ? 4.688 -27.406 12.227 1 85.81 305 ARG B N 1
ATOM 6046 C CA . ARG B 1 305 ? 4.52 -27.469 10.781 1 85.81 305 ARG B CA 1
ATOM 6047 C C . ARG B 1 305 ? 3.254 -26.734 10.344 1 85.81 305 ARG B C 1
ATOM 6049 O O . ARG B 1 305 ? 2.176 -26.953 10.898 1 85.81 305 ARG B O 1
ATOM 6056 N N . ILE B 1 306 ? 3.449 -25.812 9.422 1 90.75 306 ILE B N 1
ATOM 6057 C CA . ILE B 1 306 ? 2.316 -25.062 8.875 1 90.75 306 ILE B CA 1
ATOM 6058 C C . ILE B 1 306 ? 2.176 -25.375 7.383 1 90.75 306 ILE B C 1
ATOM 6060 O O . ILE B 1 306 ? 3.121 -25.188 6.613 1 90.75 306 ILE B O 1
ATOM 6064 N N . GLN B 1 307 ? 0.979 -25.859 6.961 1 87.56 307 GLN B N 1
ATOM 6065 C CA . GLN B 1 307 ? 0.735 -26.219 5.57 1 87.56 307 GLN B CA 1
ATOM 6066 C C . GLN B 1 307 ? -0.358 -25.359 4.953 1 87.56 307 GLN B C 1
ATOM 6068 O O . GLN B 1 307 ? -1.293 -24.938 5.645 1 87.56 307 GLN B O 1
ATOM 6073 N N . TRP B 1 308 ? -0.194 -24.969 3.773 1 90.25 308 TRP B N 1
ATOM 6074 C CA . TRP B 1 308 ? -1.203 -24.297 2.971 1 90.25 308 TRP B CA 1
ATOM 6075 C C . TRP B 1 308 ? -1.177 -24.781 1.527 1 90.25 308 TRP B C 1
ATOM 6077 O O . TRP B 1 308 ? -0.361 -25.641 1.171 1 90.25 308 TRP B O 1
ATOM 6087 N N . GLU B 1 309 ? -2.094 -24.359 0.768 1 85.06 309 GLU B N 1
ATOM 6088 C CA . GLU B 1 309 ? -2.17 -24.828 -0.617 1 85.06 309 GLU B CA 1
ATOM 6089 C C . GLU B 1 309 ? -0.92 -24.422 -1.397 1 85.06 309 GLU B C 1
ATOM 6091 O O . GLU B 1 309 ? -0.652 -23.234 -1.588 1 85.06 309 GLU B O 1
ATOM 6096 N N . GLY B 1 310 ? -0.082 -25.344 -1.696 1 82.06 310 GLY B N 1
ATOM 6097 C CA . GLY B 1 310 ? 1.069 -25.109 -2.555 1 82.06 310 GLY B CA 1
ATOM 6098 C C . GLY B 1 310 ? 2.369 -24.984 -1.786 1 82.06 310 GLY B C 1
ATOM 6099 O O . GLY B 1 310 ? 3.441 -24.859 -2.385 1 82.06 310 GLY B O 1
ATOM 6100 N N . GLY B 1 311 ? 2.229 -24.984 -0.436 1 86.25 311 GLY B N 1
ATOM 6101 C CA . GLY B 1 311 ? 3.469 -24.812 0.301 1 86.25 311 GLY B CA 1
ATOM 6102 C C . GLY B 1 311 ? 3.391 -25.297 1.733 1 86.25 311 GLY B C 1
ATOM 6103 O O . GLY B 1 311 ? 2.307 -25.609 2.234 1 86.25 311 GLY B O 1
ATOM 6104 N N . GLN B 1 312 ? 4.531 -25.469 2.361 1 86.19 312 GLN B N 1
ATOM 6105 C CA . GLN B 1 312 ? 4.645 -25.844 3.768 1 86.19 312 GLN B CA 1
ATOM 6106 C C . GLN B 1 312 ? 5.879 -25.203 4.406 1 86.19 312 GLN B C 1
ATOM 6108 O O . GLN B 1 312 ? 6.84 -24.875 3.709 1 86.19 312 GLN B O 1
ATOM 6113 N N . ALA B 1 313 ? 5.781 -25 5.672 1 90.62 313 ALA B N 1
ATOM 6114 C CA . ALA B 1 313 ? 6.883 -24.453 6.453 1 90.62 313 ALA B CA 1
ATOM 6115 C C . ALA B 1 313 ? 7.094 -25.25 7.742 1 90.62 313 ALA B C 1
ATOM 6117 O O . ALA B 1 313 ? 6.137 -25.766 8.32 1 90.62 313 ALA B O 1
ATOM 6118 N N . TRP B 1 314 ? 8.32 -25.391 8.078 1 86.25 314 TRP B N 1
ATOM 6119 C CA . TRP B 1 314 ? 8.719 -26.188 9.234 1 86.25 314 TRP B CA 1
ATOM 6120 C C . TRP B 1 314 ? 9.703 -25.422 10.109 1 86.25 314 TRP B C 1
ATOM 6122 O O . TRP B 1 314 ? 10.68 -24.844 9.609 1 86.25 314 TRP B O 1
ATOM 6132 N N . LEU B 1 315 ? 9.328 -25.328 11.367 1 90.56 315 LEU B N 1
ATOM 6133 C CA . LEU B 1 315 ? 10.211 -24.703 12.344 1 90.56 315 LEU B CA 1
ATOM 6134 C C . LEU B 1 315 ? 11.008 -25.75 13.117 1 90.56 315 LEU B C 1
ATOM 6136 O O . LEU B 1 315 ? 10.43 -26.625 13.75 1 90.56 315 LEU B O 1
ATOM 6140 N N . GLN B 1 316 ? 12.367 -25.578 13.016 1 82.44 316 GLN B N 1
ATOM 6141 C CA . GLN B 1 316 ? 13.234 -26.5 13.734 1 82.44 316 GLN B CA 1
ATOM 6142 C C . GLN B 1 316 ? 14.586 -25.859 14.047 1 82.44 316 GLN B C 1
ATOM 6144 O O . GLN B 1 316 ? 15.211 -25.266 13.164 1 82.44 316 GLN B O 1
ATOM 6149 N N . GLY B 1 317 ? 15.07 -26.078 15.242 1 82.75 317 GLY B N 1
ATOM 6150 C CA . GLY B 1 317 ? 16.406 -25.641 15.617 1 82.75 317 GLY B CA 1
ATOM 6151 C C . GLY B 1 317 ? 16.625 -24.156 15.461 1 82.75 317 GLY B C 1
ATOM 6152 O O . GLY B 1 317 ? 17.672 -23.719 14.984 1 82.75 317 GLY B O 1
ATOM 6153 N N . GLY B 1 318 ? 15.656 -23.391 15.625 1 90.31 318 GLY B N 1
ATOM 6154 C CA . GLY B 1 318 ? 15.781 -21.938 15.539 1 90.31 318 GLY B CA 1
ATOM 6155 C C . GLY B 1 318 ? 15.719 -21.422 14.117 1 90.31 318 GLY B C 1
ATOM 6156 O O . GLY B 1 318 ? 16.016 -20.25 13.867 1 90.31 318 GLY B O 1
ATOM 6157 N N . LEU B 1 319 ? 15.336 -22.406 13.273 1 91.75 319 LEU B N 1
ATOM 6158 C CA . LEU B 1 319 ? 15.273 -22.047 11.859 1 91.75 319 LEU B CA 1
ATOM 6159 C C . LEU B 1 319 ? 13.891 -22.312 11.289 1 91.75 319 LEU B C 1
ATOM 6161 O O . LEU B 1 319 ? 13.172 -23.188 11.781 1 91.75 319 LEU B O 1
ATOM 6165 N N . LEU B 1 320 ? 13.578 -21.484 10.32 1 94.69 320 LEU B N 1
ATOM 6166 C CA . LEU B 1 320 ? 12.375 -21.703 9.516 1 94.69 320 LEU B CA 1
ATOM 6167 C C . LEU B 1 320 ? 12.734 -22.172 8.117 1 94.69 320 LEU B C 1
ATOM 6169 O O . LEU B 1 320 ? 13.555 -21.562 7.434 1 94.69 320 LEU B O 1
ATOM 6173 N N . ARG B 1 321 ? 12.164 -23.312 7.773 1 88.25 321 ARG B N 1
ATOM 6174 C CA . ARG B 1 321 ? 12.344 -23.844 6.43 1 88.25 321 ARG B CA 1
ATOM 6175 C C . ARG B 1 321 ? 11.008 -23.922 5.688 1 88.25 321 ARG B C 1
ATOM 6177 O O . ARG B 1 321 ? 9.969 -24.156 6.301 1 88.25 321 ARG B O 1
ATOM 6184 N N . ALA B 1 322 ? 11.07 -23.625 4.387 1 88.38 322 ALA B N 1
ATOM 6185 C CA . ALA B 1 322 ? 9.844 -23.719 3.596 1 88.38 322 ALA B CA 1
ATOM 6186 C C . ALA B 1 322 ? 10.109 -24.406 2.254 1 88.38 322 ALA B C 1
ATOM 6188 O O . ALA B 1 322 ? 11.203 -24.281 1.695 1 88.38 322 ALA B O 1
ATOM 6189 N N . TRP B 1 323 ? 9.18 -25.188 1.738 1 77.44 323 TRP B N 1
ATOM 6190 C CA . TRP B 1 323 ? 9.297 -25.859 0.448 1 77.44 323 TRP B CA 1
ATOM 6191 C C . TRP B 1 323 ? 7.926 -26.016 -0.206 1 77.44 323 TRP B C 1
ATOM 6193 O O . TRP B 1 323 ? 6.898 -26 0.477 1 77.44 323 TRP B O 1
ATOM 6203 N N . PRO B 1 324 ? 7.926 -25.953 -1.546 1 78.19 324 PRO B N 1
ATOM 6204 C CA . PRO B 1 324 ? 6.66 -26.203 -2.238 1 78.19 324 PRO B CA 1
ATOM 6205 C C . PRO B 1 324 ? 6.094 -27.594 -1.957 1 78.19 324 PRO B C 1
ATOM 6207 O O . PRO B 1 324 ? 6.852 -28.531 -1.705 1 78.19 324 PRO B O 1
ATOM 6210 N N . GLN B 1 325 ? 4.805 -27.656 -1.557 1 64.88 325 GLN B N 1
ATOM 6211 C CA . GLN B 1 325 ? 4.188 -28.953 -1.376 1 64.88 325 GLN B CA 1
ATOM 6212 C C . GLN B 1 325 ? 4.434 -29.859 -2.586 1 64.88 325 GLN B C 1
ATOM 6214 O O . GLN B 1 325 ? 4.27 -29.422 -3.729 1 64.88 325 GLN B O 1
ATOM 6219 N N . PRO B 1 326 ? 5.23 -31.016 -2.178 1 51.75 326 PRO B N 1
ATOM 6220 C CA . PRO B 1 326 ? 5.434 -31.953 -3.293 1 51.75 326 PRO B CA 1
ATOM 6221 C C . PRO B 1 326 ? 4.133 -32.281 -4.023 1 51.75 326 PRO B C 1
ATOM 6223 O O . PRO B 1 326 ? 3.07 -32.344 -3.4 1 51.75 326 PRO B O 1
ATOM 6226 N N . ARG B 1 327 ? 4.027 -31.906 -5.27 1 44.41 327 ARG B N 1
ATOM 6227 C CA . ARG B 1 327 ? 2.941 -32.562 -5.988 1 44.41 327 ARG B CA 1
ATOM 6228 C C . ARG B 1 327 ? 2.893 -34.062 -5.664 1 44.41 327 ARG B C 1
ATOM 6230 O O . ARG B 1 327 ? 3.934 -34.688 -5.5 1 44.41 327 ARG B O 1
ATOM 6237 N N . THR B 1 328 ? 1.901 -34.531 -4.945 1 42.56 328 THR B N 1
ATOM 6238 C CA . THR B 1 328 ? 1.644 -35.938 -4.582 1 42.56 328 THR B CA 1
ATOM 6239 C C . THR B 1 328 ? 2.488 -36.875 -5.43 1 42.56 328 THR B C 1
ATOM 6241 O O . THR B 1 328 ? 2.932 -37.906 -4.953 1 42.56 328 THR B O 1
ATOM 6244 N N . MET B 1 329 ? 2.457 -36.75 -6.762 1 40.62 329 MET B N 1
ATOM 6245 C CA . MET B 1 329 ? 2.609 -37.938 -7.613 1 40.62 329 MET B CA 1
ATOM 6246 C C . MET B 1 329 ? 4.07 -38.375 -7.691 1 40.62 329 MET B C 1
ATOM 6248 O O . MET B 1 329 ? 4.375 -39.562 -7.66 1 40.62 329 MET B O 1
ATOM 6252 N N . ALA B 1 330 ? 5.008 -37.438 -8.188 1 44.22 330 ALA B N 1
ATOM 6253 C CA . ALA B 1 330 ? 6.18 -37.969 -8.867 1 44.22 330 ALA B CA 1
ATOM 6254 C C . ALA B 1 330 ? 7.25 -38.375 -7.867 1 44.22 330 ALA B C 1
ATOM 6256 O O . ALA B 1 330 ? 8.016 -39.312 -8.125 1 44.22 330 ALA B O 1
ATOM 6257 N N . GLU B 1 331 ? 7.418 -37.688 -6.707 1 50.84 331 GLU B N 1
ATOM 6258 C CA . GLU B 1 331 ? 8.562 -38 -5.855 1 50.84 331 GLU B CA 1
ATOM 6259 C C . GLU B 1 331 ? 8.375 -39.344 -5.137 1 50.84 331 GLU B C 1
ATOM 6261 O O . GLU B 1 331 ? 9.344 -39.938 -4.688 1 50.84 331 GLU B O 1
ATOM 6266 N N . LYS B 1 332 ? 7.164 -39.625 -5.062 1 55.44 332 LYS B N 1
ATOM 6267 C CA . LYS B 1 332 ? 6.938 -40.875 -4.336 1 55.44 332 LYS B CA 1
ATOM 6268 C C . LYS B 1 332 ? 7.285 -42.094 -5.203 1 55.44 332 LYS B C 1
ATOM 6270 O O . LYS B 1 332 ? 7.602 -43.156 -4.684 1 55.44 332 LYS B O 1
ATOM 6275 N N . GLU B 1 333 ? 7.344 -41.812 -6.535 1 64.38 333 GLU B N 1
ATOM 6276 C CA . GLU B 1 333 ? 7.465 -43.031 -7.324 1 64.38 333 GLU B CA 1
ATOM 6277 C C . GLU B 1 333 ? 8.906 -43.25 -7.758 1 64.38 333 GLU B C 1
ATOM 6279 O O . GLU B 1 333 ? 9.297 -42.875 -8.859 1 64.38 333 GLU B O 1
ATOM 6284 N N . TRP B 1 334 ? 9.914 -43.5 -6.805 1 77.88 334 TRP B N 1
ATOM 6285 C CA . TRP B 1 334 ? 11.25 -43.969 -7.18 1 77.88 334 TRP B CA 1
ATOM 6286 C C . TRP B 1 334 ? 11.531 -45.344 -6.605 1 77.88 334 TRP B C 1
ATOM 6288 O O . TRP B 1 334 ? 10.844 -45.812 -5.691 1 77.88 334 TRP B O 1
ATOM 6298 N N . GLU B 1 335 ? 12.367 -46.125 -7.285 1 82.62 335 GLU B N 1
ATOM 6299 C CA . GLU B 1 335 ? 12.656 -47.5 -6.895 1 82.62 335 GLU B CA 1
ATOM 6300 C C . GLU B 1 335 ? 14.016 -47.594 -6.199 1 82.62 335 GLU B C 1
ATOM 6302 O O . GLU B 1 335 ? 14.984 -46.969 -6.617 1 82.62 335 GLU B O 1
ATOM 6307 N N . GLU B 1 336 ? 13.922 -48.344 -5.121 1 89.5 336 GLU B N 1
ATOM 6308 C CA . GLU B 1 336 ? 15.172 -48.656 -4.434 1 89.5 336 GLU B CA 1
ATOM 6309 C C . GLU B 1 336 ? 16.031 -49.625 -5.262 1 89.5 336 GLU B C 1
ATOM 6311 O O . GLU B 1 336 ? 15.508 -50.406 -6.062 1 89.5 336 GLU B O 1
ATOM 6316 N N . GLY B 1 337 ? 17.422 -49.531 -5.133 1 89.44 337 GLY B N 1
ATOM 6317 C CA . GLY B 1 337 ? 18.281 -50.469 -5.812 1 89.44 337 GLY B CA 1
ATOM 6318 C C . GLY B 1 337 ? 19.703 -49.969 -6.004 1 89.44 337 GLY B C 1
ATOM 6319 O O . GLY B 1 337 ? 20.031 -48.875 -5.578 1 89.44 337 GLY B O 1
ATOM 6320 N N . PRO B 1 338 ? 20.531 -50.938 -6.516 1 91.25 338 PRO B N 1
ATOM 6321 C CA . PRO B 1 338 ? 21.906 -50.531 -6.797 1 91.25 338 PRO B CA 1
ATOM 6322 C C . PRO B 1 338 ? 22.016 -49.469 -7.902 1 91.25 338 PRO B C 1
ATOM 6324 O O . PRO B 1 338 ? 21.141 -49.406 -8.781 1 91.25 338 PRO B O 1
ATOM 6327 N N . TRP B 1 339 ? 22.969 -48.625 -7.723 1 93.38 339 TRP B N 1
ATOM 6328 C CA . TRP B 1 339 ? 23.203 -47.531 -8.664 1 93.38 339 TRP B CA 1
ATOM 6329 C C . TRP B 1 339 ? 24.703 -47.344 -8.883 1 93.38 339 TRP B C 1
ATOM 6331 O O . TRP B 1 339 ? 25.469 -47.219 -7.922 1 93.38 339 TRP B O 1
ATOM 6341 N N . CYS B 1 340 ? 25.094 -47.375 -10.109 1 91.88 340 CYS B N 1
ATOM 6342 C CA . CYS B 1 340 ? 26.484 -47.156 -10.484 1 91.88 340 CYS B CA 1
ATOM 6343 C C . CYS B 1 340 ? 26.594 -46.25 -11.703 1 91.88 340 CYS B C 1
ATOM 6345 O O . CYS B 1 340 ? 26.188 -46.656 -12.805 1 91.88 340 CYS B O 1
ATOM 6347 N N . VAL B 1 341 ? 27.203 -45.188 -11.5 1 90.31 341 VAL B N 1
ATOM 6348 C CA . VAL B 1 341 ? 27.297 -44.188 -12.555 1 90.31 341 VAL B CA 1
ATOM 6349 C C . VAL B 1 341 ? 28.172 -44.75 -13.695 1 90.31 341 VAL B C 1
ATOM 6351 O O . VAL B 1 341 ? 27.844 -44.531 -14.867 1 90.31 341 VAL B O 1
ATOM 6354 N N . ALA B 1 342 ? 29.266 -45.344 -13.367 1 87.31 342 ALA B N 1
ATOM 6355 C CA . ALA B 1 342 ? 30.188 -45.844 -14.367 1 87.31 342 ALA B CA 1
ATOM 6356 C C . ALA B 1 342 ? 29.5 -46.875 -15.273 1 87.31 342 ALA B C 1
ATOM 6358 O O . ALA B 1 342 ? 29.906 -47.062 -16.422 1 87.31 342 ALA B O 1
ATOM 6359 N N . GLN B 1 343 ? 28.516 -47.531 -14.734 1 86.88 343 GLN B N 1
ATOM 6360 C CA . GLN B 1 343 ? 27.781 -48.531 -15.508 1 86.88 343 GLN B CA 1
ATOM 6361 C C . GLN B 1 343 ? 26.688 -47.875 -16.344 1 86.88 343 GLN B C 1
ATOM 6363 O O . GLN B 1 343 ? 25.969 -48.562 -17.078 1 86.88 343 GLN B O 1
ATOM 6368 N N . GLY B 1 344 ? 26.547 -46.594 -16.281 1 85.06 344 GLY B N 1
ATOM 6369 C CA . GLY B 1 344 ? 25.578 -45.844 -17.078 1 85.06 344 GLY B CA 1
ATOM 6370 C C . GLY B 1 344 ? 24.188 -45.875 -16.469 1 85.06 344 GLY B C 1
ATOM 6371 O O . GLY B 1 344 ? 23.203 -45.594 -17.156 1 85.06 344 GLY B O 1
ATOM 6372 N N . ASP B 1 345 ? 24.062 -46.281 -15.234 1 86.12 345 ASP B N 1
ATOM 6373 C CA . ASP B 1 345 ? 22.75 -46.312 -14.586 1 86.12 345 ASP B CA 1
ATOM 6374 C C . ASP B 1 345 ? 22.156 -44.906 -14.469 1 86.12 345 ASP B C 1
ATOM 6376 O O . ASP B 1 345 ? 22.844 -43.969 -14.031 1 86.12 345 ASP B O 1
ATOM 6380 N N . PRO B 1 346 ? 20.875 -44.75 -14.906 1 85.69 346 PRO B N 1
ATOM 6381 C CA . PRO B 1 346 ? 20.234 -43.438 -14.648 1 85.69 346 PRO B CA 1
ATOM 6382 C C . PRO B 1 346 ? 19.812 -43.281 -13.195 1 85.69 346 PRO B C 1
ATOM 6384 O O . PRO B 1 346 ? 19.672 -44.25 -12.461 1 85.69 346 PRO B O 1
ATOM 6387 N N . LEU B 1 347 ? 19.703 -42.062 -12.781 1 87.62 347 LEU B N 1
ATOM 6388 C CA . LEU B 1 347 ? 19.172 -41.812 -11.453 1 87.62 347 LEU B CA 1
ATOM 6389 C C . LEU B 1 347 ? 17.734 -42.312 -11.344 1 87.62 347 LEU B C 1
ATOM 6391 O O . LEU B 1 347 ? 16.891 -41.969 -12.195 1 87.62 347 LEU B O 1
ATOM 6395 N N . PRO B 1 348 ? 17.453 -43.094 -10.336 1 85.56 348 PRO B N 1
ATOM 6396 C CA . PRO B 1 348 ? 16.094 -43.625 -10.227 1 85.56 348 PRO B CA 1
ATOM 6397 C C . PRO B 1 348 ? 15.094 -42.594 -9.695 1 85.56 348 PRO B C 1
ATOM 6399 O O . PRO B 1 348 ? 13.961 -42.969 -9.359 1 85.56 348 PRO B O 1
ATOM 6402 N N . ILE B 1 349 ? 15.383 -41.469 -9.531 1 82.75 349 ILE B N 1
ATOM 6403 C CA . ILE B 1 349 ? 14.516 -40.438 -8.984 1 82.75 349 ILE B CA 1
ATOM 6404 C C . ILE B 1 349 ? 14.18 -39.406 -10.062 1 82.75 349 ILE B C 1
ATOM 6406 O O . ILE B 1 349 ? 15.07 -38.75 -10.594 1 82.75 349 ILE B O 1
ATOM 6410 N N . SER B 1 350 ? 12.867 -39.406 -10.289 1 76.25 350 SER B N 1
ATOM 6411 C CA . SER B 1 350 ? 12.406 -38.5 -11.336 1 76.25 350 SER B CA 1
ATOM 6412 C C . SER B 1 350 ? 12.758 -37.062 -11.008 1 76.25 350 SER B C 1
ATOM 6414 O O . SER B 1 350 ? 12.688 -36.656 -9.852 1 76.25 350 SER B O 1
ATOM 6416 N N . GLY B 1 351 ? 13.188 -36.281 -12.031 1 73.06 351 GLY B N 1
ATOM 6417 C CA . GLY B 1 351 ? 13.477 -34.875 -11.898 1 73.06 351 GLY B CA 1
ATOM 6418 C C . GLY B 1 351 ? 14.914 -34.594 -11.5 1 73.06 351 GLY B C 1
ATOM 6419 O O . GLY B 1 351 ? 15.328 -33.438 -11.438 1 73.06 351 GLY B O 1
ATOM 6420 N N . TRP B 1 352 ? 15.672 -35.594 -11.148 1 80.38 352 TRP B N 1
ATOM 6421 C CA . TRP B 1 352 ? 17.062 -35.438 -10.758 1 80.38 352 TRP B CA 1
ATOM 6422 C C . TRP B 1 352 ? 18.016 -35.938 -11.836 1 80.38 352 TRP B C 1
ATOM 6424 O O . TRP B 1 352 ? 17.672 -36.875 -12.562 1 80.38 352 TRP B O 1
ATOM 6434 N N . GLN B 1 353 ? 19.125 -35.25 -11.992 1 82.12 353 GLN B N 1
ATOM 6435 C CA . GLN B 1 353 ? 20.172 -35.656 -12.922 1 82.12 353 GLN B CA 1
ATOM 6436 C C . GLN B 1 353 ? 21.531 -35.75 -12.219 1 82.12 353 GLN B C 1
ATOM 6438 O O . GLN B 1 353 ? 21.703 -35.219 -11.125 1 82.12 353 GLN B O 1
ATOM 6443 N N . CYS B 1 354 ? 22.359 -36.594 -12.742 1 87.25 354 CYS B N 1
ATOM 6444 C CA . CYS B 1 354 ? 23.703 -36.75 -12.195 1 87.25 354 CYS B CA 1
ATOM 6445 C C . CYS B 1 354 ? 24.75 -36.75 -13.305 1 87.25 354 CYS B C 1
ATOM 6447 O O . CYS B 1 354 ? 24.484 -37.219 -14.406 1 87.25 354 CYS B O 1
ATOM 6449 N N . ALA B 1 355 ? 25.859 -36 -13.094 1 85.81 355 ALA B N 1
ATOM 6450 C CA . ALA B 1 355 ? 26.969 -36 -14.047 1 85.81 355 ALA B CA 1
ATOM 6451 C C . ALA B 1 355 ? 28.297 -35.719 -13.336 1 85.81 355 ALA B C 1
ATOM 6453 O O . ALA B 1 355 ? 28.312 -35.094 -12.266 1 85.81 355 ALA B O 1
ATOM 6454 N N . LEU B 1 356 ? 29.328 -36.312 -13.938 1 86.12 356 LEU B N 1
ATOM 6455 C CA . LEU B 1 356 ? 30.672 -35.938 -13.484 1 86.12 356 LEU B CA 1
ATOM 6456 C C . LEU B 1 356 ? 31.078 -34.562 -14.031 1 86.12 356 LEU B C 1
ATOM 6458 O O . LEU B 1 356 ? 30.969 -34.312 -15.234 1 86.12 356 LEU B O 1
ATOM 6462 N N . ARG B 1 357 ? 31.328 -33.656 -13.125 1 83.12 357 ARG B N 1
ATOM 6463 C CA . ARG B 1 357 ? 31.719 -32.312 -13.555 1 83.12 357 ARG B CA 1
ATOM 6464 C C . ARG B 1 357 ? 33 -31.891 -12.875 1 83.12 357 ARG B C 1
ATOM 6466 O O . ARG B 1 357 ? 33.281 -32.25 -11.727 1 83.12 357 ARG B O 1
ATOM 6473 N N . ASP B 1 358 ? 33.844 -31.109 -13.602 1 77.25 358 ASP B N 1
ATOM 6474 C CA . ASP B 1 358 ? 35.094 -30.609 -13.07 1 77.25 358 ASP B CA 1
ATOM 6475 C C . ASP B 1 358 ? 34.875 -29.516 -12.031 1 77.25 358 ASP B C 1
ATOM 6477 O O . ASP B 1 358 ? 35.594 -29.406 -11.055 1 77.25 358 ASP B O 1
ATOM 6481 N N . THR B 1 359 ? 33.906 -28.609 -12.273 1 66.44 359 THR B N 1
ATOM 6482 C CA . THR B 1 359 ? 33.594 -27.578 -11.289 1 66.44 359 THR B CA 1
ATOM 6483 C C . THR B 1 359 ? 32.094 -27.594 -10.93 1 66.44 359 THR B C 1
ATOM 6485 O O . THR B 1 359 ? 31.25 -27.766 -11.805 1 66.44 359 THR B O 1
ATOM 6488 N N . ALA B 1 360 ? 31.875 -27.828 -9.68 1 57.53 360 ALA B N 1
ATOM 6489 C CA . ALA B 1 360 ? 30.484 -27.875 -9.227 1 57.53 360 ALA B CA 1
ATOM 6490 C C . ALA B 1 360 ? 29.75 -26.594 -9.594 1 57.53 360 ALA B C 1
ATOM 6492 O O . ALA B 1 360 ? 30.188 -25.5 -9.273 1 57.53 360 ALA B O 1
ATOM 6493 N N . PRO B 1 361 ? 28.891 -26.641 -10.617 1 52.78 361 PRO B N 1
ATOM 6494 C CA . PRO B 1 361 ? 28.172 -25.406 -10.969 1 52.78 361 PRO B CA 1
ATOM 6495 C C . PRO B 1 361 ? 27.406 -24.812 -9.789 1 52.78 361 PRO B C 1
ATOM 6497 O O . PRO B 1 361 ? 27.141 -25.516 -8.812 1 52.78 361 PRO B O 1
ATOM 6500 N N . ASP B 1 362 ? 27.188 -23.547 -9.875 1 52.72 362 ASP B N 1
ATOM 6501 C CA . ASP B 1 362 ? 26.297 -22.812 -8.969 1 52.72 362 ASP B CA 1
ATOM 6502 C C . ASP B 1 362 ? 24.891 -23.438 -8.977 1 52.72 362 ASP B C 1
ATOM 6504 O O . ASP B 1 362 ? 24.391 -23.859 -10.023 1 52.72 362 ASP B O 1
ATOM 6508 N N . GLY B 1 363 ? 24.516 -23.953 -7.844 1 54.03 363 GLY B N 1
ATOM 6509 C CA . GLY B 1 363 ? 23.141 -24.422 -7.746 1 54.03 363 GLY B CA 1
ATOM 6510 C C . GLY B 1 363 ? 23.031 -25.906 -7.508 1 54.03 363 GLY B C 1
ATOM 6511 O O . GLY B 1 363 ? 21.922 -26.453 -7.469 1 54.03 363 GLY B O 1
ATOM 6512 N N . PHE B 1 364 ? 24.203 -26.562 -7.543 1 57.78 364 PHE B N 1
ATOM 6513 C CA . PHE B 1 364 ? 24.125 -28 -7.352 1 57.78 364 PHE B CA 1
ATOM 6514 C C . PHE B 1 364 ? 23.766 -28.344 -5.91 1 57.78 364 PHE B C 1
ATOM 6516 O O . PHE B 1 364 ? 24.25 -27.703 -4.977 1 57.78 364 PHE B O 1
ATOM 6523 N N . HIS B 1 365 ? 22.797 -29.375 -5.887 1 67.56 365 HIS B N 1
ATOM 6524 C CA . HIS B 1 365 ? 22.344 -29.781 -4.562 1 67.56 365 HIS B CA 1
ATOM 6525 C C . HIS B 1 365 ? 23.375 -30.656 -3.861 1 67.56 365 HIS B C 1
ATOM 6527 O O . HIS B 1 365 ? 23.609 -30.5 -2.662 1 67.56 365 HIS B O 1
ATOM 6533 N N . HIS B 1 366 ? 24.125 -31.609 -4.711 1 82.5 366 HIS B N 1
ATOM 6534 C CA . HIS B 1 366 ? 25.062 -32.562 -4.113 1 82.5 366 HIS B CA 1
ATOM 6535 C C . HIS B 1 366 ? 26.312 -32.688 -4.973 1 82.5 366 HIS B C 1
ATOM 6537 O O . HIS B 1 366 ? 26.234 -32.688 -6.203 1 82.5 366 HIS B O 1
ATOM 6543 N N . ALA B 1 367 ? 27.5 -32.75 -4.398 1 86.81 367 ALA B N 1
ATOM 6544 C CA . ALA B 1 367 ? 28.781 -33.062 -5.055 1 86.81 367 ALA B CA 1
ATOM 6545 C C . ALA B 1 367 ? 29.562 -34.125 -4.293 1 86.81 367 ALA B C 1
ATOM 6547 O O . ALA B 1 367 ? 30.094 -33.844 -3.217 1 86.81 367 ALA B O 1
ATOM 6548 N N . LEU B 1 368 ? 29.641 -35.25 -4.906 1 89.88 368 LEU B N 1
ATOM 6549 C CA . LEU B 1 368 ? 30.375 -36.375 -4.309 1 89.88 368 LEU B CA 1
ATOM 6550 C C . LEU B 1 368 ? 31.75 -36.5 -4.953 1 89.88 368 LEU B C 1
ATOM 6552 O O . LEU B 1 368 ? 31.938 -36.156 -6.121 1 89.88 368 LEU B O 1
ATOM 6556 N N . ALA B 1 369 ? 32.688 -37 -4.18 1 89.19 369 ALA B N 1
ATOM 6557 C CA . ALA B 1 369 ? 34 -37.25 -4.723 1 89.19 369 ALA B CA 1
ATOM 6558 C C . ALA B 1 369 ? 33.938 -38.156 -5.945 1 89.19 369 ALA B C 1
ATOM 6560 O O . ALA B 1 369 ? 33.094 -39.031 -6.023 1 89.19 369 ALA B O 1
ATOM 6561 N N . GLU B 1 370 ? 34.875 -37.969 -6.832 1 89.25 370 GLU B N 1
ATOM 6562 C CA . GLU B 1 370 ? 34.906 -38.688 -8.109 1 89.25 370 GLU B CA 1
ATOM 6563 C C . GLU B 1 370 ? 34.969 -40.188 -7.902 1 89.25 370 GLU B C 1
ATOM 6565 O O . GLU B 1 370 ? 34.438 -40.938 -8.711 1 89.25 370 GLU B O 1
ATOM 6570 N N . ARG B 1 371 ? 35.5 -40.625 -6.871 1 89.19 371 ARG B N 1
ATOM 6571 C CA . ARG B 1 371 ? 35.688 -42.062 -6.625 1 89.19 371 ARG B CA 1
ATOM 6572 C C . ARG B 1 371 ? 34.344 -42.781 -6.531 1 89.19 371 ARG B C 1
ATOM 6574 O O . ARG B 1 371 ? 34.219 -43.969 -6.809 1 89.19 371 ARG B O 1
ATOM 6581 N N . PHE B 1 372 ? 33.344 -42.031 -6.223 1 92 372 PHE B N 1
ATOM 6582 C CA . PHE B 1 372 ? 32.031 -42.625 -6.02 1 92 372 PHE B CA 1
ATOM 6583 C C . PHE B 1 372 ? 31.344 -42.875 -7.352 1 92 372 PHE B C 1
ATOM 6585 O O . PHE B 1 372 ? 30.344 -43.594 -7.414 1 92 372 PHE B O 1
ATOM 6592 N N . ALA B 1 373 ? 31.844 -42.344 -8.367 1 90.44 373 ALA B N 1
ATOM 6593 C CA . ALA B 1 373 ? 31.297 -42.594 -9.695 1 90.44 373 ALA B CA 1
ATOM 6594 C C . ALA B 1 373 ? 31.578 -44 -10.148 1 90.44 373 ALA B C 1
ATOM 6596 O O . ALA B 1 373 ? 30.828 -44.594 -10.953 1 90.44 373 ALA B O 1
ATOM 6597 N N . GLU B 1 374 ? 32.656 -44.562 -9.68 1 89.12 374 GLU B N 1
ATOM 6598 C CA . GLU B 1 374 ? 33.062 -45.906 -10.102 1 89.12 374 GLU B CA 1
ATOM 6599 C C . GLU B 1 374 ? 32.656 -46.969 -9.086 1 89.12 374 GLU B C 1
ATOM 6601 O O . GLU B 1 374 ? 32.969 -48.125 -9.258 1 89.12 374 GLU B O 1
ATOM 6606 N N . THR B 1 375 ? 32.062 -46.531 -8.062 1 90.94 375 THR B N 1
ATOM 6607 C CA . THR B 1 375 ? 31.688 -47.438 -7 1 90.94 375 THR B CA 1
ATOM 6608 C C . THR B 1 375 ? 30.188 -47.75 -7.086 1 90.94 375 THR B C 1
ATOM 6610 O O . THR B 1 375 ? 29.406 -46.938 -7.562 1 90.94 375 THR B O 1
ATOM 6613 N N . SER B 1 376 ? 29.922 -49 -6.723 1 92.25 376 SER B N 1
ATOM 6614 C CA . SER B 1 376 ? 28.516 -49.344 -6.629 1 92.25 376 SER B CA 1
ATOM 6615 C C . SER B 1 376 ? 27.859 -48.75 -5.387 1 92.25 376 SER B C 1
ATOM 6617 O O . SER B 1 376 ? 28.328 -48.969 -4.266 1 92.25 376 SER B O 1
ATOM 6619 N N . LEU B 1 377 ? 26.875 -47.938 -5.648 1 94.75 377 LEU B N 1
ATOM 6620 C CA . LEU B 1 377 ? 26.141 -47.312 -4.566 1 94.75 377 LEU B CA 1
ATOM 6621 C C . LEU B 1 377 ? 24.703 -47.844 -4.492 1 94.75 377 LEU B C 1
ATOM 6623 O O . LEU B 1 377 ? 24.297 -48.656 -5.332 1 94.75 377 LEU B O 1
ATOM 6627 N N . TYR B 1 378 ? 24 -47.438 -3.398 1 94.5 378 TYR B N 1
ATOM 6628 C CA . TYR B 1 378 ? 22.656 -47.969 -3.197 1 94.5 378 TYR B CA 1
ATOM 6629 C C . TYR B 1 378 ? 21.703 -46.844 -2.777 1 94.5 378 TYR B C 1
ATOM 6631 O O . TYR B 1 378 ? 21.969 -46.156 -1.807 1 94.5 378 TYR B O 1
ATOM 6639 N N . TRP B 1 379 ? 20.641 -46.719 -3.611 1 93.38 379 TRP B N 1
ATOM 6640 C CA . TRP B 1 379 ? 19.531 -45.875 -3.191 1 93.38 379 TRP B CA 1
ATOM 6641 C C . TRP B 1 379 ? 18.547 -46.625 -2.324 1 93.38 379 TRP B C 1
ATOM 6643 O O . TRP B 1 379 ? 18.062 -47.719 -2.717 1 93.38 379 TRP B O 1
ATOM 6653 N N . ARG B 1 380 ? 18.281 -46.156 -1.102 1 91.12 380 ARG B N 1
ATOM 6654 C CA . ARG B 1 380 ? 17.359 -46.812 -0.189 1 91.12 380 ARG B CA 1
ATOM 6655 C C . ARG B 1 380 ? 16.5 -45.812 0.572 1 91.12 380 ARG B C 1
ATOM 6657 O O . ARG B 1 380 ? 16.922 -44.688 0.779 1 91.12 380 ARG B O 1
ATOM 6664 N N . ARG B 1 381 ? 15.312 -46.344 0.915 1 90.12 381 ARG B N 1
ATOM 6665 C CA . ARG B 1 381 ? 14.461 -45.594 1.818 1 90.12 381 ARG B CA 1
ATOM 6666 C C . ARG B 1 381 ? 14.883 -45.781 3.271 1 90.12 381 ARG B C 1
ATOM 6668 O O . ARG B 1 381 ? 15.641 -46.719 3.58 1 90.12 381 ARG B O 1
ATOM 6675 N N . ARG B 1 382 ? 14.359 -44.844 4.004 1 87.81 382 ARG B N 1
ATOM 6676 C CA . ARG B 1 382 ? 14.664 -44.906 5.43 1 87.81 382 ARG B CA 1
ATOM 6677 C C . ARG B 1 382 ? 14.047 -46.125 6.066 1 87.81 382 ARG B C 1
ATOM 6679 O O . ARG B 1 382 ? 12.906 -46.5 5.773 1 87.81 382 ARG B O 1
ATOM 6686 N N . ARG B 1 383 ? 14.914 -46.875 6.801 1 85.19 383 ARG B N 1
ATOM 6687 C CA . ARG B 1 383 ? 14.43 -47.969 7.633 1 85.19 383 ARG B CA 1
ATOM 6688 C C . ARG B 1 383 ? 14.531 -47.625 9.117 1 85.19 383 ARG B C 1
ATOM 6690 O O . ARG B 1 383 ? 15.43 -46.906 9.523 1 85.19 383 ARG B O 1
ATOM 6697 N N . GLN B 1 384 ? 13.523 -47.969 9.875 1 80.06 384 GLN B N 1
ATOM 6698 C CA . GLN B 1 384 ? 13.477 -47.625 11.297 1 80.06 384 GLN B CA 1
ATOM 6699 C C . GLN B 1 384 ? 14.742 -48.094 12.016 1 80.06 384 GLN B C 1
ATOM 6701 O O . GLN B 1 384 ? 15.188 -49.219 11.82 1 80.06 384 GLN B O 1
ATOM 6706 N N . GLY B 1 385 ? 15.273 -47.281 12.766 1 79.19 385 GLY B N 1
ATOM 6707 C CA . GLY B 1 385 ? 16.391 -47.625 13.633 1 79.19 385 GLY B CA 1
ATOM 6708 C C . GLY B 1 385 ? 17.719 -47.719 12.883 1 79.19 385 GLY B C 1
ATOM 6709 O O . GLY B 1 385 ? 18.703 -48.219 13.422 1 79.19 385 GLY B O 1
ATOM 6710 N N . GLU B 1 386 ? 17.734 -47.219 11.742 1 84.12 386 GLU B N 1
ATOM 6711 C CA . GLU B 1 386 ? 18.922 -47.344 10.914 1 84.12 386 GLU B CA 1
ATOM 6712 C C . GLU B 1 386 ? 20.062 -46.469 11.414 1 84.12 386 GLU B C 1
ATOM 6714 O O . GLU B 1 386 ? 19.812 -45.344 11.891 1 84.12 386 GLU B O 1
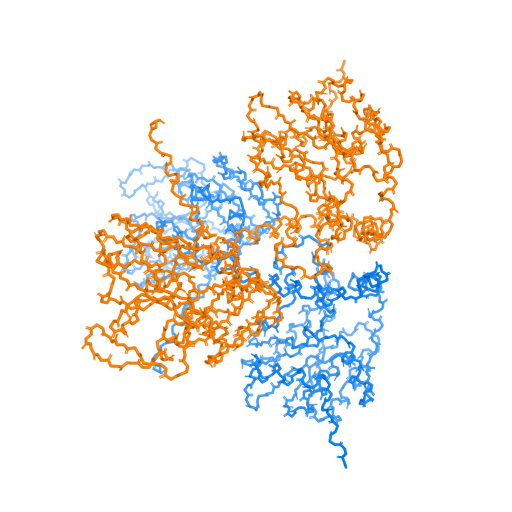ATOM 6719 N N . LEU B 1 387 ? 21.266 -47.031 11.469 1 86.25 387 LEU B N 1
ATOM 6720 C CA . LEU B 1 387 ? 22.484 -46.344 11.836 1 86.25 387 LEU B CA 1
ATOM 6721 C C . LEU B 1 387 ? 23.359 -46.094 10.617 1 86.25 387 LEU B C 1
ATOM 6723 O O . LEU B 1 387 ? 23.344 -46.875 9.664 1 86.25 387 LEU B O 1
ATOM 6727 N N . THR B 1 388 ? 23.984 -44.969 10.578 1 84.62 388 THR B N 1
ATOM 6728 C CA . THR B 1 388 ? 24.938 -44.656 9.516 1 84.62 388 THR B CA 1
ATOM 6729 C C . THR B 1 388 ? 26.359 -44.594 10.078 1 84.62 388 THR B C 1
ATOM 6731 O O . THR B 1 388 ? 26.547 -44.344 11.266 1 84.62 388 THR B O 1
ATOM 6734 N N . LEU B 1 389 ? 27.25 -44.938 9.195 1 83.56 389 LEU B N 1
ATOM 6735 C CA . LEU B 1 389 ? 28.656 -44.844 9.555 1 83.56 389 LEU B CA 1
ATOM 6736 C C . LEU B 1 389 ? 29.234 -43.5 9.109 1 83.56 389 LEU B C 1
ATOM 6738 O O . LEU B 1 389 ? 29.047 -43.094 7.957 1 83.56 389 LEU B O 1
ATOM 6742 N N . THR B 1 390 ? 29.844 -42.781 10.062 1 77.38 390 THR B N 1
ATOM 6743 C CA . THR B 1 390 ? 30.516 -41.531 9.711 1 77.38 390 THR B CA 1
ATOM 6744 C C . THR B 1 390 ? 31.844 -41.812 9 1 77.38 390 THR B C 1
ATOM 6746 O O . THR B 1 390 ? 32.25 -42.969 8.891 1 77.38 390 THR B O 1
ATOM 6749 N N . GLY B 1 391 ? 32.375 -40.688 8.359 1 73.81 391 GLY B N 1
ATOM 6750 C CA . GLY B 1 391 ? 33.688 -40.812 7.738 1 73.81 391 GLY B CA 1
ATOM 6751 C C . GLY B 1 391 ? 34.75 -41.344 8.688 1 73.81 391 GLY B C 1
ATOM 6752 O O . GLY B 1 391 ? 35.688 -42 8.258 1 73.81 391 GLY B O 1
ATOM 6753 N N . GLN B 1 392 ? 34.5 -41.094 9.969 1 75.12 392 GLN B N 1
ATOM 6754 C CA . GLN B 1 392 ? 35.438 -41.531 10.984 1 75.12 392 GLN B CA 1
ATOM 6755 C C . GLN B 1 392 ? 35.094 -42.938 11.508 1 75.12 392 GLN B C 1
ATOM 6757 O O . GLN B 1 392 ? 35.719 -43.438 12.445 1 75.12 392 GLN B O 1
ATOM 6762 N N . GLY B 1 393 ? 34.156 -43.531 11.016 1 77.25 393 GLY B N 1
ATOM 6763 C CA . GLY B 1 393 ? 33.781 -44.906 11.391 1 77.25 393 GLY B CA 1
ATOM 6764 C C . GLY B 1 393 ? 32.875 -44.969 12.586 1 77.25 393 GLY B C 1
ATOM 6765 O O . GLY B 1 393 ? 32.688 -46.031 13.188 1 77.25 393 GLY B O 1
ATOM 6766 N N . GLN B 1 394 ? 32.312 -43.844 13 1 82.06 394 GLN B N 1
ATOM 6767 C CA . GLN B 1 394 ? 31.391 -43.844 14.133 1 82.06 394 GLN B CA 1
ATOM 6768 C C . GLN B 1 394 ? 29.938 -44 13.664 1 82.06 394 GLN B C 1
ATOM 6770 O O . GLN B 1 394 ? 29.578 -43.531 12.586 1 82.06 394 GLN B O 1
ATOM 6775 N N . HIS B 1 395 ? 29.203 -44.812 14.523 1 87.25 395 HIS B N 1
ATOM 6776 C CA . HIS B 1 395 ? 27.797 -45 14.219 1 87.25 395 HIS B CA 1
ATOM 6777 C C . HIS B 1 395 ? 26.953 -43.844 14.703 1 87.25 395 HIS B C 1
ATOM 6779 O O . HIS B 1 395 ? 27.172 -43.312 15.797 1 87.25 395 HIS B O 1
ATOM 6785 N N . ARG B 1 396 ? 26.094 -43.312 13.828 1 87.81 396 ARG B N 1
ATOM 6786 C CA . ARG B 1 396 ? 25.156 -42.25 14.164 1 87.81 396 ARG B CA 1
ATOM 6787 C C . ARG B 1 396 ? 23.75 -42.594 13.703 1 87.81 396 ARG B C 1
ATOM 6789 O O . ARG B 1 396 ? 23.562 -43.156 12.617 1 87.81 396 ARG B O 1
ATOM 6796 N N . PRO B 1 397 ? 22.75 -42.375 14.602 1 89.38 397 PRO B N 1
ATOM 6797 C CA . PRO B 1 397 ? 21.375 -42.656 14.188 1 89.38 397 PRO B CA 1
ATOM 6798 C C . PRO B 1 397 ? 20.953 -41.812 12.984 1 89.38 397 PRO B C 1
ATOM 6800 O O . PRO B 1 397 ? 21.172 -40.594 12.961 1 89.38 397 PRO B O 1
ATOM 6803 N N . LEU B 1 398 ? 20.359 -42.531 11.984 1 89.19 398 LEU B N 1
ATOM 6804 C CA . LEU B 1 398 ? 19.875 -41.875 10.789 1 89.19 398 LEU B CA 1
ATOM 6805 C C . LEU B 1 398 ? 18.828 -40.812 11.148 1 89.19 398 LEU B C 1
ATOM 6807 O O . LEU B 1 398 ? 18.797 -39.75 10.547 1 89.19 398 LEU B O 1
ATOM 6811 N N . LYS B 1 399 ? 18.016 -41.156 12.133 1 86.69 399 LYS B N 1
ATOM 6812 C CA . LYS B 1 399 ? 16.969 -40.219 12.57 1 86.69 399 LYS B CA 1
ATOM 6813 C C . LYS B 1 399 ? 17.562 -38.875 12.945 1 86.69 399 LYS B C 1
ATOM 6815 O O . LYS B 1 399 ? 17 -37.844 12.578 1 86.69 399 LYS B O 1
ATOM 6820 N N . LYS B 1 400 ? 18.625 -38.844 13.602 1 85.38 400 LYS B N 1
ATOM 6821 C CA . LYS B 1 400 ? 19.281 -37.594 14.023 1 85.38 400 LYS B CA 1
ATOM 6822 C C . LYS B 1 400 ? 19.844 -36.844 12.82 1 85.38 400 LYS B C 1
ATOM 6824 O O . LYS B 1 400 ? 19.766 -35.625 12.766 1 85.38 400 LYS B O 1
ATOM 6829 N N . LEU B 1 401 ? 20.375 -37.625 11.898 1 85.69 401 LEU B N 1
ATOM 6830 C CA . LEU B 1 401 ? 20.922 -37 10.695 1 85.69 401 LEU B CA 1
ATOM 6831 C C . LEU B 1 401 ? 19.828 -36.344 9.867 1 85.69 401 LEU B C 1
ATOM 6833 O O . LEU B 1 401 ? 20.016 -35.25 9.312 1 85.69 401 LEU B O 1
ATOM 6837 N N . LEU B 1 402 ? 18.719 -37 9.781 1 86.5 402 LEU B N 1
ATOM 6838 C CA . LEU B 1 402 ? 17.578 -36.469 9.039 1 86.5 402 LEU B CA 1
ATOM 6839 C C . LEU B 1 402 ? 17.109 -35.156 9.672 1 86.5 402 LEU B C 1
ATOM 6841 O O . LEU B 1 402 ? 16.797 -34.188 8.961 1 86.5 402 LEU B O 1
ATOM 6845 N N . LEU B 1 403 ? 17.062 -35.156 10.961 1 77.31 403 LEU B N 1
ATOM 6846 C CA . LEU B 1 403 ? 16.656 -33.969 11.695 1 77.31 403 LEU B CA 1
ATOM 6847 C C . LEU B 1 403 ? 17.625 -32.812 11.469 1 77.31 403 LEU B C 1
ATOM 6849 O O . LEU B 1 403 ? 17.219 -31.688 11.18 1 77.31 403 LEU B O 1
ATOM 6853 N N . GLU B 1 404 ? 18.891 -33.188 11.562 1 77.25 404 GLU B N 1
ATOM 6854 C CA . GLU B 1 404 ? 19.938 -32.188 11.414 1 77.25 404 GLU B CA 1
ATOM 6855 C C . GLU B 1 404 ? 19.984 -31.656 9.992 1 77.25 404 GLU B C 1
ATOM 6857 O O . GLU B 1 404 ? 20.328 -30.484 9.773 1 77.25 404 GLU B O 1
ATOM 6862 N N . ALA B 1 405 ? 19.672 -32.531 9.047 1 76.81 405 ALA B N 1
ATOM 6863 C CA . ALA B 1 405 ? 19.688 -32.156 7.637 1 76.81 405 ALA B CA 1
ATOM 6864 C C . ALA B 1 405 ? 18.453 -31.328 7.277 1 76.81 405 ALA B C 1
ATOM 6866 O O . ALA B 1 405 ? 18.375 -30.781 6.176 1 76.81 405 ALA B O 1
ATOM 6867 N N . GLY B 1 406 ? 17.484 -31.281 8.164 1 71.62 406 GLY B N 1
ATOM 6868 C CA . GLY B 1 406 ? 16.297 -30.469 7.957 1 71.62 406 GLY B CA 1
ATOM 6869 C C . GLY B 1 406 ? 15.266 -31.141 7.07 1 71.62 406 GLY B C 1
ATOM 6870 O O . GLY B 1 406 ? 14.492 -30.469 6.387 1 71.62 406 GLY B O 1
ATOM 6871 N N . VAL B 1 407 ? 15.352 -32.5 7.027 1 77.5 407 VAL B N 1
ATOM 6872 C CA . VAL B 1 407 ? 14.344 -33.219 6.242 1 77.5 407 VAL B CA 1
ATOM 6873 C C . VAL B 1 407 ? 12.992 -33.125 6.941 1 77.5 407 VAL B C 1
ATOM 6875 O O . VAL B 1 407 ? 12.867 -33.5 8.109 1 77.5 407 VAL B O 1
ATOM 6878 N N . PRO B 1 408 ? 12.055 -32.625 6.246 1 72.31 408 PRO B N 1
ATOM 6879 C CA . PRO B 1 408 ? 10.719 -32.594 6.852 1 72.31 408 PRO B CA 1
ATOM 6880 C C . PRO B 1 408 ? 10.195 -33.969 7.242 1 72.31 408 PRO B C 1
ATOM 6882 O O . PRO B 1 408 ? 10.477 -34.938 6.555 1 72.31 408 PRO B O 1
ATOM 6885 N N . PRO B 1 409 ? 9.477 -34 8.367 1 72.12 409 PRO B N 1
ATOM 6886 C CA . PRO B 1 409 ? 9 -35.281 8.867 1 72.12 409 PRO B CA 1
ATOM 6887 C C . PRO B 1 409 ? 8.211 -36.062 7.824 1 72.12 409 PRO B C 1
ATOM 6889 O O . PRO B 1 409 ? 8.352 -37.281 7.73 1 72.12 409 PRO B O 1
ATOM 6892 N N . ASP B 1 410 ? 7.504 -35.344 7.047 1 71.81 410 ASP B N 1
ATOM 6893 C CA . ASP B 1 410 ? 6.625 -36.031 6.09 1 71.81 410 ASP B CA 1
ATOM 6894 C C . ASP B 1 410 ? 7.418 -36.594 4.918 1 71.81 410 ASP B C 1
ATOM 6896 O O . ASP B 1 410 ? 6.926 -37.438 4.184 1 71.81 410 ASP B O 1
ATOM 6900 N N . ARG B 1 411 ? 8.648 -36.156 4.836 1 76.06 411 ARG B N 1
ATOM 6901 C CA . ARG B 1 411 ? 9.469 -36.656 3.727 1 76.06 411 ARG B CA 1
ATOM 6902 C C . ARG B 1 411 ? 10.469 -37.688 4.195 1 76.06 411 ARG B C 1
ATOM 6904 O O . ARG B 1 411 ? 11.086 -38.375 3.377 1 76.06 411 ARG B O 1
ATOM 6911 N N . ARG B 1 412 ? 10.523 -37.844 5.461 1 80.56 412 ARG B N 1
ATOM 6912 C CA . ARG B 1 412 ? 11.602 -38.656 6.02 1 80.56 412 ARG B CA 1
ATOM 6913 C C . ARG B 1 412 ? 11.438 -40.125 5.637 1 80.56 412 ARG B C 1
ATOM 6915 O O . ARG B 1 412 ? 12.43 -40.844 5.473 1 80.56 412 ARG B O 1
ATOM 6922 N N . ALA B 1 413 ? 10.195 -40.5 5.484 1 79.25 413 ALA B N 1
ATOM 6923 C CA . ALA B 1 413 ? 9.961 -41.906 5.188 1 79.25 413 ALA B CA 1
ATOM 6924 C C . ALA B 1 413 ? 10.367 -42.25 3.758 1 79.25 413 ALA B C 1
ATOM 6926 O O . ALA B 1 413 ? 10.781 -43.375 3.471 1 79.25 413 ALA B O 1
ATOM 6927 N N . ASP B 1 414 ? 10.328 -41.25 2.879 1 81.12 414 ASP B N 1
ATOM 6928 C CA . ASP B 1 414 ? 10.469 -41.562 1.462 1 81.12 414 ASP B CA 1
ATOM 6929 C C . ASP B 1 414 ? 11.656 -40.844 0.852 1 81.12 414 ASP B C 1
ATOM 6931 O O . ASP B 1 414 ? 11.945 -41 -0.336 1 81.12 414 ASP B O 1
ATOM 6935 N N . VAL B 1 415 ? 12.32 -40.125 1.64 1 85.25 415 VAL B N 1
ATOM 6936 C CA . VAL B 1 415 ? 13.438 -39.375 1.088 1 85.25 415 VAL B CA 1
ATOM 6937 C C . VAL B 1 415 ? 14.523 -40.312 0.592 1 85.25 415 VAL B C 1
ATOM 6939 O O . VAL B 1 415 ? 14.898 -41.281 1.294 1 85.25 415 VAL B O 1
ATOM 6942 N N . PRO B 1 416 ? 14.953 -40.156 -0.674 1 88.94 416 PRO B N 1
ATOM 6943 C CA . PRO B 1 416 ? 16 -41.062 -1.171 1 88.94 416 PRO B CA 1
ATOM 6944 C C . PRO B 1 416 ? 17.328 -40.906 -0.425 1 88.94 416 PRO B C 1
ATOM 6946 O O . PRO B 1 416 ? 17.812 -39.781 -0.258 1 88.94 416 PRO B O 1
ATOM 6949 N N . LEU B 1 417 ? 17.812 -41.969 0.037 1 91.62 417 LEU B N 1
ATOM 6950 C CA . LEU B 1 417 ? 19.094 -42.031 0.73 1 91.62 417 LEU B CA 1
ATOM 6951 C C . LEU B 1 417 ? 20.125 -42.812 -0.093 1 91.62 417 LEU B C 1
ATOM 6953 O O . LEU B 1 417 ? 19.844 -43.906 -0.59 1 91.62 417 LEU B O 1
ATOM 6957 N N . LEU B 1 418 ? 21.25 -42.219 -0.307 1 93.38 418 LEU B N 1
ATOM 6958 C CA . LEU B 1 418 ? 22.312 -42.875 -1.053 1 93.38 418 LEU B CA 1
ATOM 6959 C C . LEU B 1 418 ? 23.359 -43.469 -0.107 1 93.38 418 LEU B C 1
ATOM 6961 O O . LEU B 1 418 ? 23.938 -42.719 0.7 1 93.38 418 LEU B O 1
ATOM 6965 N N . TRP B 1 419 ? 23.578 -44.719 -0.254 1 93.62 419 TRP B N 1
ATOM 6966 C CA . TRP B 1 419 ? 24.5 -45.438 0.623 1 93.62 419 TRP B CA 1
ATOM 6967 C C . TRP B 1 419 ? 25.641 -46.062 -0.176 1 93.62 419 TRP B C 1
ATOM 6969 O O . TRP B 1 419 ? 25.484 -46.375 -1.357 1 93.62 419 TRP B O 1
ATOM 6979 N N . ASP B 1 420 ? 26.797 -46.219 0.468 1 91.44 420 ASP B N 1
ATOM 6980 C CA . ASP B 1 420 ? 27.828 -47.062 -0.119 1 91.44 420 ASP B CA 1
ATOM 6981 C C . ASP B 1 420 ? 27.719 -48.5 0.422 1 91.44 420 ASP B C 1
ATOM 6983 O O . ASP B 1 420 ? 26.875 -48.781 1.271 1 91.44 420 ASP B O 1
ATOM 6987 N N . GLU B 1 421 ? 28.547 -49.406 -0.059 1 87.31 421 GLU B N 1
ATOM 6988 C CA . GLU B 1 421 ? 28.484 -50.812 0.305 1 87.31 421 GLU B CA 1
ATOM 6989 C C . GLU B 1 421 ? 28.891 -51.031 1.761 1 87.31 421 GLU B C 1
ATOM 6991 O O . GLU B 1 421 ? 28.453 -52 2.396 1 87.31 421 GLU B O 1
ATOM 6996 N N . ALA B 1 422 ? 29.672 -50.031 2.254 1 85.81 422 ALA B N 1
ATOM 6997 C CA . ALA B 1 422 ? 30.203 -50.188 3.607 1 85.81 422 ALA B CA 1
ATOM 6998 C C . ALA B 1 422 ? 29.188 -49.75 4.648 1 85.81 422 ALA B C 1
ATOM 7000 O O . ALA B 1 422 ? 29.391 -49.938 5.848 1 85.81 422 ALA B O 1
ATOM 7001 N N . GLY B 1 423 ? 28.109 -49.156 4.188 1 86.62 423 GLY B N 1
ATOM 7002 C CA . GLY B 1 423 ? 27.094 -48.719 5.121 1 86.62 423 GLY B CA 1
ATOM 7003 C C . GLY B 1 423 ? 27.203 -47.25 5.461 1 86.62 423 GLY B C 1
ATOM 7004 O O . GLY B 1 423 ? 26.641 -46.781 6.449 1 86.62 423 GLY B O 1
ATOM 7005 N N . HIS B 1 424 ? 28.047 -46.531 4.691 1 90.44 424 HIS B N 1
ATOM 7006 C CA . HIS B 1 424 ? 28.141 -45.062 4.848 1 90.44 424 HIS B CA 1
ATOM 7007 C C . HIS B 1 424 ? 27.016 -44.375 4.109 1 90.44 424 HIS B C 1
ATOM 7009 O O . HIS B 1 424 ? 26.781 -44.594 2.92 1 90.44 424 HIS B O 1
ATOM 7015 N N . LEU B 1 425 ? 26.297 -43.531 4.871 1 92.38 425 LEU B N 1
ATOM 7016 C CA . LEU B 1 425 ? 25.359 -42.625 4.184 1 92.38 425 LEU B CA 1
ATOM 7017 C C . LEU B 1 425 ? 26.109 -41.5 3.48 1 92.38 425 LEU B C 1
ATOM 7019 O O . LEU B 1 425 ? 26.828 -40.75 4.121 1 92.38 425 LEU B O 1
ATOM 7023 N N . LEU B 1 426 ? 25.891 -41.438 2.174 1 91.69 426 LEU B N 1
ATOM 7024 C CA . LEU B 1 426 ? 26.641 -40.438 1.403 1 91.69 426 LEU B CA 1
ATOM 7025 C C . LEU B 1 426 ? 25.844 -39.156 1.266 1 91.69 426 LEU B C 1
ATOM 7027 O O . LEU B 1 426 ? 26.391 -38.062 1.41 1 91.69 426 LEU B O 1
ATOM 7031 N N . LEU B 1 427 ? 24.594 -39.312 0.965 1 90.12 427 LEU B N 1
ATOM 7032 C CA . LEU B 1 427 ? 23.812 -38.094 0.852 1 90.12 427 LEU B CA 1
ATOM 7033 C C . LEU B 1 427 ? 22.328 -38.375 1.085 1 90.12 427 LEU B C 1
ATOM 7035 O O . LEU B 1 427 ? 21.891 -39.5 1.001 1 90.12 427 LEU B O 1
ATOM 7039 N N . ILE B 1 428 ? 21.641 -37.5 1.604 1 88.12 428 ILE B N 1
ATOM 7040 C CA . ILE B 1 428 ? 20.203 -37.344 1.597 1 88.12 428 ILE B CA 1
ATOM 7041 C C . ILE B 1 428 ? 19.766 -36.406 0.466 1 88.12 428 ILE B C 1
ATOM 7043 O O . ILE B 1 428 ? 20.031 -35.219 0.513 1 88.12 428 ILE B O 1
ATOM 7047 N N . LEU B 1 429 ? 19.109 -37.031 -0.468 1 86.12 429 LEU B N 1
ATOM 7048 C CA . LEU B 1 429 ? 18.875 -36.312 -1.714 1 86.12 429 LEU B CA 1
ATOM 7049 C C . LEU B 1 429 ? 18.156 -35 -1.453 1 86.12 429 LEU B C 1
ATOM 7051 O O . LEU B 1 429 ? 17.062 -34.969 -0.907 1 86.12 429 LEU B O 1
ATOM 7055 N N . GLY B 1 430 ? 18.844 -33.938 -1.84 1 77.19 430 GLY B N 1
ATOM 7056 C CA . GLY B 1 430 ? 18.266 -32.625 -1.752 1 77.19 430 GLY B CA 1
ATOM 7057 C C . GLY B 1 430 ? 18.531 -31.938 -0.422 1 77.19 430 GLY B C 1
ATOM 7058 O O . GLY B 1 430 ? 18.203 -30.766 -0.244 1 77.19 430 GLY B O 1
ATOM 7059 N N . TYR B 1 431 ? 19.172 -32.656 0.567 1 78.88 431 TYR B N 1
ATOM 7060 C CA . TYR B 1 431 ? 19.219 -32.094 1.911 1 78.88 431 TYR B CA 1
ATOM 7061 C C . TYR B 1 431 ? 20.625 -32.156 2.48 1 78.88 431 TYR B C 1
ATOM 7063 O O . TYR B 1 431 ? 21.062 -31.25 3.203 1 78.88 431 TYR B O 1
ATOM 7071 N N . TYR B 1 432 ? 21.359 -33.281 2.207 1 83.19 432 TYR B N 1
ATOM 7072 C CA . TYR B 1 432 ? 22.594 -33.5 2.949 1 83.19 432 TYR B CA 1
ATOM 7073 C C . TYR B 1 432 ? 23.594 -34.312 2.119 1 83.19 432 TYR B C 1
ATOM 7075 O O . TYR B 1 432 ? 23.203 -35.219 1.407 1 83.19 432 TYR B O 1
ATOM 7083 N N . THR B 1 433 ? 24.781 -33.812 2.131 1 87.69 433 THR B N 1
ATOM 7084 C CA . THR B 1 433 ? 25.922 -34.562 1.63 1 87.69 433 THR B CA 1
ATOM 7085 C C . THR B 1 433 ? 26.969 -34.781 2.725 1 87.69 433 THR B C 1
ATOM 7087 O O . THR B 1 433 ? 27.359 -33.812 3.391 1 87.69 433 THR B O 1
ATOM 7090 N N . ALA B 1 434 ? 27.344 -36.031 2.926 1 87.44 434 ALA B N 1
ATOM 7091 C CA . ALA B 1 434 ? 28.359 -36.281 3.932 1 87.44 434 ALA B CA 1
ATOM 7092 C C . ALA B 1 434 ? 29.656 -35.531 3.609 1 87.44 434 ALA B C 1
ATOM 7094 O O . ALA B 1 434 ? 30.188 -35.656 2.504 1 87.44 434 ALA B O 1
ATOM 7095 N N . PRO B 1 435 ? 30.094 -34.781 4.59 1 85.31 435 PRO B N 1
ATOM 7096 C CA . PRO B 1 435 ? 31.281 -33.938 4.328 1 85.31 435 PRO B CA 1
ATOM 7097 C C . PRO B 1 435 ? 32.469 -34.75 3.865 1 85.31 435 PRO B C 1
ATOM 7099 O O . PRO B 1 435 ? 33.219 -34.312 2.973 1 85.31 435 PRO B O 1
ATOM 7102 N N . TRP B 1 436 ? 32.75 -35.844 4.465 1 84.75 436 TRP B N 1
ATOM 7103 C CA . TRP B 1 436 ? 33.906 -36.656 4.121 1 84.75 436 TRP B CA 1
ATOM 7104 C C . TRP B 1 436 ? 33.781 -37.219 2.707 1 84.75 436 TRP B C 1
ATOM 7106 O O . TRP B 1 436 ? 34.781 -37.625 2.1 1 84.75 436 TRP B O 1
ATOM 7116 N N . ALA B 1 437 ? 32.562 -37.281 2.166 1 87.88 437 ALA B N 1
ATOM 7117 C CA . ALA B 1 437 ? 32.312 -37.844 0.839 1 87.88 437 ALA B CA 1
ATOM 7118 C C . ALA B 1 437 ? 32.281 -36.75 -0.223 1 87.88 437 ALA B C 1
ATOM 7120 O O . ALA B 1 437 ? 32.188 -37.031 -1.419 1 87.88 437 ALA B O 1
ATOM 7121 N N . SER B 1 438 ? 32.312 -35.562 0.216 1 83.06 438 SER B N 1
ATOM 7122 C CA . SER B 1 438 ? 32.219 -34.438 -0.707 1 83.06 438 SER B CA 1
ATOM 7123 C C . SER B 1 438 ? 33.594 -34.062 -1.288 1 83.06 438 SER B C 1
ATOM 7125 O O . SER B 1 438 ? 34.625 -34.406 -0.716 1 83.06 438 SER B O 1
ATOM 7127 N N . ALA B 1 439 ? 33.75 -33.656 -2.564 1 74.44 439 ALA B N 1
ATOM 7128 C CA . ALA B 1 439 ? 34.969 -33.156 -3.201 1 74.44 439 ALA B CA 1
ATOM 7129 C C . ALA B 1 439 ? 34.781 -31.688 -3.639 1 74.44 439 ALA B C 1
ATOM 7131 O O . ALA B 1 439 ? 34.531 -31.422 -4.812 1 74.44 439 ALA B O 1
ATOM 7132 N N . PRO B 1 440 ? 35 -30.766 -2.576 1 65.94 440 PRO B N 1
ATOM 7133 C CA . PRO B 1 440 ? 34.906 -29.375 -3.039 1 65.94 440 PRO B CA 1
ATOM 7134 C C . PRO B 1 440 ? 36.094 -28.969 -3.904 1 65.94 440 PRO B C 1
ATOM 7136 O O . PRO B 1 440 ? 37.25 -29.312 -3.584 1 65.94 440 PRO B O 1
ATOM 7139 N N . GLY B 1 441 ? 35.969 -28.422 -5.059 1 67.56 441 GLY B N 1
ATOM 7140 C CA . GLY B 1 441 ? 37 -27.828 -5.871 1 67.56 441 GLY B CA 1
ATOM 7141 C C . GLY B 1 441 ? 37.562 -28.781 -6.93 1 67.56 441 GLY B C 1
ATOM 7142 O O . GLY B 1 441 ? 38.406 -28.406 -7.719 1 67.56 441 GLY B O 1
ATOM 7143 N N . GLY B 1 442 ? 37.25 -30.062 -6.953 1 73.81 442 GLY B N 1
ATOM 7144 C CA . GLY B 1 442 ? 37.719 -31 -7.957 1 73.81 442 GLY B CA 1
ATOM 7145 C C . GLY B 1 442 ? 36.594 -31.641 -8.742 1 73.81 442 GLY B C 1
ATOM 7146 O O . GLY B 1 442 ? 35.469 -31.172 -8.711 1 73.81 442 GLY B O 1
ATOM 7147 N N . THR B 1 443 ? 37.094 -32.594 -9.625 1 83.19 443 THR B N 1
ATOM 7148 C CA . THR B 1 443 ? 36.094 -33.375 -10.344 1 83.19 443 THR B CA 1
ATOM 7149 C C . THR B 1 443 ? 35.125 -34.062 -9.375 1 83.19 443 THR B C 1
ATOM 7151 O O . THR B 1 443 ? 35.562 -34.688 -8.414 1 83.19 443 THR B O 1
ATOM 7154 N N . ALA B 1 444 ? 33.906 -33.781 -9.539 1 88.88 444 ALA B N 1
ATOM 7155 C CA . ALA B 1 444 ? 32.938 -34.312 -8.602 1 88.88 444 ALA B CA 1
ATOM 7156 C C . ALA B 1 444 ? 31.734 -34.875 -9.328 1 88.88 444 ALA B C 1
ATOM 7158 O O . ALA B 1 444 ? 31.438 -34.469 -10.461 1 88.88 444 ALA B O 1
ATOM 7159 N N . LEU B 1 445 ? 31.141 -35.969 -8.758 1 90.19 445 LEU B N 1
ATOM 7160 C CA . LEU B 1 445 ? 29.828 -36.438 -9.172 1 90.19 445 LEU B CA 1
ATOM 7161 C C . LEU B 1 445 ? 28.719 -35.562 -8.656 1 90.19 445 LEU B C 1
ATOM 7163 O O . LEU B 1 445 ? 28.391 -35.594 -7.465 1 90.19 445 LEU B O 1
ATOM 7167 N N . CYS B 1 446 ? 28.156 -34.781 -9.57 1 87.88 446 CYS B N 1
ATOM 7168 C CA . CYS B 1 446 ? 27.188 -33.75 -9.18 1 87.88 446 CYS B CA 1
ATOM 7169 C C . CYS B 1 446 ? 25.766 -34.25 -9.43 1 87.88 446 CYS B C 1
ATOM 7171 O O . CYS B 1 446 ? 25.484 -34.844 -10.461 1 87.88 446 CYS B O 1
ATOM 7173 N N . LEU B 1 447 ? 24.906 -34.125 -8.438 1 85.12 447 LEU B N 1
ATOM 7174 C CA . LEU B 1 447 ? 23.469 -34.375 -8.57 1 85.12 447 LEU B CA 1
ATOM 7175 C C . LEU B 1 447 ? 22.672 -33.094 -8.414 1 85.12 447 LEU B C 1
ATOM 7177 O O . LEU B 1 447 ? 22.969 -32.25 -7.555 1 85.12 447 LEU B O 1
ATOM 7181 N N . TRP B 1 448 ? 21.703 -32.875 -9.344 1 79.25 448 TRP B N 1
ATOM 7182 C CA . TRP B 1 448 ? 20.891 -31.672 -9.258 1 79.25 448 TRP B CA 1
ATOM 7183 C C . TRP B 1 448 ? 19.469 -31.938 -9.727 1 79.25 448 TRP B C 1
ATOM 7185 O O . TRP B 1 448 ? 19.219 -32.906 -10.43 1 79.25 448 TRP B O 1
ATOM 7195 N N . ASN B 1 449 ? 18.5 -31.203 -9.172 1 73 449 ASN B N 1
ATOM 7196 C CA . ASN B 1 449 ? 17.109 -31.266 -9.602 1 73 449 ASN B CA 1
ATOM 7197 C C . ASN B 1 449 ? 16.875 -30.453 -10.875 1 73 449 ASN B C 1
ATOM 7199 O O . ASN B 1 449 ? 17.312 -29.312 -10.969 1 73 449 ASN B O 1
ATOM 7203 N N . THR B 1 450 ? 16.453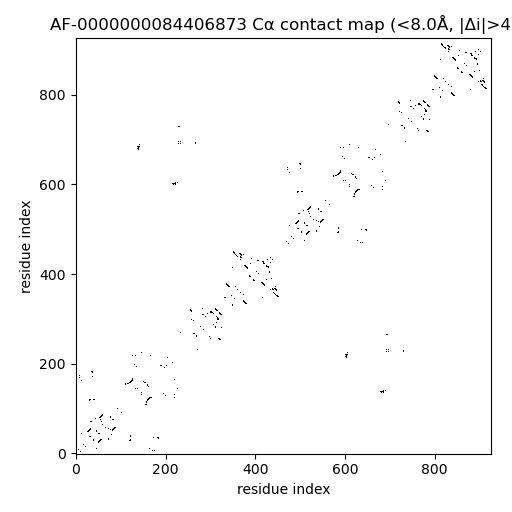 -31.078 -12.008 1 60.34 450 THR B N 1
ATOM 7204 C CA . THR B 1 450 ? 16.234 -30.422 -13.289 1 60.34 450 THR B CA 1
ATOM 7205 C C . THR B 1 450 ? 15.117 -29.406 -13.203 1 60.34 450 THR B C 1
ATOM 7207 O O . THR B 1 450 ? 15.016 -28.5 -14.047 1 60.34 450 THR B O 1
ATOM 7210 N N . GLY B 1 451 ? 14.125 -29.484 -12.422 1 54.25 451 GLY B N 1
ATOM 7211 C CA . GLY B 1 451 ? 13.109 -28.453 -12.312 1 54.25 451 GLY B CA 1
ATOM 7212 C C . GLY B 1 451 ? 13.633 -27.156 -11.719 1 54.25 451 GLY B C 1
ATOM 7213 O O . GLY B 1 451 ? 12.969 -26.125 -11.789 1 54.25 451 GLY B O 1
ATOM 7214 N N . ALA B 1 452 ? 14.594 -27.219 -10.953 1 43.03 452 ALA B N 1
ATOM 7215 C CA . ALA B 1 452 ? 15.258 -26.031 -10.398 1 43.03 452 ALA B CA 1
ATOM 7216 C C . ALA B 1 452 ? 16.156 -25.375 -11.445 1 43.03 452 ALA B C 1
ATOM 7218 O O . ALA B 1 452 ? 17.359 -25.625 -11.469 1 43.03 452 ALA B O 1
ATOM 7219 N N . GLN B 1 453 ? 15.984 -25.516 -12.656 1 34.78 453 GLN B N 1
ATOM 7220 C CA . GLN B 1 453 ? 16.891 -24.859 -13.609 1 34.78 453 GLN B CA 1
ATOM 7221 C C . GLN B 1 453 ? 17.172 -23.422 -13.211 1 34.78 453 GLN B C 1
ATOM 7223 O O . GLN B 1 453 ? 16.234 -22.656 -12.93 1 34.78 453 GLN B O 1
ATOM 7228 N N . SER B 1 454 ? 18.438 -23.156 -12.844 1 33.22 454 SER B N 1
ATOM 7229 C CA . SER B 1 454 ? 19.203 -21.922 -12.617 1 33.22 454 SER B CA 1
ATOM 7230 C C . SER B 1 454 ? 18.953 -20.906 -13.734 1 33.22 454 SER B C 1
ATOM 7232 O O . SER B 1 454 ? 19.203 -21.203 -14.906 1 33.22 454 SER B O 1
ATOM 7234 N N . THR B 1 455 ? 17.953 -20.156 -13.898 1 30.7 455 THR B N 1
ATOM 7235 C CA . THR B 1 455 ? 18.141 -18.969 -14.727 1 30.7 455 THR B CA 1
ATOM 7236 C C . THR B 1 455 ? 19.469 -18.281 -14.391 1 30.7 455 THR B C 1
ATOM 7238 O O . THR B 1 455 ? 19.547 -17.516 -13.438 1 30.7 455 THR B O 1
ATOM 7241 N N . ALA B 1 456 ? 20.641 -18.875 -14.469 1 28.66 456 ALA B N 1
ATOM 7242 C CA . ALA B 1 456 ? 21.953 -18.219 -14.375 1 28.66 456 ALA B CA 1
ATOM 7243 C C . ALA B 1 456 ? 22.031 -17.016 -15.297 1 28.66 456 ALA B C 1
ATOM 7245 O O . ALA B 1 456 ? 21.203 -16.859 -16.203 1 28.66 456 ALA B O 1
ATOM 7246 N N . GLY B 1 457 ? 23.422 -16.625 -15.719 1 27.42 457 GLY B N 1
ATOM 7247 C CA . GLY B 1 457 ? 24.359 -15.57 -16.062 1 27.42 457 GLY B CA 1
ATOM 7248 C C . GLY B 1 457 ? 24.25 -15.109 -17.5 1 27.42 457 GLY B C 1
ATOM 7249 O O . GLY B 1 457 ? 25.016 -15.555 -18.359 1 27.42 457 GLY B O 1
ATOM 7250 N N . ARG B 1 458 ? 23.344 -14.992 -18.359 1 28.34 458 ARG B N 1
ATOM 7251 C CA . ARG B 1 458 ? 23.734 -14.258 -19.547 1 28.34 458 ARG B CA 1
ATOM 7252 C C . ARG B 1 458 ? 24.406 -12.93 -19.188 1 28.34 458 ARG B C 1
ATOM 7254 O O . ARG B 1 458 ? 23.719 -12 -18.75 1 28.34 458 ARG B O 1
ATOM 7261 N N . GLY B 1 459 ? 25.656 -12.961 -18.562 1 22.39 459 GLY B N 1
ATOM 7262 C CA . GLY B 1 459 ? 26.578 -11.883 -18.875 1 22.39 459 GLY B CA 1
ATOM 7263 C C . GLY B 1 459 ? 26.656 -11.586 -20.359 1 22.39 459 GLY B C 1
ATOM 7264 O O . GLY B 1 459 ? 26.828 -12.5 -21.172 1 22.39 459 GLY B O 1
ATOM 7265 N N . VAL B 1 460 ? 25.875 -10.703 -20.922 1 25.64 460 VAL B N 1
ATOM 7266 C CA . VAL B 1 460 ? 26.141 -9.984 -22.156 1 25.64 460 VAL B CA 1
ATOM 7267 C C . VAL B 1 460 ? 27.609 -9.617 -22.25 1 25.64 460 VAL B C 1
ATOM 7269 O O . VAL B 1 460 ? 28.125 -8.891 -21.391 1 25.64 460 VAL B O 1
ATOM 7272 N N . GLY B 1 461 ? 28.531 -10.516 -22.625 1 18.78 461 GLY B N 1
ATOM 7273 C CA . GLY B 1 461 ? 29.797 -10.227 -23.266 1 18.78 461 GLY B CA 1
ATOM 7274 C C . GLY B 1 461 ? 29.734 -9.039 -24.203 1 18.78 461 GLY B C 1
ATOM 7275 O O . GLY B 1 461 ? 28.656 -8.617 -24.609 1 18.78 461 GLY B O 1
ATOM 7276 N N . SER B 1 462 ? 31.016 -8.406 -24.469 1 19.89 462 SER B N 1
ATOM 7277 C CA . SER B 1 462 ? 31.75 -7.359 -25.188 1 19.89 462 SER B CA 1
ATOM 7278 C C . SER B 1 462 ? 31.484 -7.434 -26.688 1 19.89 462 SER B C 1
ATOM 7280 O O . SER B 1 462 ? 31.922 -6.566 -27.438 1 19.89 462 SER B O 1
ATOM 7282 N N . THR B 1 463 ? 30.578 -8.109 -27.438 1 19.84 463 THR B N 1
ATOM 7283 C CA . THR B 1 463 ? 30.844 -7.422 -28.688 1 19.84 463 THR B CA 1
ATOM 7284 C C . THR B 1 463 ? 30.203 -6.039 -28.703 1 19.84 463 THR B C 1
ATOM 7286 O O . THR B 1 463 ? 29.125 -5.848 -28.125 1 19.84 463 THR B O 1
#

Foldseek 3Di:
DPPPDPQPVLVLLVCCCVPVNPQDPPAEAEEAAAQALLSVLVVLSCVVNPHQYAYEYEQAVPDPCSVVSLVVSCVVCVVSVHHYDYHYQDPPQDDDDVPVSVVVSVLLRVLVVDAAAYEYEYRAALLNQLLQLVVCVVVVHDLVRNLGDDQWDDRNNYMYGYSHNLPDVVSSVVSCVVVVPDGDDDPVLCDCVDSSSCCNPPVLVVCVVVPCVCSSNVSSVVSNVSVVVVVVLLVVLVVVVVVQCVVCVVDDLQKDALVVLLVDDPVCNLSNVQSSCVVVVFDDADPVLSVVVSVCSNVQVAQDKGDDQQKIWHRHDRMIGMDTPPPPPQQQPFDKDKDAQVVVGADRHPQKGKDWDFAADPAFQAWFDPVRNHAIKIKDFDDPQQWAQAPVRDTDTPVVVCRVLVPRPVCRRRFIWMGGPVRHTAAGPNGDGRPVGHDHNGTTITMHGNVPPPPDDPPPDDD/DPPPDPQPVLVLLVCCCVPVNPQDPPAEAEEAAAQALLSVLVVLSCVVNPHQYAYEYEQAVPDPCSVVSLVVRCVVCVVSVHHYDYHYQDPPPDDDDPPVSVVVSVLLRVLVVDAAAYEYEYRAALLNQLLQLVVCVVVVHDLVRNLGDDQWDDRNNYMYGYSHNLPDVVSSVVSCVVVVPDGDDDPVLCDPVDSSSCCNPPVLVVCVVVPCVCSSNVSSVSSNVSVVVVVVLLVVLVVVVVVQCVVCVPDDLQKDALVVLLPDDPVCNLSNVQSSCVVVVFDDADPVLSVVVSVCSNVQVAQDKGDDQQKIWHRHDRMIGMDTPPPPPQQQPFDKDKDAQVVVGADRHPQKGKDWDFAADPAFQAWFAPVRNHAIKIKDFDDPQQWAQAPVRDTDTPVVVCRVLVPRPVCRRRFIWMGGPVRHTAAGPNGDGRPVGHDHNGTTITMHGNVPPPPDDPPPDDD

InterPro domains:
  IPR011063 tRNA(Ile)-lysidine/2-thiocytidine synthase, N-terminal [PF01171] (30-201)
  IPR012094 tRNA(Ile)-lysidine synthase [MF_01161] (13-315)
  IPR012094 tRNA(Ile)-lysidine synthase [PTHR43033] (19-439)
  IPR012795 tRNA(Ile)-lysidine synthase, N-terminal [TIGR02432] (30-205)
  IPR012795 tRNA(Ile)-lysidine synthase, N-terminal [cd01992] (27-205)
  IPR012796 Lysidine-tRNA(Ile) synthetase, C-terminal [PF11734] (380-435)
  IPR012796 Lysidine-tRNA(Ile) synthetase, C-terminal [SM00977] (377-448)
  IPR012796 Lysidine-tRNA(Ile) synthetase, C-terminal [TIGR02433] (377-420)
  IPR014729 Rossmann-like alpha/beta/alpha sandwich fold [G3DSA:3.40.50.620] (21-235)
  IPR015262 tRNA(Ile)-lysidine synthase, substrate-binding domain [PF09179] (256-316)

Secondary structure (DSSP, 8-state):
-------HHHHHHHHHHHTT--PPTTPPEEEE--SSHHHHHHHHHHHHTT--EEEEEEE---STTHHHHHHHHHHHHHHTT--EEEEE--TT--SS-HHHHHHHHHHHHHHTT--TT-EEE---BHHHHHHHHHHHHHTT--HHHHT-S-SEEEETTEEEE-TBTTS-HHHHHHHHHHTT------GGGG-TTSHHHHIIIIIHHHHHHTT-TTHHHHHHHHHHHHHHHHHHHHHHHHHHHHHHHHH-TTS-TTEEEHHHHHHS-HHHHHHHHHHHHHHTTPPPPPHHHHHHHHHHHHTT-TT-EEEETTEEEEEETTEEEEEE---TTTTT----EEE-GGGTPPPSSTTEEEEEESS--TT-SEEEEGGGGSS-EEEE---TT-EEE-TTS-EEEHHHHHHHHT--HHHHTT--EEE-TTS-EEEETTTEE-GGGB-TTS-EEEEEETTS-----------/-------HHHHHHHHHHHTT--PPTTPPEEEE--SSHHHHHHHHHHHHTT--EEEEEEE---STTHHHHHHHHHHHHHHTT--EEEEE--TT--SS-HHHHHHHHHHHHHHTT--TT-EEE---BHHHHHHHHHHHHHTT--HHHHT-S-SEEEETTEEEE-TBTTS-HHHHHHHHHHHT------GGGG-TTSHHHHIIIIIHHHHHHTT-TTHHHHHHHHHHHHHHHHHHHHHHHHHHHHHHHHH-TTS-TTEEEHHHHHHS-HHHHHHHHHHHHHHTTPPPPPHHHHHHHHHHHHTT-TT-EEEETTEEEEEETTEEEEEE---TTTTT----EEE-GGGTPPPSSTTEEEEEESS--TT-SEEEEGGGGSS-EEEE---TT-EEE-TTS-EEEHHHHHHHHT--HHHHTT--EEE-TTSBEEEETTTEE-GGGB-TTS-EEEEEETTS-----------

Organism: Acidithiobacillus ferrooxidans (NCBI:txid920)